Protein AF-0000000072553617 (afdb_homodimer)

Nearest PDB structures (foldseek):
  3lgg-assembly1_B  TM=9.130E-01  e=1.063E-35  Homo sapiens
  2pgr-assembly1_A  TM=8.263E-01  e=1.562E-16  Plasmodium vivax
  2amx-assembly1_B  TM=7.976E-01  e=6.601E-16  Plasmodium yoelii
  3pbm-assembly1_A  TM=8.645E-01  e=4.473E-14  Pseudomonas aeruginosa
  2amx-assembly1_A  TM=7.302E-01  e=1.252E-15  Plasmodium yoelii

pLDDT: mean 94.4, std 8.98, range [30.19, 98.94]

Organism: Hypocrea jecorina (strain QM6a) (NCBI:txid431241)

Sequence (1076 aa):
MSTNFRPSGPIWSLGEYLKARDSLVSAEKALGYESLVERTPLESTAEEIIYRLKEWEDRNVYGIKSDGSGHEAGHRFLHGLDLVSDSKLFEVATKAPKGCLLHCHYDCLLPPDTVLADARKQPNLYIRSDVPLISAGLFAHALPQFGVFGQATPPAESNMFHETYVSGSWMRYSSFLRRFPGGAAKAETWLRKRMVLQPDDAYHPKQTVNGIWQHFIRAVTVIRSMLGYETAYREHFRRALWKFAQDGIMYAEIRVALNYGFAIKSDDGTRELKQREALQILQQVLREETPKIRATGHLFYGAKVIYACMRSSSRDAMLWCMDNCIEMKQLFPNLICGFDLQGQEDTGYPLSFWIPDLLDMRAKITALNIDLPFILHAGETLDHGGETDSNLYDAILLDTKRIGHGFSITKHPLLMQICKERQIAIETCPISNEVLGLVPTTKSHHLPVLLANCVPCTVNSDDPGSWQASMLSHDFYQAMMGSENMSLMGWRTLAEWSIAYSCNDEPMKNQMLSDYSEKWRKFCEWIVLTYDQDSSEEMSTNFRPSGPIWSLGEYLKARDSLVSAEKALGYESLVERTPLESTAEEIIYRLKEWEDRNVYGIKSDGSGHEAGHRFLHGLDLVSDSKLFEVATKAPKGCLLHCHYDCLLPPDTVLADARKQPNLYIRSDVPLISAGLFAHALPQFGVFGQATPPAESNMFHETYVSGSWMRYSSFLRRFPGGAAKAETWLRKRMVLQPDDAYHPKQTVNGIWQHFIRAVTVIRSMLGYETAYREHFRRALWKFAQDGIMYAEIRVALNYGFAIKSDDGTRELKQREALQILQQVLREETPKIRATGHLFYGAKVIYACMRSSSRDAMLWCMDNCIEMKQLFPNLICGFDLQGQEDTGYPLSFWIPDLLDMRAKITALNIDLPFILHAGETLDHGGETDSNLYDAILLDTKRIGHGFSITKHPLLMQICKERQIAIETCPISNEVLGLVPTTKSHHLPVLLANCVPCTVNSDDPGSWQASMLSHDFYQAMMGSENMSLMGWRTLAEWSIAYSCNDEPMKNQMLSDYSEKWRKFCEWIVLTYDQDSSEE

InterPro domains:
  IPR001365 Adenosine deaminase domain [PF00962] (210-515)
  IPR006330 Adenosine/adenine deaminase [PTHR11409] (91-527)
  IPR032466 Metal-dependent hydrolase [SSF51556] (76-530)

Foldseek 3Di:
DPLPLDPPDDDDDPVSVVVSVVVNVVVLQCLFLNVVDDDDPLRVLLQVLLLVLLVVCQVPQWDADPVRDIDAFLFAQLVCVVSLVVGPVLVLLQQAQQAEFEFAALLQQAAPVLLVVVLVVQQQKKKFWQAAPADPVCLVVIQIFMAGAAPVDHFDADDSHDRPDDHPGIHGPVVCQDPPVVHNVVVVVSLSPQQFDHCCLQVPPPHDLVRSQVSNVSNSRRSVRSCQELVSLLVSLLVSQLLCQSSNHAEYEYEYEQWVVDWGAYSNRPDTHHDQNSLVSNVVSQVPRQVVSVVVVTNHDTYAYEHEYALADDPVRVLVSLVVLLVSCVVVVPHYQEYEHDDDLVPGQAVVVCLVVLVVSVVVCVVVVGRYAYAYEACLDPDDPDRRNCSLVVCVVSVGLEYEQNFRCLVPPVSQVSQQVSVHEYEHEQNVSCSSPVDSGSLPGCVVVCRSNHRHYAYHHHRCNNSVHRRGSSRVSSNCSSDPPCTPVNSVSRSLSSLVSDSDDPVVSVVSVVVSVVSNSVSSVCSCVPRVVPVVPD/DPLPLDPVDDDDDPVSVVVSVVVNVVSLQCLFLNVVDDDDPLRVLLQVLLLVLLVVCQVPQWDADPVRDIDAFLFAQLVCVVSLVVGPVLVLLQLAQQAEFEFAALLQQAAPVLLVVVLVVQQQKKKFWQAAPADPVCLVVIQIFMAGAAPVDHFDADHSHDRPDDHPGIHGPVVCQDPPVVHNVVVVVSLSPQQFDHCCLQVPPPHDLVRSQVSNVSNSRRSVRSCQEDVSLLVSLLVSQLLCQSSNHAEYEYEYEQWVVDWGAYSNRPDTHHDQRSLVSNVVSQVPRQVVSVVVPTNHDTYAYEHEYALADDPVRVLVSLVVLLVSCVVVVPHYQEYEHDDDLVPGQAVVVCLVVLVVSVVVCVVVVGRYAYAYEACLDPDDPDRRNCSLVVCVVSVGLEYEQNFRCLVPPVSQVSQQVSVHEYEHEQNVSCSSPVDSGSLPGCVVVCRSNHRHYAYHHHRCNNSVHRRGSSRVSSNCSSDPPCTPVNSVSRSLSSLVSDSDDPVVSVVSVVVSVVSNSVSSVCSCVPRVPPVVPD

Solvent-accessible surface area (backbone atoms only — not comparable to full-atom values): 54929 Å² total; per-residue (Å²): 127,85,72,72,78,60,77,94,58,89,67,80,44,66,69,59,41,52,50,52,48,52,52,51,55,50,55,43,46,52,48,13,53,61,58,73,61,81,78,51,74,62,50,50,53,28,36,52,51,52,53,51,48,52,53,46,37,58,71,72,70,35,49,70,46,96,86,10,29,56,44,53,77,21,40,48,62,74,80,42,61,78,52,48,82,74,33,67,60,44,54,50,30,44,64,35,71,45,32,26,39,72,40,32,35,59,75,28,50,57,45,57,66,61,51,52,57,49,51,76,72,38,89,36,35,26,33,27,27,67,47,39,50,74,46,73,68,37,57,72,63,45,57,54,38,41,49,52,41,19,84,90,64,56,73,69,74,51,49,56,66,36,93,81,38,57,62,63,46,37,20,47,39,69,56,48,30,65,66,29,84,86,27,46,69,47,39,49,52,55,50,43,57,48,36,36,68,47,60,74,54,50,40,34,68,45,49,37,48,69,22,35,46,52,53,47,54,53,9,49,50,27,42,44,27,54,39,35,26,45,62,42,43,48,49,51,51,51,53,49,54,53,46,36,34,68,39,25,26,29,31,37,34,33,30,38,78,60,36,68,87,48,59,30,21,35,70,62,24,80,43,78,35,34,66,70,54,50,50,49,48,52,53,50,47,50,67,61,44,37,60,55,47,36,71,74,68,38,68,49,77,46,67,32,31,24,46,22,33,60,38,66,52,54,69,69,43,46,55,49,34,58,52,46,48,54,52,47,30,70,75,35,62,84,39,38,51,27,38,28,46,39,75,65,46,82,83,29,56,37,52,75,77,42,42,70,59,51,42,51,50,50,51,52,37,58,74,69,70,55,84,63,44,41,40,31,55,21,12,68,45,58,50,37,70,40,65,38,32,45,16,44,60,48,41,58,73,66,60,29,55,31,31,34,40,33,51,34,40,78,51,32,65,56,62,44,50,46,25,38,74,69,61,31,29,29,38,29,30,57,56,48,41,27,54,48,49,72,25,72,25,38,35,64,42,58,64,61,36,34,38,34,60,43,30,50,41,29,71,20,30,39,39,18,13,32,60,75,44,48,70,42,27,53,40,53,34,35,52,43,43,17,23,67,65,44,47,60,66,48,53,50,50,32,15,52,40,24,45,72,69,42,84,64,54,69,71,56,35,52,51,49,51,52,54,45,52,52,52,44,52,52,44,36,50,46,46,42,69,72,54,58,73,63,62,77,77,109,127,83,75,71,77,60,78,94,58,90,68,80,46,67,70,59,40,53,51,51,48,53,50,51,53,52,55,42,46,53,47,13,53,62,58,74,61,81,77,50,73,61,48,50,54,28,35,52,50,52,52,50,46,52,54,46,38,58,72,72,69,33,48,71,46,95,85,10,30,55,44,54,76,20,40,48,62,74,79,42,60,78,52,47,83,75,32,66,60,43,53,50,28,45,64,33,70,44,33,25,38,72,41,33,34,58,73,26,51,58,45,59,66,61,52,53,57,49,52,74,72,40,89,38,34,26,34,25,27,67,48,41,49,73,45,73,69,38,56,72,65,46,56,55,38,42,48,53,40,19,86,90,66,56,73,70,75,51,50,55,67,35,92,83,36,55,62,63,46,38,20,46,38,70,55,48,31,66,66,28,86,86,26,45,69,47,39,50,52,55,50,45,58,48,36,33,67,47,60,73,54,51,38,34,69,45,48,37,48,70,21,34,46,52,54,47,52,53,9,49,51,27,43,44,28,56,40,36,27,46,62,43,44,49,50,52,51,50,52,48,56,52,46,35,33,68,39,26,26,28,30,36,35,33,32,38,79,58,36,66,86,48,58,28,22,37,69,63,24,80,43,76,35,36,64,69,52,49,48,49,48,52,51,50,48,48,67,61,45,38,61,57,48,35,71,75,68,40,67,48,78,47,65,32,32,24,46,23,32,59,39,66,51,54,67,70,42,47,56,48,34,57,54,47,48,55,53,47,31,70,76,33,63,83,38,40,52,26,38,29,46,40,75,65,46,80,82,30,53,37,53,74,78,43,42,71,60,51,41,51,49,50,51,51,36,59,74,68,70,55,84,63,45,41,41,32,56,21,12,68,44,59,50,36,69,38,66,36,33,46,16,44,59,47,41,59,74,66,60,30,54,29,31,36,38,33,52,34,41,78,51,32,65,56,61,44,49,44,25,39,74,68,61,31,29,28,38,29,32,57,56,48,41,29,54,47,50,72,25,72,26,38,35,64,42,58,62,60,37,34,36,34,60,43,30,50,42,30,71,23,30,39,40,17,14,32,63,74,44,49,71,41,28,52,40,53,34,35,52,45,43,18,23,68,66,44,45,59,65,49,53,51,50,30,16,52,40,25,44,71,69,41,85,66,53,69,70,55,36,53,51,49,50,53,54,44,51,54,52,45,52,52,46,35,50,46,48,41,69,71,54,58,74,62,62,78,77,108

Radius of gyration: 31.22 Å; Cα contacts (8 Å, |Δi|>4): 2047; chains: 2; bounding box: 79×97×80 Å

Structure (mmCIF, N/CA/C/O backbone):
data_AF-0000000072553617-model_v1
#
loop_
_entity.id
_entity.type
_entity.pdbx_description
1 polymer 'adenosine deaminase'
#
loop_
_atom_site.group_PDB
_atom_site.id
_atom_site.type_symbol
_atom_site.label_atom_id
_atom_site.label_alt_id
_atom_site.label_comp_id
_atom_site.label_asym_id
_atom_site.label_entity_id
_atom_site.label_seq_id
_atom_site.pdbx_PDB_ins_code
_atom_site.Cartn_x
_atom_site.Cartn_y
_atom_site.Cartn_z
_atom_site.occupancy
_atom_site.B_iso_or_equiv
_atom_site.auth_seq_id
_atom_site.auth_comp_id
_atom_site.auth_asym_id
_atom_site.auth_atom_id
_atom_site.pdbx_PDB_model_num
ATOM 1 N N . MET A 1 1 ? -4.184 -12.922 26.188 1 30.19 1 MET A N 1
ATOM 2 C CA . MET A 1 1 ? -5.371 -13.727 25.906 1 30.19 1 MET A CA 1
ATOM 3 C C . MET A 1 1 ? -5.02 -14.938 25.062 1 30.19 1 MET A C 1
ATOM 5 O O . MET A 1 1 ? -4.285 -14.82 24.078 1 30.19 1 MET A O 1
ATOM 9 N N . SER A 1 2 ? -4.988 -15.984 25.531 1 37.09 2 SER A N 1
ATOM 10 C CA . SER A 1 2 ? -4.816 -17.312 24.938 1 37.09 2 SER A CA 1
ATOM 11 C C . SER A 1 2 ? -5.625 -17.438 23.656 1 37.09 2 SER A C 1
ATOM 13 O O . SER A 1 2 ? -6.855 -17.344 23.672 1 37.09 2 SER A O 1
ATOM 15 N N . THR A 1 3 ? -5.215 -16.953 22.531 1 46.03 3 THR A N 1
ATOM 16 C CA . THR A 1 3 ? -5.777 -17.031 21.188 1 46.03 3 THR A CA 1
ATOM 17 C C . THR A 1 3 ? -6.094 -18.484 20.828 1 46.03 3 THR A C 1
ATOM 19 O O . THR A 1 3 ? -5.988 -18.859 19.656 1 46.03 3 THR A O 1
ATOM 22 N N . ASN A 1 4 ? -6.191 -19.203 21.812 1 49.62 4 ASN A N 1
ATOM 23 C CA . ASN A 1 4 ? -6.332 -20.625 21.562 1 49.62 4 ASN A CA 1
ATOM 24 C C . ASN A 1 4 ? -7.629 -20.953 20.828 1 49.62 4 ASN A C 1
ATOM 26 O O . ASN A 1 4 ? -8.578 -21.453 21.422 1 49.62 4 ASN A O 1
ATOM 30 N N . PHE A 1 5 ? -7.891 -20.188 19.875 1 58.72 5 PHE A N 1
ATOM 31 C CA . PHE A 1 5 ? -9.023 -20.672 19.109 1 58.72 5 PHE A CA 1
ATOM 32 C C . PHE A 1 5 ? -8.727 -22.047 18.531 1 58.72 5 PHE A C 1
ATOM 34 O O . PHE A 1 5 ? -7.852 -22.188 17.672 1 58.72 5 PHE A O 1
ATOM 41 N N . ARG A 1 6 ? -8.758 -23.109 19.156 1 56.22 6 ARG A N 1
ATOM 42 C CA . ARG A 1 6 ? -8.633 -24.438 18.562 1 56.22 6 ARG A CA 1
ATOM 43 C C . ARG A 1 6 ? -10 -25.094 18.422 1 56.22 6 ARG A C 1
ATOM 45 O O . ARG A 1 6 ? -10.695 -25.312 19.422 1 56.22 6 ARG A O 1
ATOM 52 N N . PRO A 1 7 ? -10.492 -25.047 17.078 1 54.84 7 PRO A N 1
ATOM 53 C CA . PRO A 1 7 ? -11.531 -26.078 17.062 1 54.84 7 PRO A CA 1
ATOM 54 C C . PRO A 1 7 ? -11.008 -27.453 17.469 1 54.84 7 PRO A C 1
ATOM 56 O O . PRO A 1 7 ? -9.844 -27.766 17.234 1 54.84 7 PRO A O 1
ATOM 59 N N . SER A 1 8 ? -11.352 -28.109 18.547 1 50.91 8 SER A N 1
ATOM 60 C CA . SER A 1 8 ? -10.875 -29.312 19.203 1 50.91 8 SER A CA 1
ATOM 61 C C . SER A 1 8 ? -10.562 -30.406 18.172 1 50.91 8 SER A C 1
ATOM 63 O O . SER A 1 8 ? -9.914 -31.406 18.5 1 50.91 8 SER A O 1
ATOM 65 N N . GLY A 1 9 ? -11.078 -30.312 16.844 1 57.16 9 GLY A N 1
ATOM 66 C CA . GLY A 1 9 ? -10.977 -31.422 15.898 1 57.16 9 GLY A CA 1
ATOM 67 C C . GLY A 1 9 ? -11.508 -31.078 14.523 1 57.16 9 GLY A C 1
ATOM 68 O O . GLY A 1 9 ? -11.922 -29.938 14.273 1 57.16 9 GLY A O 1
ATOM 69 N N . PRO A 1 10 ? -11.227 -31.953 13.578 1 70.75 10 PRO A N 1
ATOM 70 C CA . PRO A 1 10 ? -11.836 -31.781 12.258 1 70.75 10 PRO A CA 1
ATOM 71 C C . PRO A 1 10 ? -13.336 -31.5 12.336 1 70.75 10 PRO A C 1
ATOM 73 O O . PRO A 1 10 ? -14.031 -32.062 13.188 1 70.75 10 PRO A O 1
ATOM 76 N N . ILE A 1 11 ? -13.703 -30.469 11.617 1 81.31 11 ILE A N 1
ATOM 77 C CA . ILE A 1 11 ? -15.117 -30.094 11.547 1 81.31 11 ILE A CA 1
ATOM 78 C C . ILE A 1 11 ? -15.789 -30.859 10.398 1 81.31 11 ILE A C 1
ATOM 80 O O . ILE A 1 11 ? -15.375 -30.719 9.242 1 81.31 11 ILE A O 1
ATOM 84 N N . TRP A 1 12 ? -16.797 -31.703 10.742 1 79.69 12 TRP A N 1
ATOM 85 C CA . TRP A 1 12 ? -17.344 -32.594 9.719 1 79.69 12 TRP A CA 1
ATOM 86 C C . TRP A 1 12 ? -18.75 -32.156 9.305 1 79.69 12 TRP A C 1
ATOM 88 O O . TRP A 1 12 ? -19.219 -32.469 8.219 1 79.69 12 TRP A O 1
ATOM 98 N N . SER A 1 13 ? -19.375 -31.406 10.156 1 89.06 13 SER A N 1
ATOM 99 C CA . SER A 1 13 ? -20.734 -31.016 9.789 1 89.06 13 SER A CA 1
ATOM 100 C C . SER A 1 13 ? -20.828 -29.516 9.523 1 89.06 13 SER A C 1
ATOM 102 O O . SER A 1 13 ? -20.047 -28.734 10.078 1 89.06 13 SER A O 1
ATOM 104 N N . LEU A 1 14 ? -21.734 -29.234 8.664 1 93.81 14 LEU A N 1
ATOM 105 C CA . LEU A 1 14 ? -21.969 -27.844 8.305 1 93.81 14 LEU A CA 1
ATOM 106 C C . LEU A 1 14 ? -22.359 -27.016 9.523 1 93.81 14 LEU A C 1
ATOM 108 O O . LEU A 1 14 ? -21.922 -25.875 9.68 1 93.81 14 LEU A O 1
ATOM 112 N N . GLY A 1 15 ? -23.219 -27.531 10.344 1 93.88 15 GLY A N 1
ATOM 113 C CA . GLY A 1 15 ? -23.641 -26.828 11.547 1 93.88 15 GLY A CA 1
ATOM 114 C C . GLY A 1 15 ? -22.484 -26.5 12.477 1 93.88 15 GLY A C 1
ATOM 115 O O . GLY A 1 15 ? -22.406 -25.391 12.992 1 93.88 15 GLY A O 1
ATOM 116 N N . GLU A 1 16 ? -21.672 -27.5 12.727 1 93.38 16 GLU A N 1
ATOM 117 C CA . GLU A 1 16 ? -20.5 -27.281 13.562 1 93.38 16 GLU A CA 1
ATOM 118 C C . GLU A 1 16 ? -19.547 -26.266 12.93 1 93.38 16 GLU A C 1
ATOM 120 O O . GLU A 1 16 ? -18.953 -25.438 13.633 1 93.38 16 GLU A O 1
ATOM 125 N N . TYR A 1 17 ? -19.453 -26.391 11.656 1 95.31 17 TYR A N 1
ATOM 126 C CA . TYR A 1 17 ? -18.594 -25.453 10.938 1 95.31 17 TYR A CA 1
ATOM 127 C C . TYR A 1 17 ? -19.094 -24.016 11.102 1 95.31 17 TYR A C 1
ATOM 129 O O . TYR A 1 17 ? -18.297 -23.125 11.406 1 95.31 17 TYR A O 1
ATOM 137 N N . LEU A 1 18 ? -20.328 -23.797 10.883 1 96.25 18 LEU A N 1
ATOM 138 C CA . LEU A 1 18 ? -20.891 -22.453 10.953 1 96.25 18 LEU A CA 1
ATOM 139 C C . LEU A 1 18 ? -20.766 -21.875 12.352 1 96.25 18 LEU A C 1
ATOM 141 O O . LEU A 1 18 ? -20.5 -20.672 12.516 1 96.25 18 LEU A O 1
ATOM 145 N N . LYS A 1 19 ? -20.906 -22.688 13.352 1 95.12 19 LYS A N 1
ATOM 146 C CA . LYS A 1 19 ? -20.719 -22.234 14.727 1 95.12 19 LYS A CA 1
ATOM 147 C C . LYS A 1 19 ? -19.281 -21.828 14.984 1 95.12 19 LYS A C 1
ATOM 149 O O . LYS A 1 19 ? -19.016 -20.812 15.617 1 95.12 19 LYS A O 1
ATOM 154 N N . ALA A 1 20 ? -18.391 -22.703 14.531 1 95.25 20 ALA A N 1
ATOM 155 C CA . ALA A 1 20 ? -16.969 -22.406 14.688 1 95.25 20 ALA A CA 1
ATOM 156 C C . ALA A 1 20 ? -16.594 -21.109 13.961 1 95.25 20 ALA A C 1
ATOM 158 O O . ALA A 1 20 ? -15.805 -20.312 14.469 1 95.25 20 ALA A O 1
ATOM 159 N N . ARG A 1 21 ? -17.125 -20.953 12.797 1 96.5 21 ARG A N 1
ATOM 160 C CA . ARG A 1 21 ? -16.844 -19.75 12.008 1 96.5 21 ARG A CA 1
ATOM 161 C C . ARG A 1 21 ? -17.359 -18.5 12.719 1 96.5 21 ARG A C 1
ATOM 163 O O . ARG A 1 21 ? -16.656 -17.5 12.789 1 96.5 21 ARG A O 1
ATOM 170 N N . ASP A 1 22 ? -18.562 -18.547 13.18 1 96.19 22 ASP A N 1
ATOM 171 C CA . ASP A 1 22 ? -19.125 -17.422 13.906 1 96.19 22 ASP A CA 1
ATOM 172 C C . ASP A 1 22 ? -18.297 -17.062 15.133 1 96.19 22 ASP A C 1
ATOM 174 O O . ASP A 1 22 ? -18.094 -15.891 15.438 1 96.19 22 ASP A O 1
ATOM 178 N N . SER A 1 23 ? -17.891 -18.078 15.828 1 96.12 23 SER A N 1
ATOM 179 C CA . SER A 1 23 ? -17.062 -17.891 17.016 1 96.12 23 SER A CA 1
ATOM 180 C C . SER A 1 23 ? -15.734 -17.234 16.656 1 96.12 23 SER A C 1
ATOM 182 O O 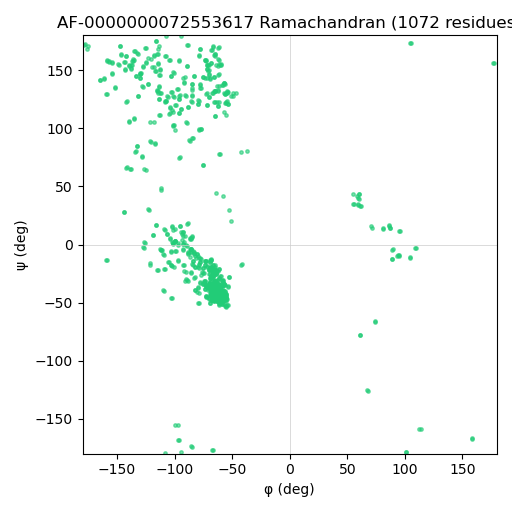. SER A 1 23 ? -15.258 -16.359 17.391 1 96.12 23 SER A O 1
ATOM 184 N N . LEU A 1 24 ? -15.094 -17.703 15.609 1 96.88 24 LEU A N 1
ATOM 185 C CA . LEU A 1 24 ? -13.805 -17.156 15.188 1 96.88 24 LEU A CA 1
ATOM 186 C C . LEU A 1 24 ? -13.945 -15.703 14.75 1 96.88 24 LEU A C 1
ATOM 188 O O . LEU A 1 24 ? -13.117 -14.859 15.109 1 96.88 24 LEU A O 1
ATOM 192 N N . VAL A 1 25 ? -14.969 -15.422 13.961 1 96.31 25 VAL A N 1
ATOM 193 C CA . VAL A 1 25 ? -15.227 -14.062 13.5 1 96.31 25 VAL A CA 1
ATOM 194 C C . VAL A 1 25 ? -15.453 -13.141 14.703 1 96.31 25 VAL A C 1
ATOM 196 O O . VAL A 1 25 ? -14.906 -12.039 14.758 1 96.31 25 VAL A O 1
ATOM 199 N N . SER A 1 26 ? -16.281 -13.617 15.648 1 95.31 26 SER A N 1
ATOM 200 C CA . SER A 1 26 ? -16.562 -12.828 16.844 1 95.31 26 SER A CA 1
ATOM 201 C C . SER A 1 26 ? -15.305 -12.586 17.656 1 95.31 26 SER A C 1
ATOM 203 O O . SER A 1 26 ? -15.102 -11.484 18.188 1 95.31 26 SER A O 1
ATOM 205 N N . ALA A 1 27 ? -14.477 -13.625 17.781 1 96.5 27 ALA A N 1
ATOM 206 C CA . ALA A 1 27 ? -13.219 -13.5 18.516 1 96.5 27 ALA A CA 1
ATOM 207 C C . ALA A 1 27 ? -12.289 -12.484 17.859 1 96.5 27 ALA A C 1
ATOM 209 O O . ALA A 1 27 ? -11.633 -11.703 18.547 1 96.5 27 ALA A O 1
ATOM 210 N N . GLU A 1 28 ? -12.203 -12.531 16.562 1 96.44 28 GLU A N 1
ATOM 211 C CA . GLU A 1 28 ? -11.398 -11.578 15.805 1 96.44 28 GLU A CA 1
ATOM 212 C C . GLU A 1 28 ? -11.883 -10.148 16.031 1 96.44 28 GLU A C 1
ATOM 214 O O . GLU A 1 28 ? -11.086 -9.258 16.328 1 96.44 28 GLU A O 1
ATOM 219 N N . LYS A 1 29 ? -13.148 -9.922 15.922 1 94 29 LYS A N 1
ATOM 220 C CA . LYS A 1 29 ? -13.734 -8.586 16.062 1 94 29 LYS A CA 1
ATOM 221 C C . LYS A 1 29 ? -13.547 -8.055 17.469 1 94 29 LYS A C 1
ATOM 223 O O . LYS A 1 29 ? -13.398 -6.844 17.672 1 94 29 LYS A O 1
ATOM 228 N N . ALA A 1 30 ? -13.531 -8.922 18.453 1 95.19 30 ALA A N 1
ATOM 229 C CA . ALA A 1 30 ? -13.406 -8.547 19.859 1 95.19 30 ALA A CA 1
ATOM 230 C C . ALA A 1 30 ? -12.039 -7.938 20.141 1 95.19 30 ALA A C 1
ATOM 232 O O . ALA A 1 30 ? -11.859 -7.242 21.141 1 95.19 30 ALA A O 1
ATOM 233 N N . LEU A 1 31 ? -11.078 -8.148 19.266 1 96 31 LEU A N 1
ATOM 234 C CA . LEU A 1 31 ? -9.734 -7.602 19.453 1 96 31 LEU A CA 1
ATOM 235 C C . LEU A 1 31 ? -9.672 -6.148 19 1 96 31 LEU A C 1
ATOM 237 O O . LEU A 1 31 ? -8.758 -5.414 19.391 1 96 31 LEU A O 1
ATOM 241 N N . GLY A 1 32 ? -10.625 -5.719 18.172 1 96.25 32 GLY A N 1
ATOM 242 C CA . GLY A 1 32 ? -10.602 -4.395 17.578 1 96.25 32 GLY A CA 1
ATOM 243 C C . GLY A 1 32 ? -11.453 -3.387 18.328 1 96.25 32 GLY A C 1
ATOM 244 O O . GLY A 1 32 ? -11.883 -3.645 19.453 1 96.25 32 GLY A O 1
ATOM 245 N N . TYR A 1 33 ? -11.648 -2.225 17.672 1 95 33 TYR A N 1
ATOM 246 C CA . TYR A 1 33 ? -12.375 -1.116 18.281 1 95 33 TYR A CA 1
ATOM 247 C C . TYR A 1 33 ? -13.812 -1.519 18.609 1 95 33 TYR A C 1
ATOM 249 O O . TYR A 1 33 ? -14.453 -0.917 19.469 1 95 33 TYR A O 1
ATOM 257 N N . GLU A 1 34 ? -14.32 -2.568 17.938 1 92.12 34 GLU A N 1
ATOM 258 C CA . GLU A 1 34 ? -15.695 -3.023 18.141 1 92.12 34 GLU A CA 1
ATOM 259 C C . GLU A 1 34 ? -15.922 -3.48 19.578 1 92.12 34 GLU A C 1
ATOM 261 O O . GLU A 1 34 ? -17.047 -3.447 20.062 1 92.12 34 GLU A O 1
ATOM 266 N N . SER A 1 35 ? -14.922 -3.926 20.172 1 93.31 35 SER A N 1
ATOM 267 C CA . SER A 1 35 ? -15.039 -4.395 21.547 1 93.31 35 SER A CA 1
ATOM 268 C C . SER A 1 35 ? -15.398 -3.252 22.5 1 93.31 35 SER A C 1
ATOM 270 O O . SER A 1 35 ? -15.883 -3.486 23.609 1 93.31 35 SER A O 1
ATOM 272 N N . LEU A 1 36 ? -15.18 -2.039 22.031 1 93.19 36 LEU A N 1
ATOM 273 C CA . LEU A 1 36 ? -15.398 -0.862 22.859 1 93.19 36 LEU A CA 1
ATOM 274 C C . LEU A 1 36 ? -16.797 -0.308 22.672 1 93.19 36 LEU A C 1
ATOM 276 O O . LEU A 1 36 ? -17.219 0.594 23.406 1 93.19 36 LEU A O 1
ATOM 280 N N . VAL A 1 37 ? -17.516 -0.872 21.781 1 93.19 37 VAL A N 1
ATOM 281 C CA . VAL A 1 37 ? -18.719 -0.181 21.312 1 93.19 37 VAL A CA 1
ATOM 282 C C . VAL A 1 37 ? -19.969 -0.882 21.828 1 93.19 37 VAL A C 1
ATOM 284 O O . VAL A 1 37 ? -20.094 -2.104 21.734 1 93.19 37 VAL A O 1
ATOM 287 N N . GLU A 1 38 ? -20.781 -0.144 22.531 1 94.25 38 GLU A N 1
ATOM 288 C CA . GLU A 1 38 ? -22.156 -0.513 22.797 1 94.25 38 GLU A CA 1
ATOM 289 C C . GLU A 1 38 ? -23.125 0.327 21.969 1 94.25 38 GLU A C 1
ATOM 291 O O . GLU A 1 38 ? -23.047 1.557 21.953 1 94.25 38 GLU A O 1
ATOM 296 N N . ARG A 1 39 ? -23.984 -0.327 21.266 1 96.31 39 ARG A N 1
ATOM 297 C CA . ARG A 1 39 ? -24.891 0.348 20.328 1 96.31 39 ARG A CA 1
ATOM 298 C C . ARG A 1 39 ? -26.25 0.595 20.969 1 96.31 39 ARG A C 1
ATOM 300 O O . ARG A 1 39 ? -26.812 -0.291 21.625 1 96.31 39 ARG A O 1
ATOM 307 N N . THR A 1 40 ? -26.812 1.793 20.828 1 97.56 40 THR A N 1
ATOM 308 C CA . THR A 1 40 ? -28.234 2.025 21.062 1 97.56 40 THR A CA 1
ATOM 309 C C . THR A 1 40 ? -29.062 1.564 19.859 1 97.56 40 THR A C 1
ATOM 311 O O . THR A 1 40 ? -28.531 1.354 18.781 1 97.56 40 THR A O 1
ATOM 314 N N . PRO A 1 41 ? -30.375 1.382 20.062 1 97.88 41 PRO A N 1
ATOM 315 C CA . PRO A 1 41 ? -31.219 1.027 18.922 1 97.88 41 PRO A CA 1
ATOM 316 C C . PRO A 1 41 ? -31.141 2.055 17.797 1 97.88 41 PRO A C 1
ATOM 318 O O . PRO A 1 41 ? -31.109 1.685 16.625 1 97.88 41 PRO A O 1
ATOM 321 N N . LEU A 1 42 ? -31.109 3.314 18.141 1 98.06 42 LEU A N 1
ATOM 322 C CA . LEU A 1 42 ? -30.984 4.379 17.156 1 98.06 42 LEU A CA 1
ATOM 323 C C . LEU A 1 42 ? -29.703 4.23 16.344 1 98.06 42 LEU A C 1
ATOM 325 O O . LEU A 1 42 ? -29.719 4.344 15.117 1 98.06 42 LEU A O 1
ATOM 329 N N . GLU A 1 43 ? -28.609 3.963 17.047 1 98.12 43 GLU A N 1
ATOM 330 C CA . GLU A 1 43 ? -27.312 3.791 16.406 1 98.12 43 GLU A CA 1
ATOM 331 C C . GLU A 1 43 ? -27.312 2.572 15.484 1 98.12 43 GLU A C 1
ATOM 333 O O . GLU A 1 43 ? -26.734 2.604 14.398 1 98.12 43 GLU A O 1
ATOM 338 N N . SER A 1 44 ? -27.953 1.535 15.914 1 97.62 44 SER A N 1
ATOM 339 C CA . SER A 1 44 ? -28.031 0.327 15.102 1 97.62 44 SER A CA 1
ATOM 340 C C . SER A 1 44 ? -28.781 0.596 13.797 1 97.62 44 SER A C 1
ATOM 342 O O . SER A 1 44 ? -28.344 0.142 12.734 1 97.62 44 SER A O 1
ATOM 344 N N . THR A 1 45 ? -29.844 1.337 13.922 1 98 45 THR A N 1
ATOM 345 C CA . THR A 1 45 ? -30.625 1.686 12.734 1 98 45 THR A CA 1
ATOM 346 C C . THR A 1 45 ? -29.812 2.572 11.797 1 98 45 THR A C 1
ATOM 348 O O . THR A 1 45 ? -29.781 2.35 10.586 1 98 45 THR A O 1
ATOM 351 N N . ALA A 1 46 ? -29.172 3.553 12.359 1 98.44 46 ALA A N 1
ATOM 352 C CA . ALA A 1 46 ? -28.344 4.453 11.562 1 98.44 46 ALA A CA 1
ATOM 353 C C . ALA A 1 46 ? -27.219 3.695 10.875 1 98.44 46 ALA A C 1
ATOM 355 O O . ALA A 1 46 ? -26.891 3.969 9.719 1 98.44 46 ALA A O 1
ATOM 356 N N . GLU A 1 47 ? -26.594 2.826 11.609 1 97.44 47 GLU A N 1
ATOM 357 C CA . GLU A 1 47 ? -25.5 2.027 11.078 1 97.44 47 GLU A CA 1
ATOM 358 C C . GLU A 1 47 ? -25.953 1.181 9.891 1 97.44 47 GLU A C 1
ATOM 360 O O . GLU A 1 47 ? -25.219 1.043 8.906 1 97.44 47 GLU A O 1
ATOM 365 N N . GLU A 1 48 ? -27.094 0.578 10 1 97 48 GLU A N 1
ATOM 366 C CA . GLU A 1 48 ? -27.641 -0.207 8.906 1 97 48 GLU A CA 1
ATOM 367 C C . GLU A 1 48 ? -27.859 0.655 7.664 1 97 48 GLU A C 1
ATOM 369 O O . GLU A 1 48 ? -27.656 0.198 6.539 1 97 48 GLU A O 1
ATOM 374 N N . ILE A 1 49 ? -28.375 1.819 7.902 1 97.62 49 ILE A N 1
ATOM 375 C CA . ILE A 1 49 ? -28.578 2.756 6.805 1 97.62 49 ILE A CA 1
ATOM 376 C C . ILE A 1 49 ? -27.25 3.076 6.137 1 97.62 49 ILE A C 1
ATOM 378 O O . ILE A 1 49 ? -27.156 3.135 4.906 1 97.62 49 ILE A O 1
ATOM 382 N N . ILE A 1 50 ? -26.188 3.316 6.934 1 97.31 50 ILE A N 1
ATOM 383 C CA . ILE A 1 50 ? -24.859 3.602 6.398 1 97.31 50 ILE A CA 1
ATOM 384 C C . ILE A 1 50 ? -24.391 2.436 5.531 1 97.31 50 ILE A C 1
ATOM 386 O O . ILE A 1 50 ? -23.812 2.641 4.461 1 97.31 50 ILE A O 1
ATOM 390 N N . TYR A 1 51 ? -24.656 1.2 5.957 1 94.81 51 TYR A N 1
ATOM 391 C CA . TYR A 1 51 ? -24.297 0.024 5.172 1 94.81 51 TYR A CA 1
ATOM 392 C C . TYR A 1 51 ? -25.031 0.02 3.836 1 94.81 51 TYR A C 1
ATOM 394 O O . TYR A 1 51 ? -24.438 -0.278 2.797 1 94.81 51 TYR A O 1
ATOM 402 N N . ARG A 1 52 ? -26.25 0.368 3.879 1 95.12 52 ARG A N 1
ATOM 403 C CA . ARG A 1 52 ? -27.047 0.416 2.654 1 95.12 52 ARG A CA 1
ATOM 404 C C . ARG A 1 52 ? -26.547 1.509 1.718 1 95.12 52 ARG A C 1
ATOM 406 O O . ARG A 1 52 ? -26.531 1.336 0.497 1 95.12 52 ARG A O 1
ATOM 413 N N . LEU A 1 53 ? -26.203 2.604 2.299 1 95.06 53 LEU A N 1
ATOM 414 C CA . LEU A 1 53 ? -25.672 3.697 1.492 1 95.06 53 LEU A CA 1
ATOM 415 C C . LEU A 1 53 ? -24.359 3.297 0.824 1 95.06 53 LEU A C 1
ATOM 417 O O . LEU A 1 53 ? -24.109 3.672 -0.323 1 95.06 53 LEU A O 1
ATOM 421 N N . LYS A 1 54 ? -23.484 2.576 1.524 1 92.75 54 LYS A N 1
ATOM 422 C CA . LYS A 1 54 ? -22.25 2.066 0.929 1 92.75 54 LYS A CA 1
ATOM 423 C C . LYS A 1 54 ? -22.547 1.185 -0.28 1 92.75 54 LYS A C 1
ATOM 425 O O . LYS A 1 54 ? -21.906 1.318 -1.325 1 92.75 54 LYS A O 1
ATOM 430 N N . GLU A 1 55 ? -23.469 0.312 -0.078 1 90.69 55 GLU A N 1
ATOM 431 C CA . GLU A 1 55 ? -23.859 -0.577 -1.168 1 90.69 55 GLU A CA 1
ATOM 432 C C . GLU A 1 55 ? -24.422 0.21 -2.35 1 90.69 55 GLU A C 1
ATOM 434 O O . GLU A 1 55 ? -24.141 -0.111 -3.506 1 90.69 55 GLU A O 1
ATOM 439 N N . TRP A 1 56 ? -25.219 1.146 -2.002 1 91.62 56 TRP A N 1
ATOM 440 C CA . TRP A 1 56 ? -25.781 1.998 -3.039 1 91.62 56 TRP A CA 1
ATOM 441 C C . TRP A 1 56 ? -24.688 2.703 -3.834 1 91.62 56 TRP A C 1
ATOM 443 O O . TRP A 1 56 ? -24.781 2.818 -5.059 1 91.62 56 TRP A O 1
ATOM 453 N N . GLU A 1 57 ? -23.688 3.217 -3.186 1 91.81 57 GLU A N 1
ATOM 454 C CA . GLU A 1 57 ? -22.578 3.902 -3.863 1 91.81 57 GLU A CA 1
ATOM 455 C C . GLU A 1 57 ? -21.828 2.957 -4.797 1 91.81 57 GLU A C 1
ATOM 457 O O . GLU A 1 57 ? -21.406 3.355 -5.883 1 91.81 57 GLU A O 1
ATOM 462 N N . ASP A 1 58 ? -21.562 1.773 -4.344 1 86.81 58 ASP A N 1
ATOM 463 C CA . ASP A 1 58 ? -20.875 0.776 -5.148 1 86.81 58 ASP A CA 1
ATOM 464 C C . ASP A 1 58 ? -21.609 0.522 -6.465 1 86.81 58 ASP A C 1
ATOM 466 O O . ASP A 1 58 ? -20.984 0.271 -7.492 1 86.81 58 ASP A O 1
ATOM 470 N N . ARG A 1 59 ? -22.938 0.595 -6.422 1 87.62 59 ARG A N 1
ATOM 471 C CA . ARG A 1 59 ? -23.766 0.267 -7.578 1 87.62 59 ARG A CA 1
ATOM 472 C C . ARG A 1 59 ? -23.984 1.492 -8.461 1 87.62 59 ARG A C 1
ATOM 474 O O . ARG A 1 59 ? -24.094 1.373 -9.68 1 87.62 59 ARG A O 1
ATOM 481 N N . ASN A 1 60 ? -24 2.672 -7.785 1 88.62 60 ASN A N 1
ATOM 482 C CA . ASN A 1 60 ? -24.531 3.822 -8.508 1 88.62 60 ASN A CA 1
ATOM 483 C C . ASN A 1 60 ? -23.453 4.875 -8.758 1 88.62 60 ASN A C 1
ATOM 485 O O . ASN A 1 60 ? -23.609 5.738 -9.625 1 88.62 60 ASN A O 1
ATOM 489 N N . VAL A 1 61 ? -22.406 4.828 -7.938 1 86.44 61 VAL A N 1
ATOM 490 C CA . VAL A 1 61 ? -21.422 5.898 -8.023 1 86.44 61 VAL A CA 1
ATOM 491 C C . VAL A 1 61 ? -20.109 5.355 -8.609 1 86.44 61 VAL A C 1
ATOM 493 O O . VAL A 1 61 ? -19.516 5.988 -9.477 1 86.44 61 VAL A O 1
ATOM 496 N N . TYR A 1 62 ? -19.734 4.168 -8.242 1 84.25 62 TYR A N 1
ATOM 497 C CA . TYR A 1 62 ? -18.453 3.594 -8.664 1 84.25 62 TYR A CA 1
ATOM 498 C C . TYR A 1 62 ? -18.641 2.705 -9.891 1 84.25 62 TYR A C 1
ATOM 500 O O . TYR A 1 62 ? -19.75 2.281 -10.195 1 84.25 62 TYR A O 1
ATOM 508 N N . GLY A 1 63 ? -17.484 2.498 -10.617 1 81.88 63 GLY A N 1
ATOM 509 C CA . GLY A 1 63 ? -17.516 1.651 -11.797 1 81.88 63 GLY A CA 1
ATOM 510 C C . GLY A 1 63 ? -16.172 1.604 -12.523 1 81.88 63 GLY A C 1
ATOM 511 O O . GLY A 1 63 ? -15.312 2.459 -12.305 1 81.88 63 GLY A O 1
ATOM 512 N N . ILE A 1 64 ? -16.031 0.543 -13.227 1 81 64 ILE A N 1
ATOM 513 C CA . ILE A 1 64 ? -14.805 0.337 -14.008 1 81 64 ILE A CA 1
ATOM 514 C C . ILE A 1 64 ? -15.133 0.377 -15.5 1 81 64 ILE A C 1
ATOM 516 O O . ILE A 1 64 ? -16.156 -0.166 -15.93 1 81 64 ILE A O 1
ATOM 520 N N . LYS A 1 65 ? -14.305 1.053 -16.203 1 78.94 65 LYS A N 1
ATOM 521 C CA . LYS A 1 65 ? -14.438 1.125 -17.656 1 78.94 65 LYS A CA 1
ATOM 522 C C . LYS A 1 65 ? -13.688 -0.017 -18.344 1 78.94 65 LYS A C 1
ATOM 524 O O . LYS A 1 65 ? -12.938 -0.75 -17.688 1 78.94 65 LYS A O 1
ATOM 529 N N . SER A 1 66 ? -13.844 -0.169 -19.562 1 72.56 66 SER A N 1
ATOM 530 C CA . SER A 1 66 ? -13.281 -1.273 -20.328 1 72.56 66 SER A CA 1
ATOM 531 C C . SER A 1 66 ? -11.75 -1.225 -20.328 1 72.56 66 SER A C 1
ATOM 533 O O . SER A 1 66 ? -11.094 -2.262 -20.438 1 72.56 66 SER A O 1
ATOM 535 N N . ASP A 1 67 ? -11.203 -0.066 -20.141 1 75.31 67 ASP A N 1
ATOM 536 C CA . ASP A 1 67 ? -9.75 0.07 -20.156 1 75.31 67 ASP A CA 1
ATOM 537 C C . ASP A 1 67 ? -9.156 -0.103 -18.766 1 75.31 67 ASP A C 1
ATOM 539 O O . ASP A 1 67 ? -7.961 0.131 -18.562 1 75.31 67 ASP A O 1
ATOM 543 N N . GLY A 1 68 ? -10.07 -0.492 -17.922 1 78.94 68 GLY A N 1
ATOM 544 C CA . GLY A 1 68 ? -9.625 -0.77 -16.562 1 78.94 68 GLY A CA 1
ATOM 545 C C . GLY A 1 68 ? -9.648 0.451 -15.664 1 78.94 68 GLY A C 1
ATOM 546 O O . GLY A 1 68 ? -9.555 0.33 -14.438 1 78.94 68 GLY A O 1
ATOM 547 N N . SER A 1 69 ? -9.805 1.598 -16.297 1 80.19 69 SER A N 1
ATOM 548 C CA . SER A 1 69 ? -9.898 2.814 -15.5 1 80.19 69 SER A CA 1
ATOM 549 C C . SER A 1 69 ? -11.25 2.908 -14.797 1 80.19 69 SER A C 1
ATOM 551 O O . SER A 1 69 ? -12.195 2.203 -15.156 1 80.19 69 SER A O 1
ATOM 553 N N . GLY A 1 70 ? -11.305 3.66 -13.781 1 84.5 70 GLY A N 1
ATOM 554 C CA . GLY A 1 70 ? -12.539 3.828 -13.031 1 84.5 70 GLY A CA 1
ATOM 555 C C . GLY A 1 70 ? -12.312 4.301 -11.609 1 84.5 70 GLY A C 1
ATOM 556 O O . GLY A 1 70 ? -11.281 4.898 -11.305 1 84.5 70 GLY A O 1
ATOM 557 N N . HIS A 1 71 ? -13.375 4.18 -10.898 1 85.88 71 HIS A N 1
ATOM 558 C CA . HIS A 1 71 ? -13.336 4.578 -9.5 1 85.88 71 HIS A CA 1
ATOM 559 C C . HIS A 1 71 ? -13.938 3.504 -8.602 1 85.88 71 HIS A C 1
ATOM 561 O O . HIS A 1 71 ? -14.984 2.932 -8.93 1 85.88 71 HIS A O 1
ATOM 567 N N . GLU A 1 72 ? -13.195 3.152 -7.633 1 86 72 GLU A N 1
ATOM 568 C CA . GLU A 1 72 ? -13.648 2.219 -6.605 1 86 72 GLU A CA 1
ATOM 569 C C . GLU A 1 72 ? -13.734 2.898 -5.242 1 86 72 GLU A C 1
ATOM 571 O O . GLU A 1 72 ? -13.242 4.012 -5.066 1 86 72 GLU A O 1
ATOM 576 N N . ALA A 1 73 ? -14.461 2.203 -4.336 1 86.12 73 ALA A N 1
ATOM 577 C CA . ALA A 1 73 ? -14.484 2.703 -2.963 1 86.12 73 ALA A CA 1
ATOM 578 C C . ALA A 1 73 ? -13.07 2.883 -2.418 1 86.12 73 ALA A C 1
ATOM 580 O O . ALA A 1 73 ? -12.219 1.998 -2.57 1 86.12 73 ALA A O 1
ATOM 581 N N . GLY A 1 74 ? -12.828 4.074 -1.821 1 86.5 74 GLY A N 1
ATOM 582 C CA . GLY A 1 74 ? -11.516 4.34 -1.253 1 86.5 74 GLY A CA 1
ATOM 583 C C . GLY A 1 74 ? -10.445 4.539 -2.305 1 86.5 74 GLY A C 1
ATOM 584 O O . GLY A 1 74 ? -9.25 4.484 -1.996 1 86.5 74 GLY A O 1
ATOM 585 N N . HIS A 1 75 ? -10.859 4.742 -3.578 1 88.5 75 HIS A N 1
ATOM 586 C CA . HIS A 1 75 ? -9.93 4.906 -4.688 1 88.5 75 HIS A CA 1
ATOM 587 C C . HIS A 1 75 ? -9.133 6.199 -4.551 1 88.5 75 HIS A C 1
ATOM 589 O O . HIS A 1 75 ? -9.203 6.871 -3.52 1 88.5 75 HIS A O 1
ATOM 595 N N . ARG A 1 76 ? -8.297 6.488 -5.547 1 92.12 76 ARG A N 1
ATOM 596 C CA . ARG A 1 76 ? -7.41 7.648 -5.555 1 92.12 76 ARG A CA 1
ATOM 597 C C . ARG A 1 76 ? -8.195 8.938 -5.367 1 92.12 76 ARG A C 1
ATOM 599 O O . ARG A 1 76 ? -9.078 9.258 -6.168 1 92.12 76 ARG A O 1
ATOM 606 N N . PHE A 1 77 ? -7.867 9.695 -4.344 1 95.62 77 PHE A N 1
ATOM 607 C CA . PHE A 1 77 ? -8.664 10.805 -3.838 1 95.62 77 PHE A CA 1
ATOM 608 C C . PHE A 1 77 ? -8.828 11.883 -4.906 1 95.62 77 PHE A C 1
ATOM 610 O O . PHE A 1 77 ? -9.953 12.305 -5.195 1 95.62 77 PHE A O 1
ATOM 617 N N . LEU A 1 78 ? -7.73 12.25 -5.547 1 94.88 78 LEU A N 1
ATOM 618 C CA . LEU A 1 78 ? -7.777 13.383 -6.461 1 94.88 78 LEU A CA 1
ATOM 619 C C . LEU A 1 78 ? -8.609 13.055 -7.695 1 94.88 78 LEU A C 1
ATOM 621 O O . LEU A 1 78 ? -9.219 13.945 -8.289 1 94.88 78 LEU A O 1
ATOM 625 N N . HIS A 1 79 ? -8.68 11.82 -8.039 1 91.62 79 HIS A N 1
ATOM 626 C CA . HIS A 1 79 ? -9.508 11.414 -9.172 1 91.62 79 HIS A CA 1
ATOM 627 C C . HIS A 1 79 ? -10.977 11.328 -8.773 1 91.62 79 HIS A C 1
ATOM 629 O O . HIS A 1 79 ? -11.859 11.352 -9.641 1 91.62 79 HIS A O 1
ATOM 635 N N . GLY A 1 80 ? -11.227 11.227 -7.473 1 89.75 80 GLY A N 1
ATOM 636 C CA . GLY A 1 80 ? -12.594 11.039 -7 1 89.75 80 GLY A CA 1
ATOM 637 C C . GLY A 1 80 ? -13.258 12.336 -6.578 1 89.75 80 GLY A C 1
ATOM 638 O O . GLY A 1 80 ? -14.422 12.344 -6.188 1 89.75 80 GLY A O 1
ATOM 639 N N . LEU A 1 81 ? -12.602 13.469 -6.66 1 90.94 81 LEU A N 1
ATOM 640 C CA . LEU A 1 81 ? -13.109 14.742 -6.152 1 90.94 81 LEU A CA 1
ATOM 641 C C . LEU A 1 81 ? -14.445 15.094 -6.805 1 90.94 81 LEU A C 1
ATOM 643 O O . LEU A 1 81 ? -15.344 15.602 -6.137 1 90.94 81 LEU A O 1
ATOM 647 N N . ASP A 1 82 ? -14.594 14.75 -8.031 1 85.81 82 ASP A N 1
ATOM 648 C CA . ASP A 1 82 ? -15.797 15.133 -8.766 1 85.81 82 ASP A CA 1
ATOM 649 C C . ASP A 1 82 ? -16.969 14.219 -8.414 1 85.81 82 ASP A C 1
ATOM 651 O O . ASP A 1 82 ? -18.125 14.562 -8.648 1 85.81 82 ASP A O 1
ATOM 655 N N . LEU A 1 83 ? -16.688 13.094 -7.848 1 85.75 83 LEU A N 1
ATOM 656 C CA . LEU A 1 83 ? -17.719 12.102 -7.555 1 85.75 83 LEU A CA 1
ATOM 657 C C . LEU A 1 83 ? -18.406 12.422 -6.23 1 85.75 83 LEU A C 1
ATOM 659 O O . LEU A 1 83 ? -19.484 11.883 -5.941 1 85.75 83 LEU A O 1
ATOM 663 N N . VAL A 1 84 ? -17.844 13.289 -5.453 1 83 84 VAL A N 1
ATOM 664 C CA . VAL A 1 84 ? -18.344 13.523 -4.102 1 83 84 VAL A CA 1
ATOM 665 C C . VAL A 1 84 ? -19.719 14.18 -4.168 1 83 84 VAL A C 1
ATOM 667 O O . VAL A 1 84 ? -20.547 13.992 -3.271 1 83 84 VAL A O 1
ATOM 670 N N . SER A 1 85 ? -19.953 14.898 -5.219 1 82.56 85 SER A N 1
ATOM 671 C CA . SER A 1 85 ? -21.25 15.555 -5.359 1 82.56 85 SER A CA 1
ATOM 672 C C . SER A 1 85 ? -22.375 14.531 -5.504 1 82.56 85 SER A C 1
ATOM 674 O O . SER A 1 85 ? -23.531 14.812 -5.168 1 82.56 85 SER A O 1
ATOM 676 N N . ASP A 1 86 ? -22.047 13.391 -5.906 1 87.38 86 ASP A N 1
ATOM 677 C CA . ASP A 1 86 ? -23.031 12.336 -6.145 1 87.38 86 ASP A CA 1
ATOM 678 C C . ASP A 1 86 ? -23.094 11.367 -4.973 1 87.38 86 ASP A C 1
ATOM 680 O O . ASP A 1 86 ? -23.922 10.445 -4.965 1 87.38 86 ASP A O 1
ATOM 684 N N . SER A 1 87 ? -22.359 11.633 -3.959 1 92.25 87 SER A N 1
ATOM 685 C CA . SER A 1 87 ? -22.234 10.672 -2.867 1 92.25 87 SER A CA 1
ATOM 686 C C . SER A 1 87 ? -23.141 11.055 -1.696 1 92.25 87 SER A C 1
ATOM 688 O O . SER A 1 87 ? -22.969 12.117 -1.103 1 92.25 87 SER A O 1
ATOM 690 N N . LYS A 1 88 ? -24.031 10.219 -1.352 1 94.94 88 LYS A N 1
ATOM 691 C CA . LYS A 1 88 ? -24.844 10.391 -0.155 1 94.94 88 LYS A CA 1
ATOM 692 C C . LYS A 1 88 ? -24.016 10.195 1.111 1 94.94 88 LYS A C 1
ATOM 694 O O . LYS A 1 88 ? -24.25 10.867 2.121 1 94.94 88 LYS A O 1
ATOM 699 N N . LEU A 1 89 ? -23.094 9.336 0.998 1 95.44 89 LEU A N 1
ATOM 700 C CA . LEU A 1 89 ? -22.25 9.07 2.158 1 95.44 89 LEU A CA 1
ATOM 701 C C . LEU A 1 89 ? -21.344 10.25 2.447 1 95.44 89 LEU A C 1
ATOM 703 O O . LEU A 1 89 ? -21.031 10.531 3.607 1 95.44 89 LEU A O 1
ATOM 707 N N . PHE A 1 90 ? -20.906 10.938 1.433 1 96.19 90 PHE A N 1
ATOM 708 C CA . PHE A 1 90 ? -20.125 12.141 1.689 1 96.19 90 PHE A CA 1
ATOM 709 C C . PHE A 1 90 ? -20.984 13.203 2.359 1 96.19 90 PHE A C 1
ATOM 711 O O . PHE A 1 90 ? -20.5 13.953 3.213 1 96.19 90 PHE A O 1
ATOM 718 N N . GLU A 1 91 ? -22.234 13.312 1.906 1 96.62 91 GLU A N 1
ATOM 719 C CA . GLU A 1 91 ? -23.141 14.211 2.609 1 96.62 91 GLU A CA 1
ATOM 720 C C . GLU A 1 91 ? -23.219 13.867 4.094 1 96.62 91 GLU A C 1
ATOM 722 O O . GLU A 1 91 ? -23.203 14.758 4.945 1 96.62 91 GLU A O 1
ATOM 727 N N . VAL A 1 92 ? -23.312 12.586 4.359 1 98 92 VAL A N 1
ATOM 728 C CA . VAL A 1 92 ? -23.344 12.133 5.746 1 98 92 VAL A CA 1
ATOM 729 C C . VAL A 1 92 ? -22.062 12.555 6.453 1 98 92 VAL A C 1
ATOM 731 O O . VAL A 1 92 ? -22.094 13.016 7.598 1 98 92 VAL A O 1
ATOM 734 N N . ALA A 1 93 ? -20.906 12.406 5.809 1 97.81 93 ALA A N 1
ATOM 735 C CA . ALA A 1 93 ? -19.625 12.766 6.387 1 97.81 93 ALA A CA 1
ATOM 736 C C . ALA A 1 93 ? -19.562 14.258 6.699 1 97.81 93 ALA A C 1
ATOM 738 O O . ALA A 1 93 ? -18.969 14.656 7.707 1 97.81 93 ALA A O 1
ATOM 739 N N . THR A 1 94 ? -20.141 15.094 5.852 1 97.5 94 THR A N 1
ATOM 740 C CA . THR A 1 94 ? -20.109 16.547 6.055 1 97.5 94 THR A CA 1
ATOM 741 C C . THR A 1 94 ? -20.938 16.938 7.27 1 97.5 94 THR A C 1
ATOM 743 O O . THR A 1 94 ? -20.641 17.938 7.934 1 97.5 94 THR A O 1
ATOM 746 N N . LYS A 1 95 ? -21.906 16.156 7.578 1 97.62 95 LYS A N 1
ATOM 747 C CA . LYS A 1 95 ? -22.812 16.469 8.68 1 97.62 95 LYS A CA 1
ATOM 748 C C . LYS A 1 95 ? -22.328 15.852 9.984 1 97.62 95 LYS A C 1
ATOM 750 O O . LYS A 1 95 ? -22.734 16.266 11.07 1 97.62 95 LYS A O 1
ATOM 755 N N . ALA A 1 96 ? -21.453 14.891 9.883 1 98.5 96 ALA A N 1
ATOM 756 C CA . ALA A 1 96 ? -21.016 14.125 11.047 1 98.5 96 ALA A CA 1
ATOM 757 C C . ALA A 1 96 ? -20.25 15.016 12.023 1 98.5 96 ALA A C 1
ATOM 759 O O . ALA A 1 96 ? -19.438 15.852 11.609 1 98.5 96 ALA A O 1
ATOM 760 N N . PRO A 1 97 ? -20.594 14.953 13.367 1 98.56 97 PRO A N 1
ATOM 761 C CA . PRO A 1 97 ? -19.641 15.508 14.336 1 98.56 97 PRO A CA 1
ATOM 762 C C . PRO A 1 9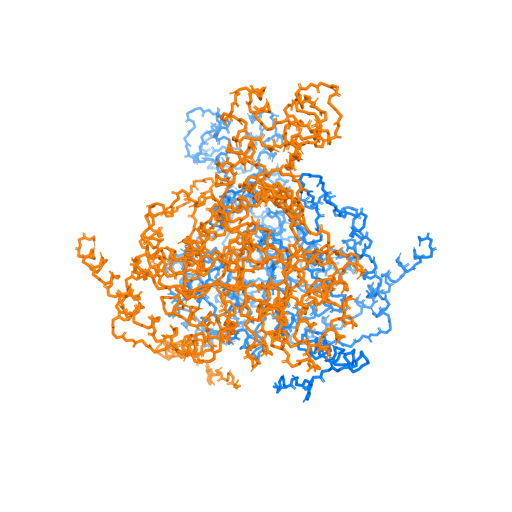7 ? -18.328 14.742 14.375 1 98.56 97 PRO A C 1
ATOM 764 O O . PRO A 1 97 ? -18.312 13.516 14.477 1 98.56 97 PRO A O 1
ATOM 767 N N . LYS A 1 98 ? -17.188 15.336 14.336 1 98.5 98 LYS A N 1
ATOM 768 C CA . LYS A 1 98 ? -15.938 14.656 14.047 1 98.5 98 LYS A CA 1
ATOM 769 C C . LYS A 1 98 ? -14.961 14.766 15.219 1 98.5 98 LYS A C 1
ATOM 771 O O . LYS A 1 98 ? -13.805 14.359 15.109 1 98.5 98 LYS A O 1
ATOM 776 N N . GLY A 1 99 ? -15.438 15.281 16.344 1 98.69 99 GLY A N 1
ATOM 777 C CA . GLY A 1 99 ? -14.539 15.438 17.484 1 98.69 99 GLY A CA 1
ATOM 778 C C . GLY A 1 99 ? -13.469 16.484 17.25 1 98.69 99 GLY A C 1
ATOM 779 O O . GLY A 1 99 ? -13.773 17.625 16.891 1 98.69 99 GLY A O 1
ATOM 780 N N . CYS A 1 100 ? -12.195 16.109 17.422 1 98.88 100 CYS A N 1
ATOM 781 C CA . CYS A 1 100 ? -11.078 17.047 17.344 1 98.88 100 CYS A CA 1
ATOM 782 C C . CYS A 1 100 ? -10.203 16.75 16.125 1 98.88 100 CYS A C 1
ATOM 784 O O . CYS A 1 100 ? -10.141 15.617 15.664 1 98.88 100 CYS A O 1
ATOM 786 N N . LEU A 1 101 ? -9.648 17.766 15.539 1 98.94 101 LEU A N 1
ATOM 787 C CA . LEU A 1 101 ? -8.578 17.656 14.547 1 98.94 101 LEU A CA 1
ATOM 788 C C . LEU A 1 101 ? -7.215 17.844 15.195 1 98.94 101 LEU A C 1
ATOM 790 O O . LEU A 1 101 ? -6.875 18.953 15.617 1 98.94 101 LEU A O 1
ATOM 794 N N . LEU A 1 102 ? -6.41 16.781 15.227 1 98.94 102 LEU A N 1
ATOM 795 C CA . LEU A 1 102 ? -5.238 16.812 16.094 1 98.94 102 LEU A CA 1
ATOM 796 C C . LEU A 1 102 ? -3.953 16.844 15.273 1 98.94 102 LEU A C 1
ATOM 798 O O . LEU A 1 102 ? -2.857 16.922 15.836 1 98.94 102 LEU A O 1
ATOM 802 N N . HIS A 1 103 ? -4.055 16.75 13.938 1 98.94 103 HIS A N 1
ATOM 803 C CA . HIS A 1 103 ? -2.885 16.859 13.078 1 98.94 103 HIS A CA 1
ATOM 804 C C . HIS A 1 103 ? -3.201 17.672 11.82 1 98.94 103 HIS A C 1
ATOM 806 O O . HIS A 1 103 ? -3.861 17.156 10.914 1 98.94 103 HIS A O 1
ATOM 812 N N . CYS A 1 104 ? -2.756 18.828 11.758 1 98.81 104 CYS A N 1
ATOM 813 C CA . CYS A 1 104 ? -2.84 19.703 10.586 1 98.81 104 CYS A CA 1
ATOM 814 C C . CYS A 1 104 ? -1.783 20.797 10.648 1 98.81 104 CYS A C 1
ATOM 816 O O . CYS A 1 104 ? -1.235 21.078 11.711 1 98.81 104 CYS A O 1
ATOM 818 N N . HIS A 1 105 ? -1.462 21.359 9.539 1 98.75 105 HIS A N 1
ATOM 819 C CA . HIS A 1 105 ? -0.433 22.375 9.43 1 98.75 105 HIS A CA 1
ATOM 820 C C . HIS A 1 105 ? -1.03 23.719 9 1 98.75 105 HIS A C 1
ATOM 822 O O . HIS A 1 105 ? -1.75 23.781 8 1 98.75 105 HIS A O 1
ATOM 828 N N . TYR A 1 106 ? -0.686 24.703 9.656 1 98.5 106 TYR A N 1
ATOM 829 C CA . TYR A 1 106 ? -1.291 26.031 9.523 1 98.5 106 TYR A CA 1
ATOM 830 C C . TYR A 1 106 ? -1.238 26.5 8.07 1 98.5 106 TYR A C 1
ATOM 832 O O . TYR A 1 106 ? -2.254 26.938 7.516 1 98.5 106 TYR A O 1
ATOM 840 N N . ASP A 1 107 ? -0.115 26.359 7.445 1 96.69 107 ASP A N 1
ATOM 841 C CA . ASP A 1 107 ? 0.147 26.953 6.141 1 96.69 107 ASP A CA 1
ATOM 842 C C . ASP A 1 107 ? -0.686 26.281 5.051 1 96.69 107 ASP A C 1
ATOM 844 O O . ASP A 1 107 ? -0.921 26.875 3.99 1 96.69 107 ASP A O 1
ATOM 848 N N . CYS A 1 108 ? -1.142 25.094 5.34 1 97.62 108 CYS A N 1
ATOM 849 C CA . CYS A 1 108 ? -1.756 24.312 4.273 1 97.62 108 CYS A CA 1
ATOM 850 C C . CYS A 1 108 ? -3.189 23.938 4.629 1 97.62 108 CYS A C 1
ATOM 852 O O . CYS A 1 108 ? -3.707 22.922 4.152 1 97.62 108 CYS A O 1
ATOM 854 N N . LEU A 1 109 ? -3.887 24.734 5.398 1 98.38 109 LEU A N 1
ATOM 855 C CA . LEU A 1 109 ? -5.234 24.406 5.855 1 98.38 109 LEU A CA 1
ATOM 856 C C . LEU A 1 109 ? -6.266 24.75 4.785 1 98.38 109 LEU A C 1
ATOM 858 O O . LEU A 1 109 ? -7.281 24.062 4.648 1 98.38 109 LEU A O 1
ATOM 862 N N . LEU A 1 110 ? -6.035 25.891 4.113 1 98.06 110 LEU A N 1
ATOM 863 C CA . LEU A 1 110 ? -7.047 26.391 3.197 1 98.06 110 LEU A CA 1
ATOM 864 C C . LEU A 1 110 ? -6.547 26.359 1.757 1 98.06 110 LEU A C 1
ATOM 866 O O . LEU A 1 110 ? -5.34 26.344 1.515 1 98.06 110 LEU A O 1
ATOM 870 N N . PRO A 1 111 ? -7.438 26.312 0.783 1 95.94 111 PRO A N 1
ATOM 871 C CA . PRO A 1 111 ? -7.027 26.328 -0.623 1 95.94 111 PRO A CA 1
ATOM 872 C C . PRO A 1 111 ? -6.422 27.656 -1.05 1 95.94 111 PRO A C 1
ATOM 874 O O . PRO A 1 111 ? -6.598 28.672 -0.364 1 95.94 111 PRO A O 1
ATOM 877 N N . PRO A 1 112 ? -5.809 27.688 -2.195 1 96.69 112 PRO A N 1
ATOM 878 C CA . PRO A 1 112 ? -5.059 28.859 -2.658 1 96.69 112 PRO A CA 1
ATOM 879 C C . PRO A 1 112 ? -5.949 30.078 -2.883 1 96.69 112 PRO A C 1
ATOM 881 O O . PRO A 1 112 ? -5.469 31.219 -2.828 1 96.69 112 PRO A O 1
ATOM 884 N N . ASP A 1 113 ? -7.188 29.906 -3.074 1 95.88 113 ASP A N 1
ATOM 885 C CA . ASP A 1 113 ? -8.086 31 -3.432 1 95.88 113 ASP A CA 1
ATOM 886 C C . ASP A 1 113 ? -8.133 32.062 -2.328 1 95.88 113 ASP A C 1
ATOM 888 O O . ASP A 1 113 ? -8.25 33.25 -2.609 1 95.88 113 ASP A O 1
ATOM 892 N N . THR A 1 114 ? -8.047 31.641 -1.13 1 96 114 THR A N 1
ATOM 893 C CA . THR A 1 114 ? -8.156 32.562 -0.005 1 96 114 THR A CA 1
ATOM 894 C C . THR A 1 114 ? -6.957 33.531 0.036 1 96 114 THR A C 1
ATOM 896 O O . THR A 1 114 ? -7.125 34.719 0.176 1 96 114 THR A O 1
ATOM 899 N N . VAL A 1 115 ? -5.762 33 -0.163 1 97.06 115 VAL A N 1
ATOM 900 C CA . VAL A 1 115 ? -4.566 33.844 -0.093 1 97.06 115 VAL A CA 1
ATOM 901 C C . VAL A 1 115 ? -4.477 34.719 -1.337 1 97.06 115 VAL A C 1
ATOM 903 O O . VAL A 1 115 ? -3.932 35.812 -1.286 1 97.06 115 VAL A O 1
ATOM 906 N N . LEU A 1 116 ? -4.988 34.188 -2.459 1 97.5 116 LEU A N 1
ATOM 907 C CA . LEU A 1 116 ? -5.023 35 -3.674 1 97.5 116 LEU A CA 1
ATOM 908 C C . LEU A 1 116 ? -5.957 36.219 -3.508 1 97.5 116 LEU A C 1
ATOM 910 O O . LEU A 1 116 ? -5.652 37.312 -3.971 1 97.5 116 LEU A O 1
ATOM 914 N N . ALA A 1 117 ? -7.059 35.969 -2.875 1 96.94 117 ALA A N 1
ATOM 915 C CA . ALA A 1 117 ? -8.008 37.031 -2.609 1 96.94 117 ALA A CA 1
ATOM 916 C C . ALA A 1 117 ? -7.383 38.125 -1.728 1 96.94 117 ALA A C 1
ATOM 918 O O . ALA A 1 117 ? -7.582 39.312 -1.962 1 96.94 117 ALA A O 1
ATOM 919 N N . ASP A 1 118 ? -6.695 37.719 -0.68 1 97.44 118 ASP A N 1
ATOM 920 C CA . ASP A 1 118 ? -6.02 38.688 0.193 1 97.44 118 ASP A CA 1
ATOM 921 C C . ASP A 1 118 ? -4.93 39.438 -0.563 1 97.44 118 ASP A C 1
ATOM 923 O O . ASP A 1 118 ? -4.754 40.656 -0.368 1 97.44 118 ASP A O 1
ATOM 927 N N . ALA A 1 119 ? -4.227 38.719 -1.377 1 97.19 119 ALA A N 1
ATOM 928 C CA . ALA A 1 119 ? -3.113 39.312 -2.131 1 97.19 119 ALA A CA 1
ATOM 929 C C . ALA A 1 119 ? -3.588 40.438 -3.041 1 97.19 119 ALA A C 1
ATOM 931 O O . ALA A 1 119 ? -2.891 41.438 -3.209 1 97.19 119 ALA A O 1
ATOM 932 N N . ARG A 1 120 ? -4.738 40.312 -3.588 1 95.38 120 ARG A N 1
ATOM 933 C CA . ARG A 1 120 ? -5.297 41.312 -4.488 1 95.38 120 ARG A CA 1
ATOM 934 C C . ARG A 1 120 ? -5.496 42.656 -3.77 1 95.38 120 ARG A C 1
ATOM 936 O O . ARG A 1 120 ? -5.465 43.719 -4.398 1 95.38 120 ARG A O 1
ATOM 943 N N . LYS A 1 121 ? -5.598 42.562 -2.521 1 96 121 LYS A N 1
ATOM 944 C CA . LYS A 1 121 ? -5.934 43.75 -1.755 1 96 121 LYS A CA 1
ATOM 945 C C . LYS A 1 121 ? -4.695 44.344 -1.082 1 96 121 LYS A C 1
ATOM 947 O O . LYS A 1 121 ? -4.793 45.312 -0.331 1 96 121 LYS A O 1
ATOM 952 N N . GLN A 1 122 ? -3.586 43.781 -1.298 1 96.5 122 GLN A N 1
ATOM 953 C CA . GLN A 1 122 ? -2.354 44.188 -0.647 1 96.5 122 GLN A CA 1
ATOM 954 C C . GLN A 1 122 ? -1.496 45.031 -1.594 1 96.5 122 GLN A C 1
ATOM 956 O O . GLN A 1 122 ? -0.722 44.5 -2.383 1 96.5 122 GLN A O 1
ATOM 961 N N . PRO A 1 123 ? -1.494 46.344 -1.422 1 93.75 123 PRO A N 1
ATOM 962 C CA . PRO A 1 123 ? -0.813 47.219 -2.383 1 93.75 123 PRO A CA 1
ATOM 963 C C . PRO A 1 123 ? 0.708 47.125 -2.293 1 93.75 123 PRO A C 1
ATOM 965 O O . PRO A 1 123 ? 1.411 47.469 -3.238 1 93.75 123 PRO A O 1
ATOM 968 N N . ASN A 1 124 ? 1.217 46.625 -1.192 1 95.25 124 ASN A N 1
ATOM 969 C CA . ASN A 1 124 ? 2.66 46.562 -0.977 1 95.25 124 ASN A CA 1
ATOM 970 C C . ASN A 1 124 ? 3.23 45.188 -1.264 1 95.25 124 ASN A C 1
ATOM 972 O O . ASN A 1 124 ? 4.352 44.875 -0.86 1 95.25 124 ASN A O 1
ATOM 976 N N . LEU A 1 125 ? 2.451 44.312 -1.922 1 96.81 125 LEU A N 1
ATOM 977 C CA . LEU A 1 125 ? 2.875 42.969 -2.191 1 96.81 125 LEU A CA 1
ATOM 978 C C . LEU A 1 125 ? 3.715 42.875 -3.465 1 96.81 125 LEU A C 1
ATOM 980 O O . LEU A 1 125 ? 3.387 43.531 -4.465 1 96.81 125 LEU A O 1
ATOM 984 N N . TYR A 1 126 ? 4.805 42.219 -3.436 1 97.12 126 TYR A N 1
ATOM 985 C CA . TYR A 1 126 ? 5.703 41.969 -4.555 1 97.12 126 TYR A CA 1
ATOM 986 C C . TYR A 1 126 ? 5.863 40.469 -4.789 1 97.12 126 TYR A C 1
ATOM 988 O O . TYR A 1 126 ? 5.531 39.656 -3.922 1 97.12 126 TYR A O 1
ATOM 996 N N . ILE A 1 127 ? 6.289 40.062 -5.957 1 97.88 127 ILE A N 1
ATOM 997 C CA . ILE A 1 127 ? 6.516 38.688 -6.352 1 97.88 127 ILE A CA 1
ATOM 998 C C . ILE A 1 127 ? 7.898 38.531 -6.984 1 97.88 127 ILE A C 1
ATOM 1000 O O . ILE A 1 127 ? 8.391 39.469 -7.621 1 97.88 127 ILE A O 1
ATOM 1004 N N . ARG A 1 128 ? 8.578 37.469 -6.762 1 97.75 128 ARG A N 1
ATOM 1005 C CA . ARG A 1 128 ? 9.828 37.125 -7.422 1 97.75 128 ARG A CA 1
ATOM 1006 C C . ARG A 1 128 ? 9.805 35.688 -7.93 1 97.75 128 ARG A C 1
ATOM 1008 O O . ARG A 1 128 ? 8.914 34.906 -7.582 1 97.75 128 ARG A O 1
ATOM 1015 N N . SER A 1 129 ? 10.688 35.312 -8.805 1 97.44 129 SER A N 1
ATOM 1016 C CA . SER A 1 129 ? 10.82 34 -9.367 1 97.44 129 SER A CA 1
ATOM 1017 C C . SER A 1 129 ? 12.289 33.594 -9.492 1 97.44 129 SER A C 1
ATOM 1019 O O . SER A 1 129 ? 13.172 34.438 -9.539 1 97.44 129 SER A O 1
ATOM 1021 N N . ASP A 1 130 ? 12.531 32.312 -9.477 1 96.62 130 ASP A N 1
ATOM 1022 C CA . ASP A 1 130 ? 13.891 31.812 -9.602 1 96.62 130 ASP A CA 1
ATOM 1023 C C . ASP A 1 130 ? 14.32 31.766 -11.07 1 96.62 130 ASP A C 1
ATOM 1025 O O . ASP A 1 130 ? 15.5 31.578 -11.367 1 96.62 130 ASP A O 1
ATOM 1029 N N . VAL A 1 131 ? 13.383 31.969 -11.984 1 96.31 131 VAL A N 1
ATOM 1030 C CA . VAL A 1 131 ? 13.664 31.984 -13.422 1 96.31 131 VAL A CA 1
ATOM 1031 C C . VAL A 1 131 ? 12.773 33.031 -14.109 1 96.31 131 VAL A C 1
ATOM 1033 O O . VAL A 1 131 ? 11.719 33.375 -13.578 1 96.31 131 VAL A O 1
ATOM 1036 N N . PRO A 1 132 ? 13.258 33.5 -15.32 1 96.31 132 PRO A N 1
ATOM 1037 C CA . PRO A 1 132 ? 12.359 34.344 -16.094 1 96.31 132 PRO A CA 1
ATOM 1038 C C . PRO A 1 132 ? 11.172 33.594 -16.688 1 96.31 132 PRO A C 1
ATOM 1040 O O . PRO A 1 132 ? 11.297 32.406 -17.031 1 96.31 132 PRO A O 1
ATOM 1043 N N . LEU A 1 133 ? 10.055 34.25 -16.766 1 97.38 133 LEU A N 1
ATOM 1044 C CA . LEU A 1 133 ? 8.844 33.625 -17.312 1 97.38 133 LEU A CA 1
ATOM 1045 C C . LEU A 1 133 ? 8.688 33.969 -18.797 1 97.38 133 LEU A C 1
ATOM 1047 O O . LEU A 1 133 ? 7.777 34.719 -19.172 1 97.38 133 LEU A O 1
ATOM 1051 N N . ILE A 1 134 ? 9.516 33.312 -19.672 1 96.12 134 ILE A N 1
ATOM 1052 C CA . ILE A 1 134 ? 9.578 33.75 -21.062 1 96.12 134 ILE A CA 1
ATOM 1053 C C . ILE A 1 134 ? 9.336 32.531 -21.984 1 96.12 134 ILE A C 1
ATOM 1055 O O . ILE A 1 134 ? 9.359 32.688 -23.203 1 96.12 134 ILE A O 1
ATOM 1059 N N . SER A 1 135 ? 9.18 31.406 -21.438 1 95.88 135 SER A N 1
ATOM 1060 C CA . SER A 1 135 ? 8.859 30.203 -22.203 1 95.88 135 SER A CA 1
ATOM 1061 C C . SER A 1 135 ? 7.965 29.266 -21.406 1 95.88 135 SER A C 1
ATOM 1063 O O . SER A 1 135 ? 7.871 29.375 -20.172 1 95.88 135 SER A O 1
ATOM 1065 N N . ALA A 1 136 ? 7.359 28.328 -22.094 1 93.5 136 ALA A N 1
ATOM 1066 C CA . ALA A 1 136 ? 6.465 27.375 -21.469 1 93.5 136 ALA A CA 1
ATOM 1067 C C . ALA A 1 136 ? 7.203 26.547 -20.422 1 93.5 136 ALA A C 1
ATOM 1069 O O . ALA A 1 136 ? 6.66 26.25 -19.344 1 93.5 136 ALA A O 1
ATOM 1070 N N . GLY A 1 137 ? 8.344 26.125 -20.75 1 92.75 137 GLY A N 1
ATOM 1071 C CA . GLY A 1 137 ? 9.156 25.344 -19.828 1 92.75 137 GLY A CA 1
ATOM 1072 C C . GLY A 1 137 ? 9.508 26.094 -18.562 1 92.75 137 GLY A C 1
ATOM 1073 O O . GLY A 1 137 ? 9.477 25.516 -17.469 1 92.75 137 GLY A O 1
ATOM 1074 N N . LEU A 1 138 ? 9.836 27.359 -18.719 1 94.19 138 LEU A N 1
ATOM 1075 C CA . LEU A 1 138 ? 10.211 28.172 -17.578 1 94.19 138 LEU A CA 1
ATOM 1076 C C . LEU A 1 138 ? 8.992 28.484 -16.703 1 94.19 138 LEU A C 1
ATOM 1078 O O . LEU A 1 138 ? 9.102 28.547 -15.484 1 94.19 138 LEU A O 1
ATOM 1082 N N . PHE A 1 139 ? 7.816 28.672 -17.359 1 95.5 139 PHE A N 1
ATOM 1083 C CA . PHE A 1 139 ? 6.578 28.828 -16.609 1 95.5 139 PHE A CA 1
ATOM 1084 C C . PHE A 1 139 ? 6.309 27.578 -15.773 1 95.5 139 PHE A C 1
ATOM 1086 O O . PHE A 1 139 ? 5.844 27.672 -14.633 1 95.5 139 PHE A O 1
ATOM 1093 N N . ALA A 1 140 ? 6.645 26.438 -16.297 1 91.25 140 ALA A N 1
ATOM 1094 C CA . ALA A 1 140 ? 6.363 25.172 -15.633 1 91.25 140 ALA A CA 1
ATOM 1095 C C . ALA A 1 140 ? 7.312 24.938 -14.461 1 91.25 140 ALA A C 1
ATOM 1097 O O . ALA A 1 140 ? 6.934 24.312 -13.461 1 91.25 140 ALA A O 1
ATOM 1098 N N . HIS A 1 141 ? 8.414 25.516 -14.5 1 90.44 141 HIS A N 1
ATOM 1099 C CA . HIS A 1 141 ? 9.453 25.203 -13.531 1 90.44 141 HIS A CA 1
ATOM 1100 C C . HIS A 1 141 ? 9.555 26.281 -12.461 1 90.44 141 HIS A C 1
ATOM 1102 O O . HIS A 1 141 ? 10.109 26.047 -11.383 1 90.44 141 HIS A O 1
ATOM 1108 N N . ALA A 1 142 ? 9.055 27.391 -12.672 1 95.94 142 ALA A N 1
ATOM 1109 C CA . ALA A 1 142 ? 9.266 28.578 -11.844 1 95.94 142 ALA A CA 1
ATOM 1110 C C . ALA A 1 142 ? 8.766 28.344 -10.422 1 95.94 142 ALA A C 1
ATOM 1112 O O . ALA A 1 142 ? 7.797 27.609 -10.203 1 95.94 142 ALA A O 1
ATOM 1113 N N . LEU A 1 143 ? 9.414 28.922 -9.469 1 97.31 143 LEU A N 1
ATOM 1114 C CA . LEU A 1 143 ? 9.023 28.953 -8.062 1 97.31 143 LEU A CA 1
ATOM 1115 C C . LEU A 1 143 ? 8.75 30.391 -7.605 1 97.31 143 LEU A C 1
ATOM 1117 O O . LEU A 1 143 ? 9.641 31.047 -7.082 1 97.31 143 LEU A O 1
ATOM 1121 N N . PRO A 1 144 ? 7.559 30.828 -7.793 1 98.12 144 PRO A N 1
ATOM 1122 C CA . PRO A 1 144 ? 7.234 32.188 -7.348 1 98.12 144 PRO A CA 1
ATOM 1123 C C . PRO A 1 144 ? 7.203 32.312 -5.828 1 98.12 144 PRO A C 1
ATOM 1125 O O . PRO A 1 144 ? 6.773 31.391 -5.133 1 98.12 144 PRO A O 1
ATOM 1128 N N . GLN A 1 145 ? 7.637 33.406 -5.281 1 98.06 145 GLN A N 1
ATOM 1129 C CA . GLN A 1 145 ? 7.574 33.75 -3.867 1 98.06 145 GLN A CA 1
ATOM 1130 C C . GLN A 1 145 ? 7.137 35.188 -3.68 1 98.06 145 GLN A C 1
ATOM 1132 O O . GLN A 1 145 ? 7.309 36.031 -4.574 1 98.06 145 GLN A O 1
ATOM 1137 N N . PHE A 1 146 ? 6.672 35.5 -2.561 1 97.88 146 PHE A N 1
ATOM 1138 C CA . PHE A 1 146 ? 6.051 36.812 -2.326 1 97.88 146 PHE A CA 1
ATOM 1139 C C . PHE A 1 146 ? 6.672 37.5 -1.117 1 97.88 146 PHE A C 1
ATOM 1141 O O . PHE A 1 146 ? 7.211 36.812 -0.228 1 97.88 146 PHE A O 1
ATOM 1148 N N . GLY A 1 147 ? 6.633 38.781 -1.107 1 95.94 147 GLY A N 1
ATOM 1149 C CA . GLY A 1 147 ? 7.09 39.625 -0.006 1 95.94 147 GLY A CA 1
ATOM 1150 C C . GLY A 1 147 ? 6.414 40.969 0.041 1 95.94 147 GLY A C 1
ATOM 1151 O O . GLY A 1 147 ? 5.98 41.5 -0.989 1 95.94 147 GLY A O 1
ATOM 1152 N N . VAL A 1 148 ? 6.246 41.469 1.234 1 96.69 148 VAL A N 1
ATOM 1153 C CA . VAL A 1 148 ? 5.684 42.812 1.426 1 96.69 148 VAL A CA 1
ATOM 1154 C C . VAL A 1 148 ? 6.793 43.812 1.777 1 96.69 148 VAL A C 1
ATOM 1156 O O . VAL A 1 148 ? 7.609 43.531 2.664 1 96.69 148 VAL A O 1
ATOM 1159 N N . PHE A 1 149 ? 6.754 44.906 1.057 1 93.94 149 PHE A N 1
ATOM 1160 C CA . PHE A 1 149 ? 7.793 45.906 1.267 1 93.94 149 PHE A CA 1
ATOM 1161 C C . PHE A 1 149 ? 7.176 47.281 1.477 1 93.94 149 PHE A C 1
ATOM 1163 O O . PHE A 1 149 ? 6.141 47.594 0.894 1 93.94 149 PHE A O 1
ATOM 1170 N N . GLY A 1 150 ? 7.859 48.062 2.299 1 87.81 150 GLY A N 1
ATOM 1171 C CA . GLY A 1 150 ? 7.414 49.406 2.568 1 87.81 150 GLY A CA 1
ATOM 1172 C C . GLY A 1 150 ? 7.613 50.344 1.394 1 87.81 150 GLY A C 1
ATOM 1173 O O . GLY A 1 150 ? 8.531 50.156 0.588 1 87.81 150 GLY A O 1
ATOM 1174 N N . GLN A 1 151 ? 6.73 51.344 1.345 1 79.38 151 GLN A N 1
ATOM 1175 C CA . GLN A 1 151 ? 6.75 52.312 0.266 1 79.38 151 GLN A CA 1
ATOM 1176 C C . GLN A 1 151 ? 8.023 53.156 0.311 1 79.38 151 GLN A C 1
ATOM 1178 O O . GLN A 1 151 ? 8.484 53.656 -0.719 1 79.38 151 GLN A O 1
ATOM 1183 N N . ALA A 1 152 ? 8.641 53.219 1.425 1 77.94 152 ALA A N 1
ATOM 1184 C CA . ALA A 1 152 ? 9.805 54.094 1.576 1 77.94 152 ALA A CA 1
ATOM 1185 C C . ALA A 1 152 ? 11.031 53.469 0.916 1 77.94 152 ALA A C 1
ATOM 1187 O O . ALA A 1 152 ? 11.922 54.188 0.455 1 77.94 152 ALA A O 1
ATOM 1188 N N . THR A 1 153 ? 11.086 52.25 0.802 1 77.88 153 THR A N 1
ATOM 1189 C CA . THR A 1 153 ? 12.219 51.562 0.188 1 77.88 153 THR A CA 1
ATOM 1190 C C . THR A 1 153 ? 11.75 50.375 -0.652 1 77.88 153 THR A C 1
ATOM 1192 O O . THR A 1 153 ? 12.086 49.25 -0.354 1 77.88 153 THR A O 1
ATOM 1195 N N . PRO A 1 154 ? 11.102 50.844 -1.626 1 79.5 154 PRO A N 1
ATOM 1196 C CA . PRO A 1 154 ? 10.633 49.75 -2.484 1 79.5 154 PRO A CA 1
ATOM 1197 C C . PRO A 1 154 ? 11.758 49.125 -3.311 1 79.5 154 PRO A C 1
ATOM 1199 O O . PRO A 1 154 ? 12.719 49.812 -3.668 1 79.5 154 PRO A O 1
ATOM 1202 N N . PRO A 1 155 ? 11.641 47.812 -3.471 1 85.31 155 PRO A N 1
ATOM 1203 C CA . PRO A 1 155 ? 12.625 47.219 -4.367 1 85.31 155 PRO A CA 1
ATOM 1204 C C . PRO A 1 155 ? 12.555 47.781 -5.789 1 85.31 155 PRO A C 1
ATOM 1206 O O . PRO A 1 155 ? 11.531 48.344 -6.18 1 85.31 155 PRO A O 1
ATOM 1209 N N . ALA A 1 156 ? 13.719 47.688 -6.438 1 84.75 156 ALA A N 1
ATOM 1210 C CA . ALA A 1 156 ? 13.711 48.031 -7.852 1 84.75 156 ALA A CA 1
ATOM 1211 C C . ALA A 1 156 ? 12.789 47.125 -8.648 1 84.75 156 ALA A C 1
ATOM 1213 O O . ALA A 1 156 ? 12.875 45.875 -8.523 1 84.75 156 ALA A O 1
ATOM 1214 N N . GLU A 1 157 ? 11.883 47.719 -9.281 1 87.06 157 GLU A N 1
ATOM 1215 C CA . GLU A 1 157 ? 10.914 46.906 -10.031 1 87.06 157 GLU A CA 1
ATOM 1216 C C . GLU A 1 157 ? 11.578 46.188 -11.203 1 87.06 157 GLU A C 1
ATOM 1218 O O . GLU A 1 157 ? 12.367 46.781 -11.938 1 87.06 157 GLU A O 1
ATOM 1223 N N . SER A 1 158 ? 11.344 45 -11.289 1 93.94 158 SER A N 1
ATOM 1224 C CA . SER A 1 158 ? 11.82 44.156 -12.383 1 93.94 158 SER A CA 1
ATOM 1225 C C . SER A 1 158 ? 10.664 43.656 -13.242 1 93.94 158 SER A C 1
ATOM 1227 O O . SER A 1 158 ? 9.5 43.938 -12.961 1 93.94 158 SER A O 1
ATOM 1229 N N . ASN A 1 159 ? 11.055 43.031 -14.383 1 96.06 159 ASN A N 1
ATOM 1230 C CA . ASN A 1 159 ? 10.07 42.438 -15.273 1 96.06 159 ASN A CA 1
ATOM 1231 C C . ASN A 1 159 ? 10.328 40.938 -15.461 1 96.06 159 ASN A C 1
ATOM 1233 O O . ASN A 1 159 ? 11.156 40.562 -16.281 1 96.06 159 ASN A O 1
ATOM 1237 N N . MET A 1 160 ? 9.5 40.156 -14.828 1 96.25 160 MET A N 1
ATOM 1238 C CA . MET A 1 160 ? 9.672 38.688 -14.797 1 96.25 160 MET A CA 1
ATOM 1239 C C . MET A 1 160 ? 9.43 38.094 -16.172 1 96.25 160 MET A C 1
ATOM 1241 O O . MET A 1 160 ? 9.844 36.969 -16.453 1 96.25 160 MET A O 1
ATOM 1245 N N . PHE A 1 161 ? 8.836 38.906 -17.094 1 97.12 161 PHE A N 1
ATOM 1246 C CA . PHE A 1 161 ? 8.438 38.375 -18.391 1 97.12 161 PHE A CA 1
ATOM 1247 C C . PHE A 1 161 ? 9.445 38.781 -19.469 1 97.12 161 PHE A C 1
ATOM 1249 O O . PHE A 1 161 ? 9.156 38.688 -20.656 1 97.12 161 PHE A O 1
ATOM 1256 N N . HIS A 1 162 ? 10.562 39.219 -19.031 1 95.5 162 HIS A N 1
ATOM 1257 C CA . HIS A 1 162 ? 11.602 39.656 -19.969 1 95.5 162 HIS A CA 1
ATOM 1258 C C . HIS A 1 162 ? 12.867 38.812 -19.797 1 95.5 162 HIS A C 1
ATOM 1260 O O . HIS A 1 162 ? 13.164 38.344 -18.703 1 95.5 162 HIS A O 1
ATOM 1266 N N . GLU A 1 163 ? 13.672 38.656 -20.828 1 94.25 163 GLU A N 1
ATOM 1267 C CA . GLU A 1 163 ? 14.859 37.812 -20.844 1 94.25 163 GLU A CA 1
ATOM 1268 C C . GLU A 1 163 ? 15.945 38.375 -19.938 1 94.25 163 GLU A C 1
ATOM 1270 O O . GLU A 1 163 ? 16.812 37.656 -19.453 1 94.25 163 GLU A O 1
ATOM 1275 N N . THR A 1 164 ? 15.914 39.625 -19.578 1 94 164 THR A N 1
ATOM 1276 C CA . THR A 1 164 ? 16.938 40.25 -18.75 1 94 164 THR A CA 1
ATOM 1277 C C . THR A 1 164 ? 16.609 40.125 -17.281 1 94 164 THR A C 1
ATOM 1279 O O . THR A 1 164 ? 17.328 40.656 -16.422 1 94 164 THR A O 1
ATOM 1282 N N . TYR A 1 165 ? 15.438 39.5 -17 1 96.06 165 TYR A N 1
ATOM 1283 C CA . TYR A 1 165 ? 15.055 39.312 -15.617 1 96.06 165 TYR A CA 1
ATOM 1284 C C . TYR A 1 165 ? 16.156 38.594 -14.836 1 96.06 165 TYR A C 1
ATOM 1286 O O . TYR A 1 165 ? 16.609 37.531 -15.242 1 96.06 165 TYR A O 1
ATOM 1294 N N . VAL A 1 166 ? 16.641 39.188 -13.773 1 94.62 166 VAL A N 1
ATOM 1295 C CA . VAL A 1 166 ? 17.594 38.594 -12.859 1 94.62 166 VAL A CA 1
ATOM 1296 C C . VAL A 1 166 ? 16.844 37.75 -11.812 1 94.62 166 VAL A C 1
ATOM 1298 O O . VAL A 1 166 ? 16.016 38.281 -11.07 1 94.62 166 VAL A O 1
ATOM 1301 N N . SER A 1 167 ? 17.141 36.531 -11.711 1 94.81 167 SER A N 1
ATOM 1302 C CA . SER A 1 167 ? 16.5 35.594 -10.773 1 94.81 167 SER A CA 1
ATOM 1303 C C . SER A 1 167 ? 16.469 36.188 -9.367 1 94.81 167 SER A C 1
ATOM 1305 O O . SER A 1 167 ? 17.484 36.688 -8.867 1 94.81 167 SER A O 1
ATOM 1307 N N . GLY A 1 168 ? 15.258 36.188 -8.805 1 95.75 168 GLY A N 1
ATOM 1308 C CA . GLY A 1 168 ? 15.117 36.656 -7.426 1 95.75 168 GLY A CA 1
ATOM 1309 C C . GLY A 1 168 ? 14.766 38.125 -7.301 1 95.75 168 GLY A C 1
ATOM 1310 O O . GLY A 1 168 ? 14.5 38.594 -6.199 1 95.75 168 GLY A O 1
ATOM 1311 N N . SER A 1 169 ? 14.836 38.844 -8.414 1 96.38 169 SER A N 1
ATOM 1312 C CA . SER A 1 169 ? 14.445 40.25 -8.367 1 96.38 169 SER A CA 1
ATOM 1313 C C . SER A 1 169 ? 12.945 40.406 -8.172 1 96.38 169 SER A C 1
ATOM 1315 O O . SER A 1 169 ? 12.164 39.562 -8.648 1 96.38 169 SER A O 1
ATOM 1317 N N . TRP A 1 170 ? 12.57 41.5 -7.535 1 97.19 170 TRP A N 1
ATOM 1318 C CA . TRP A 1 170 ? 11.18 41.688 -7.148 1 97.19 170 TRP A CA 1
ATOM 1319 C C . TRP A 1 170 ? 10.414 42.469 -8.227 1 97.19 170 TRP A C 1
ATOM 1321 O O . TRP A 1 170 ? 10.977 43.312 -8.906 1 97.19 170 TRP A O 1
ATOM 1331 N N . MET A 1 171 ? 9.227 42.094 -8.383 1 96.56 171 MET A N 1
ATOM 1332 C CA . MET A 1 171 ? 8.227 42.781 -9.195 1 96.56 171 MET A CA 1
ATOM 1333 C C . MET A 1 171 ? 6.953 43.031 -8.398 1 96.56 171 MET A C 1
ATOM 1335 O O . MET A 1 171 ? 6.512 42.156 -7.633 1 96.56 171 MET A O 1
ATOM 1339 N N . ARG A 1 172 ? 6.391 44.281 -8.539 1 95.81 172 ARG A N 1
ATOM 1340 C CA . ARG A 1 172 ? 5.125 44.531 -7.859 1 95.81 172 ARG A CA 1
ATOM 1341 C C . ARG A 1 172 ? 4.059 43.531 -8.305 1 95.81 172 ARG A C 1
ATOM 1343 O O . ARG A 1 172 ? 3.932 43.25 -9.5 1 95.81 172 ARG A O 1
ATOM 1350 N N . TYR A 1 173 ? 3.307 43.031 -7.332 1 97.12 173 TYR A N 1
ATOM 1351 C CA . TYR A 1 173 ? 2.316 42 -7.648 1 97.12 173 TYR A CA 1
ATOM 1352 C C . TYR A 1 173 ? 1.27 42.531 -8.617 1 97.12 173 TYR A C 1
ATOM 1354 O O . TYR A 1 173 ? 0.858 41.844 -9.547 1 97.12 173 TYR A O 1
ATOM 1362 N N . SER A 1 174 ? 0.862 43.812 -8.422 1 95.31 174 SER A N 1
ATOM 1363 C CA . SER A 1 174 ? -0.108 44.438 -9.32 1 95.31 174 SER A CA 1
ATOM 1364 C C . SER A 1 174 ? 0.432 44.5 -10.742 1 95.31 174 SER A C 1
ATOM 1366 O O . SER A 1 174 ? -0.304 44.281 -11.703 1 95.31 174 SER A O 1
ATOM 1368 N N . SER A 1 175 ? 1.691 44.844 -10.891 1 95.88 175 SER A N 1
ATOM 1369 C CA . SER A 1 175 ? 2.33 44.844 -12.203 1 95.88 175 SER A CA 1
ATOM 1370 C C . SER A 1 175 ? 2.395 43.469 -12.812 1 95.88 175 SER A C 1
ATOM 1372 O O . SER A 1 175 ? 2.213 43.281 -14.023 1 95.88 175 SER A O 1
ATOM 1374 N N . PHE A 1 176 ? 2.73 42.469 -11.992 1 97.62 176 PHE A N 1
ATOM 1375 C CA . PHE A 1 176 ? 2.766 41.094 -12.422 1 97.62 176 PHE A CA 1
ATOM 1376 C C . PHE A 1 176 ? 1.423 40.688 -13.016 1 97.62 176 PHE A C 1
ATOM 1378 O O . PHE A 1 176 ? 1.369 40.094 -14.102 1 97.62 176 PHE A O 1
ATOM 1385 N N . LEU A 1 177 ? 0.32 41 -12.297 1 97.44 177 LEU A N 1
ATOM 1386 C CA . LEU A 1 177 ? -1.019 40.625 -12.758 1 97.44 177 LEU A CA 1
ATOM 1387 C C . LEU A 1 177 ? -1.328 41.312 -14.094 1 97.44 177 LEU A C 1
ATOM 1389 O O . LEU A 1 177 ? -1.893 40.688 -14.992 1 97.44 177 LEU A O 1
ATOM 1393 N N . ARG A 1 178 ? -0.901 42.5 -14.195 1 95.88 178 ARG A N 1
ATOM 1394 C CA . ARG A 1 178 ? -1.211 43.312 -15.383 1 95.88 178 ARG A CA 1
ATOM 1395 C C . ARG A 1 178 ? -0.415 42.812 -16.578 1 95.88 178 ARG A C 1
ATOM 1397 O O . ARG A 1 178 ? -0.924 42.812 -17.703 1 95.88 178 ARG A O 1
ATOM 1404 N N . ARG A 1 179 ? 0.744 42.406 -16.375 1 96.38 179 ARG A N 1
ATOM 1405 C CA . ARG A 1 179 ? 1.661 42.125 -17.484 1 96.38 179 ARG A CA 1
ATOM 1406 C C . ARG A 1 179 ? 1.667 40.625 -17.828 1 96.38 179 ARG A C 1
ATOM 1408 O O . ARG A 1 179 ? 2.191 40.25 -18.859 1 96.38 179 ARG A O 1
ATOM 1415 N N . PHE A 1 180 ? 1.109 39.781 -16.953 1 97.69 180 PHE A N 1
ATOM 1416 C CA . PHE A 1 180 ? 1.102 38.344 -17.188 1 97.69 180 PHE A CA 1
ATOM 1417 C C . PHE A 1 180 ? 0.483 38.031 -18.547 1 97.69 180 PHE A C 1
ATOM 1419 O O . PHE A 1 180 ? -0.582 38.562 -18.891 1 97.69 180 PHE A O 1
ATOM 1426 N N . PRO A 1 181 ? 1.2 37.188 -19.344 1 96.5 181 PRO A N 1
ATOM 1427 C CA . PRO A 1 181 ? 0.583 36.781 -20.609 1 96.5 181 PRO A CA 1
ATOM 1428 C C . PRO A 1 181 ? -0.809 36.188 -20.422 1 96.5 181 PRO A C 1
ATOM 1430 O O . PRO A 1 181 ? -0.955 35.125 -19.812 1 96.5 181 PRO A O 1
ATOM 1433 N N . GLY A 1 182 ? -1.851 36.75 -21.031 1 95.62 182 GLY A N 1
ATOM 1434 C CA . GLY A 1 182 ? -3.217 36.281 -20.922 1 95.62 182 GLY A CA 1
ATOM 1435 C C . GLY A 1 182 ? -4.02 36.969 -19.844 1 95.62 182 GLY A C 1
ATOM 1436 O O . GLY A 1 182 ? -5.219 36.75 -19.688 1 95.62 182 GLY A O 1
ATOM 1437 N N . GLY A 1 183 ? -3.338 37.844 -18.938 1 96.56 183 GLY A N 1
ATOM 1438 C CA . GLY A 1 183 ? -4.051 38.688 -18 1 96.56 183 GLY A CA 1
ATOM 1439 C C . GLY A 1 183 ? -4.078 38.156 -16.594 1 96.56 183 GLY A C 1
ATOM 1440 O O . GLY A 1 183 ? -3.51 37.094 -16.328 1 96.56 183 GLY A O 1
ATOM 1441 N N . ALA A 1 184 ? -4.738 38.875 -15.734 1 96.69 184 ALA A N 1
ATOM 1442 C CA . ALA A 1 184 ? -4.727 38.625 -14.297 1 96.69 184 ALA A CA 1
ATOM 1443 C C . ALA A 1 184 ? -5.352 37.281 -13.969 1 96.69 184 ALA A C 1
ATOM 1445 O O . ALA A 1 184 ? -4.871 36.562 -13.094 1 96.69 184 ALA A O 1
ATOM 1446 N N . ALA A 1 185 ? -6.391 37 -14.656 1 96.75 185 ALA A N 1
ATOM 1447 C CA . ALA A 1 185 ? -7.078 35.719 -14.383 1 96.75 185 ALA A CA 1
ATOM 1448 C C . ALA A 1 185 ? -6.172 34.531 -14.68 1 96.75 185 ALA A C 1
ATOM 1450 O O . ALA A 1 185 ? -6.148 33.562 -13.922 1 96.75 185 ALA A O 1
ATOM 1451 N N . LYS A 1 186 ? -5.461 34.562 -15.758 1 97.38 186 LYS A N 1
ATOM 1452 C CA . LYS A 1 186 ? -4.527 33.5 -16.109 1 97.38 186 LYS A CA 1
ATOM 1453 C C . LYS A 1 186 ? -3.346 33.469 -15.148 1 97.38 186 LYS A C 1
ATOM 1455 O O . LYS A 1 186 ? -2.812 32.406 -14.852 1 97.38 186 LYS A O 1
ATOM 1460 N N . ALA A 1 187 ? -2.928 34.656 -14.711 1 97.88 187 ALA A N 1
ATOM 1461 C CA . ALA A 1 187 ? -1.854 34.75 -13.719 1 97.88 187 ALA A CA 1
ATOM 1462 C C . ALA A 1 187 ? -2.221 33.969 -12.453 1 97.88 187 ALA A C 1
ATOM 1464 O O . ALA A 1 187 ? -1.419 33.188 -11.938 1 97.88 187 ALA A O 1
ATOM 1465 N N . GLU A 1 188 ? -3.398 34.156 -12.023 1 97.38 188 GLU A N 1
ATOM 1466 C CA . GLU A 1 188 ? -3.828 33.531 -10.781 1 97.38 188 GLU A CA 1
ATOM 1467 C C . GLU A 1 188 ? -4.047 32.031 -10.969 1 97.38 188 GLU A C 1
ATOM 1469 O O . GLU A 1 188 ? -3.803 31.25 -10.047 1 97.38 188 GLU A O 1
ATOM 1474 N N . THR A 1 189 ? -4.504 31.703 -12.156 1 97.12 189 THR A N 1
ATOM 1475 C CA . THR A 1 189 ? -4.605 30.281 -12.461 1 97.12 189 THR A CA 1
ATOM 1476 C C . THR A 1 189 ? -3.23 29.625 -12.414 1 97.12 189 THR A C 1
ATOM 1478 O O . THR A 1 189 ? -3.084 28.516 -11.867 1 97.12 189 THR A O 1
ATOM 1481 N N . TRP A 1 190 ? -2.297 30.281 -12.977 1 97.56 190 TRP A N 1
ATOM 1482 C CA . TRP A 1 190 ? -0.921 29.797 -12.953 1 97.56 190 TRP A CA 1
ATOM 1483 C C . TRP A 1 190 ? -0.405 29.688 -11.523 1 97.56 190 TRP A C 1
ATOM 1485 O O . TRP A 1 190 ? 0.205 28.672 -11.148 1 97.56 190 TRP A O 1
ATOM 1495 N N . LEU A 1 191 ? -0.678 30.672 -10.695 1 97.94 191 LEU A N 1
ATOM 1496 C CA . LEU A 1 191 ? -0.24 30.672 -9.297 1 97.94 191 LEU A CA 1
ATOM 1497 C C . LEU A 1 191 ? -0.929 29.562 -8.508 1 97.94 191 LEU A C 1
ATOM 1499 O O . LEU A 1 191 ? -0.298 28.906 -7.684 1 97.94 191 LEU A O 1
ATOM 1503 N N . ARG A 1 192 ? -2.197 29.422 -8.773 1 96.75 192 ARG A N 1
ATOM 1504 C CA . ARG A 1 192 ? -2.955 28.359 -8.094 1 96.75 192 ARG A CA 1
ATOM 1505 C C . ARG A 1 192 ? -2.307 27 -8.305 1 96.75 192 ARG A C 1
ATOM 1507 O O . ARG A 1 192 ? -2.166 26.219 -7.359 1 96.75 192 ARG A O 1
ATOM 1514 N N . LYS A 1 193 ? -1.914 26.797 -9.469 1 95 193 LYS A N 1
ATOM 1515 C CA . LYS A 1 193 ? -1.325 25.516 -9.828 1 95 193 LYS A CA 1
ATOM 1516 C C . LYS A 1 193 ? 0.008 25.297 -9.117 1 95 193 LYS A C 1
ATOM 1518 O O . LYS A 1 193 ? 0.411 24.156 -8.867 1 95 193 LYS A O 1
ATOM 1523 N N . ARG A 1 194 ? 0.659 26.375 -8.734 1 95.75 194 ARG A N 1
ATOM 1524 C CA . ARG A 1 194 ? 1.963 26.297 -8.078 1 95.75 194 ARG A CA 1
ATOM 1525 C C . ARG A 1 194 ? 1.813 26.047 -6.582 1 95.75 194 ARG A C 1
ATOM 1527 O O . ARG A 1 194 ? 2.793 25.766 -5.898 1 95.75 194 ARG A O 1
ATOM 1534 N N . MET A 1 195 ? 0.532 26.078 -6.109 1 96.88 195 MET A N 1
ATOM 1535 C CA . MET A 1 195 ? 0.321 26.047 -4.664 1 96.88 195 MET A CA 1
ATOM 1536 C C . MET A 1 195 ? -0.315 24.734 -4.23 1 96.88 195 MET A C 1
ATOM 1538 O O . MET A 1 195 ? -0.503 24.5 -3.035 1 96.88 195 MET A O 1
ATOM 1542 N N . VAL A 1 196 ? -0.685 23.859 -5.188 1 96.56 196 VAL A N 1
ATOM 1543 C CA . VAL A 1 196 ? -1.36 22.625 -4.84 1 96.56 196 VAL A CA 1
ATOM 1544 C C . VAL A 1 196 ? -0.767 21.469 -5.648 1 96.56 196 VAL A C 1
ATOM 1546 O O . VAL A 1 196 ? -0.114 21.688 -6.672 1 96.56 196 VAL A O 1
ATOM 1549 N N . LEU A 1 197 ? -0.942 20.266 -5.156 1 95.88 197 LEU A N 1
ATOM 1550 C CA . LEU A 1 197 ? -0.584 19.078 -5.914 1 95.88 197 LEU A CA 1
ATOM 1551 C C . LEU A 1 197 ? -1.718 18.672 -6.848 1 95.88 197 LEU A C 1
ATOM 1553 O O . LEU A 1 197 ? -2.893 18.766 -6.484 1 95.88 197 LEU A O 1
ATOM 1557 N N . GLN A 1 198 ? -1.342 18.297 -8.039 1 92.94 198 GLN A N 1
ATOM 1558 C CA . GLN A 1 198 ? -2.297 17.828 -9.047 1 92.94 198 GLN A CA 1
ATOM 1559 C C . GLN A 1 198 ? -2.25 16.312 -9.203 1 92.94 198 GLN A C 1
ATOM 1561 O O . GLN A 1 198 ? -1.271 15.68 -8.805 1 92.94 198 GLN A O 1
ATOM 1566 N N . PRO A 1 199 ? -3.344 15.688 -9.758 1 92.19 199 PRO A N 1
ATOM 1567 C CA . PRO A 1 199 ? -3.332 14.234 -9.984 1 92.19 199 PRO A CA 1
ATOM 1568 C C . PRO A 1 199 ? -2.127 13.773 -10.797 1 92.19 199 PRO A C 1
ATOM 1570 O O . PRO A 1 199 ? -1.553 12.719 -10.516 1 92.19 199 PRO A O 1
ATOM 1573 N N . ASP A 1 200 ? -1.741 14.594 -11.727 1 90.12 200 ASP A N 1
ATOM 1574 C CA . ASP A 1 200 ? -0.635 14.219 -12.602 1 90.12 200 ASP A CA 1
ATOM 1575 C C . ASP A 1 200 ? 0.689 14.219 -11.844 1 90.12 200 ASP A C 1
ATOM 1577 O O . ASP A 1 200 ? 1.656 13.586 -12.273 1 90.12 200 ASP A O 1
ATOM 1581 N N . ASP A 1 201 ? 0.717 14.945 -10.742 1 90.81 201 ASP A N 1
ATOM 1582 C CA . ASP A 1 201 ? 1.889 14.914 -9.875 1 90.81 201 ASP A CA 1
ATOM 1583 C C . ASP A 1 201 ? 1.883 13.664 -8.992 1 90.81 201 ASP A C 1
ATOM 1585 O O . ASP A 1 201 ? 2.795 12.844 -9.07 1 90.81 201 ASP A O 1
ATOM 1589 N N . ALA A 1 202 ? 0.771 13.5 -8.383 1 92.31 202 ALA A N 1
ATOM 1590 C CA . ALA A 1 202 ? 0.674 12.5 -7.324 1 92.31 202 ALA A CA 1
ATOM 1591 C C . ALA A 1 202 ? 0.632 11.094 -7.906 1 92.31 202 ALA A C 1
ATOM 1593 O O . ALA A 1 202 ? 1.158 10.148 -7.312 1 92.31 202 ALA A O 1
ATOM 1594 N N . TYR A 1 203 ? 0.017 10.953 -9.172 1 91.94 203 TYR A N 1
ATOM 1595 C CA . TYR A 1 203 ? -0.277 9.609 -9.664 1 91.94 203 TYR A CA 1
ATOM 1596 C C . TYR A 1 203 ? 0.514 9.305 -10.93 1 91.94 203 TYR A C 1
ATOM 1598 O O . TYR A 1 203 ? 0.188 8.367 -11.664 1 91.94 203 TYR A O 1
ATOM 1606 N N . HIS A 1 204 ? 1.585 10.125 -11.195 1 91.62 204 HIS A N 1
ATOM 1607 C CA . HIS A 1 204 ? 2.445 9.836 -12.344 1 91.62 204 HIS A CA 1
ATOM 1608 C C . HIS A 1 204 ? 3.02 8.43 -12.258 1 91.62 204 HIS A C 1
ATOM 1610 O O . HIS A 1 204 ? 3.432 7.988 -11.18 1 91.62 204 HIS A O 1
ATOM 1616 N N . PRO A 1 205 ? 3.076 7.684 -13.383 1 89.25 205 PRO A N 1
ATOM 1617 C CA . PRO A 1 205 ? 3.496 6.281 -13.367 1 89.25 205 PRO A CA 1
ATOM 1618 C C . PRO A 1 205 ? 4.918 6.098 -12.836 1 89.25 205 PRO A C 1
ATOM 1620 O O . PRO A 1 205 ? 5.246 5.047 -12.281 1 89.25 205 PRO A O 1
ATOM 1623 N N . LYS A 1 206 ? 5.723 7.07 -12.984 1 89.12 206 LYS A N 1
ATOM 1624 C CA . LYS A 1 206 ? 7.117 6.949 -12.57 1 89.12 206 LYS A CA 1
ATOM 1625 C C . LYS A 1 206 ? 7.395 7.789 -11.32 1 89.12 206 LYS A C 1
ATOM 1627 O O . LYS A 1 206 ? 8.547 8.086 -11.016 1 89.12 206 LYS A O 1
ATOM 1632 N N . GLN A 1 207 ? 6.305 8.242 -10.695 1 90.12 207 GLN A N 1
ATOM 1633 C CA . GLN A 1 207 ? 6.445 9.055 -9.492 1 90.12 207 GLN A CA 1
ATOM 1634 C C . GLN A 1 207 ? 7.051 8.25 -8.352 1 90.12 207 GLN A C 1
ATOM 1636 O O . GLN A 1 207 ? 6.859 7.035 -8.273 1 90.12 207 GLN A O 1
ATOM 1641 N N . THR A 1 208 ? 7.883 8.898 -7.52 1 90.56 208 THR A N 1
ATOM 1642 C CA . THR A 1 208 ? 8.469 8.32 -6.316 1 90.56 208 THR A CA 1
ATOM 1643 C C . THR A 1 208 ? 8.016 9.094 -5.074 1 90.56 208 THR A C 1
ATOM 1645 O O . THR A 1 208 ? 7.453 10.18 -5.188 1 90.56 208 THR A O 1
ATOM 1648 N N . VAL A 1 209 ? 8.156 8.508 -3.887 1 91.56 209 VAL A N 1
ATOM 1649 C CA . VAL A 1 209 ? 7.801 9.188 -2.646 1 91.56 209 VAL A CA 1
ATOM 1650 C C . VAL A 1 209 ? 8.617 10.469 -2.506 1 91.56 209 VAL A C 1
ATOM 1652 O O . VAL A 1 209 ? 8.07 11.531 -2.207 1 91.56 209 VAL A O 1
ATOM 1655 N N . ASN A 1 210 ? 9.898 10.375 -2.779 1 91.06 210 ASN A N 1
ATOM 1656 C CA . ASN A 1 210 ? 10.727 11.57 -2.695 1 91.06 210 ASN A CA 1
ATOM 1657 C C . ASN A 1 210 ? 10.352 12.594 -3.766 1 91.06 210 ASN A C 1
ATOM 1659 O O . ASN A 1 210 ? 10.43 13.805 -3.531 1 91.06 210 ASN A O 1
ATOM 1663 N N . GLY A 1 211 ? 9.961 12.07 -4.906 1 92.19 211 GLY A N 1
ATOM 1664 C CA . GLY A 1 211 ? 9.562 12.961 -5.984 1 92.19 211 GLY A CA 1
ATOM 1665 C C . GLY A 1 211 ? 8.328 13.781 -5.66 1 92.19 211 GLY A C 1
ATOM 1666 O O . GLY A 1 211 ? 8.297 14.992 -5.91 1 92.19 211 GLY A O 1
ATOM 1667 N N . ILE A 1 212 ? 7.332 13.164 -5.141 1 94.44 212 ILE A N 1
ATOM 1668 C CA . ILE A 1 212 ? 6.098 13.875 -4.84 1 94.44 212 ILE A CA 1
ATOM 1669 C C . ILE A 1 212 ? 6.328 14.844 -3.684 1 94.44 212 ILE A C 1
ATOM 1671 O O . ILE A 1 212 ? 5.719 15.914 -3.629 1 94.44 212 ILE A O 1
ATOM 1675 N N . TRP A 1 213 ? 7.199 14.484 -2.752 1 95.31 213 TRP A N 1
ATOM 1676 C CA . TRP A 1 213 ? 7.547 15.398 -1.664 1 95.31 213 TRP A CA 1
ATOM 1677 C C . TRP A 1 213 ? 8.234 16.641 -2.197 1 95.31 213 TRP A C 1
ATOM 1679 O O . TRP A 1 213 ? 8.023 17.75 -1.685 1 95.31 213 TRP A O 1
ATOM 1689 N N . GLN A 1 214 ? 9.055 16.5 -3.217 1 93.12 214 GLN A N 1
ATOM 1690 C CA . GLN A 1 214 ? 9.672 17.672 -3.828 1 93.12 214 GLN A CA 1
ATOM 1691 C C . GLN A 1 214 ? 8.625 18.625 -4.383 1 93.12 214 GLN A C 1
ATOM 1693 O O . GLN A 1 214 ? 8.711 19.844 -4.188 1 93.12 214 GLN A O 1
ATOM 1698 N N . HIS A 1 215 ? 7.648 18.031 -5.043 1 94.19 215 HIS A N 1
ATOM 1699 C CA . HIS A 1 215 ? 6.551 18.859 -5.543 1 94.19 215 HIS A CA 1
ATOM 1700 C C . HIS A 1 215 ? 5.805 19.531 -4.402 1 94.19 215 HIS A C 1
ATOM 1702 O O . HIS A 1 215 ? 5.453 20.719 -4.5 1 94.19 215 HIS A O 1
ATOM 1708 N N . PHE A 1 216 ? 5.57 18.844 -3.379 1 97.12 216 PHE A N 1
ATOM 1709 C CA . PHE A 1 216 ? 4.832 19.344 -2.229 1 97.12 216 PHE A CA 1
ATOM 1710 C C . PHE A 1 216 ? 5.582 20.5 -1.566 1 97.12 216 PHE A C 1
ATOM 1712 O O . PHE A 1 216 ? 4.992 21.531 -1.261 1 97.12 216 PHE A O 1
ATOM 1719 N N . ILE A 1 217 ? 6.863 20.281 -1.34 1 95.69 217 ILE A N 1
ATOM 1720 C CA . ILE A 1 217 ? 7.68 21.297 -0.681 1 95.69 217 ILE A CA 1
ATOM 1721 C C . ILE A 1 217 ? 7.676 22.578 -1.511 1 95.69 217 ILE A C 1
ATOM 1723 O O . ILE A 1 217 ? 7.586 23.688 -0.963 1 95.69 217 ILE A O 1
ATOM 1727 N N . ARG A 1 218 ? 7.754 22.453 -2.818 1 95.44 218 ARG A N 1
ATOM 1728 C CA . ARG A 1 218 ? 7.699 23.625 -3.689 1 95.44 218 ARG A CA 1
ATOM 1729 C C . ARG A 1 218 ? 6.363 24.344 -3.551 1 95.44 218 ARG A C 1
ATOM 1731 O O . ARG A 1 218 ? 6.324 25.578 -3.447 1 95.44 218 ARG A O 1
ATOM 1738 N N . ALA A 1 219 ? 5.32 23.578 -3.494 1 96.81 219 ALA A N 1
ATOM 1739 C CA . ALA A 1 219 ? 3.988 24.156 -3.371 1 96.81 219 ALA A CA 1
ATOM 1740 C C . ALA A 1 219 ? 3.828 24.891 -2.041 1 96.81 219 ALA A C 1
ATOM 1742 O O . ALA A 1 219 ? 3.307 26 -1.996 1 96.81 219 ALA A O 1
ATOM 1743 N N . VAL A 1 220 ? 4.266 24.281 -0.995 1 97.12 220 VAL A N 1
ATOM 1744 C CA . VAL A 1 220 ? 4.141 24.844 0.342 1 97.12 220 VAL A CA 1
ATOM 1745 C C . VAL A 1 220 ? 4.973 26.125 0.436 1 97.12 220 VAL A C 1
ATOM 1747 O O . VAL A 1 220 ? 4.586 27.078 1.116 1 97.12 220 VAL A O 1
ATOM 1750 N N . THR A 1 221 ? 6.098 26.125 -0.259 1 97 221 THR A N 1
ATOM 1751 C CA . THR A 1 221 ? 6.953 27.297 -0.273 1 97 221 THR A CA 1
ATOM 1752 C C . THR A 1 221 ? 6.203 28.5 -0.837 1 97 221 THR A C 1
ATOM 1754 O O . THR A 1 221 ? 6.289 29.609 -0.293 1 97 221 THR A O 1
ATOM 1757 N N . VAL A 1 222 ? 5.461 28.281 -1.836 1 97.81 222 VAL A N 1
ATOM 1758 C CA . VAL A 1 222 ? 4.695 29.359 -2.457 1 97.81 222 VAL A CA 1
ATOM 1759 C C . VAL A 1 222 ? 3.607 29.844 -1.499 1 97.81 222 VAL A C 1
ATOM 1761 O O . VAL A 1 222 ? 3.504 31.031 -1.216 1 97.81 222 VAL A O 1
ATOM 1764 N N . ILE A 1 223 ? 2.863 28.938 -0.926 1 97.25 223 ILE A N 1
ATOM 1765 C CA . ILE A 1 223 ? 1.727 29.297 -0.084 1 97.25 223 ILE A CA 1
ATOM 1766 C C . ILE A 1 223 ? 2.223 29.984 1.183 1 97.25 223 ILE A C 1
ATOM 1768 O O . ILE A 1 223 ? 1.613 30.953 1.646 1 97.25 223 ILE A O 1
ATOM 1772 N N . ARG A 1 224 ? 3.279 29.5 1.695 1 96.31 224 ARG A N 1
ATOM 1773 C CA . ARG A 1 224 ? 3.842 30.109 2.902 1 96.31 224 ARG A CA 1
ATOM 1774 C C . ARG A 1 224 ? 4.254 31.547 2.656 1 96.31 224 ARG A C 1
ATOM 1776 O O . ARG A 1 224 ? 4.074 32.406 3.523 1 96.31 224 ARG A O 1
ATOM 1783 N N . SER A 1 225 ? 4.836 31.797 1.496 1 97.25 225 SER A N 1
ATOM 1784 C CA . SER A 1 225 ? 5.262 33.156 1.181 1 97.25 225 SER A CA 1
ATOM 1785 C C . SER A 1 225 ? 4.062 34.094 1.02 1 97.25 225 SER A C 1
ATOM 1787 O O . SER A 1 225 ? 4.156 35.281 1.312 1 97.25 225 SER A O 1
ATOM 1789 N N . MET A 1 226 ? 2.93 33.562 0.633 1 97.38 226 MET A N 1
ATOM 1790 C CA . MET A 1 226 ? 1.715 34.344 0.471 1 97.38 226 MET A CA 1
ATOM 1791 C C . MET A 1 226 ? 1.105 34.688 1.827 1 97.38 226 MET A C 1
ATOM 1793 O O . MET A 1 226 ? 0.347 35.656 1.944 1 97.38 226 MET A O 1
ATOM 1797 N N . LEU A 1 227 ? 1.448 33.969 2.832 1 97.81 227 LEU A N 1
ATOM 1798 C CA . LEU A 1 227 ? 0.964 34.188 4.191 1 97.81 227 LEU A CA 1
ATOM 1799 C C . LEU A 1 227 ? 1.958 35.031 4.988 1 97.81 227 LEU A C 1
ATOM 1801 O O . LEU A 1 227 ? 1.815 35.156 6.203 1 97.81 227 LEU A O 1
ATOM 1805 N N . GLY A 1 228 ? 2.881 35.688 4.344 1 97.25 228 GLY A N 1
ATOM 1806 C CA . GLY A 1 228 ? 4.035 36.281 4.988 1 97.25 228 GLY A CA 1
ATOM 1807 C C . GLY A 1 228 ? 3.777 37.719 5.465 1 97.25 228 GLY A C 1
ATOM 1808 O O . GLY A 1 228 ? 4.715 38.469 5.699 1 97.25 228 GLY A O 1
ATOM 1809 N N . TYR A 1 229 ? 2.502 38.094 5.578 1 97.5 229 TYR A N 1
ATOM 1810 C CA . TYR A 1 229 ? 2.199 39.438 6.105 1 97.5 229 TYR A CA 1
ATOM 1811 C C . TYR A 1 229 ? 0.962 39.375 6.996 1 97.5 229 TYR A C 1
ATOM 1813 O O . TYR A 1 229 ? 0.171 38.438 6.93 1 97.5 229 TYR A O 1
ATOM 1821 N N . GLU A 1 230 ? 0.805 40.375 7.785 1 97.94 230 GLU A N 1
ATOM 1822 C CA . GLU A 1 230 ? -0.079 40.406 8.945 1 97.94 230 GLU A CA 1
ATOM 1823 C C . GLU A 1 230 ? -1.517 40.094 8.555 1 97.94 230 GLU A C 1
ATOM 1825 O O . GLU A 1 230 ? -2.139 39.219 9.148 1 97.94 230 GLU A O 1
ATOM 1830 N N . THR A 1 231 ? -2.098 40.75 7.574 1 97.81 231 THR A N 1
ATOM 1831 C CA . THR A 1 231 ? -3.49 40.562 7.191 1 97.81 231 THR A CA 1
ATOM 1832 C C . THR A 1 231 ? -3.723 39.125 6.691 1 97.81 231 THR A C 1
ATOM 1834 O O . THR A 1 231 ? -4.695 38.5 7.082 1 97.81 231 THR A O 1
ATOM 1837 N N . ALA A 1 232 ? -2.84 38.688 5.828 1 98.31 232 ALA A N 1
ATOM 1838 C CA . ALA A 1 232 ? -3.002 37.344 5.293 1 98.31 232 ALA A CA 1
ATOM 1839 C C . ALA A 1 232 ? -2.932 36.312 6.406 1 98.31 232 ALA A C 1
ATOM 1841 O O . ALA A 1 232 ? -3.713 35.344 6.422 1 98.31 232 ALA A O 1
ATOM 1842 N N . TYR A 1 233 ? -1.989 36.5 7.297 1 98.44 233 TYR A N 1
ATOM 1843 C CA . TYR A 1 233 ? -1.798 35.562 8.406 1 98.44 233 TYR A CA 1
ATOM 1844 C C . TYR A 1 233 ? -3.027 35.531 9.312 1 98.44 233 TYR A C 1
ATOM 1846 O O . TYR A 1 233 ? -3.506 34.469 9.68 1 98.44 233 TYR A O 1
ATOM 1854 N N . ARG A 1 234 ? -3.562 36.688 9.641 1 98.5 234 ARG A N 1
ATOM 1855 C CA . ARG A 1 234 ? -4.727 36.844 10.508 1 98.5 234 ARG A CA 1
ATOM 1856 C C . ARG A 1 234 ? -5.98 36.25 9.852 1 98.5 234 ARG A C 1
ATOM 1858 O O . ARG A 1 234 ? -6.707 35.469 10.469 1 98.5 234 ARG A O 1
ATOM 1865 N N . GLU A 1 235 ? -6.188 36.625 8.609 1 98.5 235 GLU A N 1
ATOM 1866 C CA . GLU A 1 235 ? -7.41 36.219 7.914 1 98.5 235 GLU A CA 1
ATOM 1867 C C . GLU A 1 235 ? -7.41 34.719 7.625 1 98.5 235 GLU A C 1
ATOM 1869 O O . GLU A 1 235 ? -8.461 34.094 7.637 1 98.5 235 GLU A O 1
ATOM 1874 N N . HIS A 1 236 ? -6.238 34.25 7.301 1 98.56 236 HIS A N 1
ATOM 1875 C CA . HIS A 1 236 ? -6.121 32.781 7.109 1 98.56 236 HIS A CA 1
ATOM 1876 C C . HIS A 1 236 ? -6.598 32.031 8.344 1 98.56 236 HIS A C 1
ATOM 1878 O O . HIS A 1 236 ? -7.375 31.078 8.234 1 98.56 236 HIS A O 1
ATOM 1884 N N . PHE A 1 237 ? -6.188 32.469 9.508 1 98.75 237 PHE A N 1
ATOM 1885 C CA . PHE A 1 237 ? -6.566 31.812 10.758 1 98.75 237 PHE A CA 1
ATOM 1886 C C . PHE A 1 237 ? -8.062 31.969 11.016 1 98.75 237 PHE A C 1
ATOM 1888 O O . PHE A 1 237 ? -8.734 31.016 11.406 1 98.75 237 PHE A O 1
ATOM 1895 N N . ARG A 1 238 ? -8.523 33.156 10.844 1 98.75 238 ARG A N 1
ATOM 1896 C CA . ARG A 1 238 ? -9.945 33.438 11.039 1 98.75 238 ARG A CA 1
ATOM 1897 C C . ARG A 1 238 ? -10.797 32.5 10.188 1 98.75 238 ARG A C 1
ATOM 1899 O O . ARG A 1 238 ? -11.719 31.844 10.695 1 98.75 238 ARG A O 1
ATOM 1906 N N . ARG A 1 239 ? -10.492 32.438 8.914 1 98.62 239 ARG A N 1
ATOM 1907 C CA . ARG A 1 239 ? -11.25 31.578 7.996 1 98.62 239 ARG A CA 1
ATOM 1908 C C . ARG A 1 239 ? -11.133 30.109 8.383 1 98.62 239 ARG A C 1
ATOM 1910 O O . ARG A 1 239 ? -12.109 29.359 8.297 1 98.62 239 ARG A O 1
ATOM 1917 N N . ALA A 1 240 ? -9.922 29.703 8.797 1 98.75 240 ALA A N 1
ATOM 1918 C CA . ALA A 1 240 ? -9.711 28.312 9.188 1 98.75 240 ALA A CA 1
ATOM 1919 C C . ALA A 1 240 ? -10.609 27.938 10.367 1 98.75 240 ALA A C 1
ATOM 1921 O O . ALA A 1 240 ? -11.211 26.859 10.383 1 98.75 240 ALA A O 1
ATOM 1922 N N . LEU A 1 241 ? -10.719 28.812 11.383 1 98.88 241 LEU A N 1
ATOM 1923 C CA . LEU A 1 241 ? -11.547 28.547 12.555 1 98.88 241 LEU A CA 1
ATOM 1924 C C . LEU A 1 241 ? -13 28.312 12.148 1 98.88 241 LEU A C 1
ATOM 1926 O O . LEU A 1 241 ? -13.648 27.375 12.633 1 98.88 241 LEU A O 1
ATOM 1930 N N . TRP A 1 242 ? -13.453 29.141 11.281 1 98.75 242 TRP A N 1
ATOM 1931 C CA . TRP A 1 242 ? -14.828 29.016 10.812 1 98.75 242 TRP A CA 1
ATOM 1932 C C . TRP A 1 242 ? -15.016 27.719 10.031 1 98.75 242 TRP A C 1
ATOM 1934 O O . TRP A 1 242 ? -16.031 27.031 10.195 1 98.75 242 TRP A O 1
ATOM 1944 N N . LYS A 1 243 ? -14.078 27.406 9.188 1 98.5 243 LYS A N 1
ATOM 1945 C CA . LYS A 1 243 ? -14.172 26.203 8.383 1 98.5 243 LYS A CA 1
ATOM 1946 C C . LYS A 1 243 ? -14.094 24.953 9.258 1 98.5 243 LYS A C 1
ATOM 1948 O O . LYS A 1 243 ? -14.727 23.938 8.953 1 98.5 243 LYS A O 1
ATOM 1953 N N . PHE A 1 244 ? -13.273 24.984 10.344 1 98.81 244 PHE A N 1
ATOM 1954 C CA . PHE A 1 244 ? -13.273 23.875 11.297 1 98.81 244 PHE A CA 1
ATOM 1955 C C . PHE A 1 244 ? -14.672 23.625 11.828 1 98.81 244 PHE A C 1
ATOM 1957 O O . PHE A 1 244 ? -15.188 22.5 11.727 1 98.81 244 PHE A O 1
ATOM 1964 N N . ALA A 1 245 ? -15.281 24.688 12.328 1 98.69 245 ALA A N 1
ATOM 1965 C CA . ALA A 1 245 ? -16.594 24.562 12.953 1 98.69 245 ALA A CA 1
ATOM 1966 C C . ALA A 1 245 ? -17.641 24.078 11.945 1 98.69 245 ALA A C 1
ATOM 1968 O O . ALA A 1 245 ? -18.469 23.219 12.25 1 98.69 245 ALA A O 1
ATOM 1969 N N . GLN A 1 246 ? -17.578 24.609 10.766 1 98.25 246 GLN A N 1
ATOM 1970 C CA . GLN A 1 246 ? -18.531 24.266 9.719 1 98.25 246 GLN A CA 1
ATOM 1971 C C . GLN A 1 246 ? -18.375 22.812 9.273 1 98.25 246 GLN A C 1
ATOM 1973 O O . GLN A 1 246 ? -19.344 22.188 8.828 1 98.25 246 GLN A O 1
ATOM 1978 N N . ASP A 1 247 ? -17.219 22.281 9.438 1 98.44 247 ASP A N 1
ATOM 1979 C CA . ASP A 1 247 ? -16.969 20.906 9.016 1 98.44 247 ASP A CA 1
ATOM 1980 C C . ASP A 1 247 ? -17.188 19.922 10.164 1 98.44 247 ASP A C 1
ATOM 1982 O O . ASP A 1 247 ? -16.781 18.766 10.086 1 98.44 247 ASP A O 1
ATOM 1986 N N . GLY A 1 248 ? -17.719 20.344 11.25 1 98.38 248 GLY A N 1
ATOM 1987 C CA . GLY A 1 248 ? -18.094 19.469 12.352 1 98.38 248 GLY A CA 1
ATOM 1988 C C . GLY A 1 248 ? -16.953 19.203 13.32 1 98.38 248 GLY A C 1
ATOM 1989 O O . GLY A 1 248 ? -16.984 18.25 14.086 1 98.38 248 GLY A O 1
ATOM 1990 N N . ILE A 1 249 ? -15.875 20 13.312 1 98.88 249 ILE A N 1
ATOM 1991 C CA . ILE A 1 249 ? -14.727 19.875 14.211 1 98.88 249 ILE A CA 1
ATOM 1992 C C . ILE A 1 249 ? -14.953 20.734 15.453 1 98.88 249 ILE A C 1
ATOM 1994 O O . ILE A 1 249 ? -15.219 21.938 15.344 1 98.88 249 ILE A O 1
ATOM 1998 N N . MET A 1 250 ? -14.797 20.172 16.641 1 98.31 250 MET A N 1
ATOM 1999 C CA . MET A 1 250 ? -15.117 20.859 17.891 1 98.31 250 MET A CA 1
ATOM 2000 C C . MET A 1 250 ? -13.891 21.578 18.438 1 98.31 250 MET A C 1
ATOM 2002 O O . MET A 1 250 ? -14.016 22.516 19.234 1 98.31 250 MET A O 1
ATOM 2006 N N . TYR A 1 251 ? -12.797 21.156 18.062 1 98.81 251 TYR A N 1
ATOM 2007 C CA . TYR A 1 251 ? -11.523 21.609 18.594 1 98.81 251 TYR A CA 1
ATOM 2008 C C . TYR A 1 251 ? -10.375 21.188 17.688 1 98.81 251 TYR A C 1
ATOM 2010 O O . TYR A 1 251 ? -10.398 20.094 17.109 1 98.81 251 TYR A O 1
ATOM 2018 N N . ALA A 1 252 ? -9.375 22.094 17.531 1 98.88 252 ALA A N 1
ATOM 2019 C CA . ALA A 1 252 ? -8.258 21.734 16.656 1 98.88 252 ALA A CA 1
ATOM 2020 C C . ALA A 1 252 ? -6.922 22.062 17.312 1 98.88 252 ALA A C 1
ATOM 2022 O O . ALA A 1 252 ? -6.816 23.031 18.078 1 98.88 252 ALA A O 1
ATOM 2023 N N . GLU A 1 253 ? -5.906 21.281 17.109 1 98.94 253 GLU A N 1
ATOM 2024 C CA . GLU A 1 253 ? -4.508 21.531 17.438 1 98.94 253 GLU A CA 1
ATOM 2025 C C . GLU A 1 253 ? -3.654 21.688 16.188 1 98.94 253 GLU A C 1
ATOM 2027 O O . GLU A 1 253 ? -3.455 20.719 15.445 1 98.94 253 GLU A O 1
ATOM 2032 N N . ILE A 1 254 ? -3.172 22.875 15.945 1 98.94 254 ILE A N 1
ATOM 2033 C CA . ILE A 1 254 ? -2.602 23.25 14.656 1 98.94 254 ILE A CA 1
ATOM 2034 C C . ILE A 1 254 ? -1.085 23.375 14.773 1 98.94 254 ILE A C 1
ATOM 2036 O O . ILE A 1 254 ? -0.582 24.094 15.648 1 98.94 254 ILE A O 1
ATOM 2040 N N . ARG A 1 255 ? -0.361 22.656 13.977 1 98.88 255 ARG A N 1
ATOM 2041 C CA . ARG A 1 255 ? 1.082 22.859 13.898 1 98.88 255 ARG A CA 1
ATOM 2042 C C . ARG A 1 255 ? 1.408 24.156 13.18 1 98.88 255 ARG A C 1
ATOM 2044 O O . ARG A 1 255 ? 1.03 24.359 12.023 1 98.88 255 ARG A O 1
ATOM 2051 N N . VAL A 1 256 ? 2.072 25.031 13.852 1 98.56 256 VAL A N 1
ATOM 2052 C CA . VAL A 1 256 ? 2.521 26.297 13.312 1 98.56 256 VAL A CA 1
ATOM 2053 C C . VAL A 1 256 ? 4.047 26.328 13.242 1 98.56 256 VAL A C 1
ATOM 2055 O O . VAL A 1 256 ? 4.723 26.094 14.25 1 98.56 256 VAL A O 1
ATOM 2058 N N . ALA A 1 257 ? 4.555 26.594 12.07 1 96.94 257 ALA A N 1
ATOM 2059 C CA . ALA A 1 257 ? 6 26.625 11.859 1 96.94 257 ALA A CA 1
ATOM 2060 C C . ALA A 1 257 ? 6.609 27.922 12.406 1 96.94 257 ALA A C 1
ATOM 2062 O O . ALA A 1 257 ? 6.613 28.953 11.734 1 96.94 257 ALA A O 1
ATOM 2063 N N . LEU A 1 258 ? 7.164 27.875 13.562 1 97.44 258 LEU A N 1
ATOM 2064 C CA . LEU A 1 258 ? 7.75 29.031 14.227 1 97.44 258 LEU A CA 1
ATOM 2065 C C . LEU A 1 258 ? 9.266 28.906 14.312 1 97.44 258 LEU A C 1
ATOM 2067 O O . LEU A 1 258 ? 9.852 29.078 15.383 1 97.44 258 LEU A O 1
ATOM 2071 N N . ASN A 1 259 ? 9.867 28.578 13.219 1 96.75 259 ASN A N 1
ATOM 2072 C CA . ASN A 1 259 ? 11.289 28.266 13.102 1 96.75 259 ASN A CA 1
ATOM 2073 C C . ASN A 1 259 ? 12.148 29.5 13.414 1 96.75 259 ASN A C 1
ATOM 2075 O O . ASN A 1 259 ? 11.648 30.625 13.391 1 96.75 259 ASN A O 1
ATOM 2079 N N . TYR A 1 260 ? 13.445 29.141 13.648 1 96.75 260 TYR A N 1
ATOM 2080 C CA . TYR A 1 260 ? 14.445 30.203 13.703 1 96.75 260 TYR A CA 1
ATOM 2081 C C . TYR A 1 260 ? 14.438 31.016 12.414 1 96.75 260 TYR A C 1
ATOM 2083 O O . TYR A 1 260 ? 14.414 30.453 11.312 1 96.75 260 TYR A O 1
ATOM 2091 N N . GLY A 1 261 ? 14.383 32.281 12.539 1 94.12 261 GLY A N 1
ATOM 2092 C CA . GLY A 1 261 ? 14.383 33.156 11.375 1 94.12 261 GLY A CA 1
ATOM 2093 C C . GLY A 1 261 ? 12.992 33.438 10.844 1 94.12 261 GLY A C 1
ATOM 2094 O O . GLY A 1 261 ? 12.828 34.219 9.922 1 94.12 261 GLY A O 1
ATOM 2095 N N . PHE A 1 262 ? 11.992 32.781 11.43 1 95.38 262 PHE A N 1
ATOM 2096 C CA . PHE A 1 262 ? 10.609 33.031 11.039 1 95.38 262 PHE A CA 1
ATOM 2097 C C . PHE A 1 262 ? 10.227 34.5 11.32 1 95.38 262 PHE A C 1
ATOM 2099 O O . PHE A 1 262 ? 10.523 35.031 12.398 1 95.38 262 PHE A O 1
ATOM 2106 N N . ALA A 1 263 ? 9.531 35.125 10.352 1 96.5 263 ALA A N 1
ATOM 2107 C CA . ALA A 1 263 ? 8.898 36.438 10.531 1 96.5 263 ALA A CA 1
ATOM 2108 C C . ALA A 1 263 ? 7.832 36.656 9.469 1 96.5 263 ALA A C 1
ATOM 2110 O O . ALA A 1 263 ? 7.984 36.25 8.32 1 96.5 263 ALA A O 1
ATOM 2111 N N . ILE A 1 264 ? 6.781 37.281 9.852 1 96.88 264 ILE A N 1
ATOM 2112 C CA . ILE A 1 264 ? 5.875 37.906 8.883 1 96.88 264 ILE A CA 1
ATOM 2113 C C . ILE A 1 264 ? 6.004 39.406 8.938 1 96.88 264 ILE A C 1
ATOM 2115 O O . ILE A 1 264 ? 6.555 39.969 9.891 1 96.88 264 ILE A O 1
ATOM 2119 N N . LYS A 1 265 ? 5.531 40.094 7.883 1 97 265 LYS A N 1
ATOM 2120 C CA . LYS A 1 265 ? 5.66 41.531 7.801 1 97 265 LYS A CA 1
ATOM 2121 C C . LYS A 1 265 ? 4.348 42.219 8.18 1 97 265 LYS A C 1
ATOM 2123 O O . LYS A 1 265 ? 3.27 41.656 7.992 1 97 265 LYS A O 1
ATOM 2128 N N . SER A 1 266 ? 4.539 43.438 8.789 1 97.5 266 SER A N 1
ATOM 2129 C CA . SER A 1 266 ? 3.363 44.312 8.852 1 97.5 266 SER A CA 1
ATOM 2130 C C . SER A 1 266 ? 2.846 44.625 7.457 1 97.5 266 SER A C 1
ATOM 2132 O O . SER A 1 266 ? 3.598 44.594 6.48 1 97.5 266 SER A O 1
ATOM 2134 N N . ASP A 1 267 ? 1.59 44.938 7.34 1 96.38 267 ASP A N 1
ATOM 2135 C CA . ASP A 1 267 ? 0.97 45.188 6.043 1 96.38 267 ASP A CA 1
ATOM 2136 C C . ASP A 1 267 ? 1.682 46.312 5.293 1 96.38 267 ASP A C 1
ATOM 2138 O O . ASP A 1 267 ? 1.729 46.312 4.062 1 96.38 267 ASP A O 1
ATOM 2142 N N . ASP A 1 268 ? 2.227 47.25 6.016 1 95.25 268 ASP A N 1
ATOM 2143 C CA . ASP A 1 268 ? 2.916 48.375 5.379 1 95.25 268 ASP A CA 1
ATOM 2144 C C . ASP A 1 268 ? 4.371 48.031 5.078 1 95.25 268 ASP A C 1
ATOM 2146 O O . ASP A 1 268 ? 5.113 48.844 4.531 1 95.25 268 ASP A O 1
ATOM 2150 N N . GLY A 1 269 ? 4.801 46.844 5.504 1 94.56 269 GLY A N 1
ATOM 2151 C CA . GLY A 1 269 ? 6.109 46.312 5.156 1 94.56 269 GLY A CA 1
ATOM 2152 C C . GLY A 1 269 ? 7.23 46.875 6.004 1 94.56 269 GLY A C 1
ATOM 2153 O O . GLY A 1 269 ? 8.406 46.688 5.695 1 94.56 269 GLY A O 1
ATOM 2154 N N . THR A 1 270 ? 6.918 47.562 7.137 1 94 270 THR A N 1
ATOM 2155 C CA . THR A 1 270 ? 7.93 48.344 7.859 1 94 270 THR A CA 1
ATOM 2156 C C . THR A 1 270 ? 8.43 47.562 9.07 1 94 270 THR A C 1
ATOM 2158 O O . THR A 1 270 ? 9.492 47.875 9.617 1 94 270 THR A O 1
ATOM 2161 N N . ARG A 1 271 ? 7.648 46.594 9.477 1 95.5 271 ARG A N 1
ATOM 2162 C CA . ARG A 1 271 ? 8.008 45.844 10.68 1 95.5 271 ARG A CA 1
ATOM 2163 C C . ARG A 1 271 ? 7.961 44.344 10.43 1 95.5 271 ARG A C 1
ATOM 2165 O O . ARG A 1 271 ? 7.129 43.875 9.664 1 95.5 271 ARG A O 1
ATOM 2172 N N . GLU A 1 272 ? 8.867 43.688 11.117 1 96.12 272 GLU A N 1
ATOM 2173 C CA . GLU A 1 272 ? 8.82 42.219 11.172 1 96.12 272 GLU A CA 1
ATOM 2174 C C . GLU A 1 272 ? 8.094 41.75 12.422 1 96.12 272 GLU A C 1
ATOM 2176 O O . GLU A 1 272 ? 8.328 42.25 13.523 1 96.12 272 GLU A O 1
ATOM 2181 N N . LEU A 1 273 ? 7.18 40.938 12.281 1 97.62 273 LEU A N 1
ATOM 2182 C CA . LEU A 1 273 ? 6.461 40.25 13.359 1 97.62 273 LEU A CA 1
ATOM 2183 C C . LEU A 1 273 ? 6.961 38.812 13.531 1 97.62 273 LEU A C 1
ATOM 2185 O O . LEU A 1 273 ? 6.766 37.969 12.648 1 97.62 273 LEU A O 1
ATOM 2189 N N . LYS A 1 274 ? 7.551 38.594 14.633 1 98 274 LYS A N 1
ATOM 2190 C CA . LYS A 1 274 ? 8.195 37.281 14.867 1 98 274 LYS A CA 1
ATOM 2191 C C . LYS A 1 274 ? 7.289 36.344 15.648 1 98 274 LYS A C 1
ATOM 2193 O O . LYS A 1 274 ? 6.062 36.438 15.539 1 98 274 LYS A O 1
ATOM 2198 N N . GLN A 1 275 ? 7.828 35.344 16.375 1 98.19 275 GLN A N 1
ATOM 2199 C CA . GLN A 1 275 ? 7.051 34.281 17 1 98.19 275 GLN A CA 1
ATOM 2200 C C . GLN A 1 275 ? 6.027 34.844 17.969 1 98.19 275 GLN A C 1
ATOM 2202 O O . GLN A 1 275 ? 4.852 34.5 17.938 1 98.19 275 GLN A O 1
ATOM 2207 N N . ARG A 1 276 ? 6.457 35.781 18.844 1 98.19 276 ARG A N 1
ATOM 2208 C CA . ARG A 1 276 ? 5.574 36.312 19.875 1 98.19 276 ARG A CA 1
ATOM 2209 C C . ARG A 1 276 ? 4.398 37.062 19.234 1 98.19 276 ARG A C 1
ATOM 2211 O O . ARG A 1 276 ? 3.248 36.844 19.625 1 98.19 276 ARG A O 1
ATOM 2218 N N . GLU A 1 277 ? 4.695 37.938 18.266 1 98.12 277 GLU A N 1
ATOM 2219 C CA . GLU A 1 277 ? 3.656 38.75 17.625 1 98.12 277 GLU A CA 1
ATOM 2220 C C . GLU A 1 277 ? 2.707 37.875 16.812 1 98.12 277 GLU A C 1
ATOM 2222 O O . GLU A 1 277 ? 1.5 38.094 16.781 1 98.12 277 GLU A O 1
ATOM 2227 N N . ALA A 1 278 ? 3.26 36.906 16.109 1 98.12 278 ALA A N 1
ATOM 2228 C CA . ALA A 1 278 ? 2.424 36 15.352 1 98.12 278 ALA A CA 1
ATOM 2229 C C . ALA A 1 278 ? 1.456 35.25 16.281 1 98.12 278 ALA A C 1
ATOM 2231 O O . ALA A 1 278 ? 0.276 35.094 15.953 1 98.12 278 ALA A O 1
ATOM 2232 N N . LEU A 1 279 ? 1.908 34.75 17.438 1 98.69 279 LEU A N 1
ATOM 2233 C CA . LEU A 1 279 ? 1.072 34.062 18.406 1 98.69 279 LEU A CA 1
ATOM 2234 C C . LEU A 1 279 ? 0.03 34.969 19 1 98.69 279 LEU A C 1
ATOM 2236 O O . LEU A 1 279 ? -1.087 34.562 19.312 1 98.69 279 LEU A O 1
ATOM 2240 N N . GLN A 1 280 ? 0.426 36.219 19.203 1 98.56 280 GLN A N 1
ATOM 2241 C CA . GLN A 1 280 ? -0.532 37.219 19.688 1 98.56 280 GLN A CA 1
ATOM 2242 C C . GLN A 1 280 ? -1.682 37.406 18.703 1 98.56 280 GLN A C 1
ATOM 2244 O O . GLN A 1 280 ? -2.838 37.531 19.094 1 98.56 280 GLN A O 1
ATOM 2249 N N . ILE A 1 281 ? -1.331 37.438 17.422 1 98.38 281 ILE A N 1
ATOM 2250 C CA . ILE A 1 281 ? -2.35 37.531 16.375 1 98.38 281 ILE A CA 1
ATOM 2251 C C . ILE A 1 281 ? -3.307 36.344 16.484 1 98.38 281 ILE A C 1
ATOM 2253 O O . ILE A 1 281 ? -4.527 36.5 16.484 1 98.38 281 ILE A O 1
ATOM 2257 N N . LEU A 1 282 ? -2.777 35.125 16.578 1 98.69 282 LEU A N 1
ATOM 2258 C CA . LEU A 1 282 ? -3.602 33.906 16.656 1 98.69 282 LEU A CA 1
ATOM 2259 C C . LEU A 1 282 ? -4.48 33.938 17.906 1 98.69 282 LEU A C 1
ATOM 2261 O O . LEU A 1 282 ? -5.664 33.594 17.828 1 98.69 282 LEU A O 1
ATOM 2265 N N . GLN A 1 283 ? -3.885 34.312 19.047 1 98.62 283 GLN A N 1
ATOM 2266 C CA . GLN A 1 283 ? -4.625 34.375 20.297 1 98.62 283 GLN A CA 1
ATOM 2267 C C . GLN A 1 283 ? -5.785 35.344 20.203 1 98.62 283 GLN A C 1
ATOM 2269 O O . GLN A 1 283 ? -6.883 35.062 20.688 1 98.62 283 GLN A O 1
ATOM 2274 N N . GLN A 1 284 ? -5.496 36.5 19.609 1 98.56 284 GLN A N 1
ATOM 2275 C CA . GLN A 1 284 ? -6.523 37.531 19.469 1 98.56 284 GLN A CA 1
ATOM 2276 C C . GLN A 1 284 ? -7.66 37.031 18.578 1 98.56 284 GLN A C 1
ATOM 2278 O O . GLN A 1 284 ? -8.836 37.219 18.906 1 98.56 284 GLN A O 1
ATOM 2283 N N . VAL A 1 285 ? -7.297 36.469 17.438 1 98.75 285 VAL A N 1
ATOM 2284 C CA . VAL A 1 285 ? -8.305 35.969 16.5 1 98.75 285 VAL A CA 1
ATOM 2285 C C . VAL A 1 285 ? -9.141 34.906 17.172 1 98.75 285 VAL A C 1
ATOM 2287 O O . VAL A 1 285 ? -10.367 34.875 17.031 1 98.75 285 VAL A O 1
ATOM 2290 N N . LEU A 1 286 ? -8.508 34 17.906 1 98.5 286 LEU A N 1
ATOM 2291 C CA . LEU A 1 286 ? -9.203 32.938 18.609 1 98.5 286 LEU A CA 1
ATOM 2292 C C . LEU A 1 286 ? -10.203 33.5 19.625 1 98.5 286 LEU A C 1
ATOM 2294 O O . LEU A 1 286 ? -11.344 33.062 19.688 1 98.5 286 LEU A O 1
ATOM 2298 N N . ARG A 1 287 ? -9.797 34.469 20.406 1 98.06 287 ARG A N 1
ATOM 2299 C CA . ARG A 1 287 ? -10.633 35.094 21.422 1 98.06 287 ARG A CA 1
ATOM 2300 C C . ARG A 1 287 ? -11.836 35.781 20.797 1 98.06 287 ARG A C 1
ATOM 2302 O O . ARG A 1 287 ? -12.938 35.75 21.344 1 98.06 287 ARG A O 1
ATOM 2309 N N . GLU A 1 288 ? -11.609 36.344 19.656 1 98.5 288 GLU A N 1
ATOM 2310 C CA . GLU A 1 288 ? -12.648 37.125 19 1 98.5 288 GLU A CA 1
ATOM 2311 C C . GLU A 1 288 ? -13.641 36.219 18.266 1 98.5 288 GLU A C 1
ATOM 2313 O O . GLU A 1 288 ? -14.852 36.469 18.297 1 98.5 288 GLU A O 1
ATOM 2318 N N . GLU A 1 289 ? -13.156 35.219 17.625 1 98.62 289 GLU A N 1
ATOM 2319 C CA . GLU A 1 289 ? -13.977 34.469 16.672 1 98.62 289 GLU A CA 1
ATOM 2320 C C . GLU A 1 289 ? -14.703 33.312 17.344 1 98.62 289 GLU A C 1
ATOM 2322 O O . GLU A 1 289 ? -15.797 32.938 16.906 1 98.62 289 GLU A O 1
ATOM 2327 N N . THR A 1 290 ? -14.148 32.719 18.406 1 98.5 290 THR A N 1
ATOM 2328 C CA . THR A 1 290 ? -14.734 31.516 19.031 1 98.5 290 THR A CA 1
ATOM 2329 C C . THR A 1 290 ? -16.156 31.812 19.5 1 98.5 290 THR A C 1
ATOM 2331 O O . THR A 1 290 ? -17.094 31.062 19.203 1 98.5 290 THR A O 1
ATOM 2334 N N . PRO A 1 291 ? -16.422 32.938 20.25 1 98.44 291 PRO A N 1
ATOM 2335 C CA . PRO A 1 291 ? -17.797 33.25 20.656 1 98.44 291 PRO A CA 1
ATOM 2336 C C . PRO A 1 291 ? -18.719 33.5 19.469 1 98.44 291 PRO A C 1
ATOM 2338 O O . PRO A 1 291 ? -19.906 33.156 19.531 1 98.44 291 PRO A O 1
ATOM 2341 N N . LYS A 1 292 ? -18.203 34.125 18.422 1 98.69 292 LYS A N 1
ATOM 2342 C CA . LYS A 1 292 ? -19 34.375 17.234 1 98.69 292 LYS A CA 1
ATOM 2343 C C . LYS A 1 292 ? -19.438 33.062 16.578 1 98.69 292 LYS A C 1
ATOM 2345 O O . LYS A 1 292 ? -20.578 32.906 16.141 1 98.69 292 LYS A O 1
ATOM 2350 N N . ILE A 1 293 ? -18.531 32.125 16.484 1 98.69 293 ILE A N 1
ATOM 2351 C CA . ILE A 1 293 ? -18.797 30.828 15.891 1 98.69 293 ILE A CA 1
ATOM 2352 C C . ILE A 1 293 ? -19.859 30.109 16.719 1 98.69 293 ILE A C 1
ATOM 2354 O O . ILE A 1 293 ? -20.812 29.562 16.172 1 98.69 293 ILE A O 1
ATOM 2358 N N . ARG A 1 294 ? -19.703 30.141 18.031 1 98.06 294 ARG A N 1
ATOM 2359 C CA . ARG A 1 294 ? -20.656 29.484 18.922 1 98.06 294 ARG A CA 1
ATOM 2360 C C . ARG A 1 294 ? -22.031 30.109 18.812 1 98.06 294 ARG A C 1
ATOM 2362 O O . ARG A 1 294 ? -23.047 29.422 18.906 1 98.06 294 ARG A O 1
ATOM 2369 N N . ALA A 1 295 ? -22.047 31.328 18.609 1 98.25 295 ALA A N 1
ATOM 2370 C CA . ALA A 1 295 ? -23.297 32.062 18.516 1 98.25 295 ALA A CA 1
ATOM 2371 C C . ALA A 1 295 ? -24.094 31.625 17.297 1 98.25 295 ALA A C 1
ATOM 2373 O O . ALA A 1 295 ? -25.312 31.781 17.25 1 98.25 295 ALA A O 1
ATOM 2374 N N . THR A 1 296 ? -23.453 31.094 16.312 1 97.69 296 THR A N 1
ATOM 2375 C CA . THR A 1 296 ? -24.141 30.625 15.109 1 97.69 296 THR A CA 1
ATOM 2376 C C . THR A 1 296 ? -24.703 29.219 15.32 1 97.69 296 THR A C 1
ATOM 2378 O O . THR A 1 296 ? -25.344 28.656 14.43 1 97.69 296 THR A O 1
ATOM 2381 N N . GLY A 1 297 ? -24.375 28.594 16.406 1 96.31 297 GLY A N 1
ATOM 2382 C CA . GLY A 1 297 ? -24.938 27.297 16.719 1 96.31 297 GLY A CA 1
ATOM 2383 C C . GLY A 1 297 ? -23.922 26.172 16.594 1 96.31 297 GLY A C 1
ATOM 2384 O O . GLY A 1 297 ? -24.219 25.016 16.953 1 96.31 297 GLY A O 1
ATOM 2385 N N . HIS A 1 298 ? -22.734 26.531 16.172 1 96.94 298 HIS A N 1
ATOM 2386 C CA . HIS A 1 298 ? -21.703 25.5 16.031 1 96.94 298 HIS A CA 1
ATOM 2387 C C . HIS A 1 298 ? -21.109 25.141 17.391 1 96.94 298 HIS A C 1
ATOM 2389 O O . HIS A 1 298 ? -20.938 26 18.25 1 96.94 298 HIS A O 1
ATOM 2395 N N . LEU A 1 299 ? -20.938 23.859 17.578 1 97.44 299 LEU A N 1
ATOM 2396 C CA . LEU A 1 299 ? -20.188 23.375 18.75 1 97.44 299 LEU A CA 1
ATOM 2397 C C . LEU A 1 299 ? -18.688 23.5 18.531 1 97.44 299 LEU A C 1
ATOM 2399 O O . LEU A 1 299 ? -18.078 22.672 17.844 1 97.44 299 LEU A O 1
ATOM 2403 N N . PHE A 1 300 ? -18.078 24.5 19.047 1 98.56 300 PHE A N 1
ATOM 2404 C CA . PHE A 1 300 ? -16.672 24.797 18.781 1 98.56 300 PHE A CA 1
ATOM 2405 C C . PHE A 1 300 ? -15.984 25.312 20.031 1 98.56 300 PHE A C 1
ATOM 2407 O O . PHE A 1 300 ? -16.422 26.297 20.625 1 98.56 300 PHE A O 1
ATOM 2414 N N . TYR A 1 301 ? -14.953 24.656 20.422 1 98.5 301 TYR A N 1
ATOM 2415 C CA . TYR A 1 301 ? -14.281 24.953 21.672 1 98.5 301 TYR A CA 1
ATOM 2416 C C . TYR A 1 301 ? -12.984 25.734 21.422 1 98.5 301 TYR A C 1
ATOM 2418 O O . TYR A 1 301 ? -12.344 26.203 22.375 1 98.5 301 TYR A O 1
ATOM 2426 N N . GLY A 1 302 ? -12.594 25.906 20.172 1 98.25 302 GLY A N 1
ATOM 2427 C CA . GLY A 1 302 ? -11.406 26.688 19.875 1 98.25 302 GLY A CA 1
ATOM 2428 C C . GLY A 1 302 ? -10.281 25.859 19.281 1 98.25 302 GLY A C 1
ATOM 2429 O O . GLY A 1 302 ? -10.523 24.844 18.641 1 98.25 302 GLY A O 1
ATOM 2430 N N . ALA A 1 303 ? -9.062 26.344 19.375 1 98.75 303 ALA A N 1
ATOM 2431 C CA . ALA A 1 303 ? -7.867 25.688 18.828 1 98.75 303 ALA A CA 1
ATOM 2432 C C . ALA A 1 303 ? -6.637 26 19.672 1 98.75 303 ALA A C 1
ATOM 2434 O O . ALA A 1 303 ? -6.641 26.953 20.469 1 98.75 303 ALA A O 1
ATOM 2435 N N . LYS A 1 304 ? -5.715 25.188 19.625 1 98.81 304 LYS A N 1
ATOM 2436 C CA . LYS A 1 304 ? -4.387 25.406 20.203 1 98.81 304 LYS A CA 1
ATOM 2437 C C . LYS A 1 304 ? -3.297 25.203 19.156 1 98.81 304 LYS A C 1
ATOM 2439 O O . LYS A 1 304 ? -3.578 24.766 18.031 1 98.81 304 LYS A O 1
ATOM 2444 N N . VAL A 1 305 ? -2.1 25.609 19.547 1 98.81 305 VAL A N 1
ATOM 2445 C CA . VAL A 1 305 ? -0.962 25.578 18.641 1 98.81 305 VAL A CA 1
ATOM 2446 C C . VAL A 1 305 ? 0.05 24.531 19.094 1 98.81 305 VAL A C 1
ATOM 2448 O O . VAL A 1 305 ? 0.365 24.453 20.281 1 98.81 305 VAL A O 1
ATOM 2451 N N . ILE A 1 306 ? 0.478 23.688 18.219 1 98.88 306 ILE A N 1
ATOM 2452 C CA . ILE A 1 306 ? 1.681 22.891 18.406 1 98.88 306 ILE A CA 1
ATOM 2453 C C . ILE A 1 306 ? 2.875 23.594 17.766 1 98.88 306 ILE A C 1
ATOM 2455 O O . ILE A 1 306 ? 2.865 23.875 16.562 1 98.88 306 ILE A O 1
ATOM 2459 N N . TYR A 1 307 ? 3.871 23.984 18.641 1 98.81 307 TYR A N 1
ATOM 2460 C CA . TYR A 1 307 ? 5.102 24.578 18.141 1 98.81 307 TYR A CA 1
ATOM 2461 C C . TYR A 1 307 ? 5.898 23.594 17.297 1 98.81 307 TYR A C 1
ATOM 2463 O O . TYR A 1 307 ? 6.445 22.625 17.828 1 98.81 307 TYR A O 1
ATOM 2471 N N . ALA A 1 308 ? 5.961 23.844 16 1 98 308 ALA A N 1
ATOM 2472 C CA . ALA A 1 308 ? 6.586 22.875 15.109 1 98 308 ALA A CA 1
ATOM 2473 C C . ALA A 1 308 ? 7.855 23.453 14.484 1 98 308 ALA A C 1
ATOM 2475 O O . ALA A 1 308 ? 7.852 24.578 13.984 1 98 308 ALA A O 1
ATOM 2476 N N . CYS A 1 309 ? 8.906 22.703 14.523 1 96.75 309 CYS A N 1
ATOM 2477 C CA . CYS A 1 309 ? 10.188 23.078 13.93 1 96.75 309 CYS A CA 1
ATOM 2478 C C . CYS A 1 309 ? 10.57 22.125 12.812 1 96.75 309 CYS A C 1
ATOM 2480 O O . CYS A 1 309 ? 10.234 20.938 12.859 1 96.75 309 CYS A O 1
ATOM 2482 N N . MET A 1 310 ? 11.281 22.672 11.852 1 96.69 310 MET A N 1
ATOM 2483 C CA . MET A 1 310 ? 11.766 21.828 10.758 1 96.69 310 MET A CA 1
ATOM 2484 C C . MET A 1 310 ? 12.859 20.875 11.25 1 96.69 310 MET A C 1
ATOM 2486 O O . MET A 1 310 ? 13.883 21.328 11.773 1 96.69 310 MET A O 1
ATOM 2490 N N . ARG A 1 311 ? 12.703 19.594 11.008 1 97.06 311 ARG A N 1
ATOM 2491 C CA . ARG A 1 311 ? 13.664 18.594 11.469 1 97.06 311 ARG A CA 1
ATOM 2492 C C . ARG A 1 311 ? 14.984 18.719 10.719 1 97.06 311 ARG A C 1
ATOM 2494 O O . ARG A 1 311 ? 16 18.172 11.148 1 97.06 311 ARG A O 1
ATOM 2501 N N . SER A 1 312 ? 15.023 19.469 9.625 1 95.69 312 SER A N 1
ATOM 2502 C CA . SER A 1 312 ? 16.219 19.656 8.812 1 95.69 312 SER A CA 1
ATOM 2503 C C . SER A 1 312 ? 17.016 20.875 9.258 1 95.69 312 SER A C 1
ATOM 2505 O O . SER A 1 312 ? 18.016 21.234 8.641 1 95.69 312 SER A O 1
ATOM 2507 N N . SER A 1 313 ? 16.609 21.547 10.273 1 96.12 313 SER A N 1
ATOM 2508 C CA . SER A 1 313 ? 17.266 22.75 10.75 1 96.12 313 SER A CA 1
ATOM 2509 C C . SER A 1 313 ? 18.703 22.469 11.203 1 96.12 313 SER A C 1
ATOM 2511 O O . SER A 1 313 ? 19.031 21.344 11.562 1 96.12 313 SER A O 1
ATOM 2513 N N . SER A 1 314 ? 19.562 23.531 11.133 1 96.25 314 SER A N 1
ATOM 2514 C CA . SER A 1 314 ? 20.859 23.422 11.781 1 96.25 314 SER A CA 1
ATOM 2515 C C . SER A 1 314 ? 20.719 23.219 13.281 1 96.25 314 SER A C 1
ATOM 2517 O O . SER A 1 314 ? 19.672 23.516 13.859 1 96.25 314 SER A O 1
ATOM 2519 N N . ARG A 1 315 ? 21.703 22.703 13.906 1 95.62 315 ARG A N 1
ATOM 2520 C CA . ARG A 1 315 ? 21.656 22.422 15.336 1 95.62 315 ARG A CA 1
ATOM 2521 C C . ARG A 1 315 ? 21.406 23.703 16.125 1 95.62 315 ARG A C 1
ATOM 2523 O O . ARG A 1 315 ? 20.578 23.719 17.047 1 95.62 315 ARG A O 1
ATOM 2530 N N . ASP A 1 316 ? 22.109 24.766 15.734 1 97.44 316 ASP A N 1
ATOM 2531 C CA . ASP A 1 316 ? 21.938 26.031 16.438 1 97.44 316 ASP A CA 1
ATOM 2532 C C . ASP A 1 316 ? 20.5 26.531 16.312 1 97.44 316 ASP A C 1
ATOM 2534 O O . ASP A 1 316 ? 19.906 27.016 17.297 1 97.44 316 ASP A O 1
ATOM 2538 N N . ALA A 1 317 ? 19.984 26.453 15.156 1 97.94 317 ALA A N 1
ATOM 2539 C CA . ALA A 1 317 ? 18.609 26.891 14.914 1 97.94 317 ALA A CA 1
ATOM 2540 C C . ALA A 1 317 ? 17.625 26.062 15.719 1 97.94 317 ALA A C 1
ATOM 2542 O O . ALA A 1 317 ? 16.656 26.594 16.266 1 97.94 317 ALA A O 1
ATOM 2543 N N . MET A 1 318 ? 17.828 24.766 15.781 1 97.88 318 MET A N 1
ATOM 2544 C CA . MET A 1 318 ? 16.922 23.859 16.5 1 97.88 318 MET A CA 1
ATOM 2545 C C . MET A 1 318 ? 16.969 24.125 18 1 97.88 318 MET A C 1
ATOM 2547 O O . MET A 1 318 ? 15.938 24.172 18.656 1 97.88 318 MET A O 1
ATOM 2551 N N . LEU A 1 319 ? 18.219 24.312 18.531 1 98.19 319 LEU A N 1
ATOM 2552 C CA . LEU A 1 319 ? 18.359 24.609 19.953 1 98.19 319 LEU A CA 1
ATOM 2553 C C . LEU A 1 319 ? 17.641 25.922 20.312 1 98.19 319 LEU A C 1
ATOM 2555 O O . LEU A 1 319 ? 17 26.016 21.344 1 98.19 319 LEU A O 1
ATOM 2559 N N . TRP A 1 320 ? 17.797 26.859 19.406 1 98.56 320 TRP A N 1
ATOM 2560 C CA . TRP A 1 320 ? 17.078 28.109 19.609 1 98.56 320 TRP A CA 1
ATOM 2561 C C . TRP A 1 320 ? 15.562 27.875 19.641 1 98.56 320 TRP A C 1
ATOM 2563 O O . TRP A 1 320 ? 14.859 28.438 20.484 1 98.56 320 TRP A O 1
ATOM 2573 N N . CYS A 1 321 ? 15.031 27.141 18.719 1 98.56 321 CYS A N 1
ATOM 2574 C CA . CYS A 1 321 ? 13.602 26.844 18.641 1 98.56 321 CYS A CA 1
ATOM 2575 C C . CYS A 1 321 ? 13.109 26.172 19.906 1 98.56 321 CYS A C 1
ATOM 2577 O O . CYS A 1 321 ? 12.031 26.5 20.422 1 98.56 321 CYS A O 1
ATOM 2579 N N . MET A 1 322 ? 13.883 25.203 20.438 1 98.56 322 MET A N 1
ATOM 2580 C CA . MET A 1 322 ? 13.516 24.5 21.656 1 98.56 322 MET A CA 1
ATOM 2581 C C . MET A 1 322 ? 13.406 25.469 22.828 1 98.56 322 MET A C 1
ATOM 2583 O O . MET A 1 322 ? 12.438 25.406 23.594 1 98.56 322 MET A O 1
ATOM 2587 N N . ASP A 1 323 ? 14.336 26.328 22.938 1 98.56 323 ASP A N 1
ATOM 2588 C CA . ASP A 1 323 ? 14.297 27.344 23.984 1 98.56 323 ASP A CA 1
ATOM 2589 C C . ASP A 1 323 ? 13.148 28.328 23.766 1 98.56 323 ASP A C 1
ATOM 2591 O O . ASP A 1 323 ? 12.461 28.719 24.719 1 98.56 323 ASP A O 1
ATOM 2595 N N . ASN A 1 324 ? 12.992 28.734 22.531 1 98.75 324 ASN A N 1
ATOM 2596 C CA . ASN A 1 324 ? 11.93 29.672 22.203 1 98.75 324 ASN A CA 1
ATOM 2597 C C . ASN A 1 324 ? 10.555 29.078 22.469 1 98.75 324 ASN A C 1
ATOM 2599 O O . ASN A 1 324 ? 9.633 29.781 22.891 1 98.75 324 ASN A O 1
ATOM 2603 N N . CYS A 1 325 ? 10.359 27.828 22.156 1 98.75 325 CYS A N 1
ATOM 2604 C CA . CYS A 1 325 ? 9.094 27.156 22.422 1 98.75 325 CYS A CA 1
ATOM 2605 C C . CYS A 1 325 ? 8.742 27.219 23.906 1 98.75 325 CYS A C 1
ATOM 2607 O O . CYS A 1 325 ? 7.59 27.484 24.266 1 98.75 325 CYS A O 1
ATOM 2609 N N . ILE A 1 326 ? 9.711 26.938 24.75 1 98.69 326 ILE A N 1
ATOM 2610 C CA . ILE A 1 326 ? 9.508 27 26.203 1 98.69 326 ILE A CA 1
ATOM 2611 C C . ILE A 1 326 ? 9.109 28.406 26.609 1 98.69 326 ILE A C 1
ATOM 2613 O O . ILE A 1 326 ? 8.164 28.594 27.375 1 98.69 326 ILE A O 1
ATOM 2617 N N . GLU A 1 327 ? 9.828 29.391 26.062 1 98.62 327 GLU A N 1
ATOM 2618 C CA . GLU A 1 327 ? 9.516 30.797 26.344 1 98.62 327 GLU A CA 1
ATOM 2619 C C . GLU A 1 327 ? 8.094 31.141 25.891 1 98.62 327 GLU A C 1
ATOM 2621 O O . GLU A 1 327 ? 7.34 31.766 26.641 1 98.62 327 GLU A O 1
ATOM 2626 N N . MET A 1 328 ? 7.734 30.766 24.672 1 98.69 328 MET A N 1
ATOM 2627 C CA . MET A 1 328 ? 6.414 31.062 24.125 1 98.69 328 MET A CA 1
ATOM 2628 C C . MET A 1 328 ? 5.328 30.344 24.938 1 98.69 328 MET A C 1
ATOM 2630 O O . MET A 1 328 ? 4.242 30.891 25.141 1 98.69 328 MET A O 1
ATOM 2634 N N . LYS A 1 329 ? 5.594 29.094 25.359 1 98.69 329 LYS A N 1
ATOM 2635 C CA . LYS A 1 329 ? 4.645 28.375 26.203 1 98.69 329 LYS A CA 1
ATOM 2636 C C . LYS A 1 329 ? 4.375 29.141 27.5 1 98.69 329 LYS A C 1
ATOM 2638 O O . LYS A 1 329 ? 3.242 29.188 27.969 1 98.69 329 LYS A O 1
ATOM 2643 N N . GLN A 1 330 ? 5.367 29.719 28.078 1 98.38 330 GLN A N 1
ATOM 2644 C CA . GLN A 1 330 ? 5.207 30.484 29.297 1 98.38 330 GLN A CA 1
ATOM 2645 C C . GLN A 1 330 ? 4.402 31.766 29.047 1 98.38 330 GLN A C 1
ATOM 2647 O O . GLN A 1 330 ? 3.598 32.188 29.891 1 98.38 330 GLN A O 1
ATOM 2652 N N . LEU A 1 331 ? 4.621 32.375 27.922 1 98.31 331 LEU A N 1
ATOM 2653 C CA . LEU A 1 331 ? 3.932 33.594 27.578 1 98.31 331 LEU A CA 1
ATOM 2654 C C . LEU A 1 331 ? 2.494 33.344 27.156 1 98.31 331 LEU A C 1
ATOM 2656 O O . LEU A 1 331 ? 1.607 34.156 27.375 1 98.31 331 LEU A O 1
ATOM 2660 N N . PHE A 1 332 ? 2.262 32.219 26.5 1 98.25 332 PHE A N 1
ATOM 2661 C CA . PHE A 1 332 ? 0.954 31.828 25.984 1 98.25 332 PHE A CA 1
ATOM 2662 C C . PHE A 1 332 ? 0.554 30.453 26.5 1 98.25 332 PHE A C 1
ATOM 2664 O O . PHE A 1 332 ? 0.352 29.516 25.719 1 98.25 332 PHE A O 1
ATOM 2671 N N . PRO A 1 333 ? 0.357 30.266 27.781 1 97.06 333 PRO A N 1
ATOM 2672 C CA . PRO A 1 333 ? 0.187 28.938 28.391 1 97.06 333 PRO A CA 1
ATOM 2673 C C . PRO A 1 333 ? -1.065 28.219 27.906 1 97.06 333 PRO A C 1
ATOM 2675 O O . PRO A 1 333 ? -1.109 26.984 27.922 1 97.06 333 PRO A O 1
ATOM 2678 N N . ASN A 1 334 ? -2.053 28.953 27.422 1 96.31 334 ASN A N 1
ATOM 2679 C CA . ASN A 1 334 ? -3.301 28.328 27.016 1 96.31 334 ASN A CA 1
ATOM 2680 C C . ASN A 1 334 ? -3.357 28.141 25.5 1 96.31 334 ASN A C 1
ATOM 2682 O O . ASN A 1 334 ? -4.293 27.516 24.984 1 96.31 334 ASN A O 1
ATOM 2686 N N . LEU A 1 335 ? -2.357 28.656 24.781 1 98.31 335 LEU A N 1
ATOM 2687 C CA . LEU A 1 335 ? -2.375 28.594 23.328 1 98.31 335 LEU A CA 1
ATOM 2688 C C . LEU A 1 335 ? -1.447 27.5 22.812 1 98.31 335 LEU A C 1
ATOM 2690 O O . LEU A 1 335 ? -1.832 26.703 21.953 1 98.31 335 LEU A O 1
ATOM 2694 N N . ILE A 1 336 ? -0.224 27.422 23.344 1 98.56 336 ILE A N 1
ATOM 2695 C CA . ILE A 1 336 ? 0.737 26.422 22.922 1 98.56 336 ILE A CA 1
ATOM 2696 C C . ILE A 1 336 ? 0.499 25.125 23.703 1 98.56 336 ILE A C 1
ATOM 2698 O O . ILE A 1 336 ? 0.477 25.125 24.938 1 98.56 336 ILE A O 1
ATOM 2702 N N . CYS A 1 337 ? 0.357 23.984 22.969 1 98.19 337 CYS A N 1
ATOM 2703 C CA . CYS A 1 337 ? -0.021 22.781 23.703 1 98.19 337 CYS A CA 1
ATOM 2704 C C . CYS A 1 337 ? 0.959 21.641 23.422 1 98.19 337 CYS A C 1
ATOM 2706 O O . CYS A 1 337 ? 0.811 20.547 23.969 1 98.19 337 CYS A O 1
ATOM 2708 N N . GLY A 1 338 ? 1.998 21.891 22.625 1 98.56 338 GLY A N 1
ATOM 2709 C CA . GLY A 1 338 ? 2.957 20.828 22.375 1 98.56 338 GLY A CA 1
ATOM 2710 C C . GLY A 1 338 ? 4.109 21.266 21.5 1 98.56 338 GLY A C 1
ATOM 2711 O O . GLY A 1 338 ? 4.145 22.406 21.016 1 98.56 338 GLY A O 1
ATOM 2712 N N . PHE A 1 339 ? 5.113 20.375 21.359 1 98.81 339 PHE A N 1
ATOM 2713 C CA . PHE A 1 339 ? 6.301 20.562 20.531 1 98.81 339 PHE A CA 1
ATOM 2714 C C . PHE A 1 339 ? 6.445 19.438 19.516 1 98.81 339 PHE A C 1
ATOM 2716 O O . PHE A 1 339 ? 6.191 18.281 19.844 1 98.81 339 PHE A O 1
ATOM 2723 N N . ASP A 1 340 ? 6.809 19.812 18.312 1 98.69 340 ASP A N 1
ATOM 2724 C CA . ASP A 1 340 ? 6.926 18.797 17.266 1 98.69 340 ASP A CA 1
ATOM 2725 C C . ASP A 1 340 ? 8.102 19.109 16.344 1 98.69 340 ASP A C 1
ATOM 2727 O O . ASP A 1 340 ? 8.539 20.266 16.25 1 98.69 340 ASP A O 1
ATOM 2731 N N . LEU A 1 341 ? 8.68 18.078 15.773 1 98.06 341 LEU A N 1
ATOM 2732 C CA . LEU A 1 341 ? 9.617 18.172 14.656 1 98.06 341 LEU A CA 1
ATOM 2733 C C . LEU A 1 341 ? 8.945 17.734 13.359 1 98.06 341 LEU A C 1
ATOM 2735 O O . LEU A 1 341 ? 8.625 16.562 13.18 1 98.06 341 LEU A O 1
ATOM 2739 N N . GLN A 1 342 ? 8.773 18.688 12.484 1 96.69 342 GLN A N 1
ATOM 2740 C CA . GLN A 1 342 ? 8.008 18.438 11.273 1 96.69 342 GLN A CA 1
ATOM 2741 C C . GLN A 1 342 ? 8.93 18.375 10.047 1 96.69 342 GLN A C 1
ATOM 2743 O O . GLN A 1 342 ? 10.141 18.531 10.172 1 96.69 342 GLN A O 1
ATOM 2748 N N . GLY A 1 343 ? 8.297 18.125 8.844 1 95.56 343 GLY A N 1
ATOM 2749 C CA . GLY A 1 343 ? 8.984 17.953 7.578 1 95.56 343 GLY A CA 1
ATOM 2750 C C . GLY A 1 343 ? 9.039 16.5 7.121 1 95.56 343 GLY A C 1
ATOM 2751 O O . GLY A 1 343 ? 8.664 15.602 7.867 1 95.56 343 GLY A O 1
ATOM 2752 N N . GLN A 1 344 ? 9.539 16.344 5.91 1 95.69 344 GLN A N 1
ATOM 2753 C CA . GLN A 1 344 ? 9.695 14.977 5.41 1 95.69 344 GLN A CA 1
ATOM 2754 C C . GLN A 1 344 ? 10.672 14.18 6.277 1 95.69 344 GLN A C 1
ATOM 2756 O O . GLN A 1 344 ? 11.836 14.555 6.406 1 95.69 344 GLN A O 1
ATOM 2761 N N . GLU A 1 345 ? 10.242 13.148 6.855 1 95.38 345 GLU A N 1
ATOM 2762 C CA . GLU A 1 345 ? 11.078 12.367 7.754 1 95.38 345 GLU A CA 1
ATOM 2763 C C . GLU A 1 345 ? 12.242 11.719 7.004 1 95.38 345 GLU A C 1
ATOM 2765 O O . GLU A 1 345 ? 13.359 11.648 7.516 1 95.38 345 GLU A O 1
ATOM 2770 N N . ASP A 1 346 ? 12.062 11.281 5.785 1 90.69 346 ASP A N 1
ATOM 2771 C CA . ASP A 1 346 ? 13.023 10.477 5.031 1 90.69 346 ASP A CA 1
ATOM 2772 C C . ASP A 1 346 ? 14.258 11.305 4.66 1 90.69 346 ASP A C 1
ATOM 2774 O O . ASP A 1 346 ? 15.352 10.766 4.504 1 90.69 346 ASP A O 1
ATOM 2778 N N . THR A 1 347 ? 14.117 12.602 4.504 1 86 347 THR A N 1
ATOM 2779 C CA . THR A 1 347 ? 15.234 13.43 4.066 1 86 347 THR A CA 1
ATOM 2780 C C . THR A 1 347 ? 15.719 14.328 5.199 1 86 347 THR A C 1
ATOM 2782 O O . THR A 1 347 ? 16.734 15.008 5.062 1 86 347 THR A O 1
ATOM 2785 N N . GLY A 1 348 ? 15.016 14.375 6.305 1 87.12 348 GLY A N 1
ATOM 2786 C CA . GLY A 1 348 ? 15.445 15.172 7.449 1 87.12 348 GLY A CA 1
ATOM 2787 C C . GLY A 1 348 ? 16.234 14.367 8.469 1 87.12 348 GLY A C 1
ATOM 2788 O O . GLY A 1 348 ? 16.438 13.164 8.297 1 87.12 348 GLY A O 1
ATOM 2789 N N . TYR A 1 349 ? 16.641 15.078 9.516 1 94.88 349 TYR A N 1
ATOM 2790 C CA . TYR A 1 349 ? 17.344 14.391 10.594 1 94.88 349 TYR A CA 1
ATOM 2791 C C . TYR A 1 349 ? 16.375 13.523 11.398 1 94.88 349 TYR A C 1
ATOM 2793 O O . TYR A 1 349 ? 15.273 13.953 11.742 1 94.88 349 TYR A O 1
ATOM 2801 N N . PRO A 1 350 ? 16.75 12.305 11.602 1 97.38 350 PRO A N 1
ATOM 2802 C CA . PRO A 1 350 ? 15.914 11.477 12.469 1 97.38 350 PRO A CA 1
ATOM 2803 C C . PRO A 1 350 ? 15.898 11.969 13.914 1 97.38 350 PRO A C 1
ATOM 2805 O O . PRO A 1 350 ? 16.719 12.805 14.297 1 97.38 350 PRO A O 1
ATOM 2808 N N . LEU A 1 351 ? 14.938 11.531 14.711 1 98 351 LEU A N 1
ATOM 2809 C CA . LEU A 1 351 ? 14.844 11.914 16.109 1 98 351 LEU A CA 1
ATOM 2810 C C . LEU A 1 351 ? 16.125 11.547 16.859 1 98 351 LEU A C 1
ATOM 2812 O O . LEU A 1 351 ? 16.531 12.25 17.797 1 98 351 LEU A O 1
ATOM 2816 N N . SER A 1 352 ? 16.766 10.406 16.453 1 97.31 352 SER A N 1
ATOM 2817 C CA . SER A 1 352 ? 17.969 9.938 17.125 1 97.31 352 SER A CA 1
ATOM 2818 C C . SER A 1 352 ? 19.062 11 17.094 1 97.31 352 SER A C 1
ATOM 2820 O O . SER A 1 352 ? 19.859 11.102 18.031 1 97.31 352 SER A O 1
ATOM 2822 N N . PHE A 1 353 ? 19.078 11.758 16.031 1 97.12 353 PHE A N 1
ATOM 2823 C CA . PHE A 1 353 ? 20.047 12.828 15.883 1 97.12 353 PHE A CA 1
ATOM 2824 C C . PHE A 1 353 ? 19.875 13.891 16.969 1 97.12 353 PHE A C 1
ATOM 2826 O O . PHE A 1 353 ? 20.844 14.477 17.438 1 97.12 353 PHE A O 1
ATOM 2833 N N . TRP A 1 354 ? 18.688 14.117 17.469 1 97.38 354 TRP A N 1
ATOM 2834 C CA . TRP A 1 354 ? 18.328 15.227 18.344 1 97.38 354 TRP A CA 1
ATOM 2835 C C . TRP A 1 354 ? 18.188 14.75 19.797 1 97.38 354 TRP A C 1
ATOM 2837 O O . TRP A 1 354 ? 17.797 15.523 20.672 1 97.38 354 TRP A O 1
ATOM 2847 N N . ILE A 1 355 ? 18.484 13.477 20.125 1 97.06 355 ILE A N 1
ATOM 2848 C CA . ILE A 1 355 ? 18.141 12.875 21.406 1 97.06 355 ILE A CA 1
ATOM 2849 C C . ILE A 1 355 ? 18.781 13.656 22.547 1 97.06 355 ILE A C 1
ATOM 2851 O O . ILE A 1 355 ? 18.109 14.008 23.516 1 97.06 355 ILE A O 1
ATOM 2855 N N . PRO A 1 356 ? 20.109 14 22.453 1 96.38 356 PRO A N 1
ATOM 2856 C CA . PRO A 1 356 ? 20.672 14.766 23.578 1 96.38 356 PRO A CA 1
ATOM 2857 C C . PRO A 1 356 ? 19.953 16.094 23.797 1 96.38 356 PRO A C 1
ATOM 2859 O O . PRO A 1 356 ? 19.703 16.469 24.953 1 96.38 356 PRO A O 1
ATOM 2862 N N . ASP A 1 357 ? 19.625 16.766 22.734 1 96.88 357 ASP A N 1
ATOM 2863 C CA . ASP A 1 357 ? 18.969 18.078 22.797 1 96.88 357 ASP A CA 1
ATOM 2864 C C . ASP A 1 357 ? 17.531 17.938 23.312 1 96.88 357 ASP A C 1
ATOM 2866 O O . ASP A 1 357 ? 17.062 18.781 24.078 1 96.88 357 ASP A O 1
ATOM 2870 N N . LEU A 1 358 ? 16.844 16.922 22.906 1 97.31 358 LEU A N 1
ATOM 2871 C CA . LEU A 1 358 ? 15.469 16.688 23.328 1 97.31 358 LEU A CA 1
ATOM 2872 C C . LEU A 1 358 ? 15.406 16.312 24.812 1 97.31 358 LEU A C 1
ATOM 2874 O O . LEU A 1 358 ? 14.461 16.688 25.516 1 97.31 358 LEU A O 1
ATOM 2878 N N . LEU A 1 359 ? 16.391 15.523 25.266 1 96.56 359 LEU A N 1
ATOM 2879 C CA . LEU A 1 359 ? 16.453 15.195 26.688 1 96.56 359 LEU A CA 1
ATOM 2880 C C . LEU A 1 359 ? 16.688 16.438 27.516 1 96.56 359 LEU A C 1
ATOM 2882 O O . LEU A 1 359 ? 16.078 16.609 28.578 1 96.56 359 LEU A O 1
ATOM 2886 N N . ASP A 1 360 ? 17.547 17.312 27.016 1 96.19 360 ASP A N 1
ATOM 2887 C CA . ASP A 1 360 ? 17.797 18.578 27.703 1 96.19 360 ASP A CA 1
ATOM 2888 C C . ASP A 1 360 ? 16.531 19.422 27.734 1 96.19 360 ASP A C 1
ATOM 2890 O O . ASP A 1 360 ? 16.234 20.047 28.766 1 96.19 360 ASP A O 1
ATOM 2894 N N . MET A 1 361 ? 15.828 19.516 26.672 1 97.25 361 MET A N 1
ATOM 2895 C CA . MET A 1 361 ? 14.578 20.266 26.625 1 97.25 361 MET A CA 1
ATOM 2896 C C . MET A 1 361 ? 13.578 19.719 27.641 1 97.25 361 MET A C 1
ATOM 2898 O O . MET A 1 361 ? 12.93 20.5 28.344 1 97.25 361 MET A O 1
ATOM 2902 N N . ARG A 1 362 ? 13.453 18.469 27.656 1 95.56 362 ARG A N 1
ATOM 2903 C CA . ARG A 1 362 ? 12.539 17.828 28.609 1 95.56 362 ARG A CA 1
ATOM 2904 C C . ARG A 1 362 ? 12.914 18.172 30.047 1 95.56 362 ARG A C 1
ATOM 2906 O O . ARG A 1 362 ? 12.031 18.406 30.875 1 95.56 362 ARG A O 1
ATOM 2913 N N . ALA A 1 363 ? 14.203 18.109 30.344 1 94.88 363 ALA A N 1
ATOM 2914 C CA . ALA A 1 363 ? 14.672 18.453 31.672 1 94.88 363 ALA A CA 1
ATOM 2915 C C . ALA A 1 363 ? 14.289 19.891 32.031 1 94.88 363 ALA A C 1
ATOM 2917 O O . ALA A 1 363 ? 13.867 20.141 33.188 1 94.88 363 ALA A O 1
ATOM 2918 N N . LYS A 1 364 ? 14.461 20.781 31.094 1 96.75 364 LYS A N 1
ATOM 2919 C CA . LYS A 1 364 ? 14.094 22.172 31.328 1 96.75 364 LYS A CA 1
ATOM 2920 C C . LYS A 1 364 ? 12.594 22.312 31.562 1 96.75 364 LYS A C 1
ATOM 2922 O O . LYS A 1 364 ? 12.164 23.047 32.469 1 96.75 364 LYS A O 1
ATOM 2927 N N . ILE A 1 365 ? 11.82 21.641 30.766 1 96.94 365 ILE A N 1
ATOM 2928 C CA . ILE A 1 365 ? 10.367 21.672 30.891 1 96.94 365 ILE A CA 1
ATOM 2929 C C . ILE A 1 365 ? 9.953 21.172 32.281 1 96.94 365 ILE A C 1
ATOM 2931 O O . ILE A 1 365 ? 9.102 21.781 32.938 1 96.94 365 ILE A O 1
ATOM 2935 N N . THR A 1 366 ? 10.562 20.109 32.688 1 94.94 366 THR A N 1
ATOM 2936 C CA . THR A 1 366 ? 10.266 19.516 34 1 94.94 366 THR A CA 1
ATOM 2937 C C . THR A 1 366 ? 10.656 20.484 35.125 1 94.94 366 THR A C 1
ATOM 2939 O O . THR A 1 366 ? 9.898 20.672 36.062 1 94.94 366 THR A O 1
ATOM 2942 N N . ALA A 1 367 ? 11.797 21.047 35 1 96.31 367 ALA A N 1
ATOM 2943 C CA . ALA A 1 367 ? 12.297 21.969 36.031 1 96.31 367 ALA A CA 1
ATOM 2944 C C . ALA A 1 367 ? 11.375 23.188 36.156 1 96.31 367 ALA A C 1
ATOM 2946 O O . ALA A 1 367 ? 11.195 23.719 37.25 1 96.31 367 ALA A O 1
ATOM 2947 N N . LEU A 1 368 ? 10.812 23.609 35.062 1 97.62 368 LEU A N 1
ATOM 2948 C CA . LEU A 1 368 ? 9.953 24.797 35.062 1 97.62 368 LEU A CA 1
ATOM 2949 C C . LEU A 1 368 ? 8.516 24.422 35.375 1 97.62 368 LEU A C 1
ATOM 2951 O O . LEU A 1 368 ? 7.668 25.297 35.562 1 97.62 368 LEU A O 1
ATOM 2955 N N . ASN A 1 369 ? 8.164 23.141 35.469 1 96.75 369 ASN A N 1
ATOM 2956 C CA . ASN A 1 369 ? 6.84 22.609 35.75 1 96.75 369 ASN A CA 1
ATOM 2957 C C . ASN A 1 369 ? 5.797 23.125 34.781 1 96.75 369 ASN A C 1
ATOM 2959 O O . ASN A 1 369 ? 4.746 23.625 35.188 1 96.75 369 ASN A O 1
ATOM 2963 N N . ILE A 1 370 ? 6.137 23.156 33.531 1 96 370 ILE A N 1
ATOM 2964 C CA . ILE A 1 370 ? 5.191 23.547 32.469 1 96 370 ILE A CA 1
ATOM 2965 C C . ILE A 1 370 ? 4.695 22.312 31.734 1 96 370 ILE A C 1
ATOM 2967 O O . ILE A 1 370 ? 5.434 21.344 31.578 1 96 370 ILE A O 1
ATOM 2971 N N . ASP A 1 371 ? 3.432 22.328 31.312 1 95.81 371 ASP A N 1
ATOM 2972 C CA . ASP A 1 371 ? 2.82 21.234 30.547 1 95.81 371 ASP A CA 1
ATOM 2973 C C . ASP A 1 371 ? 3.059 21.406 29.047 1 95.81 371 ASP A C 1
ATOM 2975 O O . ASP A 1 371 ? 2.264 22.047 28.359 1 95.81 371 ASP A O 1
ATOM 2979 N N . LEU A 1 372 ? 4.098 20.875 28.594 1 97.81 372 LEU A N 1
ATOM 2980 C CA . LEU A 1 372 ? 4.5 20.969 27.203 1 97.81 372 LEU A CA 1
ATOM 2981 C C . LEU A 1 372 ? 4.934 19.609 26.656 1 97.81 372 LEU A C 1
ATOM 2983 O O . LEU A 1 372 ? 6.129 19.328 26.531 1 97.81 372 LEU A O 1
ATOM 2987 N N . PRO A 1 373 ? 3.961 18.797 26.312 1 97.62 373 PRO A N 1
ATOM 2988 C CA . PRO A 1 373 ? 4.305 17.469 25.812 1 97.62 373 PRO A CA 1
ATOM 2989 C C . PRO A 1 373 ? 4.945 17.5 24.422 1 97.62 373 PRO A C 1
ATOM 2991 O O . PRO A 1 373 ? 4.727 18.438 23.656 1 97.62 373 PRO A O 1
ATOM 2994 N N . PHE A 1 374 ? 5.766 16.422 24.156 1 97.81 374 PHE A N 1
ATOM 2995 C CA . PHE A 1 374 ? 6.184 16.156 22.781 1 97.81 374 PHE A CA 1
ATOM 2996 C C . PHE A 1 374 ? 5.059 15.5 21.984 1 97.81 374 PHE A C 1
ATOM 2998 O O . PHE A 1 374 ? 4.328 14.664 22.516 1 97.81 374 PHE A O 1
ATOM 3005 N N . ILE A 1 375 ? 4.812 15.93 20.828 1 98.62 375 ILE A N 1
ATOM 3006 C CA . ILE A 1 375 ? 3.926 15.336 19.844 1 98.62 375 ILE A CA 1
ATOM 3007 C C . ILE A 1 375 ? 4.668 15.18 18.516 1 98.62 375 ILE A C 1
ATOM 3009 O O . ILE A 1 375 ? 4.379 15.883 17.547 1 98.62 375 ILE A O 1
ATOM 3013 N N . LEU A 1 376 ? 5.531 14.195 18.422 1 98.69 376 LEU A N 1
ATOM 3014 C CA . LEU A 1 376 ? 6.578 14.133 17.406 1 98.69 376 LEU A CA 1
ATOM 3015 C C . LEU A 1 376 ? 6.098 13.367 16.172 1 98.69 376 LEU A C 1
ATOM 3017 O O . LEU A 1 376 ? 5.402 12.359 16.312 1 98.69 376 LEU A O 1
ATOM 3021 N N . HIS A 1 377 ? 6.469 13.875 15.023 1 98.69 377 HIS A N 1
ATOM 3022 C CA . HIS A 1 377 ? 6.387 13.047 13.82 1 98.69 377 HIS A CA 1
ATOM 3023 C C . HIS A 1 377 ? 7.301 11.836 13.922 1 98.69 377 HIS A C 1
ATOM 3025 O O . HIS A 1 377 ? 8.469 11.961 14.297 1 98.69 377 HIS A O 1
ATOM 3031 N N . ALA A 1 378 ? 6.77 10.703 13.594 1 98.62 378 ALA A N 1
ATOM 3032 C CA . ALA A 1 378 ? 7.582 9.492 13.562 1 98.62 378 ALA A CA 1
ATOM 3033 C C . ALA A 1 378 ? 6.93 8.422 12.695 1 98.62 378 ALA A C 1
ATOM 3035 O O . ALA A 1 378 ? 5.73 8.164 12.805 1 98.62 378 ALA A O 1
ATOM 3036 N N . GLY A 1 379 ? 7.699 7.879 11.797 1 98.12 379 GLY A N 1
ATOM 3037 C CA . GLY A 1 379 ? 7.266 6.703 11.062 1 98.12 379 GLY A CA 1
ATOM 3038 C C . GLY A 1 379 ? 6.457 7.039 9.82 1 98.12 379 GLY A C 1
ATOM 3039 O O . GLY A 1 379 ? 5.77 6.18 9.273 1 98.12 379 GLY A O 1
ATOM 3040 N N . GLU A 1 380 ? 6.434 8.273 9.344 1 98 380 GLU A N 1
ATOM 3041 C CA . GLU A 1 380 ? 5.793 8.594 8.07 1 98 380 GLU A CA 1
ATOM 3042 C C . GLU A 1 380 ? 6.652 8.141 6.895 1 98 380 GLU A C 1
ATOM 3044 O O . GLU A 1 380 ? 7.191 8.969 6.16 1 98 380 GLU A O 1
ATOM 3049 N N . THR A 1 381 ? 6.781 6.848 6.715 1 96.62 381 THR A N 1
ATOM 3050 C CA . THR A 1 381 ? 7.711 6.273 5.746 1 96.62 381 THR A CA 1
ATOM 3051 C C . THR A 1 381 ? 7.273 4.871 5.336 1 96.62 381 THR A C 1
ATOM 3053 O O . THR A 1 381 ? 6.473 4.238 6.031 1 96.62 381 THR A O 1
ATOM 3056 N N . LEU A 1 382 ? 7.758 4.488 4.168 1 94 382 LEU A N 1
ATOM 3057 C CA . LEU A 1 382 ? 7.578 3.115 3.709 1 94 382 LEU A CA 1
ATOM 3058 C C . LEU A 1 382 ? 8.711 2.225 4.195 1 94 382 LEU A C 1
ATOM 3060 O O . LEU A 1 382 ? 8.617 0.996 4.129 1 94 382 LEU A O 1
ATOM 3064 N N . ASP A 1 383 ? 9.68 2.818 4.766 1 91.44 383 ASP A N 1
ATOM 3065 C CA . ASP A 1 383 ? 10.867 2.07 5.188 1 91.44 383 ASP A CA 1
ATOM 3066 C C . ASP A 1 383 ? 10.555 1.185 6.391 1 91.44 383 ASP A C 1
ATOM 3068 O O . ASP A 1 383 ? 9.578 1.425 7.109 1 91.44 383 ASP A O 1
ATOM 3072 N N . HIS A 1 384 ? 11.305 0.188 6.48 1 94 384 HIS A N 1
ATOM 3073 C CA . HIS A 1 384 ? 11.312 -0.694 7.641 1 94 384 HIS A CA 1
ATOM 3074 C C . HIS A 1 384 ? 12.742 -1.023 8.07 1 94 384 HIS A C 1
ATOM 3076 O O . HIS A 1 384 ? 13.438 -1.778 7.391 1 94 384 HIS A O 1
ATOM 3082 N N . GLY A 1 385 ? 13.102 -0.456 9.148 1 93.19 385 GLY A N 1
ATOM 3083 C CA . GLY A 1 385 ? 14.422 -0.749 9.688 1 93.19 385 GLY A CA 1
ATOM 3084 C C . GLY A 1 385 ? 15.414 0.376 9.469 1 93.19 385 GLY A C 1
ATOM 3085 O O . GLY A 1 385 ? 16.484 0.394 10.078 1 93.19 385 GLY A O 1
ATOM 3086 N N . GLY A 1 386 ? 15.102 1.35 8.68 1 92.06 386 GLY A N 1
ATOM 3087 C CA . GLY A 1 386 ? 15.992 2.471 8.43 1 92.06 386 GLY A CA 1
ATOM 3088 C C . GLY A 1 386 ? 15.891 3.568 9.469 1 92.06 386 GLY A C 1
ATOM 3089 O O . GLY A 1 386 ? 15.156 3.426 10.453 1 92.06 386 GLY A O 1
ATOM 3090 N N . GLU A 1 387 ? 16.578 4.637 9.242 1 92.44 387 GLU A N 1
ATOM 3091 C CA . GLU A 1 387 ? 16.656 5.73 10.203 1 92.44 387 GLU A CA 1
ATOM 3092 C C . GLU A 1 387 ? 15.297 6.383 10.422 1 92.44 387 GLU A C 1
ATOM 3094 O O . GLU A 1 387 ? 14.938 6.719 11.555 1 92.44 387 GLU A O 1
ATOM 3099 N N . THR A 1 388 ? 14.594 6.586 9.336 1 94.56 388 THR A N 1
ATOM 3100 C CA . THR A 1 388 ? 13.297 7.254 9.43 1 94.56 388 THR A CA 1
ATOM 3101 C C . THR A 1 388 ? 12.297 6.387 10.18 1 94.56 388 THR A C 1
ATOM 3103 O O . THR A 1 388 ? 11.578 6.875 11.055 1 94.56 388 THR A O 1
ATOM 3106 N N . ASP A 1 389 ? 12.242 5.133 9.805 1 96.81 389 ASP A N 1
ATOM 3107 C CA . ASP A 1 389 ? 11.383 4.184 10.508 1 96.81 389 ASP A CA 1
ATOM 3108 C C . ASP A 1 389 ? 11.758 4.094 11.984 1 96.81 389 ASP A C 1
ATOM 3110 O O . ASP A 1 389 ? 10.891 3.902 12.836 1 96.81 389 ASP A O 1
ATOM 3114 N N . SER A 1 390 ? 12.984 4.281 12.344 1 96.81 390 SER A N 1
ATOM 3115 C CA . SER A 1 390 ? 13.492 4.145 13.711 1 96.81 390 SER A CA 1
ATOM 3116 C C . SER A 1 390 ? 13.047 5.312 14.586 1 96.81 390 SER A C 1
ATOM 3118 O O . SER A 1 390 ? 13.141 5.246 15.812 1 96.81 390 SER A O 1
ATOM 3120 N N . ASN A 1 391 ? 12.539 6.379 13.93 1 98.44 391 ASN A N 1
ATOM 3121 C CA . ASN A 1 391 ? 11.953 7.465 14.703 1 98.44 391 ASN A CA 1
ATOM 3122 C C . ASN A 1 391 ? 10.898 6.957 15.68 1 98.44 391 ASN A C 1
ATOM 3124 O O . ASN A 1 391 ? 10.68 7.555 16.734 1 98.44 391 ASN A O 1
ATOM 3128 N N . LEU A 1 392 ? 10.258 5.844 15.336 1 98.69 392 LEU A N 1
ATOM 3129 C CA . LEU A 1 392 ? 9.195 5.285 16.172 1 98.69 392 LEU A CA 1
ATOM 3130 C C . LEU A 1 392 ? 9.734 4.863 17.531 1 98.69 392 LEU A C 1
ATOM 3132 O O . LEU A 1 392 ? 9.086 5.086 18.562 1 98.69 392 LEU A O 1
ATOM 3136 N N . TYR A 1 393 ? 10.93 4.281 17.594 1 98.12 393 TYR A N 1
ATOM 3137 C CA . TYR A 1 393 ? 11.555 3.906 18.859 1 98.12 393 TYR A CA 1
ATOM 3138 C C . TYR A 1 393 ? 11.781 5.129 19.734 1 98.12 393 TYR A C 1
ATOM 3140 O O . TYR A 1 393 ? 11.469 5.113 20.922 1 98.12 393 TYR A O 1
ATOM 3148 N N . ASP A 1 394 ? 12.312 6.109 19.141 1 97.94 394 ASP A N 1
ATOM 3149 C CA . ASP A 1 394 ? 12.688 7.312 19.859 1 97.94 394 ASP A CA 1
ATOM 3150 C C . ASP A 1 394 ? 11.453 8.07 20.359 1 97.94 394 ASP A C 1
ATOM 3152 O O . ASP A 1 394 ? 11.43 8.586 21.469 1 97.94 394 ASP A O 1
ATOM 3156 N N . ALA A 1 395 ? 10.422 8.18 19.469 1 98 395 ALA A N 1
ATOM 3157 C CA . ALA A 1 395 ? 9.195 8.859 19.891 1 98 395 ALA A CA 1
ATOM 3158 C C . ALA A 1 395 ? 8.602 8.203 21.125 1 98 395 ALA A C 1
ATOM 3160 O O . ALA A 1 395 ? 8.156 8.891 22.047 1 98 395 ALA A O 1
ATOM 3161 N N . ILE A 1 396 ? 8.586 6.879 21.156 1 97.38 396 ILE A N 1
ATOM 3162 C CA . ILE A 1 396 ? 8.008 6.137 22.266 1 97.38 396 ILE A CA 1
ATOM 3163 C C . ILE A 1 396 ? 8.875 6.32 23.516 1 97.38 396 ILE A C 1
ATOM 3165 O O . ILE A 1 396 ? 8.359 6.59 24.594 1 97.38 396 ILE A O 1
ATOM 3169 N N . LEU A 1 397 ? 10.211 6.273 23.375 1 96.38 397 LEU A N 1
ATOM 3170 C CA . LEU A 1 397 ? 11.125 6.379 24.5 1 96.38 397 LEU A CA 1
ATOM 3171 C C . LEU A 1 397 ? 11.125 7.793 25.078 1 96.38 397 LEU A C 1
ATOM 3173 O O . LEU A 1 397 ? 11.391 7.984 26.266 1 96.38 397 LEU A O 1
ATOM 3177 N N . LEU A 1 398 ? 10.773 8.766 24.234 1 95.44 398 LEU A N 1
ATOM 3178 C CA . LEU A 1 398 ? 10.695 10.156 24.688 1 95.44 398 LEU A CA 1
ATOM 3179 C C . LEU A 1 398 ? 9.336 10.453 25.297 1 95.44 398 LEU A C 1
ATOM 3181 O O . LEU A 1 398 ? 9.031 11.609 25.609 1 95.44 398 LEU A O 1
ATOM 3185 N N . ASP A 1 399 ? 8.508 9.461 25.438 1 93.38 399 ASP A N 1
ATOM 3186 C CA . ASP A 1 399 ? 7.184 9.57 26.047 1 93.38 399 ASP A CA 1
ATOM 3187 C C . ASP A 1 399 ? 6.316 10.578 25.297 1 93.38 399 ASP A C 1
ATOM 3189 O O . ASP A 1 399 ? 5.688 11.438 25.906 1 93.38 399 ASP A O 1
ATOM 3193 N N . THR A 1 400 ? 6.434 10.539 24.031 1 96.25 400 THR A N 1
ATOM 3194 C CA . THR A 1 400 ? 5.594 11.406 23.219 1 96.25 400 THR A CA 1
ATOM 3195 C C . THR A 1 400 ? 4.117 11.164 23.516 1 96.25 400 THR A C 1
ATOM 3197 O O . THR A 1 400 ? 3.695 10.023 23.719 1 96.25 400 THR A O 1
ATOM 3200 N N . LYS A 1 401 ? 3.338 12.219 23.609 1 96.5 401 LYS A N 1
ATOM 3201 C CA . LYS A 1 401 ? 1.916 12.117 23.922 1 96.5 401 LYS A CA 1
ATOM 3202 C C . LYS A 1 401 ? 1.152 11.406 22.812 1 96.5 401 LYS A C 1
ATOM 3204 O O . LYS A 1 401 ? 0.225 10.641 23.078 1 96.5 401 LYS A O 1
ATOM 3209 N N . ARG A 1 402 ? 1.372 11.781 21.609 1 98.62 402 ARG A N 1
ATOM 3210 C CA . ARG A 1 402 ? 0.852 11.211 20.375 1 98.62 402 ARG A CA 1
ATOM 3211 C C . ARG A 1 402 ? 1.94 11.133 19.312 1 98.62 402 ARG A C 1
ATOM 3213 O O . ARG A 1 402 ? 2.896 11.906 19.328 1 98.62 402 ARG A O 1
ATOM 3220 N N . ILE A 1 403 ? 1.82 10.203 18.438 1 98.81 403 ILE A N 1
ATOM 3221 C CA . ILE A 1 403 ? 2.768 10.07 17.344 1 98.81 403 ILE A CA 1
ATOM 3222 C C . ILE A 1 403 ? 2.135 10.586 16.047 1 98.81 403 ILE A C 1
ATOM 3224 O O . ILE A 1 403 ? 1.079 10.109 15.633 1 98.81 403 ILE A O 1
ATOM 3228 N N . GLY A 1 404 ? 2.75 11.625 15.508 1 98.75 404 GLY A N 1
ATOM 3229 C CA . GLY A 1 404 ? 2.293 12.109 14.211 1 98.75 404 GLY A CA 1
ATOM 3230 C C . GLY A 1 404 ? 2.504 11.117 13.086 1 98.75 404 GLY A C 1
ATOM 3231 O O . GLY A 1 404 ? 3.625 10.648 12.867 1 98.75 404 GLY A O 1
ATOM 3232 N N . HIS A 1 405 ? 1.387 10.727 12.367 1 98.5 405 HIS A N 1
ATOM 3233 C CA . HIS A 1 405 ? 1.322 9.82 11.227 1 98.5 405 HIS A CA 1
ATOM 3234 C C . HIS A 1 405 ? 1.498 8.367 11.672 1 98.5 405 HIS A C 1
ATOM 3236 O O . HIS A 1 405 ? 0.571 7.562 11.562 1 98.5 405 HIS A O 1
ATOM 3242 N N . GLY A 1 406 ? 2.717 8.086 12.156 1 98.44 406 GLY A N 1
ATOM 3243 C CA . GLY A 1 406 ? 2.967 6.73 12.609 1 98.44 406 GLY A CA 1
ATOM 3244 C C . GLY A 1 406 ? 2.693 5.688 11.539 1 98.44 406 GLY A C 1
ATOM 3245 O O . GLY A 1 406 ? 2.213 4.594 11.836 1 98.44 406 GLY A O 1
ATOM 3246 N N . PHE A 1 407 ? 2.941 5.965 10.297 1 98 407 PHE A N 1
ATOM 3247 C CA . PHE A 1 407 ? 2.48 5.141 9.18 1 98 407 PHE A CA 1
ATOM 3248 C C . PHE A 1 407 ? 3.115 3.758 9.234 1 98 407 PHE A C 1
ATOM 3250 O O . PHE A 1 407 ? 2.436 2.75 9.023 1 98 407 PHE A O 1
ATOM 3257 N N . SER A 1 408 ? 4.398 3.592 9.531 1 97.75 408 SER A N 1
ATOM 3258 C CA . SER A 1 408 ? 5.117 2.326 9.438 1 97.75 408 SER A CA 1
ATOM 3259 C C . SER A 1 408 ? 4.977 1.517 10.727 1 97.75 408 SER A C 1
ATOM 3261 O O . SER A 1 408 ? 5.551 0.432 10.844 1 97.75 408 SER A O 1
ATOM 3263 N N . ILE A 1 409 ? 4.172 1.967 11.688 1 98.31 409 ILE A N 1
ATOM 3264 C CA . ILE A 1 409 ? 4.109 1.365 13.016 1 98.31 409 ILE A CA 1
ATOM 3265 C C . ILE A 1 409 ? 3.584 -0.064 12.914 1 98.31 409 ILE A C 1
ATOM 3267 O O . ILE A 1 409 ? 3.881 -0.905 13.766 1 98.31 409 ILE A O 1
ATOM 3271 N N . THR A 1 410 ? 2.82 -0.388 11.867 1 97.12 410 THR A N 1
ATOM 3272 C CA . THR A 1 410 ? 2.207 -1.703 11.719 1 97.12 410 THR A CA 1
ATOM 3273 C C . THR A 1 410 ? 3.266 -2.766 11.438 1 97.12 410 THR A C 1
ATOM 3275 O O . THR A 1 410 ? 2.998 -3.963 11.555 1 97.12 410 THR A O 1
ATOM 3278 N N . LYS A 1 411 ? 4.465 -2.387 11.078 1 97.25 411 LYS A N 1
ATOM 3279 C CA . LYS A 1 411 ? 5.566 -3.311 10.844 1 97.25 411 LYS A CA 1
ATOM 3280 C C . LYS A 1 411 ? 6.297 -3.643 12.141 1 97.25 411 LYS A C 1
ATOM 3282 O O . LYS A 1 411 ? 7.227 -4.449 12.148 1 97.25 411 LYS A O 1
ATOM 3287 N N . HIS A 1 412 ? 5.902 -3.004 13.25 1 97.88 412 HIS A N 1
ATOM 3288 C CA . HIS A 1 412 ? 6.535 -3.141 14.555 1 97.88 412 HIS A CA 1
ATOM 3289 C C . HIS A 1 412 ? 5.543 -3.654 15.594 1 97.88 412 HIS A C 1
ATOM 3291 O O . HIS A 1 412 ? 4.953 -2.867 16.344 1 97.88 412 HIS A O 1
ATOM 3297 N N . PRO A 1 413 ? 5.457 -4.996 15.688 1 97.31 413 PRO A N 1
ATOM 3298 C CA . PRO A 1 413 ? 4.438 -5.555 16.578 1 97.31 413 PRO A CA 1
ATOM 3299 C C . PRO A 1 413 ? 4.613 -5.113 18.031 1 97.31 413 PRO A C 1
ATOM 3301 O O . PRO A 1 413 ? 3.633 -4.793 18.703 1 97.31 413 PRO A O 1
ATOM 3304 N N . LEU A 1 414 ? 5.84 -5.051 18.516 1 97.69 414 LEU A N 1
ATOM 3305 C CA . LEU A 1 414 ? 6.059 -4.652 19.906 1 97.69 414 LEU A CA 1
ATOM 3306 C C . LEU A 1 414 ? 5.742 -3.174 20.109 1 97.69 414 LEU A C 1
ATOM 3308 O O . LEU A 1 414 ? 5.094 -2.797 21.078 1 97.69 414 LEU A O 1
ATOM 3312 N N . LEU A 1 415 ? 6.223 -2.297 19.219 1 98.25 415 LEU A N 1
ATOM 3313 C CA . LEU A 1 415 ? 5.957 -0.868 19.344 1 98.25 415 LEU A CA 1
ATOM 3314 C C . LEU A 1 415 ? 4.461 -0.587 19.297 1 98.25 415 LEU A C 1
ATOM 3316 O O . LEU A 1 415 ? 3.959 0.268 20.031 1 98.25 415 LEU A O 1
ATOM 3320 N N . MET A 1 416 ? 3.775 -1.25 18.359 1 98 416 MET A N 1
ATOM 3321 C CA . MET A 1 416 ? 2.328 -1.076 18.266 1 98 416 MET A CA 1
ATOM 3322 C C . MET A 1 416 ? 1.648 -1.471 19.578 1 98 416 MET A C 1
ATOM 3324 O O . MET A 1 416 ? 0.746 -0.775 20.047 1 98 416 MET A O 1
ATOM 3328 N N . GLN A 1 417 ? 2.072 -2.574 20.188 1 97.06 417 GLN A N 1
ATOM 3329 C CA . GLN A 1 417 ? 1.529 -3.027 21.453 1 97.06 417 GLN A CA 1
ATOM 3330 C C . GLN A 1 417 ? 1.808 -2.016 22.562 1 97.06 417 GLN A C 1
ATOM 3332 O O . GLN A 1 417 ? 0.947 -1.761 23.406 1 97.06 417 GLN A O 1
ATOM 3337 N N . ILE A 1 418 ? 3.006 -1.474 22.562 1 97.25 418 ILE A N 1
ATOM 3338 C CA . ILE A 1 418 ? 3.375 -0.472 23.562 1 97.25 418 ILE A CA 1
ATOM 3339 C C . ILE A 1 418 ? 2.471 0.75 23.422 1 97.25 418 ILE A C 1
ATOM 3341 O O . ILE A 1 418 ? 2.002 1.302 24.422 1 97.25 418 ILE A O 1
ATOM 3345 N N . CYS A 1 419 ? 2.213 1.159 22.172 1 97.69 419 CYS A N 1
ATOM 3346 C CA . CYS A 1 419 ? 1.318 2.289 21.953 1 97.69 419 CYS A CA 1
ATOM 3347 C C . CYS A 1 419 ? -0.071 2.002 22.5 1 97.69 419 CYS A C 1
ATOM 3349 O O . CYS A 1 419 ? -0.696 2.877 23.109 1 97.69 419 CYS A O 1
ATOM 3351 N N . LYS A 1 420 ? -0.549 0.812 22.281 1 96.62 420 LYS A N 1
ATOM 3352 C CA . LYS A 1 420 ? -1.848 0.404 22.812 1 96.62 420 LYS A CA 1
ATOM 3353 C C . LYS A 1 420 ? -1.854 0.442 24.344 1 96.62 420 LYS A C 1
ATOM 3355 O O . LYS A 1 420 ? -2.756 1.023 24.953 1 96.62 420 LYS A O 1
ATOM 3360 N N . GLU A 1 421 ? -0.847 -0.077 24.969 1 95.88 421 GLU A N 1
ATOM 3361 C CA . GLU A 1 421 ? -0.789 -0.228 26.422 1 95.88 421 GLU A CA 1
ATOM 3362 C C . GLU A 1 421 ? -0.567 1.116 27.109 1 95.88 421 GLU A C 1
ATOM 3364 O O . GLU A 1 421 ? -1.147 1.383 28.156 1 95.88 421 GLU A O 1
ATOM 3369 N N . ARG A 1 422 ? 0.262 1.914 26.469 1 95.06 422 ARG A N 1
ATOM 3370 C CA . ARG A 1 422 ? 0.606 3.195 27.078 1 95.06 422 ARG A CA 1
ATOM 3371 C C . ARG A 1 422 ? -0.33 4.301 26.594 1 95.06 422 ARG A C 1
ATOM 3373 O O . ARG A 1 422 ? -0.183 5.461 26.984 1 95.06 422 ARG A O 1
ATOM 3380 N N . GLN A 1 423 ? -1.244 3.955 25.766 1 95.56 423 GLN A N 1
ATOM 3381 C CA . GLN A 1 423 ? -2.244 4.891 25.266 1 95.56 423 GLN A CA 1
ATOM 3382 C C . GLN A 1 423 ? -1.588 6.047 24.516 1 95.56 423 GLN A C 1
ATOM 3384 O O . GLN A 1 423 ? -1.883 7.215 24.781 1 95.56 423 GLN A O 1
ATOM 3389 N N . ILE A 1 424 ? -0.635 5.727 23.703 1 97.75 424 ILE A N 1
ATOM 3390 C CA . ILE A 1 424 ? -0.042 6.672 22.766 1 97.75 424 ILE A CA 1
ATOM 3391 C C . ILE A 1 424 ? -0.805 6.637 21.438 1 97.75 424 ILE A C 1
ATOM 3393 O O . ILE A 1 424 ? -0.639 5.707 20.656 1 97.75 424 ILE A O 1
ATOM 3397 N N . ALA A 1 425 ? -1.61 7.652 21.188 1 98.62 425 ALA A N 1
ATOM 3398 C CA . ALA A 1 425 ? -2.459 7.652 20 1 98.62 425 ALA A CA 1
ATOM 3399 C C . ALA A 1 425 ? -1.645 7.949 18.75 1 98.62 425 ALA A C 1
ATOM 3401 O O . ALA A 1 425 ? -0.684 8.719 18.797 1 98.62 425 ALA A O 1
ATOM 3402 N N . ILE A 1 426 ? -2.014 7.312 17.672 1 98.88 426 ILE A N 1
ATOM 3403 C CA . ILE A 1 426 ? -1.421 7.562 16.375 1 98.88 426 ILE A CA 1
ATOM 3404 C C . ILE A 1 426 ? -2.283 8.555 15.594 1 98.88 426 ILE A C 1
ATOM 3406 O O . ILE A 1 426 ? -3.492 8.359 15.453 1 98.88 426 ILE A O 1
ATOM 3410 N N . GLU A 1 427 ? -1.69 9.664 15.125 1 98.94 427 GLU A N 1
ATOM 3411 C CA . GLU A 1 427 ? -2.395 10.633 14.289 1 98.94 427 GLU A CA 1
ATOM 3412 C C . GLU A 1 427 ? -2.375 10.211 12.828 1 98.94 427 GLU A C 1
ATOM 3414 O O . GLU A 1 427 ? -1.481 10.602 12.07 1 98.94 427 GLU A O 1
ATOM 3419 N N . THR A 1 428 ? -3.393 9.477 12.406 1 98.75 428 THR A N 1
ATOM 3420 C CA . THR A 1 428 ? -3.41 8.977 11.039 1 98.75 428 THR A CA 1
ATOM 3421 C C . THR A 1 428 ? -3.936 10.039 10.078 1 98.75 428 THR A C 1
ATOM 3423 O O . THR A 1 428 ? -4.816 10.828 10.438 1 98.75 428 THR A O 1
ATOM 3426 N N . CYS A 1 429 ? -3.43 10.086 8.898 1 98.62 429 CYS A N 1
ATOM 3427 C CA . CYS A 1 429 ? -3.807 11.039 7.859 1 98.62 429 CYS A CA 1
ATOM 3428 C C . CYS A 1 429 ? -4.043 10.336 6.527 1 98.62 429 CYS A C 1
ATOM 3430 O O . CYS A 1 429 ? -3.189 10.375 5.641 1 98.62 429 CYS A O 1
ATOM 3432 N N . PRO A 1 430 ? -5.242 9.797 6.285 1 97.81 430 PRO A N 1
ATOM 3433 C CA . PRO A 1 430 ? -5.5 8.906 5.148 1 97.81 430 PRO A CA 1
ATOM 3434 C C . PRO A 1 430 ? -5.199 9.562 3.805 1 97.81 430 PRO A C 1
ATOM 3436 O O . PRO A 1 430 ? -4.414 9.031 3.014 1 97.81 430 PRO A O 1
ATOM 3439 N N . ILE A 1 431 ? -5.727 10.734 3.553 1 97.75 431 ILE A N 1
ATOM 3440 C CA . ILE A 1 431 ? -5.594 11.367 2.24 1 97.75 431 ILE A CA 1
ATOM 3441 C C . ILE A 1 431 ? -4.164 11.859 2.049 1 97.75 431 ILE A C 1
ATOM 3443 O O . ILE A 1 431 ? -3.576 11.68 0.981 1 97.75 431 ILE A O 1
ATOM 3447 N N . SER A 1 432 ? -3.576 12.508 3.07 1 98.19 432 SER A N 1
ATOM 3448 C CA . SER A 1 432 ? -2.209 13.008 2.988 1 98.19 432 SER A CA 1
ATOM 3449 C C . SER A 1 432 ? -1.229 11.891 2.66 1 98.19 432 SER A C 1
ATOM 3451 O O . SER A 1 432 ? -0.368 12.047 1.79 1 98.19 432 SER A O 1
ATOM 3453 N N . ASN A 1 433 ? -1.37 10.742 3.371 1 97.44 433 ASN A N 1
ATOM 3454 C CA . ASN A 1 433 ? -0.479 9.617 3.133 1 97.44 433 ASN A CA 1
ATOM 3455 C C . ASN A 1 433 ? -0.634 9.07 1.717 1 97.44 433 ASN A C 1
ATOM 3457 O O . ASN A 1 433 ? 0.339 8.617 1.11 1 97.44 433 ASN A O 1
ATOM 3461 N N . GLU A 1 434 ? -1.851 9.094 1.199 1 96.5 434 GLU A N 1
ATOM 3462 C CA . GLU A 1 434 ? -2.094 8.633 -0.163 1 96.5 434 GLU A CA 1
ATOM 3463 C C . GLU A 1 434 ? -1.486 9.586 -1.188 1 96.5 434 GLU A C 1
ATOM 3465 O O . GLU A 1 434 ? -0.739 9.156 -2.072 1 96.5 434 GLU A O 1
ATOM 3470 N N . VAL A 1 435 ? -1.757 10.867 -1.066 1 97 435 VAL A N 1
ATOM 3471 C CA . VAL A 1 435 ? -1.321 11.867 -2.041 1 97 435 VAL A CA 1
ATOM 3472 C C . VAL A 1 435 ? 0.203 11.961 -2.039 1 97 435 VAL A C 1
ATOM 3474 O O . VAL A 1 435 ? 0.819 12.164 -3.088 1 97 435 VAL A O 1
ATOM 3477 N N . LEU A 1 436 ? 0.775 11.727 -0.861 1 96.56 436 LEU A N 1
ATOM 3478 C CA . LEU A 1 436 ? 2.225 11.852 -0.746 1 96.56 436 LEU A CA 1
ATOM 3479 C C . LEU A 1 436 ? 2.906 10.508 -0.987 1 96.56 436 LEU A C 1
ATOM 3481 O O . LEU A 1 436 ? 4.094 10.344 -0.691 1 96.56 436 LEU A O 1
ATOM 3485 N N . GLY A 1 437 ? 2.186 9.555 -1.455 1 93.12 437 GLY A N 1
ATOM 3486 C CA . GLY A 1 437 ? 2.771 8.406 -2.129 1 93.12 437 GLY A CA 1
ATOM 3487 C C . GLY A 1 437 ? 3.004 7.227 -1.206 1 93.12 437 GLY A C 1
ATOM 3488 O O . GLY A 1 437 ? 3.629 6.238 -1.599 1 93.12 437 GLY A O 1
ATOM 3489 N N . LEU A 1 438 ? 2.473 7.211 0.018 1 94.81 438 LEU A N 1
ATOM 3490 C CA . LEU A 1 438 ? 2.721 6.098 0.926 1 94.81 438 LEU A CA 1
ATOM 3491 C C . LEU A 1 438 ? 1.775 4.938 0.633 1 94.81 438 LEU A C 1
ATOM 3493 O O . LEU A 1 438 ? 2.086 3.785 0.943 1 94.81 438 LEU A O 1
ATOM 3497 N N . VAL A 1 439 ? 0.592 5.191 0.114 1 93.5 439 VAL A N 1
ATOM 3498 C CA . VAL A 1 439 ? -0.354 4.172 -0.32 1 93.5 439 VAL A CA 1
ATOM 3499 C C . VAL A 1 439 ? -0.983 4.578 -1.65 1 93.5 439 VAL A C 1
ATOM 3501 O O . VAL A 1 439 ? -1.08 5.77 -1.959 1 93.5 439 VAL A O 1
ATOM 3504 N N . PRO A 1 440 ? -1.432 3.58 -2.402 1 90.38 440 PRO A N 1
ATOM 3505 C CA . PRO A 1 440 ? -2.098 3.951 -3.652 1 90.38 440 PRO A CA 1
ATOM 3506 C C . PRO A 1 440 ? -3.533 4.422 -3.439 1 90.38 440 PRO A C 1
ATOM 3508 O O . PRO A 1 440 ? -4.059 5.199 -4.242 1 90.38 440 PRO A O 1
ATOM 3511 N N . THR A 1 441 ? -4.168 3.846 -2.432 1 92.12 441 THR A N 1
ATOM 3512 C CA . THR A 1 441 ? -5.535 4.172 -2.031 1 92.12 441 THR A CA 1
ATOM 3513 C C . THR A 1 441 ? -5.707 4.012 -0.523 1 92.12 441 THR A C 1
ATOM 3515 O O . THR A 1 441 ? -4.84 3.455 0.151 1 92.12 441 THR A O 1
ATOM 3518 N N . THR A 1 442 ? -6.82 4.449 -0.004 1 91.94 442 THR A N 1
ATOM 3519 C CA . THR A 1 442 ? -7.047 4.363 1.435 1 91.94 442 THR A CA 1
ATOM 3520 C C . THR A 1 442 ? -7.305 2.918 1.854 1 91.94 442 THR A C 1
ATOM 3522 O O . THR A 1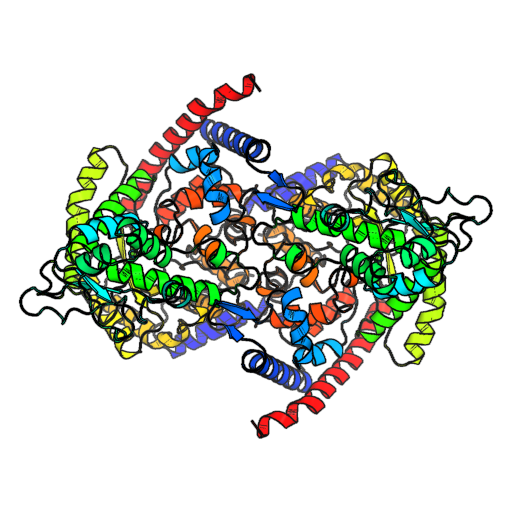 442 ? -7.238 2.59 3.041 1 91.94 442 THR A O 1
ATOM 3525 N N . LYS A 1 443 ? -7.562 2.051 0.913 1 92.25 443 LYS A N 1
ATOM 3526 C CA . LYS A 1 443 ? -7.77 0.643 1.236 1 92.25 443 LYS A CA 1
ATOM 3527 C C . LYS A 1 443 ? -6.484 0.004 1.758 1 92.25 443 LYS A C 1
ATOM 3529 O O . LYS A 1 443 ? -6.531 -1.007 2.463 1 92.25 443 LYS A O 1
ATOM 3534 N N . SER A 1 444 ? -5.398 0.592 1.402 1 93.19 444 SER A N 1
ATOM 3535 C CA . SER A 1 444 ? -4.098 0.073 1.807 1 93.19 444 SER A CA 1
ATOM 3536 C C . SER A 1 444 ? -3.539 0.844 3 1 93.19 444 SER A C 1
ATOM 3538 O O . SER A 1 444 ? -2.393 0.636 3.4 1 93.19 444 SER A O 1
ATOM 3540 N N . HIS A 1 445 ? -4.305 1.781 3.508 1 96.19 445 HIS A N 1
ATOM 3541 C CA . HIS A 1 445 ? -3.861 2.604 4.625 1 96.19 445 HIS A CA 1
ATOM 3542 C C . HIS A 1 445 ? -3.742 1.777 5.902 1 96.19 445 HIS A C 1
ATOM 3544 O O . HIS A 1 445 ? -4.375 0.727 6.031 1 96.19 445 HIS A O 1
ATOM 3550 N N . HIS A 1 446 ? -2.938 2.168 6.887 1 97 446 HIS A N 1
ATOM 3551 C CA . HIS A 1 446 ? -2.662 1.388 8.086 1 97 446 HIS A CA 1
ATOM 3552 C C . HIS A 1 446 ? -3.787 1.533 9.109 1 97 446 HIS A C 1
ATOM 3554 O O . HIS A 1 446 ? -3.85 0.777 10.078 1 97 446 HIS A O 1
ATOM 3560 N N . LEU A 1 447 ? -4.766 2.449 8.891 1 97.69 447 LEU A N 1
ATOM 3561 C CA . LEU A 1 447 ? -5.832 2.746 9.836 1 97.69 447 LEU A CA 1
ATOM 3562 C C . LEU A 1 447 ? -6.617 1.484 10.188 1 97.69 447 LEU A C 1
ATOM 3564 O O . LEU A 1 447 ? -6.852 1.2 11.359 1 97.69 447 LEU A O 1
ATOM 3568 N N . PRO A 1 448 ? -7.008 0.616 9.172 1 96.5 448 PRO A N 1
ATOM 3569 C CA . PRO A 1 448 ? -7.766 -0.587 9.523 1 96.5 448 PRO A CA 1
ATOM 3570 C C . PRO A 1 448 ? -6.992 -1.523 10.453 1 96.5 448 PRO A C 1
ATOM 3572 O O . PRO A 1 448 ? -7.586 -2.176 11.312 1 96.5 448 PRO A O 1
ATOM 3575 N N . VAL A 1 449 ? -5.68 -1.589 10.281 1 97.31 449 VAL A N 1
ATOM 3576 C CA . VAL A 1 449 ? -4.852 -2.445 11.133 1 97.31 449 VAL A CA 1
ATOM 3577 C C . VAL A 1 449 ? -4.848 -1.913 12.562 1 97.31 449 VAL A C 1
ATOM 3579 O O . VAL A 1 449 ? -4.961 -2.686 13.516 1 97.31 449 VAL A O 1
ATOM 3582 N N . LEU A 1 450 ? -4.703 -0.592 12.711 1 98.38 450 LEU A N 1
ATOM 3583 C CA . LEU A 1 450 ? -4.73 0.011 14.039 1 98.38 450 LEU A CA 1
ATOM 3584 C C . LEU A 1 450 ? -6.062 -0.256 14.734 1 98.38 450 LEU A C 1
ATOM 3586 O O . LEU A 1 450 ? -6.09 -0.639 15.906 1 98.38 450 LEU A O 1
ATOM 3590 N N . LEU A 1 451 ? -7.137 -0.102 14 1 97.88 451 LEU A N 1
ATOM 3591 C CA . LEU A 1 451 ? -8.477 -0.286 14.547 1 97.88 451 LEU A CA 1
ATOM 3592 C C . LEU A 1 451 ? -8.719 -1.748 14.906 1 97.88 451 LEU A C 1
ATOM 3594 O O . LEU A 1 451 ? -9.352 -2.047 15.922 1 97.88 451 LEU A O 1
ATOM 3598 N N . ALA A 1 452 ? -8.219 -2.656 14.055 1 97.25 452 ALA A N 1
ATOM 3599 C CA . ALA A 1 452 ? -8.383 -4.086 14.289 1 97.25 452 ALA A CA 1
ATOM 3600 C C . ALA A 1 452 ? -7.609 -4.535 15.523 1 97.25 452 ALA A C 1
ATOM 3602 O O . ALA A 1 452 ? -7.953 -5.543 16.156 1 97.25 452 ALA A O 1
ATOM 3603 N N . ASN A 1 453 ? -6.559 -3.775 15.906 1 97.75 453 ASN A N 1
ATOM 3604 C CA . ASN A 1 453 ? -5.742 -4.082 17.078 1 97.75 453 ASN A CA 1
ATOM 3605 C C . ASN A 1 453 ? -6.121 -3.211 18.266 1 97.75 453 ASN A C 1
ATOM 3607 O O . ASN A 1 453 ? -5.48 -3.277 19.312 1 97.75 453 ASN A O 1
ATOM 3611 N N . CYS A 1 454 ? -7.098 -2.365 18.078 1 97.94 454 CYS A N 1
ATOM 3612 C CA . CYS A 1 454 ? -7.586 -1.455 19.109 1 97.94 454 CYS A CA 1
ATOM 3613 C C . CYS A 1 454 ? -6.473 -0.534 19.594 1 97.94 454 CYS A C 1
ATOM 3615 O O . CYS A 1 454 ? -6.359 -0.27 20.797 1 97.94 454 CYS A O 1
ATOM 3617 N N . VAL A 1 455 ? -5.582 -0.148 18.75 1 98.31 455 VAL A N 1
ATOM 3618 C CA . VAL A 1 455 ? -4.574 0.872 19.016 1 98.31 455 VAL A CA 1
ATOM 3619 C C . VAL A 1 455 ? -5.199 2.26 18.891 1 98.31 455 VAL A C 1
ATOM 3621 O O . VAL A 1 455 ? -5.785 2.596 17.859 1 98.31 455 VAL A O 1
ATOM 3624 N N . PRO A 1 456 ? -5.105 3.076 19.953 1 98.06 456 PRO A N 1
ATOM 3625 C CA . PRO A 1 456 ? -5.703 4.41 19.844 1 98.06 456 PRO A CA 1
ATOM 3626 C C . PRO A 1 456 ? -5.172 5.199 18.641 1 98.06 456 PRO A C 1
ATOM 3628 O O . PRO A 1 456 ? -3.959 5.262 18.438 1 98.06 456 PRO A O 1
ATOM 3631 N N . CYS A 1 457 ? -6.086 5.742 17.875 1 98.69 457 CYS A N 1
ATOM 3632 C CA . CYS A 1 457 ? -5.715 6.516 16.688 1 98.69 457 CYS A CA 1
ATOM 3633 C C . CYS A 1 457 ? -6.797 7.527 16.344 1 98.69 457 CYS A C 1
ATOM 3635 O O . CYS A 1 457 ? -7.934 7.414 16.797 1 98.69 457 CYS A O 1
ATOM 3637 N N . THR A 1 458 ? -6.426 8.555 15.656 1 98.75 458 THR A N 1
ATOM 3638 C CA . THR A 1 458 ? -7.336 9.586 15.18 1 98.75 458 THR A CA 1
ATOM 3639 C C . THR A 1 458 ? -7.219 9.766 13.664 1 98.75 458 THR A C 1
ATOM 3641 O O . THR A 1 458 ? -6.242 9.32 13.062 1 98.75 458 THR A O 1
ATOM 3644 N N . VAL A 1 459 ? -8.242 10.273 13.055 1 98.69 459 VAL A N 1
ATOM 3645 C CA . VAL A 1 459 ? -8.219 10.633 11.641 1 98.69 459 VAL A CA 1
ATOM 3646 C C . VAL A 1 459 ? -8.023 12.141 11.5 1 98.69 459 VAL A C 1
ATOM 3648 O O . VAL A 1 459 ? -8.727 12.93 12.133 1 98.69 459 VAL A O 1
ATOM 3651 N N . ASN A 1 460 ? -7.043 12.516 10.727 1 98.88 460 ASN A N 1
ATOM 3652 C CA . ASN A 1 460 ? -6.672 13.922 10.555 1 98.88 460 ASN A CA 1
ATOM 3653 C C . ASN A 1 460 ? -6.445 14.258 9.086 1 98.88 460 ASN A C 1
ATOM 3655 O O . ASN A 1 460 ? -6.324 13.367 8.242 1 98.88 460 ASN A O 1
ATOM 3659 N N . SER A 1 461 ? -6.375 15.578 8.789 1 98.62 461 SER A N 1
ATOM 3660 C CA . SER A 1 461 ? -6.348 16 7.395 1 98.62 461 SER A CA 1
ATOM 3661 C C . SER A 1 461 ? -4.949 16.453 6.98 1 98.62 461 SER A C 1
ATOM 3663 O O . SER A 1 461 ? -4.656 16.562 5.785 1 98.62 461 SER A O 1
ATOM 3665 N N . ASP A 1 462 ? -4.07 16.703 7.902 1 98.69 462 ASP A N 1
ATOM 3666 C CA . ASP A 1 462 ? -2.682 17.078 7.664 1 98.69 462 ASP A CA 1
ATOM 3667 C C . ASP A 1 462 ? -2.598 18.391 6.871 1 98.69 462 ASP A C 1
ATOM 3669 O O . ASP A 1 462 ? -2.561 19.469 7.453 1 98.69 462 ASP A O 1
ATOM 3673 N N . ASP A 1 463 ? -2.809 18.406 5.543 1 98.5 463 ASP A N 1
ATOM 3674 C CA . ASP A 1 463 ? -2.672 19.562 4.668 1 98.5 463 ASP A CA 1
ATOM 3675 C C . ASP A 1 463 ? -3.807 19.625 3.648 1 98.5 463 ASP A C 1
ATOM 3677 O O . ASP A 1 463 ? -3.561 19.641 2.441 1 98.5 463 ASP A O 1
ATOM 3681 N N . PRO A 1 464 ? -5.039 19.812 4.086 1 98.19 464 PRO A N 1
ATOM 3682 C CA . PRO A 1 464 ? -6.184 19.703 3.18 1 98.19 464 PRO A CA 1
ATOM 3683 C C . PRO A 1 464 ? -6.176 20.766 2.086 1 98.19 464 PRO A C 1
ATOM 3685 O O . PRO A 1 464 ? -6.613 20.5 0.961 1 98.19 464 PRO A O 1
ATOM 3688 N N . GLY A 1 465 ? -5.691 21.922 2.316 1 97.62 465 GLY A N 1
ATOM 3689 C CA . GLY A 1 465 ? -5.648 22.984 1.322 1 97.62 465 GLY A CA 1
ATOM 3690 C C . GLY A 1 465 ? -4.746 22.656 0.145 1 97.62 465 GLY A C 1
ATOM 3691 O O . GLY A 1 465 ? -4.926 23.203 -0.945 1 97.62 465 GLY A O 1
ATOM 3692 N N . SER A 1 466 ? -3.811 21.781 0.339 1 97.31 466 SER A N 1
ATOM 3693 C CA . SER A 1 466 ? -2.824 21.438 -0.681 1 97.31 466 SER A CA 1
ATOM 3694 C C . SER A 1 466 ? -3.416 20.5 -1.73 1 97.31 466 SER A C 1
ATOM 3696 O O . SER A 1 466 ? -2.844 20.328 -2.809 1 97.31 466 SER A O 1
ATOM 3698 N N . TRP A 1 467 ? -4.539 19.891 -1.467 1 95.25 467 TRP A N 1
ATOM 3699 C CA . TRP A 1 467 ? -5.113 18.953 -2.426 1 95.25 467 TRP A CA 1
ATOM 3700 C C . TRP A 1 467 ? -6.633 19.047 -2.436 1 95.25 467 TRP A C 1
ATOM 3702 O O . TRP A 1 467 ? -7.32 18.047 -2.656 1 95.25 467 TRP A O 1
ATOM 3712 N N . GLN A 1 468 ? -7.172 20.234 -2.102 1 92 468 GLN A N 1
ATOM 3713 C CA . GLN A 1 468 ? -8.57 20.609 -2.26 1 92 468 GLN A CA 1
ATOM 3714 C C . GLN A 1 468 ? -9.477 19.703 -1.425 1 92 468 GLN A C 1
ATOM 3716 O O . GLN A 1 468 ? -10.531 19.266 -1.891 1 92 468 GLN A O 1
ATOM 3721 N N . ALA A 1 469 ? -9.039 19.266 -0.345 1 96.31 469 ALA A N 1
ATOM 3722 C CA . ALA A 1 469 ? -9.852 18.484 0.58 1 96.31 469 ALA A CA 1
ATOM 3723 C C . ALA A 1 469 ? -10.594 19.391 1.565 1 96.31 469 ALA A C 1
ATOM 3725 O O . ALA A 1 469 ? -10.219 20.547 1.76 1 96.31 469 ALA A O 1
ATOM 3726 N N . SER A 1 470 ? -11.703 18.938 2.074 1 97 470 SER A N 1
ATOM 3727 C CA . SER A 1 470 ? -12.32 19.578 3.232 1 97 470 SER A CA 1
ATOM 3728 C C . SER A 1 470 ? -11.406 19.516 4.449 1 97 470 SER A C 1
ATOM 3730 O O . SER A 1 470 ? -10.359 18.859 4.418 1 97 470 SER A O 1
ATOM 3732 N N . MET A 1 471 ? -11.82 20.266 5.445 1 98.31 471 MET A N 1
ATOM 3733 C CA . MET A 1 471 ? -10.992 20.281 6.648 1 98.31 471 MET A CA 1
ATOM 3734 C C . MET A 1 471 ? -10.859 18.875 7.238 1 98.31 471 MET A C 1
ATOM 3736 O O . MET A 1 471 ? -9.82 18.531 7.797 1 98.31 471 MET A O 1
ATOM 3740 N N . LEU A 1 472 ? -11.969 18.062 7.145 1 98.69 472 LEU A N 1
ATOM 3741 C CA . LEU A 1 472 ? -11.82 16.734 7.73 1 98.69 472 LEU A CA 1
ATOM 3742 C C . LEU A 1 472 ? -12.844 15.766 7.148 1 98.69 472 LEU A C 1
ATOM 3744 O O . LEU A 1 472 ? -12.711 14.555 7.297 1 98.69 472 LEU A O 1
ATOM 3748 N N . SER A 1 473 ? -13.883 16.172 6.43 1 98.31 473 SER A N 1
ATOM 3749 C CA . SER A 1 473 ? -14.969 15.336 5.941 1 98.31 473 SER A CA 1
ATOM 3750 C C . SER A 1 473 ? -14.469 14.328 4.906 1 98.31 473 SER A C 1
ATOM 3752 O O . SER A 1 473 ? -14.883 13.164 4.914 1 98.31 473 SER A O 1
ATOM 3754 N N . HIS A 1 474 ? -13.633 14.789 4.039 1 97.75 474 HIS A N 1
ATOM 3755 C CA . HIS A 1 474 ? -13.109 13.883 3.021 1 97.75 474 HIS A CA 1
ATOM 3756 C C . HIS A 1 474 ? -12.344 12.734 3.656 1 97.75 474 HIS A C 1
ATOM 3758 O O . HIS A 1 474 ? -12.43 11.594 3.193 1 97.75 474 HIS A O 1
ATOM 3764 N N . ASP A 1 475 ? -11.578 13.023 4.707 1 98.31 475 ASP A N 1
ATOM 3765 C CA . ASP A 1 475 ? -10.797 11.969 5.363 1 98.31 475 ASP A CA 1
ATOM 3766 C C . ASP A 1 475 ? -11.711 10.969 6.059 1 98.31 475 ASP A C 1
ATOM 3768 O O . ASP A 1 475 ? -11.445 9.758 6.031 1 98.31 475 ASP A O 1
ATOM 3772 N N . PHE A 1 476 ? -12.781 11.461 6.727 1 98.19 476 PHE A N 1
ATOM 3773 C CA . PHE A 1 476 ? -13.758 10.562 7.324 1 98.19 476 PHE A CA 1
ATOM 3774 C C . PHE A 1 476 ? -14.414 9.695 6.258 1 98.19 476 PHE A C 1
ATOM 3776 O O . PHE A 1 476 ? -14.578 8.484 6.449 1 98.19 476 PHE A O 1
ATOM 3783 N N . TYR A 1 477 ? -14.773 10.352 5.191 1 96.62 477 TYR A N 1
ATOM 3784 C CA . TYR A 1 477 ? -15.391 9.633 4.078 1 96.62 477 TYR A CA 1
ATOM 3785 C C . TYR A 1 477 ? -14.469 8.547 3.551 1 96.62 477 TYR A C 1
ATOM 3787 O O . TYR A 1 477 ? -14.891 7.398 3.375 1 96.62 477 TYR A O 1
ATOM 3795 N N . GLN A 1 478 ? -13.172 8.891 3.326 1 95.62 478 GLN A N 1
ATOM 3796 C CA . GLN A 1 478 ? -12.203 7.926 2.826 1 95.62 478 GLN A CA 1
ATOM 3797 C C . GLN A 1 478 ? -11.984 6.793 3.826 1 95.62 478 GLN A C 1
ATOM 3799 O O . GLN A 1 478 ? -11.82 5.637 3.436 1 95.62 478 GLN A O 1
ATOM 3804 N N . ALA A 1 479 ? -11.977 7.137 5.09 1 96 479 ALA A N 1
ATOM 3805 C CA . ALA A 1 479 ? -11.836 6.105 6.113 1 96 479 ALA A CA 1
ATOM 3806 C C . ALA A 1 479 ? -13 5.117 6.062 1 96 479 ALA A C 1
ATOM 3808 O O . ALA A 1 479 ? -12.805 3.91 6.207 1 96 479 ALA A O 1
ATOM 3809 N N . MET A 1 480 ? -14.203 5.648 5.879 1 95.62 480 MET A N 1
ATOM 3810 C CA . MET A 1 480 ? -15.398 4.812 5.781 1 95.62 480 MET A CA 1
ATOM 3811 C C . MET A 1 480 ? -15.328 3.908 4.555 1 95.62 480 MET A C 1
ATOM 3813 O O . MET A 1 480 ? -15.609 2.713 4.645 1 95.62 480 MET A O 1
ATOM 3817 N N . MET A 1 481 ? -14.883 4.441 3.482 1 92.38 481 MET A N 1
ATOM 3818 C CA . MET A 1 481 ? -14.914 3.732 2.207 1 92.38 481 MET A CA 1
ATOM 3819 C C . MET A 1 481 ? -13.703 2.82 2.059 1 92.38 481 MET A C 1
ATOM 3821 O O . MET A 1 481 ? -13.711 1.9 1.239 1 92.38 481 MET A O 1
ATOM 3825 N N . GLY A 1 482 ? -12.695 3.053 2.854 1 90.56 482 GLY A N 1
ATOM 3826 C CA . GLY A 1 482 ? -11.438 2.326 2.719 1 90.56 482 GLY A CA 1
ATOM 3827 C C . GLY A 1 482 ? -11.484 0.941 3.338 1 90.56 482 GLY A C 1
ATOM 3828 O O . GLY A 1 482 ? -10.594 0.124 3.105 1 90.56 482 GLY A O 1
ATOM 3829 N N . SER A 1 483 ? -12.516 0.627 4.074 1 92.12 483 SER A N 1
ATOM 3830 C CA . SER A 1 483 ? -12.648 -0.66 4.75 1 92.12 483 SER A CA 1
ATOM 3831 C C . SER A 1 483 ? -14.117 -1.041 4.93 1 92.12 483 SER A C 1
ATOM 3833 O O . SER A 1 483 ? -14.914 -0.246 5.438 1 92.12 483 SER A O 1
ATOM 3835 N N . GLU A 1 484 ? -14.445 -2.275 4.633 1 91.12 484 GLU A N 1
ATOM 3836 C CA . GLU A 1 484 ? -15.805 -2.748 4.867 1 91.12 484 GLU A CA 1
ATOM 3837 C C . GLU A 1 484 ? -16.062 -2.955 6.355 1 91.12 484 GLU A C 1
ATOM 3839 O O . GLU A 1 484 ? -17.219 -2.971 6.793 1 91.12 484 GLU A O 1
ATOM 3844 N N . ASN A 1 485 ? -15 -3.031 7.102 1 92.19 485 ASN A N 1
ATOM 3845 C CA . ASN A 1 485 ? -15.133 -3.213 8.547 1 92.19 485 ASN A CA 1
ATOM 3846 C C . ASN A 1 485 ? -15.289 -1.879 9.266 1 92.19 485 ASN A C 1
ATOM 3848 O O . ASN A 1 485 ? -15.539 -1.846 10.469 1 92.19 485 ASN A O 1
ATOM 3852 N N . MET A 1 486 ? -15.148 -0.813 8.531 1 94.44 486 MET A N 1
ATOM 3853 C CA . MET A 1 486 ? -15.422 0.492 9.117 1 94.44 486 MET A CA 1
ATOM 3854 C C . MET A 1 486 ? -16.922 0.762 9.164 1 94.44 486 MET A C 1
ATOM 3856 O O . MET A 1 486 ? -17.594 0.712 8.141 1 94.44 486 MET A O 1
ATOM 3860 N N . SER A 1 487 ? -17.438 0.978 10.344 1 95.06 487 SER A N 1
ATOM 3861 C CA . SER A 1 487 ? -18.859 1.256 10.555 1 95.06 487 SER A CA 1
ATOM 3862 C C . SER A 1 487 ? -19.062 2.66 11.117 1 95.06 487 SER A C 1
ATOM 3864 O O . SER A 1 487 ? -18.094 3.385 11.367 1 95.06 487 SER A O 1
ATOM 3866 N N . LEU A 1 488 ? -20.344 2.975 11.227 1 97.88 488 LEU A N 1
ATOM 3867 C CA . LEU A 1 488 ? -20.672 4.25 11.852 1 97.88 488 LEU A CA 1
ATOM 3868 C C . LEU A 1 488 ? -20.109 4.336 13.258 1 97.88 488 LEU A C 1
ATOM 3870 O O . LEU A 1 488 ? -19.672 5.41 13.695 1 97.88 488 LEU A O 1
ATOM 3874 N N . MET A 1 489 ? -20.078 3.203 13.961 1 97.69 489 MET A N 1
ATOM 3875 C CA . MET A 1 489 ? -19.516 3.182 15.305 1 97.69 489 MET A CA 1
ATOM 3876 C C . MET A 1 489 ? -18 3.398 15.266 1 97.69 489 MET A C 1
ATOM 3878 O O . MET A 1 489 ? -17.422 3.92 16.219 1 97.69 489 MET A O 1
ATOM 3882 N N . GLY A 1 490 ? -17.391 2.98 14.141 1 97.56 490 GLY A N 1
ATOM 3883 C CA . GLY A 1 490 ? -15.984 3.328 13.953 1 97.56 490 GLY A CA 1
ATOM 3884 C C . GLY A 1 490 ? -15.742 4.824 13.93 1 97.56 490 GLY A C 1
ATOM 3885 O O . GLY A 1 490 ? -14.789 5.312 14.539 1 97.56 490 GLY A O 1
ATOM 3886 N N . TRP A 1 491 ? -16.609 5.621 13.25 1 98.25 491 TRP A N 1
ATOM 3887 C CA . TRP A 1 491 ? -16.531 7.078 13.25 1 98.25 491 TRP A CA 1
ATOM 3888 C C . TRP A 1 491 ? -16.656 7.633 14.664 1 98.25 491 TRP A C 1
ATOM 3890 O O . TRP A 1 491 ? -15.906 8.539 15.047 1 98.25 491 TRP A O 1
ATOM 3900 N N . ARG A 1 492 ? -17.594 7.09 15.383 1 98.44 492 ARG A N 1
ATOM 3901 C CA . ARG A 1 492 ? -17.781 7.551 16.75 1 98.44 492 ARG A CA 1
ATOM 3902 C C . ARG A 1 492 ? -16.516 7.312 17.578 1 98.44 492 ARG A C 1
ATOM 3904 O O . ARG A 1 492 ? -16.078 8.195 18.328 1 98.44 492 ARG A O 1
ATOM 3911 N N . THR A 1 493 ? -15.969 6.109 17.438 1 98.31 493 THR A N 1
ATOM 3912 C CA . THR A 1 493 ? -14.773 5.75 18.188 1 98.31 493 THR A CA 1
ATOM 3913 C C . THR A 1 493 ? -13.617 6.688 17.859 1 98.31 493 THR A C 1
ATOM 3915 O O . THR A 1 493 ? -12.922 7.164 18.75 1 98.31 493 THR A O 1
ATOM 3918 N N . LEU A 1 494 ? -13.453 6.98 16.625 1 98.62 494 LEU A N 1
ATOM 3919 C CA . LEU A 1 494 ? -12.391 7.875 16.172 1 98.62 494 LEU A CA 1
ATOM 3920 C C . LEU A 1 494 ? -12.586 9.273 16.75 1 98.62 494 LEU A C 1
ATOM 3922 O O . LEU A 1 494 ? -11.617 9.906 17.188 1 98.62 494 LEU A O 1
ATOM 3926 N N . ALA A 1 495 ? -13.789 9.734 16.719 1 98.69 495 ALA A N 1
ATOM 3927 C CA . ALA A 1 495 ? -14.086 11.062 17.25 1 98.69 495 ALA A CA 1
ATOM 3928 C C . ALA A 1 495 ? -13.859 11.102 18.766 1 98.69 495 ALA A C 1
ATOM 3930 O O . ALA A 1 495 ? -13.266 12.047 19.281 1 98.69 495 ALA A O 1
ATOM 3931 N N . GLU A 1 496 ? -14.352 10.109 19.422 1 98.62 496 GLU A N 1
ATOM 3932 C CA . GLU A 1 496 ? -14.18 10.047 20.875 1 98.62 496 GLU A CA 1
ATOM 3933 C C . GLU A 1 496 ? -12.703 9.969 21.25 1 98.62 496 GLU A C 1
ATOM 3935 O O . GLU A 1 496 ? -12.266 10.602 22.219 1 98.62 496 GLU A O 1
ATOM 3940 N N . TRP A 1 497 ? -11.938 9.156 20.484 1 98.75 497 TRP A N 1
ATOM 3941 C CA . TRP A 1 497 ? -10.5 9.078 20.719 1 98.75 497 TRP A CA 1
ATOM 3942 C C . TRP A 1 497 ? -9.836 10.43 20.484 1 98.75 497 TRP A C 1
ATOM 3944 O O . TRP A 1 497 ? -8.906 10.812 21.203 1 98.75 497 TRP A O 1
ATOM 3954 N N . SER A 1 498 ? -10.312 11.188 19.469 1 98.88 498 SER A N 1
ATOM 3955 C CA . SER A 1 498 ? -9.727 12.5 19.203 1 98.88 498 SER A CA 1
ATOM 3956 C C . SER A 1 498 ? -9.953 13.445 20.375 1 98.88 498 SER A C 1
ATOM 3958 O O . SER A 1 498 ? -9.109 14.305 20.656 1 98.88 498 SER A O 1
ATOM 3960 N N . ILE A 1 499 ? -11.055 13.352 21.078 1 98.81 499 ILE A N 1
ATOM 3961 C CA . ILE A 1 499 ? -11.336 14.156 22.266 1 98.81 499 ILE A CA 1
ATOM 3962 C C . ILE A 1 499 ? -10.469 13.68 23.422 1 98.81 499 ILE A C 1
ATOM 3964 O O . ILE A 1 499 ? -9.797 14.484 24.078 1 98.81 499 ILE A O 1
ATOM 3968 N N . ALA A 1 500 ? -10.414 12.383 23.578 1 98.38 500 ALA A N 1
ATOM 3969 C CA . ALA A 1 500 ? -9.734 11.789 24.734 1 98.38 500 ALA A CA 1
ATOM 3970 C C . ALA A 1 500 ? -8.234 12.062 24.688 1 98.38 500 ALA A C 1
ATOM 3972 O O . ALA A 1 500 ? -7.594 12.234 25.719 1 98.38 500 ALA A O 1
ATOM 3973 N N . TYR A 1 501 ? -7.695 12.164 23.516 1 98.31 501 TYR A N 1
ATOM 3974 C CA . TYR A 1 501 ? -6.242 12.258 23.391 1 98.31 501 TYR A CA 1
ATOM 3975 C C . TYR A 1 501 ? -5.812 13.672 23.031 1 98.31 501 TYR A C 1
ATOM 3977 O O . TYR A 1 501 ? -4.652 13.898 22.688 1 98.31 501 TYR A O 1
ATOM 3985 N N . SER A 1 502 ? -6.746 14.633 23.062 1 98.69 502 SER A N 1
ATOM 3986 C CA . SER A 1 502 ? -6.41 16.031 22.875 1 98.69 502 SER A CA 1
ATOM 3987 C C . SER A 1 502 ? -5.57 16.562 24.031 1 98.69 502 SER A C 1
ATOM 3989 O O . SER A 1 502 ? -5.402 15.883 25.047 1 98.69 502 SER A O 1
ATOM 3991 N N . CYS A 1 503 ? -5.039 17.734 23.891 1 98.06 503 CYS A N 1
ATOM 3992 C CA . CYS A 1 503 ? -4.207 18.359 24.922 1 98.06 503 CYS A CA 1
ATOM 3993 C C . CYS A 1 503 ? -5.066 19.078 25.953 1 98.06 503 CYS A C 1
ATOM 3995 O O . CYS A 1 503 ? -4.539 19.734 26.859 1 98.06 503 CYS A O 1
ATOM 3997 N N . ASN A 1 504 ? -6.383 18.938 25.875 1 97.69 504 ASN A N 1
ATOM 3998 C CA . ASN A 1 504 ? -7.262 19.562 26.859 1 97.69 504 ASN A CA 1
ATOM 3999 C C . ASN A 1 504 ? -7.191 18.859 28.203 1 97.69 504 ASN A C 1
ATOM 4001 O O . ASN A 1 504 ? -6.762 17.719 28.297 1 97.69 504 ASN A O 1
ATOM 4005 N N . ASP A 1 505 ? -7.57 19.594 29.266 1 96.56 505 ASP A N 1
ATOM 4006 C CA . ASP A 1 505 ? -7.59 18.984 30.594 1 96.56 505 ASP A CA 1
ATOM 4007 C C . ASP A 1 505 ? -8.828 18.109 30.766 1 96.56 505 ASP A C 1
ATOM 4009 O O . ASP A 1 505 ? -9.727 18.109 29.922 1 96.56 505 ASP A O 1
ATOM 4013 N N . GLU A 1 506 ? -8.859 17.344 31.766 1 97.31 506 GLU A N 1
ATOM 4014 C CA . GLU A 1 506 ? -9.883 16.312 31.969 1 97.31 506 GLU A CA 1
ATOM 4015 C C . GLU A 1 506 ? -11.273 16.938 32.062 1 97.31 506 GLU A C 1
ATOM 4017 O O . GLU A 1 506 ? -12.227 16.422 31.469 1 97.31 506 GLU A O 1
ATOM 4022 N N . PRO A 1 507 ? -11.438 18 32.781 1 97.88 507 PRO A N 1
ATOM 4023 C CA . PRO A 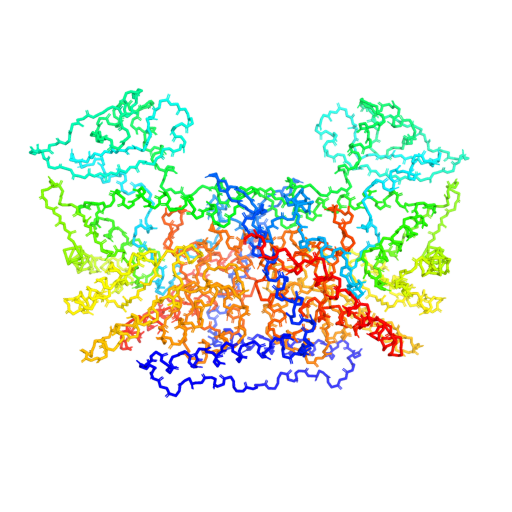1 507 ? -12.766 18.609 32.844 1 97.88 507 PRO A CA 1
ATOM 4024 C C . PRO A 1 507 ? -13.273 19.047 31.469 1 97.88 507 PRO A C 1
ATOM 4026 O O . PRO A 1 507 ? -14.438 18.812 31.125 1 97.88 507 PRO A O 1
ATOM 4029 N N . MET A 1 508 ? -12.414 19.625 30.688 1 97.5 508 MET A N 1
ATOM 4030 C CA . MET A 1 508 ? -12.797 20.047 29.344 1 97.5 508 MET A CA 1
ATOM 4031 C C . MET A 1 508 ? -13.109 18.844 28.469 1 97.5 508 MET A C 1
ATOM 4033 O O . MET A 1 508 ? -14.078 18.859 27.703 1 97.5 508 MET A O 1
ATOM 4037 N N . LYS A 1 509 ? -12.328 17.812 28.531 1 98.38 509 LYS A N 1
ATOM 4038 C CA . LYS A 1 509 ? -12.586 16.594 27.766 1 98.38 509 LYS A CA 1
ATOM 4039 C C . LYS A 1 509 ? -13.945 15.992 28.109 1 98.38 509 LYS A C 1
ATOM 4041 O O . LYS A 1 509 ? -14.68 15.555 27.234 1 98.38 509 LYS A O 1
ATOM 4046 N N . ASN A 1 510 ? -14.211 15.953 29.391 1 98.38 510 ASN A N 1
ATOM 4047 C CA . ASN A 1 510 ? -15.492 15.414 29.828 1 98.38 510 ASN A CA 1
ATOM 4048 C C . ASN A 1 510 ? -16.656 16.234 29.281 1 98.38 510 ASN A C 1
ATOM 4050 O O . ASN A 1 510 ? -17.672 15.672 28.859 1 98.38 510 ASN A O 1
ATOM 4054 N N . GLN A 1 511 ? -16.469 17.484 29.359 1 98.31 511 GLN A N 1
ATOM 4055 C CA . GLN A 1 511 ? -17.5 18.359 28.812 1 98.31 511 GLN A CA 1
ATOM 4056 C C . GLN A 1 511 ? -17.656 18.141 27.297 1 98.31 511 GLN A C 1
ATOM 4058 O O . GLN A 1 511 ? -18.781 18.062 26.797 1 98.31 511 GLN A O 1
ATOM 4063 N N . MET A 1 512 ? -16.562 18.094 26.609 1 98.62 512 MET A N 1
ATOM 4064 C CA . MET A 1 512 ? -16.578 17.891 25.172 1 98.62 512 MET A CA 1
ATOM 4065 C C . MET A 1 512 ? -17.234 16.547 24.828 1 98.62 512 MET A C 1
ATOM 4067 O O . MET A 1 512 ? -18 16.469 23.859 1 98.62 512 MET A O 1
ATOM 4071 N N . LEU A 1 513 ? -16.922 15.531 25.594 1 98.5 513 LEU A N 1
ATOM 4072 C CA . LEU A 1 513 ? -17.516 14.219 25.344 1 98.5 513 LEU A CA 1
ATOM 4073 C C . LEU A 1 513 ? -19.031 14.25 25.547 1 98.5 513 LEU A C 1
ATOM 4075 O O . LEU A 1 513 ? -19.766 13.609 24.812 1 98.5 513 LEU A O 1
ATOM 4079 N N . SER A 1 514 ? -19.438 14.945 26.594 1 98.38 514 SER A N 1
ATOM 4080 C CA . SER A 1 514 ? -20.875 15.086 26.844 1 98.38 514 SER A CA 1
ATOM 4081 C C . SER A 1 514 ? -21.562 15.805 25.688 1 98.38 514 SER A C 1
ATOM 4083 O O . SER A 1 514 ? -22.609 15.344 25.203 1 98.38 514 SER A O 1
ATOM 4085 N N . ASP A 1 515 ? -21.047 16.922 25.312 1 98.5 515 ASP A N 1
ATOM 4086 C CA . ASP A 1 515 ? -21.609 17.672 24.188 1 98.5 515 ASP A CA 1
ATOM 4087 C C . ASP A 1 515 ? -21.578 16.859 22.906 1 98.5 515 ASP A C 1
ATOM 4089 O O . ASP A 1 515 ? -22.516 16.906 22.109 1 98.5 515 ASP A O 1
ATOM 4093 N N . TYR A 1 516 ? -20.516 16.141 22.719 1 98.5 516 TYR A N 1
ATOM 4094 C CA . TYR A 1 516 ? -20.391 15.289 21.547 1 98.5 516 TYR A CA 1
ATOM 4095 C C . TYR A 1 516 ? -21.5 14.242 21.531 1 98.5 516 TYR A C 1
ATOM 4097 O O . TYR A 1 516 ? -22.094 13.977 20.469 1 98.5 516 TYR A O 1
ATOM 4105 N N . SER A 1 517 ? -21.719 13.602 22.625 1 98.06 517 SER A N 1
ATOM 4106 C CA . SER A 1 517 ? -22.75 12.555 22.703 1 98.06 517 SER A CA 1
ATOM 4107 C C . SER A 1 517 ? -24.109 13.086 22.281 1 98.06 517 SER A C 1
ATOM 4109 O O . SER A 1 517 ? -24.859 12.383 21.594 1 98.06 517 SER A O 1
ATOM 4111 N N . GLU A 1 518 ? -24.375 14.25 22.703 1 98.12 518 GLU A N 1
ATOM 4112 C CA . GLU A 1 518 ? -25.641 14.867 22.312 1 98.12 518 GLU A CA 1
ATOM 4113 C C . GLU A 1 518 ? -25.688 15.148 20.812 1 98.12 518 GLU A C 1
ATOM 4115 O O . GLU A 1 518 ? -26.672 14.852 20.141 1 98.12 518 GLU A O 1
ATOM 4120 N N . LYS A 1 519 ? -24.625 15.734 20.312 1 98.25 519 LYS A N 1
ATOM 4121 C CA . LYS A 1 519 ? -24.547 16.016 18.875 1 98.25 519 LYS A CA 1
ATOM 4122 C C . LYS A 1 519 ? -24.594 14.734 18.062 1 98.25 519 LYS A C 1
ATOM 4124 O O . LYS A 1 519 ? -25.156 14.711 16.969 1 98.25 519 LYS A O 1
ATOM 4129 N N . TRP A 1 520 ? -23.953 13.688 18.516 1 98.5 520 TRP A N 1
ATOM 4130 C CA . TRP A 1 520 ? -23.938 12.391 17.859 1 98.5 520 TRP A CA 1
ATOM 4131 C C . TRP A 1 520 ? -25.328 11.797 17.781 1 98.5 520 TRP A C 1
ATOM 4133 O O . TRP A 1 520 ? -25.734 11.266 16.75 1 98.5 520 TRP A O 1
ATOM 4143 N N . ARG A 1 521 ? -26.031 11.852 18.891 1 98.5 521 ARG A N 1
ATOM 4144 C CA . ARG A 1 521 ? -27.406 11.352 18.906 1 98.5 521 ARG A CA 1
ATOM 4145 C C . ARG A 1 521 ? -28.266 12.055 17.859 1 98.5 521 ARG A C 1
ATOM 4147 O O . ARG A 1 521 ? -29 11.406 17.109 1 98.5 521 ARG A O 1
ATOM 4154 N N . LYS A 1 522 ? -28.141 13.367 17.797 1 98.44 522 LYS A N 1
ATOM 4155 C CA . LYS A 1 522 ? -28.906 14.148 16.812 1 98.44 522 LYS A CA 1
ATOM 4156 C C . LYS A 1 522 ? -28.484 13.797 15.391 1 98.44 522 LYS A C 1
ATOM 4158 O O . LYS A 1 522 ? -29.328 13.797 14.484 1 98.44 522 LYS A O 1
ATOM 4163 N N . PHE A 1 523 ? -27.297 13.602 15.219 1 98.5 523 PHE A N 1
ATOM 4164 C CA . PHE A 1 523 ? -26.766 13.195 13.922 1 98.5 523 PHE A CA 1
ATOM 4165 C C . PHE A 1 523 ? -27.359 11.867 13.484 1 98.5 523 PHE A C 1
ATOM 4167 O O . PHE A 1 523 ? -27.797 11.727 12.336 1 98.5 523 PHE A O 1
ATOM 4174 N N . CYS A 1 524 ? -27.328 10.859 14.383 1 98.69 524 CYS A N 1
ATOM 4175 C CA . CYS A 1 524 ? -27.922 9.57 14.078 1 98.69 524 CYS A CA 1
ATOM 4176 C C . CYS A 1 524 ? -29.406 9.711 13.766 1 98.69 524 CYS A C 1
ATOM 4178 O O . CYS A 1 524 ? -29.922 9.055 12.859 1 98.69 524 CYS A O 1
ATOM 4180 N N . GLU A 1 525 ? -30.109 10.602 14.539 1 98.56 525 GLU A N 1
ATOM 4181 C CA . GLU A 1 525 ? -31.5 10.883 14.242 1 98.56 525 GLU A CA 1
ATOM 4182 C C . GLU A 1 525 ? -31.672 11.461 12.836 1 98.56 525 GLU A C 1
ATOM 4184 O O . GLU A 1 525 ? -32.594 11.078 12.117 1 98.56 525 GLU A O 1
ATOM 4189 N N . TRP A 1 526 ? -30.812 12.312 12.555 1 98.38 526 TRP A N 1
ATOM 4190 C CA . TRP A 1 526 ? -30.844 12.938 11.234 1 98.38 526 TRP A CA 1
ATOM 4191 C C . TRP A 1 526 ? -30.672 11.891 10.141 1 98.38 526 TRP A C 1
ATOM 4193 O O . TRP A 1 526 ? -31.359 11.93 9.109 1 98.38 526 TRP A O 1
ATOM 4203 N N . ILE A 1 527 ? -29.719 10.953 10.281 1 98.5 527 ILE A N 1
ATOM 4204 C CA . ILE A 1 527 ? -29.5 9.891 9.305 1 98.5 527 ILE A CA 1
ATOM 4205 C C . ILE A 1 527 ? -30.797 9.109 9.094 1 98.5 527 ILE A C 1
ATOM 4207 O O . ILE A 1 527 ? -31.203 8.852 7.953 1 98.5 527 ILE A O 1
ATOM 4211 N N . VAL A 1 528 ? -31.438 8.734 10.195 1 98.06 528 VAL A N 1
ATOM 4212 C CA . VAL A 1 528 ? -32.625 7.91 10.141 1 98.06 528 VAL A CA 1
ATOM 4213 C C . VAL A 1 528 ? -33.781 8.695 9.469 1 98.06 528 VAL A C 1
ATOM 4215 O O . VAL A 1 528 ? -34.469 8.156 8.617 1 98.06 528 VAL A O 1
ATOM 4218 N N . LEU A 1 529 ? -33.906 9.93 9.812 1 97.44 529 LEU A N 1
ATOM 4219 C CA . LEU A 1 529 ? -34.969 10.766 9.258 1 97.44 529 LEU A CA 1
ATOM 4220 C C . LEU A 1 529 ? -34.75 11.016 7.77 1 97.44 529 LEU A C 1
ATOM 4222 O O . LEU A 1 529 ? -35.719 11.047 6.992 1 97.44 529 LEU A O 1
ATOM 4226 N N . THR A 1 530 ? -33.531 11.203 7.402 1 97 530 THR A N 1
ATOM 4227 C CA . THR A 1 530 ? -33.188 11.602 6.043 1 97 530 THR A CA 1
ATOM 4228 C C . THR A 1 530 ? -33.219 10.406 5.102 1 97 530 THR A C 1
ATOM 4230 O O . THR A 1 530 ? -33.625 10.523 3.945 1 97 530 THR A O 1
ATOM 4233 N N . TYR A 1 531 ? -32.781 9.211 5.543 1 94.44 531 TYR A N 1
ATOM 4234 C CA . TYR A 1 531 ? -32.5 8.148 4.59 1 94.44 531 TYR A CA 1
ATOM 4235 C C . TYR A 1 531 ? -33.344 6.918 4.867 1 94.44 531 TYR A C 1
ATOM 4237 O O . TYR A 1 531 ? -33.344 5.949 4.105 1 94.44 531 TYR A O 1
ATOM 4245 N N . ASP A 1 532 ? -33.969 6.703 5.961 1 85.5 532 ASP A N 1
ATOM 4246 C CA . ASP A 1 532 ? -34.781 5.516 6.25 1 85.5 532 ASP A CA 1
ATOM 4247 C C . ASP A 1 532 ? -35.938 5.391 5.277 1 85.5 532 ASP A C 1
ATOM 4249 O O . ASP A 1 532 ? -36.375 4.285 4.945 1 85.5 532 ASP A O 1
ATOM 4253 N N . GLN A 1 533 ? -36.656 6.391 4.844 1 66.38 533 GLN A N 1
ATOM 4254 C CA . GLN A 1 533 ? -37.844 6.262 4.02 1 66.38 533 GLN A CA 1
ATOM 4255 C C . GLN A 1 533 ? -37.5 5.781 2.613 1 66.38 533 GLN A C 1
ATOM 4257 O O . GLN A 1 533 ? -38.375 5.336 1.868 1 66.38 533 GLN A O 1
ATOM 4262 N N . ASP A 1 534 ? -36.438 5.891 2.123 1 54.53 534 ASP A N 1
ATOM 4263 C CA . ASP A 1 534 ? -36.125 5.641 0.72 1 54.53 534 ASP A CA 1
ATOM 4264 C C . ASP A 1 534 ? -36.031 4.145 0.433 1 54.53 534 ASP A C 1
ATOM 4266 O O . ASP A 1 534 ? -35.781 3.736 -0.703 1 54.53 534 ASP A O 1
ATOM 4270 N N . SER A 1 535 ? -35.969 3.229 1.284 1 48 535 SER A N 1
ATOM 4271 C CA . SER A 1 535 ? -35.844 1.807 0.98 1 48 535 SER A CA 1
ATOM 4272 C C . SER A 1 535 ? -37.125 1.26 0.352 1 48 535 SER A C 1
ATOM 4274 O O . SER A 1 535 ? -37.156 0.11 -0.092 1 48 535 SER A O 1
ATOM 4276 N N . SER A 1 536 ? -38.281 1.759 0.671 1 43.5 536 SER A N 1
ATOM 4277 C CA . SER A 1 536 ? -39.438 1.101 0.063 1 43.5 536 SER A CA 1
ATOM 4278 C C . SER A 1 536 ? -39.469 1.294 -1.45 1 43.5 536 SER A C 1
ATOM 4280 O O . SER A 1 536 ? -40.25 0.654 -2.156 1 43.5 536 SER A O 1
ATOM 4282 N N . GLU A 1 537 ? -39.062 2.318 -1.964 1 39 537 GLU A N 1
ATOM 4283 C CA . GLU A 1 537 ? -39.375 2.441 -3.387 1 39 537 GLU A CA 1
ATOM 4284 C C . GLU A 1 537 ? -38.312 1.729 -4.238 1 39 537 GLU A C 1
ATOM 4286 O O . GLU A 1 537 ? -38.438 1.679 -5.461 1 39 537 GLU A O 1
ATOM 4291 N N . GLU A 1 538 ? -37.062 1.488 -3.838 1 33.25 538 GLU A N 1
ATOM 4292 C CA . GLU A 1 538 ? -36.281 0.819 -4.875 1 33.25 538 GLU A CA 1
ATOM 4293 C C . GLU A 1 538 ? -36.406 -0.698 -4.75 1 33.25 538 GLU A C 1
ATOM 4295 O O . GLU A 1 538 ? -36.281 -1.243 -3.648 1 33.25 538 GLU A O 1
ATOM 4300 N N . MET B 1 1 ? 3.545 -13.086 25.984 1 30.34 1 MET B N 1
ATOM 4301 C CA . MET B 1 1 ? 4.73 -12.461 26.547 1 30.34 1 MET B CA 1
ATOM 4302 C C . MET B 1 1 ? 4.453 -11.008 26.922 1 30.34 1 MET B C 1
ATOM 4304 O O . MET B 1 1 ? 3.877 -10.258 26.141 1 30.34 1 MET B O 1
ATOM 4308 N N . SER B 1 2 ? 4.238 -10.719 28.016 1 37.41 2 SER B N 1
ATOM 4309 C CA . SER B 1 2 ? 4.145 -9.406 28.641 1 37.41 2 SER B CA 1
ATOM 4310 C C . SER B 1 2 ? 5.168 -8.438 28.062 1 37.41 2 SER B C 1
ATOM 4312 O O . SER B 1 2 ? 6.375 -8.672 28.156 1 37.41 2 SER B O 1
ATOM 4314 N N . THR B 1 3 ? 4.977 -7.828 26.938 1 46.31 3 THR B N 1
ATOM 4315 C CA . THR B 1 3 ? 5.832 -6.844 26.281 1 46.31 3 THR B CA 1
ATOM 4316 C C . THR B 1 3 ? 6.168 -5.703 27.25 1 46.31 3 THR B C 1
ATOM 4318 O O . THR B 1 3 ? 5.75 -4.562 27.031 1 46.31 3 THR B O 1
ATOM 4321 N N . ASN B 1 4 ? 6.191 -6.094 28.406 1 49.31 4 ASN B N 1
ATOM 4322 C CA . ASN B 1 4 ? 6.352 -5.086 29.453 1 49.31 4 ASN B CA 1
ATOM 4323 C C . ASN B 1 4 ? 7.633 -4.281 29.266 1 49.31 4 ASN B C 1
ATOM 4325 O O . ASN B 1 4 ? 8.617 -4.492 29.969 1 49.31 4 ASN B O 1
ATOM 4329 N N . PHE B 1 5 ? 7.863 -3.961 28.078 1 58.56 5 PHE B N 1
ATOM 4330 C CA . PHE B 1 5 ? 8.977 -3.023 28.031 1 58.56 5 PHE B CA 1
ATOM 4331 C C . PHE B 1 5 ? 8.641 -1.746 28.797 1 58.56 5 PHE B C 1
ATOM 4333 O O . PHE B 1 5 ? 7.758 -0.99 28.391 1 58.56 5 PHE B O 1
ATOM 4340 N N . ARG B 1 6 ? 8.672 -1.635 30.016 1 55.28 6 ARG B N 1
ATOM 4341 C CA . ARG B 1 6 ? 8.492 -0.372 30.719 1 55.28 6 ARG B CA 1
ATOM 4342 C C . ARG B 1 6 ? 9.828 0.217 31.141 1 55.28 6 ARG B C 1
ATOM 4344 O O . ARG B 1 6 ? 10.555 -0.389 31.938 1 55.28 6 ARG B O 1
ATOM 4351 N N . PRO B 1 7 ? 10.297 1.216 30.266 1 54.47 7 PRO B N 1
ATOM 4352 C CA . PRO B 1 7 ? 11.297 1.904 31.078 1 54.47 7 PRO B CA 1
ATOM 4353 C C . PRO B 1 7 ? 10.734 2.422 32.406 1 54.47 7 PRO B C 1
ATOM 4355 O O . PRO B 1 7 ? 9.555 2.783 32.469 1 54.47 7 PRO B O 1
ATOM 4358 N N . SER B 1 8 ? 11.039 1.977 33.562 1 51.09 8 SER B N 1
ATOM 4359 C CA . SER B 1 8 ? 10.516 2.191 34.906 1 51.09 8 SER B CA 1
ATOM 4360 C C . SER B 1 8 ? 10.211 3.666 35.156 1 51.09 8 SER B C 1
ATOM 4362 O O . SER B 1 8 ? 9.523 4.012 36.125 1 51.09 8 SER B O 1
ATOM 4364 N N . GLY B 1 9 ? 10.773 4.664 34.312 1 57.66 9 GLY B N 1
ATOM 4365 C CA . GLY B 1 9 ? 10.68 6.082 34.625 1 57.66 9 GLY B CA 1
ATOM 4366 C C . GLY B 1 9 ? 11.258 6.977 33.531 1 57.66 9 GLY B C 1
ATOM 4367 O O . GLY B 1 9 ? 11.688 6.492 32.5 1 57.66 9 GLY B O 1
ATOM 4368 N N . PRO B 1 10 ? 11.016 8.258 33.688 1 70.75 10 PRO B N 1
ATOM 4369 C CA . PRO B 1 10 ? 11.656 9.211 32.781 1 70.75 10 PRO B CA 1
ATOM 4370 C C . PRO B 1 10 ? 13.164 8.977 32.656 1 70.75 10 PRO B C 1
ATOM 4372 O O . PRO B 1 10 ? 13.82 8.617 33.625 1 70.75 10 PRO B O 1
ATOM 4375 N N . ILE B 1 11 ? 13.555 8.93 31.422 1 81.69 11 ILE B N 1
ATOM 4376 C CA . ILE B 1 11 ? 14.977 8.758 31.109 1 81.69 11 ILE B CA 1
ATOM 4377 C C . ILE B 1 11 ? 15.656 10.125 31.031 1 81.69 11 ILE B C 1
ATOM 4379 O O . ILE B 1 11 ? 15.266 10.969 30.219 1 81.69 11 ILE B O 1
ATOM 4383 N N . TRP B 1 12 ? 16.656 10.352 31.938 1 79.75 12 TRP B N 1
ATOM 4384 C CA . TRP B 1 12 ? 17.203 11.695 32.031 1 79.75 12 TRP B CA 1
ATOM 4385 C C . TRP B 1 12 ? 18.609 11.758 31.469 1 79.75 12 TRP B C 1
ATOM 4387 O O . TRP B 1 12 ? 19.094 12.828 31.094 1 79.75 12 TRP B O 1
ATOM 4397 N N . SER B 1 13 ? 19.25 10.648 31.391 1 89.19 13 SER B N 1
ATOM 4398 C CA . SER B 1 13 ? 20.625 10.711 30.891 1 89.19 13 SER B CA 1
ATOM 4399 C C . SER B 1 13 ? 20.734 10.016 29.531 1 89.19 13 SER B C 1
ATOM 4401 O O . SER B 1 13 ? 19.969 9.109 29.234 1 89.19 13 SER B O 1
ATOM 4403 N N . LEU B 1 14 ? 21.656 10.516 28.797 1 94 14 LEU B N 1
ATOM 4404 C CA . LEU B 1 14 ? 21.906 9.961 27.469 1 94 14 LEU B CA 1
ATOM 4405 C C . LEU B 1 14 ? 22.297 8.492 27.562 1 94 14 LEU B C 1
ATOM 4407 O O . LEU B 1 14 ? 21.875 7.684 26.734 1 94 14 LEU B O 1
ATOM 4411 N N . GLY B 1 15 ? 23.156 8.156 28.484 1 93.94 15 GLY B N 1
ATOM 4412 C CA . GLY B 1 15 ? 23.562 6.77 28.656 1 93.94 15 GLY B CA 1
ATOM 4413 C C . GLY B 1 15 ? 22.406 5.832 28.938 1 93.94 15 GLY B C 1
ATOM 4414 O O . GLY B 1 15 ? 22.312 4.75 28.359 1 93.94 15 GLY B O 1
ATOM 4415 N N . GLU B 1 16 ? 21.562 6.242 29.875 1 93.44 16 GLU B N 1
ATOM 4416 C CA . GLU B 1 16 ? 20.375 5.457 30.172 1 93.44 16 GLU B CA 1
ATOM 4417 C C . GLU B 1 16 ? 19.453 5.344 28.969 1 93.44 16 GLU B C 1
ATOM 4419 O O . GLU B 1 16 ? 18.859 4.293 28.719 1 93.44 16 GLU B O 1
ATOM 4424 N N . TYR B 1 17 ? 19.375 6.43 28.297 1 95.31 17 TYR B N 1
ATOM 4425 C CA . TYR B 1 17 ? 18.547 6.445 27.094 1 95.31 17 TYR B CA 1
ATOM 4426 C C . TYR B 1 17 ? 19.047 5.441 26.062 1 95.31 17 TYR B C 1
ATOM 4428 O O . TYR B 1 17 ? 18.266 4.66 25.516 1 95.31 17 TYR B O 1
ATOM 4436 N N . LEU B 1 18 ? 20.297 5.477 25.766 1 96.25 18 LEU B N 1
ATOM 4437 C CA . LEU B 1 18 ? 20.891 4.609 24.75 1 96.25 18 LEU B CA 1
ATOM 4438 C C . LEU B 1 18 ? 20.734 3.141 25.141 1 96.25 18 LEU B C 1
ATOM 4440 O O . LEU B 1 18 ? 20.484 2.293 24.281 1 96.25 18 LEU B O 1
ATOM 4444 N N . LYS B 1 19 ? 20.859 2.834 26.391 1 95.12 19 LYS B N 1
ATOM 4445 C CA . LYS B 1 19 ? 20.656 1.469 26.859 1 95.12 19 LYS B CA 1
ATOM 4446 C C . LYS B 1 19 ? 19.219 1.025 26.672 1 95.12 19 LYS B C 1
ATOM 4448 O O . LYS B 1 19 ? 18.953 -0.098 26.234 1 95.12 19 LYS B O 1
ATOM 4453 N N . ALA B 1 20 ? 18.312 1.923 27.078 1 95.19 20 ALA B N 1
ATOM 4454 C CA . ALA B 1 20 ? 16.891 1.63 26.906 1 95.19 20 ALA B CA 1
ATOM 4455 C C . ALA B 1 20 ? 16.547 1.425 25.438 1 95.19 20 ALA B C 1
ATOM 4457 O O . ALA B 1 20 ? 15.758 0.541 25.094 1 95.19 20 ALA B O 1
ATOM 4458 N N . ARG B 1 21 ? 17.094 2.248 24.609 1 96.44 21 ARG B N 1
ATOM 4459 C CA . ARG B 1 21 ? 16.844 2.156 23.172 1 96.44 21 ARG B CA 1
ATOM 4460 C C . ARG B 1 21 ? 17.359 0.83 22.625 1 96.44 21 ARG B C 1
ATOM 4462 O O . ARG B 1 21 ? 16.656 0.169 21.844 1 96.44 21 ARG B O 1
ATOM 4469 N N . ASP B 1 22 ? 18.547 0.479 22.953 1 96.12 22 ASP B N 1
ATOM 4470 C CA . ASP B 1 22 ? 19.125 -0.783 22.5 1 96.12 22 ASP B CA 1
ATOM 4471 C C . ASP B 1 22 ? 18.281 -1.968 22.953 1 96.12 22 ASP B C 1
ATOM 4473 O O . ASP B 1 22 ? 18.078 -2.92 22.188 1 96.12 22 ASP B O 1
ATOM 4477 N N . SER B 1 23 ? 17.844 -1.901 24.172 1 96 23 SER B N 1
ATOM 4478 C CA . SER B 1 23 ? 17.016 -2.965 24.719 1 96 23 SER B CA 1
ATOM 4479 C C . SER B 1 23 ? 15.695 -3.072 23.969 1 96 23 SER B C 1
ATOM 4481 O O . SER B 1 23 ? 15.211 -4.176 23.688 1 96 23 SER B O 1
ATOM 4483 N N . LEU B 1 24 ? 15.062 -1.945 23.688 1 96.75 24 LEU B N 1
ATOM 4484 C CA . LEU B 1 24 ? 13.789 -1.931 22.984 1 96.75 24 LEU B CA 1
ATOM 4485 C C . LEU B 1 24 ? 13.945 -2.469 21.562 1 96.75 24 LEU B C 1
ATOM 4487 O O . LEU B 1 24 ? 13.117 -3.256 21.094 1 96.75 24 LEU B O 1
ATOM 4491 N N . VAL B 1 25 ? 14.977 -2.014 20.875 1 96.25 25 VAL B N 1
ATOM 4492 C CA . VAL B 1 25 ? 15.25 -2.473 19.516 1 96.25 25 VAL B CA 1
ATOM 4493 C C . VAL B 1 25 ? 15.461 -3.984 19.516 1 96.25 25 VAL B C 1
ATOM 4495 O O . VAL B 1 25 ? 14.93 -4.695 18.656 1 96.25 25 VAL B O 1
ATOM 4498 N N . SER B 1 26 ? 16.281 -4.453 20.484 1 95.25 26 SER B N 1
ATOM 4499 C CA . SER B 1 26 ? 16.562 -5.883 20.578 1 95.25 26 SER B CA 1
ATOM 4500 C C . SER B 1 26 ? 15.281 -6.672 20.859 1 95.25 26 SER B C 1
ATOM 4502 O O . SER B 1 26 ? 15.078 -7.75 20.297 1 95.25 26 SER B O 1
ATOM 4504 N N . ALA B 1 27 ? 14.445 -6.133 21.75 1 96.44 27 ALA B N 1
ATOM 4505 C CA . ALA B 1 27 ? 13.18 -6.793 22.078 1 96.44 27 ALA B CA 1
ATOM 4506 C C . ALA B 1 27 ? 12.266 -6.875 20.859 1 96.44 27 ALA B C 1
ATOM 4508 O O . ALA B 1 27 ? 11.602 -7.887 20.641 1 96.44 27 ALA B O 1
ATOM 4509 N N . GLU B 1 28 ? 12.195 -5.805 20.109 1 96.44 28 GLU B N 1
ATOM 4510 C CA . GLU B 1 28 ? 11.414 -5.777 18.875 1 96.44 28 GLU B CA 1
ATOM 4511 C C . GLU B 1 28 ? 11.898 -6.832 17.875 1 96.44 28 GLU B C 1
ATOM 4513 O O . GLU B 1 28 ? 11.102 -7.598 17.344 1 96.44 28 GLU B O 1
ATOM 4518 N N . LYS B 1 29 ? 13.164 -6.891 17.656 1 94 29 LYS B N 1
ATOM 4519 C CA . LYS B 1 29 ? 13.758 -7.812 16.688 1 94 29 LYS B CA 1
ATOM 4520 C C . LYS B 1 29 ? 13.555 -9.266 17.109 1 94 29 LYS B C 1
ATOM 4522 O O . LYS B 1 29 ? 13.414 -10.148 16.281 1 94 29 LYS B O 1
ATOM 4527 N N . ALA B 1 30 ? 13.523 -9.508 18.406 1 95.12 30 ALA B N 1
ATOM 4528 C CA . ALA B 1 30 ? 13.391 -10.852 18.953 1 95.12 30 ALA B CA 1
ATOM 4529 C C . ALA B 1 30 ? 12.023 -11.438 18.625 1 95.12 30 ALA B C 1
ATOM 4531 O O . ALA B 1 30 ? 11.836 -12.656 18.672 1 95.12 30 ALA B O 1
ATOM 4532 N N . LEU B 1 31 ? 11.062 -10.609 18.25 1 96 31 LEU B N 1
ATOM 4533 C CA . LEU B 1 31 ? 9.727 -11.094 17.922 1 96 31 LEU B CA 1
ATOM 4534 C C . LEU B 1 31 ? 9.68 -11.617 16.484 1 96 31 LEU B C 1
ATOM 4536 O O . LEU B 1 31 ? 8.758 -12.359 16.125 1 96 31 LEU B O 1
ATOM 4540 N N . GLY B 1 32 ? 10.641 -11.219 15.656 1 96.31 32 GLY B N 1
ATOM 4541 C CA . GLY B 1 32 ? 10.633 -11.555 14.242 1 96.31 32 GLY B CA 1
ATOM 4542 C C . GLY B 1 32 ? 11.477 -12.766 13.914 1 96.31 32 GLY B C 1
ATOM 4543 O O . GLY B 1 32 ? 11.883 -13.508 14.805 1 96.31 32 GLY B O 1
ATOM 4544 N N . TYR B 1 33 ? 11.703 -12.953 12.594 1 95.12 33 TYR B N 1
ATOM 4545 C CA . TYR B 1 33 ? 12.43 -14.109 12.094 1 95.12 33 TYR B CA 1
ATOM 4546 C C . TYR B 1 33 ? 13.852 -14.133 12.633 1 95.12 33 TYR B C 1
ATOM 4548 O O . TYR B 1 33 ? 14.484 -15.195 12.68 1 95.12 33 TYR B O 1
ATOM 4556 N N . GLU B 1 34 ? 14.359 -12.969 13.078 1 92.25 34 GLU B N 1
ATOM 4557 C CA . GLU B 1 34 ? 15.719 -12.859 13.586 1 92.25 34 GLU B CA 1
ATOM 4558 C C . GLU B 1 34 ? 15.922 -13.734 14.82 1 92.25 34 GLU B C 1
ATOM 4560 O O . GLU B 1 34 ? 17.047 -14.164 15.109 1 92.25 34 GLU B O 1
ATOM 4565 N N . SER B 1 35 ? 14.914 -13.945 15.523 1 93.38 35 SER B N 1
ATOM 4566 C CA . SER B 1 35 ? 15 -14.766 16.734 1 93.38 35 SER B CA 1
ATOM 4567 C C . SER B 1 35 ? 15.359 -16.203 16.391 1 93.38 35 SER B C 1
ATOM 4569 O O . SER B 1 35 ? 15.828 -16.953 17.266 1 93.38 35 SER B O 1
ATOM 4571 N N . LEU B 1 36 ? 15.148 -16.562 15.141 1 93.25 36 LEU B N 1
ATOM 4572 C CA . LEU B 1 36 ? 15.359 -17.938 14.711 1 93.25 36 LEU B CA 1
ATOM 4573 C C . LEU B 1 36 ? 16.766 -18.141 14.172 1 93.25 36 LEU B C 1
ATOM 4575 O O . LEU B 1 36 ? 17.188 -19.266 13.891 1 93.25 36 LEU B O 1
ATOM 4579 N N . VAL B 1 37 ? 17.5 -17.094 14.102 1 93.31 37 VAL B N 1
ATOM 4580 C CA . VAL B 1 37 ? 18.703 -17.141 13.281 1 93.31 37 VAL B CA 1
ATOM 4581 C C . VAL B 1 37 ? 19.938 -17.156 14.18 1 93.31 37 VAL B C 1
ATOM 4583 O O . VAL B 1 37 ? 20.062 -16.328 15.094 1 93.31 37 VAL B O 1
ATOM 4586 N N . GLU B 1 38 ? 20.75 -18.156 14.016 1 94.31 38 GLU B N 1
ATOM 4587 C CA . GLU B 1 38 ? 22.125 -18.156 14.492 1 94.31 38 GLU B CA 1
ATOM 4588 C C . GLU B 1 38 ? 23.109 -18 13.336 1 94.31 38 GLU B C 1
ATOM 4590 O O . GLU B 1 38 ? 23.016 -18.719 12.336 1 94.31 38 GLU B O 1
ATOM 4595 N N . ARG B 1 39 ? 23.984 -17.062 13.453 1 96.44 39 ARG B N 1
ATOM 4596 C CA . ARG B 1 39 ? 24.906 -16.734 12.367 1 96.44 39 ARG B CA 1
ATOM 4597 C C . ARG B 1 39 ? 26.25 -17.406 12.578 1 96.44 39 ARG B C 1
ATOM 4599 O O . ARG B 1 39 ? 26.797 -17.391 13.688 1 96.44 39 ARG B O 1
ATOM 4606 N N . THR B 1 40 ? 26.828 -18.031 11.547 1 97.62 40 THR B N 1
ATOM 4607 C CA . THR B 1 40 ? 28.234 -18.375 11.531 1 97.62 40 THR B CA 1
ATOM 4608 C C . THR B 1 40 ? 29.094 -17.156 11.188 1 97.62 40 THR B C 1
ATOM 4610 O O . THR B 1 40 ? 28.578 -16.156 10.688 1 97.62 40 THR B O 1
ATOM 4613 N N . PRO B 1 41 ? 30.391 -17.219 11.477 1 97.88 41 PRO B N 1
ATOM 4614 C CA . PRO B 1 41 ? 31.25 -16.094 11.086 1 97.88 41 PRO B CA 1
ATOM 4615 C C . PRO B 1 41 ? 31.203 -15.828 9.586 1 97.88 41 PRO B C 1
ATOM 4617 O O . PRO B 1 41 ? 31.188 -14.664 9.164 1 97.88 41 PRO B O 1
ATOM 4620 N N . LEU B 1 42 ? 31.172 -16.859 8.789 1 98.12 42 LEU B N 1
ATOM 4621 C CA . LEU B 1 42 ? 31.078 -16.719 7.344 1 98.12 42 LEU B CA 1
ATOM 4622 C C . LEU B 1 42 ? 29.812 -15.984 6.953 1 98.12 42 LEU B C 1
ATOM 4624 O O . LEU B 1 42 ? 29.844 -15.07 6.121 1 98.12 42 LEU B O 1
ATOM 4628 N N . GLU B 1 43 ? 28.703 -16.359 7.578 1 98.12 43 GLU B N 1
ATOM 4629 C CA . GLU B 1 43 ? 27.422 -15.734 7.301 1 98.12 43 GLU B CA 1
ATOM 4630 C C . GLU B 1 43 ? 27.438 -14.266 7.715 1 98.12 43 GLU B C 1
ATOM 4632 O O . GLU B 1 43 ? 26.875 -13.414 7.02 1 98.12 43 GLU B O 1
ATOM 4637 N N . SER B 1 44 ? 28.047 -13.984 8.812 1 97.69 44 SER B N 1
ATOM 4638 C CA . SER B 1 44 ? 28.141 -12.609 9.281 1 97.69 44 SER B CA 1
ATOM 4639 C C . SER B 1 44 ? 28.906 -11.742 8.289 1 97.69 44 SER B C 1
ATOM 4641 O O . SER B 1 44 ? 28.5 -10.609 8 1 97.69 44 SER B O 1
ATOM 4643 N N . THR B 1 45 ? 29.969 -12.305 7.789 1 98 45 THR B N 1
ATOM 4644 C CA . THR B 1 45 ? 30.766 -11.578 6.805 1 98 45 THR B CA 1
ATOM 4645 C C . THR B 1 45 ? 29.984 -11.359 5.52 1 98 45 THR B C 1
ATOM 4647 O O . THR B 1 45 ? 29.969 -10.258 4.961 1 98 45 THR B O 1
ATOM 4650 N N . ALA B 1 46 ? 29.344 -12.391 5.078 1 98.44 46 ALA B N 1
ATOM 4651 C CA . ALA B 1 46 ? 28.531 -12.297 3.865 1 98.44 46 ALA B CA 1
ATOM 4652 C C . ALA B 1 46 ? 27.406 -11.273 4.035 1 98.44 46 ALA B C 1
ATOM 4654 O O . ALA B 1 46 ? 27.109 -10.516 3.113 1 98.44 46 ALA B O 1
ATOM 4655 N N . GLU B 1 47 ? 26.781 -11.328 5.164 1 97.44 47 GLU B N 1
ATOM 4656 C CA . GLU B 1 47 ? 25.688 -10.414 5.465 1 97.44 47 GLU B CA 1
ATOM 4657 C C . GLU B 1 47 ? 26.156 -8.961 5.426 1 97.44 47 GLU B C 1
ATOM 4659 O O . GLU B 1 47 ? 25.438 -8.086 4.93 1 97.44 47 GLU B O 1
ATOM 4664 N N . GLU B 1 48 ? 27.281 -8.688 5.984 1 97.06 48 GLU B N 1
ATOM 4665 C CA . GLU B 1 48 ? 27.844 -7.344 5.949 1 97.06 48 GLU B CA 1
ATOM 4666 C C . GLU B 1 48 ? 28.094 -6.879 4.516 1 97.06 48 GLU B C 1
ATOM 4668 O O . GLU B 1 48 ? 27.891 -5.707 4.195 1 97.06 48 GLU B O 1
ATOM 4673 N N . ILE B 1 49 ? 28.609 -7.785 3.736 1 97.62 49 ILE B N 1
ATOM 4674 C CA . ILE B 1 49 ? 28.828 -7.48 2.328 1 97.62 49 ILE B CA 1
ATOM 4675 C C . ILE B 1 49 ? 27.516 -7.133 1.651 1 97.62 49 ILE B C 1
ATOM 4677 O O . ILE B 1 49 ? 27.438 -6.191 0.86 1 97.62 49 ILE B O 1
ATOM 4681 N N . ILE B 1 50 ? 26.438 -7.906 1.941 1 97.31 50 ILE B N 1
ATOM 4682 C CA . ILE B 1 50 ? 25.125 -7.641 1.372 1 97.31 50 ILE B CA 1
ATOM 4683 C C . ILE B 1 50 ? 24.672 -6.238 1.767 1 97.31 50 ILE B C 1
ATOM 4685 O O . ILE B 1 50 ? 24.109 -5.508 0.945 1 97.31 50 ILE B O 1
ATOM 4689 N N . TYR B 1 51 ? 24.922 -5.828 3.01 1 94.81 51 TYR B N 1
ATOM 4690 C CA . TYR B 1 51 ? 24.562 -4.488 3.463 1 94.81 51 TYR B CA 1
ATOM 4691 C C . TYR B 1 51 ? 25.312 -3.43 2.662 1 94.81 51 TYR B C 1
ATOM 4693 O O . TYR B 1 51 ? 24.734 -2.42 2.258 1 94.81 51 TYR B O 1
ATOM 4701 N N . ARG B 1 52 ? 26.547 -3.693 2.428 1 95.12 52 ARG B N 1
ATOM 4702 C CA . ARG B 1 52 ? 27.359 -2.758 1.66 1 95.12 52 ARG B CA 1
ATOM 4703 C C . ARG B 1 52 ? 26.875 -2.672 0.216 1 95.12 52 ARG B C 1
ATOM 4705 O O . ARG B 1 52 ? 26.891 -1.596 -0.386 1 95.12 52 ARG B O 1
ATOM 4712 N N . LEU B 1 53 ? 26.531 -3.789 -0.307 1 95.06 53 LEU B N 1
ATOM 4713 C CA . LEU B 1 53 ? 26.016 -3.807 -1.674 1 95.06 53 LEU B CA 1
ATOM 4714 C C . LEU B 1 53 ? 24.719 -3.02 -1.781 1 95.06 53 LEU B C 1
ATOM 4716 O O . LEU B 1 53 ? 24.484 -2.334 -2.779 1 95.06 53 LEU B O 1
ATOM 4720 N N . LYS B 1 54 ? 23.812 -3.129 -0.792 1 92.81 54 LYS B N 1
ATOM 4721 C CA . LYS B 1 54 ? 22.594 -2.334 -0.767 1 92.81 54 LYS B CA 1
ATOM 4722 C C . LYS B 1 54 ? 22.906 -0.842 -0.794 1 92.81 54 LYS B C 1
ATOM 4724 O O . LYS B 1 54 ? 22.281 -0.085 -1.544 1 92.81 54 LYS B O 1
ATOM 4729 N N . GLU B 1 55 ? 23.828 -0.486 0.038 1 90.75 55 GLU B N 1
ATOM 4730 C CA . GLU B 1 55 ? 24.234 0.915 0.088 1 90.75 55 GLU B CA 1
ATOM 4731 C C . GLU B 1 55 ? 24.812 1.369 -1.247 1 90.75 55 GLU B C 1
ATOM 4733 O O . GLU B 1 55 ? 24.562 2.486 -1.698 1 90.75 55 GLU B O 1
ATOM 4738 N N . TRP B 1 56 ? 25.609 0.513 -1.771 1 91.62 56 TRP B N 1
ATOM 4739 C CA . TRP B 1 56 ? 26.203 0.814 -3.068 1 91.62 56 TRP B CA 1
ATOM 4740 C C . TRP B 1 56 ? 25.125 1.026 -4.129 1 91.62 56 TRP B C 1
ATOM 4742 O O . TRP B 1 56 ? 25.234 1.927 -4.965 1 91.62 56 TRP B O 1
ATOM 4752 N N . GLU B 1 57 ? 24.094 0.211 -4.152 1 91.88 57 GLU B N 1
ATOM 4753 C CA . GLU B 1 57 ? 23.016 0.344 -5.121 1 91.88 57 GLU B CA 1
ATOM 4754 C C . GLU B 1 57 ? 22.281 1.671 -4.953 1 91.88 57 GLU B C 1
ATOM 4756 O O . GLU B 1 57 ? 21.891 2.295 -5.938 1 91.88 57 GLU B O 1
ATOM 4761 N N . ASP B 1 58 ? 22.016 2.039 -3.74 1 86.88 58 ASP B N 1
ATOM 4762 C CA . ASP B 1 58 ? 21.328 3.295 -3.447 1 86.88 58 ASP B CA 1
ATOM 4763 C C . ASP B 1 58 ? 22.078 4.484 -4.031 1 86.88 58 ASP B C 1
ATOM 4765 O O . ASP B 1 58 ? 21.469 5.461 -4.473 1 86.88 58 ASP B O 1
ATOM 4769 N N . ARG B 1 59 ? 23.406 4.391 -4.055 1 87.56 59 ARG B N 1
ATOM 4770 C CA . ARG B 1 59 ? 24.266 5.5 -4.48 1 87.56 59 ARG B CA 1
ATOM 4771 C C . ARG B 1 59 ? 24.516 5.453 -5.984 1 87.56 59 ARG B C 1
ATOM 4773 O O . ARG B 1 59 ? 24.641 6.492 -6.629 1 87.56 59 ARG B O 1
ATOM 4780 N N . ASN B 1 60 ? 24.516 4.203 -6.512 1 88.75 60 ASN B N 1
ATOM 4781 C CA . ASN B 1 60 ? 25.062 4.078 -7.855 1 88.75 60 ASN B CA 1
ATOM 4782 C C . ASN B 1 60 ? 24 3.641 -8.859 1 88.75 60 ASN B C 1
ATOM 4784 O O . ASN B 1 60 ? 24.172 3.803 -10.07 1 88.75 60 ASN B O 1
ATOM 4788 N N . VAL B 1 61 ? 22.938 3.029 -8.344 1 86.44 61 VAL B N 1
ATOM 4789 C CA . VAL B 1 61 ? 21.953 2.457 -9.258 1 86.44 61 VAL B CA 1
ATOM 4790 C C . VAL B 1 61 ? 20.672 3.268 -9.211 1 86.44 61 VAL B C 1
ATOM 4792 O O . VAL B 1 61 ? 20.078 3.586 -10.242 1 86.44 61 VAL B O 1
ATOM 4795 N N . TYR B 1 62 ? 20.266 3.703 -8.047 1 84.31 62 TYR B N 1
ATOM 4796 C CA . TYR B 1 62 ? 19 4.395 -7.863 1 84.31 62 TYR B CA 1
ATOM 4797 C C . TYR B 1 62 ? 19.188 5.906 -7.891 1 84.31 62 TYR B C 1
ATOM 4799 O O . TYR B 1 62 ? 20.297 6.398 -7.707 1 84.31 62 TYR B O 1
ATOM 4807 N N . GLY B 1 63 ? 18.062 6.629 -8.195 1 81.75 63 GLY B N 1
ATOM 4808 C CA . GLY B 1 63 ? 18.094 8.078 -8.234 1 81.75 63 GLY B CA 1
ATOM 4809 C C . GLY B 1 63 ? 16.766 8.695 -8.641 1 81.75 63 GLY B C 1
ATOM 4810 O O . GLY B 1 63 ? 15.914 8.016 -9.211 1 81.75 63 GLY B O 1
ATOM 4811 N N . ILE B 1 64 ? 16.609 9.898 -8.234 1 80.69 64 ILE B N 1
ATOM 4812 C CA . ILE B 1 64 ? 15.414 10.656 -8.555 1 80.69 64 ILE B CA 1
ATOM 4813 C C . ILE B 1 64 ? 15.758 11.82 -9.477 1 80.69 64 ILE B C 1
ATOM 4815 O O . ILE B 1 64 ? 16.781 12.484 -9.289 1 80.69 64 ILE B O 1
ATOM 4819 N N . LYS B 1 65 ? 14.953 11.992 -10.461 1 78.81 65 LYS B N 1
ATOM 4820 C CA . LYS B 1 65 ? 15.117 13.102 -11.398 1 78.81 65 LYS B CA 1
ATOM 4821 C C . LYS B 1 65 ? 14.367 14.344 -10.914 1 78.81 65 LYS B C 1
ATOM 4823 O O . LYS B 1 65 ? 13.594 14.266 -9.953 1 78.81 65 LYS B O 1
ATOM 4828 N N . SER B 1 66 ? 14.539 15.398 -11.516 1 72.12 66 SER B N 1
ATOM 4829 C CA . SER B 1 66 ? 13.977 16.688 -11.109 1 72.12 66 SER B CA 1
ATOM 4830 C C . SER B 1 66 ? 12.453 16.672 -11.188 1 72.12 66 SER B C 1
ATOM 4832 O O . SER B 1 66 ? 11.789 17.391 -10.438 1 72.12 66 SER B O 1
ATOM 4834 N N . ASP B 1 67 ? 11.922 15.812 -12 1 75.06 67 ASP B N 1
ATOM 4835 C CA . ASP B 1 67 ? 10.469 15.773 -12.164 1 75.06 67 ASP B CA 1
ATOM 4836 C C . ASP B 1 67 ? 9.844 14.766 -11.195 1 75.06 67 ASP B C 1
ATOM 4838 O O . ASP B 1 67 ? 8.648 14.477 -11.281 1 75.06 67 ASP B O 1
ATOM 4842 N N . GLY B 1 68 ? 10.742 14.312 -10.352 1 78.75 68 GLY B N 1
ATOM 4843 C CA . GLY B 1 68 ? 10.266 13.406 -9.32 1 78.75 68 GLY B CA 1
ATOM 4844 C C . GLY B 1 68 ? 10.281 11.953 -9.75 1 78.75 68 GLY B C 1
ATOM 4845 O O . GLY B 1 68 ? 10.156 11.047 -8.922 1 78.75 68 GLY B O 1
ATOM 4846 N N . SER B 1 69 ? 10.461 11.766 -11.047 1 79.88 69 SER B N 1
ATOM 4847 C CA . SER B 1 69 ? 10.562 10.391 -11.531 1 79.88 69 SER B CA 1
ATOM 4848 C C . SER B 1 69 ? 11.898 9.766 -11.148 1 79.88 69 SER B C 1
ATOM 4850 O O . SER B 1 69 ? 12.844 10.469 -10.789 1 79.88 69 SER B O 1
ATOM 4852 N N . GLY B 1 70 ? 11.938 8.516 -11.133 1 84.38 70 GLY B N 1
ATOM 4853 C CA . GLY B 1 70 ? 13.164 7.805 -10.781 1 84.38 70 GLY B CA 1
ATOM 4854 C C . GLY B 1 70 ? 12.914 6.383 -10.312 1 84.38 70 GLY B C 1
ATOM 4855 O O . GLY B 1 70 ? 11.883 5.789 -10.633 1 84.38 70 GLY B O 1
ATOM 4856 N N . HIS B 1 71 ? 13.961 5.867 -9.758 1 86.12 71 HIS B N 1
ATOM 4857 C CA . HIS B 1 71 ? 13.898 4.512 -9.227 1 86.12 71 HIS B CA 1
ATOM 4858 C C . HIS B 1 71 ? 14.477 4.441 -7.82 1 86.12 71 HIS B C 1
ATOM 4860 O O . HIS B 1 71 ? 15.531 5.02 -7.551 1 86.12 71 HIS B O 1
ATOM 4866 N N . GLU B 1 72 ? 13.703 3.9 -6.965 1 86.19 72 GLU B N 1
ATOM 4867 C CA . GLU B 1 72 ? 14.133 3.648 -5.594 1 86.19 72 GLU B CA 1
ATOM 4868 C C . GLU B 1 72 ? 14.203 2.152 -5.305 1 86.19 72 GLU B C 1
ATOM 4870 O O . GLU B 1 72 ? 13.734 1.337 -6.098 1 86.19 72 GLU B O 1
ATOM 4875 N N . ALA B 1 73 ? 14.906 1.849 -4.184 1 86.94 73 ALA B N 1
ATOM 4876 C CA . ALA B 1 73 ? 14.914 0.454 -3.75 1 86.94 73 ALA B CA 1
ATOM 4877 C C . ALA B 1 73 ? 13.492 -0.078 -3.592 1 86.94 73 ALA B C 1
ATOM 4879 O O . ALA B 1 73 ? 12.641 0.585 -3.002 1 86.94 73 ALA B O 1
ATOM 4880 N N . GLY B 1 74 ? 13.258 -1.272 -4.172 1 87.25 74 GLY B N 1
ATOM 4881 C CA . GLY B 1 74 ? 11.938 -1.875 -4.066 1 87.25 74 GLY B CA 1
ATOM 4882 C C . GLY B 1 74 ? 10.883 -1.144 -4.871 1 87.25 74 GLY B C 1
ATOM 4883 O O . GLY B 1 74 ? 9.68 -1.321 -4.637 1 87.25 74 GLY B O 1
ATOM 4884 N N . HIS B 1 75 ? 11.32 -0.265 -5.82 1 88.88 75 HIS B N 1
ATOM 4885 C CA . HIS B 1 75 ? 10.414 0.529 -6.637 1 88.88 75 HIS B CA 1
ATOM 4886 C C . HIS B 1 75 ? 9.617 -0.354 -7.594 1 88.88 75 HIS B C 1
ATOM 4888 O O . HIS B 1 75 ? 9.672 -1.582 -7.5 1 88.88 75 HIS B O 1
ATOM 4894 N N . ARG B 1 76 ? 8.797 0.268 -8.438 1 92.25 76 ARG B N 1
ATOM 4895 C CA . ARG B 1 76 ? 7.922 -0.417 -9.383 1 92.25 76 ARG B CA 1
ATOM 4896 C C . ARG B 1 76 ? 8.719 -1.357 -10.281 1 92.25 76 ARG B C 1
ATOM 4898 O O . ARG B 1 76 ? 9.609 -0.919 -11.016 1 92.25 76 ARG B O 1
ATOM 4905 N N . PHE B 1 77 ? 8.367 -2.625 -10.258 1 95.69 77 PHE B N 1
ATOM 4906 C CA . PHE B 1 77 ? 9.164 -3.707 -10.836 1 95.69 77 PHE B CA 1
ATOM 4907 C C . PHE B 1 77 ? 9.344 -3.508 -12.336 1 95.69 77 PHE B C 1
ATOM 4909 O O . PHE B 1 77 ? 10.477 -3.549 -12.836 1 95.69 77 PHE B O 1
ATOM 4916 N N . LEU B 1 78 ? 8.258 -3.205 -13.031 1 94.88 78 LEU B N 1
ATOM 4917 C CA . LEU B 1 78 ? 8.328 -3.166 -14.492 1 94.88 78 LEU B CA 1
ATOM 4918 C C . LEU B 1 78 ? 9.18 -1.991 -14.961 1 94.88 78 LEU B C 1
ATOM 4920 O O . LEU B 1 78 ? 9.805 -2.061 -16.016 1 94.88 78 LEU B O 1
ATOM 4924 N N . HIS B 1 79 ? 9.25 -0.967 -14.18 1 91.62 79 HIS B N 1
ATOM 4925 C CA . HIS B 1 79 ? 10.094 0.171 -14.523 1 91.62 79 HIS B CA 1
ATOM 4926 C C . HIS B 1 79 ? 11.555 -0.113 -14.203 1 91.62 79 HIS B C 1
ATOM 4928 O O . HIS B 1 79 ? 12.453 0.542 -14.742 1 91.62 79 HIS B O 1
ATOM 4934 N N . GLY B 1 80 ? 11.789 -1.085 -13.328 1 89.81 80 GLY B N 1
ATOM 4935 C CA . GLY B 1 80 ? 13.141 -1.361 -12.875 1 89.81 80 GLY B CA 1
ATOM 4936 C C . GLY B 1 80 ? 13.805 -2.492 -13.633 1 89.81 80 GLY B C 1
ATOM 4937 O O . GLY B 1 80 ? 14.969 -2.82 -13.383 1 89.81 80 GLY B O 1
ATOM 4938 N N . LEU B 1 81 ? 13.164 -3.098 -14.602 1 91 81 LEU B N 1
ATOM 4939 C CA . LEU B 1 81 ? 13.672 -4.277 -15.297 1 91 81 LEU B CA 1
ATOM 4940 C C . LEU B 1 81 ? 15.016 -3.994 -15.945 1 91 81 LEU B C 1
ATOM 4942 O O . LEU B 1 81 ? 15.914 -4.844 -15.938 1 91 81 LEU B O 1
ATOM 4946 N N . ASP B 1 82 ? 15.188 -2.812 -16.422 1 85.94 82 ASP B N 1
ATOM 4947 C CA . ASP B 1 82 ? 16.406 -2.48 -17.141 1 85.94 82 ASP B CA 1
ATOM 4948 C C . ASP B 1 82 ? 17.562 -2.215 -16.188 1 85.94 82 ASP B C 1
ATOM 4950 O O . ASP B 1 82 ? 18.734 -2.248 -16.578 1 85.94 82 ASP B O 1
ATOM 4954 N N . LEU B 1 83 ? 17.266 -1.977 -14.945 1 86 83 LEU B N 1
ATOM 4955 C CA . LEU B 1 83 ? 18.297 -1.618 -13.961 1 86 83 LEU B CA 1
ATOM 4956 C C . LEU B 1 83 ? 18.969 -2.865 -13.398 1 86 83 LEU B C 1
ATOM 4958 O O . LEU B 1 83 ? 20.016 -2.775 -12.773 1 86 83 LEU B O 1
ATOM 4962 N N . VAL B 1 84 ? 18.375 -4.016 -13.625 1 83 84 VAL B N 1
ATOM 4963 C CA . VAL B 1 84 ? 18.859 -5.234 -12.984 1 83 84 VAL B CA 1
ATOM 4964 C C . VAL B 1 84 ? 20.234 -5.598 -13.523 1 83 84 VAL B C 1
ATOM 4966 O O . VAL B 1 84 ? 21.047 -6.195 -12.812 1 83 84 VAL B O 1
ATOM 4969 N N . SER B 1 85 ? 20.5 -5.195 -14.727 1 82.69 85 SER B N 1
ATOM 4970 C CA . SER B 1 85 ? 21.797 -5.5 -15.312 1 82.69 85 SER B CA 1
ATOM 4971 C C . SER B 1 85 ? 22.922 -4.77 -14.578 1 82.69 85 SER B C 1
ATOM 4973 O O . SER B 1 85 ? 24.062 -5.223 -14.578 1 82.69 85 SER B O 1
ATOM 4975 N N . ASP B 1 86 ? 22.594 -3.752 -13.922 1 87.5 86 ASP B N 1
ATOM 4976 C CA . ASP B 1 86 ? 23.578 -2.934 -13.219 1 87.5 86 ASP B CA 1
ATOM 4977 C C . ASP B 1 86 ? 23.625 -3.273 -11.734 1 87.5 86 ASP B C 1
ATOM 4979 O O . ASP B 1 86 ? 24.438 -2.727 -10.992 1 87.5 86 ASP B O 1
ATOM 4983 N N . SER B 1 87 ? 22.859 -4.234 -11.336 1 92.38 87 SER B N 1
ATOM 4984 C CA . SER B 1 87 ? 22.719 -4.516 -9.914 1 92.38 87 SER B CA 1
ATOM 4985 C C . SER B 1 87 ? 23.609 -5.688 -9.492 1 92.38 87 SER B C 1
ATOM 4987 O O . SER B 1 87 ? 23.438 -6.805 -9.984 1 92.38 87 SER B O 1
ATOM 4989 N N . LYS B 1 88 ? 24.484 -5.465 -8.602 1 95 88 LYS B N 1
ATOM 4990 C CA . LYS B 1 88 ? 25.281 -6.531 -8.008 1 95 88 LYS B CA 1
ATOM 4991 C C . LYS B 1 88 ? 24.422 -7.418 -7.098 1 95 88 LYS B C 1
ATOM 4993 O O . LYS B 1 88 ? 24.656 -8.625 -7.016 1 95 88 LYS B O 1
ATOM 4998 N N . LEU B 1 89 ? 23.516 -6.797 -6.492 1 95.5 89 LEU B N 1
ATOM 4999 C CA . LEU B 1 89 ? 22.641 -7.551 -5.59 1 95.5 89 LEU B CA 1
ATOM 5000 C C . LEU B 1 89 ? 21.734 -8.492 -6.375 1 95.5 89 LEU B C 1
ATOM 5002 O O . LEU B 1 89 ? 21.406 -9.578 -5.898 1 95.5 89 LEU B O 1
ATOM 5006 N N . PHE B 1 90 ? 21.328 -8.086 -7.543 1 96.25 90 PHE B N 1
ATOM 5007 C CA . PHE B 1 90 ? 20.547 -9.016 -8.359 1 96.25 90 PHE B CA 1
ATOM 5008 C C . PHE B 1 90 ? 21.391 -10.203 -8.789 1 96.25 90 PHE B C 1
ATOM 5010 O O . PHE B 1 90 ? 20.906 -11.328 -8.867 1 96.25 90 PHE B O 1
ATOM 5017 N N . GLU B 1 91 ? 22.656 -9.922 -9.125 1 96.69 91 GLU B N 1
ATOM 5018 C CA . GLU B 1 91 ? 23.562 -11.031 -9.398 1 96.69 91 GLU B CA 1
ATOM 5019 C C . GLU B 1 91 ? 23.609 -12.008 -8.227 1 96.69 91 GLU B C 1
ATOM 5021 O O . GLU B 1 91 ? 23.578 -13.227 -8.422 1 96.69 91 GLU B O 1
ATOM 5026 N N . VAL B 1 92 ? 23.688 -11.438 -7.043 1 98 92 VAL B N 1
ATOM 5027 C CA . VAL B 1 92 ? 23.688 -12.266 -5.84 1 98 92 VAL B CA 1
ATOM 5028 C C . VAL B 1 92 ? 22.391 -13.07 -5.762 1 98 92 VAL B C 1
ATOM 5030 O O . VAL B 1 92 ? 22.406 -14.258 -5.441 1 98 92 VAL B O 1
ATOM 5033 N N . ALA B 1 93 ? 21.266 -12.461 -6.051 1 97.88 93 ALA B N 1
ATOM 5034 C CA . ALA B 1 93 ? 19.953 -13.125 -6.008 1 97.88 93 ALA B CA 1
ATOM 5035 C C . ALA B 1 93 ? 19.906 -14.273 -7.008 1 97.88 93 ALA B C 1
ATOM 5037 O O . ALA B 1 93 ? 19.297 -15.32 -6.73 1 97.88 93 ALA B O 1
ATOM 5038 N N . THR B 1 94 ? 20.5 -14.109 -8.18 1 97.5 94 THR B N 1
ATOM 5039 C CA . THR B 1 94 ? 20.484 -15.141 -9.211 1 97.5 94 THR B CA 1
ATOM 5040 C C . THR B 1 94 ? 21.297 -16.359 -8.781 1 97.5 94 THR B C 1
ATOM 5042 O O . THR B 1 94 ? 21 -17.484 -9.18 1 97.5 94 THR B O 1
ATOM 5045 N N . LYS B 1 95 ? 22.25 -16.141 -7.949 1 97.62 95 LYS B N 1
ATOM 5046 C CA . LYS B 1 95 ? 23.141 -17.219 -7.523 1 97.62 95 LYS B CA 1
ATOM 5047 C C . LYS B 1 95 ? 22.625 -17.875 -6.242 1 97.62 95 LYS B C 1
ATOM 5049 O O . LYS B 1 95 ? 23.031 -19 -5.91 1 97.62 95 LYS B O 1
ATOM 5054 N N . ALA B 1 96 ? 21.75 -17.203 -5.559 1 98.56 96 ALA B N 1
ATOM 5055 C CA . ALA B 1 96 ? 21.281 -17.656 -4.254 1 98.56 96 ALA B CA 1
ATOM 5056 C C . ALA B 1 96 ? 20.516 -18.969 -4.379 1 98.56 96 ALA B C 1
ATOM 5058 O O . ALA B 1 96 ? 19.719 -19.141 -5.309 1 98.56 96 ALA B O 1
ATOM 5059 N N . PRO B 1 97 ? 20.828 -20 -3.518 1 98.56 97 PRO B N 1
ATOM 5060 C CA . PRO B 1 97 ? 19.875 -21.109 -3.391 1 98.56 97 PRO B CA 1
ATOM 5061 C C . PRO B 1 97 ? 18.547 -20.656 -2.783 1 98.56 97 PRO B C 1
ATOM 5063 O O . PRO B 1 97 ? 18.516 -20.016 -1.738 1 98.56 97 PRO B O 1
ATOM 5066 N N . LYS B 1 98 ? 17.422 -20.984 -3.303 1 98.56 98 LYS B N 1
ATOM 5067 C CA . LYS B 1 98 ? 16.156 -20.328 -2.959 1 98.56 98 LYS B CA 1
ATOM 5068 C C . LYS B 1 98 ? 15.172 -21.312 -2.357 1 98.56 98 LYS B C 1
ATOM 5070 O O . LYS B 1 98 ? 14.008 -20.984 -2.131 1 98.56 98 LYS B O 1
ATOM 5075 N N . GLY B 1 99 ? 15.625 -22.531 -2.07 1 98.69 99 GLY B N 1
ATOM 5076 C CA . GLY B 1 99 ? 14.711 -23.531 -1.523 1 98.69 99 GLY B CA 1
ATOM 5077 C C . GLY B 1 99 ? 13.648 -23.969 -2.512 1 98.69 99 GLY B C 1
ATOM 5078 O O . GLY B 1 99 ? 13.969 -24.375 -3.633 1 98.69 99 GLY B O 1
ATOM 5079 N N . CYS B 1 100 ? 12.375 -23.859 -2.135 1 98.88 100 CYS B N 1
ATOM 5080 C CA . CYS B 1 100 ? 11.266 -24.359 -2.947 1 98.88 100 CYS B CA 1
ATOM 5081 C C . CYS B 1 100 ? 10.406 -23.203 -3.461 1 98.88 100 CYS B C 1
ATOM 5083 O O . CYS B 1 100 ? 10.344 -22.141 -2.832 1 98.88 100 CYS B O 1
ATOM 5085 N N . LEU B 1 101 ? 9.875 -23.344 -4.633 1 98.94 101 LEU B N 1
ATOM 5086 C CA . LEU B 1 101 ? 8.82 -22.484 -5.16 1 98.94 101 LEU B CA 1
ATOM 5087 C C . LEU B 1 101 ? 7.449 -23.109 -4.945 1 98.94 101 LEU B C 1
ATOM 5089 O O . LEU B 1 101 ? 7.109 -24.109 -5.582 1 98.94 101 LEU B O 1
ATOM 5093 N N . LEU B 1 102 ? 6.629 -22.469 -4.086 1 98.94 102 LEU B N 1
ATOM 5094 C CA . LEU B 1 102 ? 5.445 -23.172 -3.607 1 98.94 102 LEU B CA 1
ATOM 5095 C C . LEU B 1 102 ? 4.172 -22.516 -4.145 1 98.94 102 LEU B C 1
ATOM 5097 O O . LEU B 1 102 ? 3.068 -23 -3.887 1 98.94 102 LEU B O 1
ATOM 5101 N N . HIS B 1 103 ? 4.297 -21.406 -4.875 1 98.94 103 HIS B N 1
ATOM 5102 C CA . HIS B 1 103 ? 3.141 -20.781 -5.512 1 98.94 103 HIS B CA 1
ATOM 5103 C C . HIS B 1 103 ? 3.484 -20.281 -6.906 1 98.94 103 HIS B C 1
ATOM 5105 O O . HIS B 1 103 ? 4.156 -19.25 -7.055 1 98.94 103 HIS B O 1
ATOM 5111 N N . CYS B 1 104 ? 3.049 -20.922 -7.883 1 98.81 104 CYS B N 1
ATOM 5112 C CA . CYS B 1 104 ? 3.16 -20.531 -9.281 1 98.81 104 CYS B CA 1
ATOM 5113 C C . CYS B 1 104 ? 2.111 -21.219 -10.133 1 98.81 104 CYS B C 1
ATOM 5115 O O . CYS B 1 104 ? 1.543 -22.234 -9.727 1 98.81 104 CYS B O 1
ATOM 5117 N N . HIS B 1 105 ? 1.813 -20.672 -11.25 1 98.75 105 HIS B N 1
ATOM 5118 C CA . HIS B 1 105 ? 0.794 -21.203 -12.148 1 98.75 105 HIS B CA 1
ATOM 5119 C C . HIS B 1 105 ? 1.41 -21.672 -13.461 1 98.75 105 HIS B C 1
ATOM 5121 O O . HIS B 1 105 ? 2.15 -20.922 -14.109 1 98.75 105 HIS B O 1
ATOM 5127 N N . TYR B 1 106 ? 1.06 -22.781 -13.867 1 98.5 106 TYR B N 1
ATOM 5128 C CA . TYR B 1 106 ? 1.673 -23.469 -14.992 1 98.5 106 TYR B CA 1
ATOM 5129 C C . TYR B 1 106 ? 1.649 -22.609 -16.25 1 98.5 106 TYR B C 1
ATOM 5131 O O . TYR B 1 106 ? 2.678 -22.438 -16.906 1 98.5 106 TYR B O 1
ATOM 5139 N N . ASP B 1 107 ? 0.534 -22.016 -16.516 1 96.69 107 ASP B N 1
ATOM 5140 C CA . ASP B 1 107 ? 0.299 -21.328 -17.797 1 96.69 107 ASP B CA 1
ATOM 5141 C C . ASP B 1 107 ? 1.152 -20.062 -17.906 1 96.69 107 ASP B C 1
ATOM 5143 O O . ASP B 1 107 ? 1.413 -19.578 -19 1 96.69 107 ASP B O 1
ATOM 5147 N N . CYS B 1 108 ? 1.597 -19.594 -16.781 1 97.56 108 CYS B N 1
ATOM 5148 C CA . CYS B 1 108 ? 2.229 -18.281 -16.797 1 97.56 108 CYS B CA 1
ATOM 5149 C C . CYS B 1 108 ? 3.652 -18.344 -16.25 1 97.56 108 CYS B C 1
ATOM 5151 O O . CYS B 1 108 ? 4.168 -17.359 -15.711 1 97.56 108 CYS B O 1
ATOM 5153 N N . LEU B 1 109 ? 4.34 -19.438 -16.406 1 98.38 109 LEU B N 1
ATOM 5154 C CA . LEU B 1 109 ? 5.68 -19.625 -15.852 1 98.38 109 LEU B CA 1
ATOM 5155 C C . LEU B 1 109 ? 6.73 -19 -16.766 1 98.38 109 LEU B C 1
ATOM 5157 O O . LEU B 1 109 ? 7.746 -18.484 -16.281 1 98.38 109 LEU B O 1
ATOM 5161 N N . LEU B 1 110 ? 6.52 -19.141 -18.062 1 98.06 110 LEU B N 1
ATOM 5162 C CA . LEU B 1 110 ? 7.551 -18.719 -19.016 1 98.06 110 LEU B CA 1
ATOM 5163 C C . LEU B 1 110 ? 7.078 -17.547 -19.859 1 98.06 110 LEU B C 1
ATOM 5165 O O . LEU B 1 110 ? 5.871 -17.344 -20.016 1 98.06 110 LEU B O 1
ATOM 5169 N N . PRO B 1 111 ? 7.98 -16.75 -20.391 1 95.81 111 PRO B N 1
ATOM 5170 C CA . PRO B 1 111 ? 7.594 -15.641 -21.266 1 95.81 111 PRO B CA 1
ATOM 5171 C C . PRO B 1 111 ? 7.008 -16.109 -22.594 1 95.81 111 PRO B C 1
ATOM 5173 O O . PRO B 1 111 ? 7.18 -17.266 -22.984 1 95.81 111 PRO B O 1
ATOM 5176 N N . PRO B 1 112 ? 6.414 -15.211 -23.328 1 96.69 112 PRO B N 1
ATOM 5177 C CA . PRO B 1 112 ? 5.684 -15.547 -24.547 1 96.69 112 PRO B CA 1
ATOM 5178 C C . PRO B 1 112 ? 6.586 -16.109 -25.641 1 96.69 112 PRO B C 1
ATOM 5180 O O . PRO B 1 112 ? 6.113 -16.844 -26.531 1 96.69 112 PRO B O 1
ATOM 5183 N N . ASP B 1 113 ? 7.832 -15.859 -25.594 1 95.75 113 ASP B N 1
ATOM 5184 C CA . ASP B 1 113 ? 8.742 -16.25 -26.672 1 95.75 113 ASP B CA 1
ATOM 5185 C C . ASP B 1 113 ? 8.781 -17.766 -26.844 1 95.75 113 ASP B C 1
ATOM 5187 O O . ASP B 1 113 ? 8.906 -18.266 -27.953 1 95.75 113 ASP B O 1
ATOM 5191 N N . THR B 1 114 ? 8.664 -18.484 -25.812 1 95.94 114 THR B N 1
ATOM 5192 C CA . THR B 1 114 ? 8.758 -19.938 -25.859 1 95.94 114 THR B CA 1
ATOM 5193 C C . THR B 1 114 ? 7.566 -20.531 -26.594 1 95.94 114 THR B C 1
ATOM 5195 O O . THR B 1 114 ? 7.734 -21.375 -27.484 1 95.94 114 THR B O 1
ATOM 5198 N N . VAL B 1 115 ? 6.371 -20.047 -26.312 1 97 115 VAL B N 1
ATOM 5199 C CA . VAL B 1 115 ? 5.176 -20.594 -26.953 1 97 115 VAL B CA 1
ATOM 5200 C C . VAL B 1 115 ? 5.113 -20.141 -28.406 1 97 115 VAL B C 1
ATOM 5202 O O . VAL B 1 115 ? 4.566 -20.844 -29.266 1 97 115 VAL B O 1
ATOM 5205 N N . LEU B 1 116 ? 5.641 -18.938 -28.672 1 97.5 116 LEU B N 1
ATOM 5206 C CA . LEU B 1 116 ? 5.695 -18.469 -30.062 1 97.5 116 LEU B CA 1
ATOM 5207 C C . LEU B 1 116 ? 6.637 -19.328 -30.891 1 97.5 116 LEU B C 1
ATOM 5209 O O . LEU B 1 116 ? 6.348 -19.625 -32.062 1 97.5 116 LEU B O 1
ATOM 5213 N N . ALA B 1 117 ? 7.719 -19.703 -30.297 1 96.88 117 ALA B N 1
ATOM 5214 C CA . ALA B 1 117 ? 8.672 -20.578 -30.984 1 96.88 117 ALA B CA 1
ATOM 5215 C C . ALA B 1 117 ? 8.047 -21.922 -31.312 1 96.88 117 ALA B C 1
ATOM 5217 O O . ALA B 1 117 ? 8.25 -22.469 -32.406 1 96.88 117 ALA B O 1
ATOM 5218 N N . ASP B 1 118 ? 7.34 -22.516 -30.391 1 97.44 118 ASP B N 1
ATOM 5219 C CA . ASP B 1 118 ? 6.656 -23.781 -30.625 1 97.44 118 ASP B CA 1
ATOM 5220 C C . ASP B 1 118 ? 5.586 -23.625 -31.703 1 97.44 118 ASP B C 1
ATOM 5222 O O . ASP B 1 118 ? 5.418 -24.5 -32.562 1 97.44 118 ASP B O 1
ATOM 5226 N N . ALA B 1 119 ? 4.887 -22.547 -31.641 1 97.19 119 ALA B N 1
ATOM 5227 C CA . ALA B 1 119 ? 3.787 -22.281 -32.562 1 97.19 119 ALA B CA 1
ATOM 5228 C C . ALA B 1 119 ? 4.285 -22.234 -34 1 97.19 119 ALA B C 1
ATOM 5230 O O . ALA B 1 119 ? 3.598 -22.703 -34.938 1 97.19 119 ALA B O 1
ATOM 5231 N N . ARG B 1 120 ? 5.453 -21.75 -34.219 1 95.38 120 ARG B N 1
ATOM 5232 C CA . ARG B 1 120 ? 6.031 -21.641 -35.562 1 95.38 120 ARG B CA 1
ATOM 5233 C C . ARG B 1 120 ? 6.223 -23.031 -36.188 1 95.38 120 ARG B C 1
ATOM 5235 O O . ARG B 1 120 ? 6.211 -23.172 -37.406 1 95.38 120 ARG B O 1
ATOM 5242 N N . LYS B 1 121 ? 6.301 -23.969 -35.375 1 96 121 LYS B N 1
ATOM 5243 C CA . LYS B 1 121 ? 6.629 -25.312 -35.844 1 96 121 LYS B CA 1
ATOM 5244 C C . LYS B 1 121 ? 5.383 -26.188 -35.938 1 96 121 LYS B C 1
ATOM 5246 O O . LYS B 1 121 ? 5.473 -27.375 -36.25 1 96 121 LYS B O 1
ATOM 5251 N N . GLN B 1 122 ? 4.273 -25.656 -35.625 1 96.56 122 GLN B N 1
ATOM 5252 C CA . GLN B 1 122 ? 3.031 -26.422 -35.594 1 96.56 122 GLN B CA 1
ATOM 5253 C C . GLN B 1 122 ? 2.197 -26.156 -36.844 1 96.56 122 GLN B C 1
ATOM 5255 O O . GLN B 1 122 ? 1.435 -25.188 -36.875 1 96.56 122 GLN B O 1
ATOM 5260 N N . PRO B 1 123 ? 2.203 -27.078 -37.781 1 93.94 123 PRO B N 1
ATOM 5261 C CA . PRO B 1 123 ? 1.543 -26.828 -39.062 1 93.94 123 PRO B CA 1
ATOM 5262 C C . PRO B 1 123 ? 0.02 -26.828 -38.938 1 93.94 123 PRO B C 1
ATOM 5264 O O . PRO B 1 123 ? -0.667 -26.297 -39.812 1 93.94 123 PRO B O 1
ATOM 5267 N N . ASN B 1 124 ? -0.505 -27.391 -37.875 1 95.38 124 ASN B N 1
ATOM 5268 C CA . ASN B 1 124 ? -1.95 -27.531 -37.75 1 95.38 124 ASN B CA 1
ATOM 5269 C C . ASN B 1 124 ? -2.527 -26.469 -36.812 1 95.38 124 ASN B C 1
ATOM 5271 O O . ASN B 1 124 ? -3.658 -26.594 -36.344 1 95.38 124 ASN B O 1
ATOM 5275 N N . LEU B 1 125 ? -1.741 -25.438 -36.531 1 96.88 125 LEU B N 1
ATOM 5276 C CA . LEU B 1 125 ? -2.17 -24.391 -35.625 1 96.88 125 LEU B CA 1
ATOM 5277 C C . LEU B 1 125 ? -2.986 -23.328 -36.344 1 96.88 125 LEU B C 1
ATOM 5279 O O . LEU B 1 125 ? -2.635 -22.906 -37.438 1 96.88 125 LEU B O 1
ATOM 5283 N N . TYR B 1 126 ? -4.086 -22.922 -35.781 1 97.19 126 TYR B N 1
ATOM 5284 C CA . TYR B 1 126 ? -4.965 -21.859 -36.281 1 97.19 126 TYR B CA 1
ATOM 5285 C C . TYR B 1 126 ? -5.129 -20.766 -35.219 1 97.19 126 TYR B C 1
ATOM 5287 O O . TYR B 1 126 ? -4.82 -20.969 -34.062 1 97.19 126 TYR B O 1
ATOM 5295 N N . ILE B 1 127 ? -5.535 -19.609 -35.625 1 97.94 127 ILE B N 1
ATOM 5296 C CA . ILE B 1 127 ? -5.762 -18.453 -34.781 1 97.94 127 ILE B CA 1
ATOM 5297 C C . ILE B 1 127 ? -7.133 -17.844 -35.062 1 97.94 127 ILE B C 1
ATOM 5299 O O . ILE B 1 127 ? -7.613 -17.906 -36.219 1 97.94 127 ILE B O 1
ATOM 5303 N N . ARG B 1 128 ? -7.82 -17.359 -34.094 1 97.81 128 ARG B N 1
ATOM 5304 C CA . ARG B 1 128 ? -9.062 -16.609 -34.25 1 97.81 128 ARG B CA 1
ATOM 5305 C C . ARG B 1 128 ? -9.039 -15.328 -33.406 1 97.81 128 ARG B C 1
ATOM 5307 O O . ARG B 1 128 ? -8.156 -15.148 -32.562 1 97.81 128 ARG B O 1
ATOM 5314 N N . SER B 1 129 ? -9.906 -14.414 -33.656 1 97.44 129 SER B N 1
ATOM 5315 C CA . SER B 1 129 ? -10.039 -13.156 -32.938 1 97.44 129 SER B CA 1
ATOM 5316 C C . SER B 1 129 ? -11.5 -12.797 -32.719 1 97.44 129 SER B C 1
ATOM 5318 O O . SER B 1 129 ? -12.383 -13.266 -33.438 1 97.44 129 SER B O 1
ATOM 5320 N N . ASP B 1 130 ? -11.75 -12.039 -31.703 1 96.62 130 ASP B N 1
ATOM 5321 C CA . ASP B 1 130 ? -13.117 -11.617 -31.406 1 96.62 130 ASP B CA 1
ATOM 5322 C C . ASP B 1 130 ? -13.516 -10.422 -32.281 1 96.62 130 ASP B C 1
ATOM 5324 O O . ASP B 1 130 ? -14.695 -10.047 -32.312 1 96.62 130 ASP B O 1
ATOM 5328 N N . VAL B 1 131 ? -12.547 -9.82 -32.969 1 96.31 131 VAL B N 1
ATOM 5329 C CA . VAL B 1 131 ? -12.805 -8.688 -33.844 1 96.31 131 VAL B CA 1
ATOM 5330 C C . VAL B 1 131 ? -11.898 -8.781 -35.094 1 96.31 131 VAL B C 1
ATOM 5332 O O . VAL B 1 131 ? -10.852 -9.438 -35.031 1 96.31 131 VAL B O 1
ATOM 5335 N N . PRO B 1 132 ? -12.352 -8.086 -36.219 1 96.38 132 PRO B N 1
ATOM 5336 C CA . PRO B 1 132 ? -11.438 -8 -37.344 1 96.38 132 PRO B CA 1
ATOM 5337 C C . PRO B 1 132 ? -10.242 -7.09 -37.062 1 96.38 132 PRO B C 1
ATOM 5339 O O . PRO B 1 132 ? -10.375 -6.098 -36.344 1 96.38 132 PRO B O 1
ATOM 5342 N N . LEU B 1 133 ? -9.125 -7.43 -37.625 1 97.38 133 LEU B N 1
ATOM 5343 C CA . LEU B 1 133 ? -7.91 -6.641 -37.438 1 97.38 133 LEU B CA 1
ATOM 5344 C C . LEU B 1 133 ? -7.719 -5.664 -38.594 1 97.38 133 LEU B C 1
ATOM 5346 O O . LEU B 1 133 ? -6.801 -5.824 -39.406 1 97.38 133 LEU B O 1
ATOM 5350 N N . ILE B 1 134 ? -8.531 -4.551 -38.625 1 96.12 134 ILE B N 1
ATOM 5351 C CA . ILE B 1 134 ? -8.562 -3.695 -39.781 1 96.12 134 ILE B CA 1
ATOM 5352 C C . ILE B 1 134 ? -8.312 -2.244 -39.406 1 96.12 134 ILE B C 1
ATOM 5354 O O . ILE B 1 134 ? -8.32 -1.348 -40.25 1 96.12 134 ILE B O 1
ATOM 5358 N N . SER B 1 135 ? -8.172 -1.996 -38.156 1 95.81 135 SER B N 1
ATOM 5359 C CA . SER B 1 135 ? -7.844 -0.665 -37.656 1 95.81 135 SER B CA 1
ATOM 5360 C C . SER B 1 135 ? -6.969 -0.743 -36.406 1 95.81 135 SER B C 1
ATOM 5362 O O . SER B 1 135 ? -6.895 -1.788 -35.75 1 95.81 135 SER B O 1
ATOM 5364 N N . ALA B 1 136 ? -6.352 0.365 -36.094 1 93.56 136 ALA B N 1
ATOM 5365 C CA . ALA B 1 136 ? -5.477 0.426 -34.906 1 93.56 136 ALA B CA 1
ATOM 5366 C C . ALA B 1 136 ? -6.242 0.103 -33.625 1 93.56 136 ALA B C 1
ATOM 5368 O O . ALA B 1 136 ? -5.727 -0.581 -32.75 1 93.56 136 ALA B O 1
ATOM 5369 N N . GLY B 1 137 ? -7.383 0.64 -33.531 1 92.62 137 GLY B N 1
ATOM 5370 C CA . GLY B 1 137 ? -8.219 0.393 -32.375 1 92.62 137 GLY B CA 1
ATOM 5371 C C . GLY B 1 137 ? -8.594 -1.067 -32.188 1 92.62 137 GLY B C 1
ATOM 5372 O O . GLY B 1 137 ? -8.586 -1.593 -31.078 1 92.62 137 GLY B O 1
ATOM 5373 N N . LEU B 1 138 ? -8.898 -1.703 -33.312 1 94.12 138 LEU B N 1
ATOM 5374 C CA . LEU B 1 138 ? -9.297 -3.107 -33.281 1 94.12 138 LEU B CA 1
ATOM 5375 C C . LEU B 1 138 ? -8.094 -4 -32.969 1 94.12 138 LEU B C 1
ATOM 5377 O O . LEU B 1 138 ? -8.227 -5.012 -32.281 1 94.12 138 LEU B O 1
ATOM 5381 N N . PHE B 1 139 ? -6.906 -3.609 -33.5 1 95.44 139 PHE B N 1
ATOM 5382 C CA . PHE B 1 139 ? -5.684 -4.316 -33.125 1 95.44 139 PHE B CA 1
ATOM 5383 C C . PHE B 1 139 ? -5.441 -4.23 -31.625 1 95.44 139 PHE B C 1
ATOM 5385 O O . PHE B 1 139 ? -5 -5.203 -31 1 95.44 139 PHE B O 1
ATOM 5392 N N . ALA B 1 140 ? -5.77 -3.133 -31.047 1 91.12 140 ALA B N 1
ATOM 5393 C CA . ALA B 1 140 ? -5.512 -2.891 -29.625 1 91.12 140 ALA B CA 1
ATOM 5394 C C . ALA B 1 140 ? -6.488 -3.666 -28.75 1 91.12 140 ALA B C 1
ATOM 5396 O O . ALA B 1 140 ? -6.137 -4.09 -27.641 1 91.12 140 ALA B O 1
ATOM 5397 N N . HIS B 1 141 ? -7.582 -3.982 -29.25 1 90.19 141 HIS B N 1
ATOM 5398 C CA . HIS B 1 141 ? -8.648 -4.555 -28.438 1 90.19 141 HIS B CA 1
ATOM 5399 C C . HIS B 1 141 ? -8.766 -6.059 -28.656 1 90.19 141 HIS B C 1
ATOM 5401 O O . HIS B 1 141 ? -9.352 -6.766 -27.844 1 90.19 141 HIS B O 1
ATOM 5407 N N . ALA B 1 142 ? -8.242 -6.562 -29.656 1 95.94 142 ALA B N 1
ATOM 5408 C CA . ALA B 1 142 ? -8.461 -7.934 -30.109 1 95.94 142 ALA B CA 1
ATOM 5409 C C . ALA B 1 142 ? -7.988 -8.938 -29.062 1 95.94 142 ALA B C 1
ATOM 5411 O O . ALA B 1 142 ? -7.031 -8.68 -28.328 1 95.94 142 ALA B O 1
ATOM 5412 N N . LEU B 1 143 ? -8.656 -10.039 -28.953 1 97.25 143 LEU B N 1
ATOM 5413 C CA . LEU B 1 143 ? -8.297 -11.18 -28.109 1 97.25 143 LEU B CA 1
ATOM 5414 C C . LEU B 1 143 ? -8.023 -12.414 -28.969 1 97.25 143 LEU B C 1
ATOM 5416 O O . LEU B 1 143 ? -8.914 -13.227 -29.203 1 97.25 143 LEU B O 1
ATOM 5420 N N . PRO B 1 144 ? -6.812 -12.547 -29.422 1 98.12 144 PRO B N 1
ATOM 5421 C CA . PRO B 1 144 ? -6.488 -13.727 -30.219 1 98.12 144 PRO B CA 1
ATOM 5422 C C . PRO B 1 144 ? -6.48 -15.016 -29.406 1 98.12 144 PRO B C 1
ATOM 5424 O O . PRO B 1 144 ? -6.066 -15.008 -28.25 1 98.12 144 PRO B O 1
ATOM 5427 N N . GLN B 1 145 ? -6.93 -16.094 -29.953 1 98.06 145 GLN B N 1
ATOM 5428 C CA . GLN B 1 145 ? -6.895 -17.438 -29.375 1 98.06 145 GLN B CA 1
ATOM 5429 C C . GLN B 1 145 ? -6.453 -18.469 -30.406 1 98.06 145 GLN B C 1
ATOM 5431 O O . GLN B 1 145 ? -6.605 -18.25 -31.609 1 98.06 145 GLN B O 1
ATOM 5436 N N . PHE B 1 146 ? -6 -19.547 -29.953 1 97.94 146 PHE B N 1
ATOM 5437 C CA . PHE B 1 146 ? -5.375 -20.531 -30.844 1 97.94 146 PHE B CA 1
ATOM 5438 C C . PHE B 1 146 ? -6.016 -21.906 -30.656 1 97.94 146 PHE B C 1
ATOM 5440 O O . PHE B 1 146 ? -6.578 -22.203 -29.609 1 97.94 146 PHE B O 1
ATOM 5447 N N . GLY B 1 147 ? -5.969 -22.688 -31.688 1 96 147 GLY B N 1
ATOM 5448 C CA . GLY B 1 147 ? -6.441 -24.062 -31.703 1 96 147 GLY B CA 1
ATOM 5449 C C . GLY B 1 147 ? -5.762 -24.938 -32.75 1 96 147 GLY B C 1
ATOM 5450 O O . GLY B 1 147 ? -5.305 -24.438 -33.781 1 96 147 GLY B O 1
ATOM 5451 N N . VAL B 1 148 ? -5.609 -26.188 -32.406 1 96.75 148 VAL B N 1
ATOM 5452 C CA . VAL B 1 148 ? -5.043 -27.156 -33.344 1 96.75 148 VAL B CA 1
ATOM 5453 C C . VAL B 1 148 ? -6.152 -28.016 -33.938 1 96.75 148 VAL B C 1
ATOM 5455 O O . VAL B 1 148 ? -6.988 -28.547 -33.219 1 96.75 148 VAL B O 1
ATOM 5458 N N . PHE B 1 149 ? -6.098 -28.125 -35.25 1 94.06 149 PHE B N 1
ATOM 5459 C CA . PHE B 1 149 ? -7.129 -28.891 -35.938 1 94.06 149 PHE B CA 1
ATOM 5460 C C . PHE B 1 149 ? -6.512 -29.891 -36.906 1 94.06 149 PHE B C 1
ATOM 5462 O O . PHE B 1 149 ? -5.457 -29.641 -37.469 1 94.06 149 PHE B O 1
ATOM 5469 N N . GLY B 1 150 ? -7.203 -31 -37.031 1 88 150 GLY B N 1
ATOM 5470 C CA . GLY B 1 150 ? -6.75 -32.031 -37.938 1 88 150 GLY B CA 1
ATOM 5471 C C . GLY B 1 150 ? -6.918 -31.672 -39.406 1 88 150 GLY B C 1
ATOM 5472 O O . GLY B 1 150 ? -7.82 -30.906 -39.75 1 88 150 GLY B O 1
ATOM 5473 N N . GLN B 1 151 ? -6.016 -32.25 -40.219 1 79.5 151 GLN B N 1
ATOM 5474 C CA . GLN B 1 151 ? -6.004 -31.969 -41.625 1 79.5 151 GLN B CA 1
ATOM 5475 C C . GLN B 1 151 ? -7.27 -32.5 -42.312 1 79.5 151 GLN B C 1
ATOM 5477 O O . GLN B 1 151 ? -7.707 -31.969 -43.344 1 79.5 151 GLN B O 1
ATOM 5482 N N . ALA B 1 152 ? -7.898 -33.438 -41.719 1 78.31 152 ALA B N 1
ATOM 5483 C CA . ALA B 1 152 ? -9.062 -34.062 -42.344 1 78.31 152 ALA B CA 1
ATOM 5484 C C . ALA B 1 152 ? -10.289 -33.188 -42.25 1 78.31 152 ALA B C 1
ATOM 5486 O O . ALA B 1 152 ? -11.164 -33.25 -43.125 1 78.31 152 ALA B O 1
ATOM 5487 N N . THR B 1 153 ? -10.352 -32.344 -41.344 1 78.44 153 THR B N 1
ATOM 5488 C CA . THR B 1 153 ? -11.484 -31.438 -41.188 1 78.44 153 THR B CA 1
ATOM 5489 C C . THR B 1 153 ? -11.016 -30.047 -40.75 1 78.44 153 THR B C 1
ATOM 5491 O O . THR B 1 153 ? -11.367 -29.594 -39.656 1 78.44 153 THR B O 1
ATOM 5494 N N . PRO B 1 154 ? -10.336 -29.547 -41.688 1 79.94 154 PRO B N 1
ATOM 5495 C CA . PRO B 1 154 ? -9.867 -28.203 -41.344 1 79.94 154 PRO B CA 1
ATOM 5496 C C . PRO B 1 154 ? -10.984 -27.156 -41.344 1 79.94 154 PRO B C 1
ATOM 5498 O O . PRO B 1 154 ? -11.93 -27.281 -42.125 1 79.94 154 PRO B O 1
ATOM 5501 N N . PRO B 1 155 ? -10.883 -26.234 -40.406 1 85.88 155 PRO B N 1
ATOM 5502 C CA . PRO B 1 155 ? -11.859 -25.156 -40.469 1 85.88 155 PRO B CA 1
ATOM 5503 C C . PRO B 1 155 ? -11.758 -24.359 -41.781 1 85.88 155 PRO B C 1
ATOM 5505 O O . PRO B 1 155 ? -10.727 -24.406 -42.438 1 85.88 155 PRO B O 1
ATOM 5508 N N . ALA B 1 156 ? -12.898 -23.75 -42.094 1 85.25 156 ALA B N 1
ATOM 5509 C CA . ALA B 1 156 ? -12.867 -22.844 -43.219 1 85.25 156 ALA B CA 1
ATOM 5510 C C . ALA B 1 156 ? -11.938 -21.672 -42.969 1 85.25 156 ALA B C 1
ATOM 5512 O O . ALA B 1 156 ? -12.031 -21.016 -41.906 1 85.25 156 ALA B O 1
ATOM 5513 N N . GLU B 1 157 ? -11.016 -21.516 -43.812 1 87.56 157 GLU B N 1
ATOM 5514 C CA . GLU B 1 157 ? -10.039 -20.453 -43.625 1 87.56 157 GLU B CA 1
ATOM 5515 C C . GLU B 1 157 ? -10.688 -19.078 -43.781 1 87.56 157 GLU B C 1
ATOM 5517 O O . GLU B 1 157 ? -11.453 -18.859 -44.719 1 87.56 157 GLU B O 1
ATOM 5522 N N . SER B 1 158 ? -10.445 -18.281 -42.875 1 94 158 SER B N 1
ATOM 5523 C CA . SER B 1 158 ? -10.906 -16.891 -42.875 1 94 158 SER B CA 1
ATOM 5524 C C . SER B 1 158 ? -9.742 -15.922 -42.969 1 94 158 SER B C 1
ATOM 5526 O O . SER B 1 158 ? -8.578 -16.344 -43.031 1 94 158 SER B O 1
ATOM 5528 N N . ASN B 1 159 ? -10.102 -14.641 -43.219 1 96.06 159 ASN B N 1
ATOM 5529 C CA . ASN B 1 159 ? -9.109 -13.57 -43.25 1 96.06 159 ASN B CA 1
ATOM 5530 C C . ASN B 1 159 ? -9.375 -12.516 -42.156 1 96.06 159 ASN B C 1
ATOM 5532 O O . ASN B 1 159 ? -10.188 -11.617 -42.375 1 96.06 159 ASN B O 1
ATOM 5536 N N . MET B 1 160 ? -8.57 -12.547 -41.125 1 96.31 160 MET B N 1
ATOM 5537 C CA . MET B 1 160 ? -8.758 -11.695 -39.969 1 96.31 160 MET B CA 1
ATOM 5538 C C . MET B 1 160 ? -8.492 -10.234 -40.312 1 96.31 160 MET B C 1
ATOM 5540 O O . MET B 1 160 ? -8.898 -9.328 -39.594 1 96.31 160 MET B O 1
ATOM 5544 N N . PHE B 1 161 ? -7.875 -9.984 -41.5 1 97.19 161 PHE B N 1
ATOM 5545 C CA . PHE B 1 161 ? -7.453 -8.641 -41.875 1 97.19 161 PHE B CA 1
ATOM 5546 C C . PHE B 1 161 ? -8.438 -8.016 -42.844 1 97.19 161 PHE B C 1
ATOM 5548 O O . PHE B 1 161 ? -8.125 -7.02 -43.5 1 97.19 161 PHE B O 1
ATOM 5555 N N . HIS B 1 162 ? -9.562 -8.625 -42.969 1 95.5 162 HIS B N 1
ATOM 5556 C CA . HIS B 1 162 ? -10.578 -8.133 -43.875 1 95.5 162 HIS B CA 1
ATOM 5557 C C . HIS B 1 162 ? -11.852 -7.742 -43.156 1 95.5 162 HIS B C 1
ATOM 5559 O O . HIS B 1 162 ? -12.172 -8.328 -42.094 1 95.5 162 HIS B O 1
ATOM 5565 N N . GLU B 1 163 ? -12.641 -6.828 -43.656 1 94.31 163 GLU B N 1
ATOM 5566 C CA . GLU B 1 163 ? -13.836 -6.285 -43 1 94.31 163 GLU B CA 1
ATOM 5567 C C . GLU B 1 163 ? -14.93 -7.34 -42.906 1 94.31 163 GLU B C 1
ATOM 5569 O O . GLU B 1 163 ? -15.805 -7.258 -42.031 1 94.31 163 GLU B O 1
ATOM 5574 N N . THR B 1 164 ? -14.891 -8.375 -43.688 1 94.12 164 THR B N 1
ATOM 5575 C CA . THR B 1 164 ? -15.938 -9.391 -43.719 1 94.12 164 THR B CA 1
ATOM 5576 C C . THR B 1 164 ? -15.625 -10.5 -42.719 1 94.12 164 THR B C 1
ATOM 5578 O O . THR B 1 164 ? -16.359 -11.484 -42.625 1 94.12 164 THR B O 1
ATOM 5581 N N . TYR B 1 165 ? -14.477 -10.352 -42.031 1 96.12 165 TYR B N 1
ATOM 5582 C CA . TYR B 1 165 ? -14.117 -11.352 -41.031 1 96.12 165 TYR B CA 1
ATOM 5583 C C . TYR B 1 165 ? -15.234 -11.523 -40 1 96.12 165 TYR B C 1
ATOM 5585 O O . TYR B 1 165 ? -15.688 -10.547 -39.406 1 96.12 165 TYR B O 1
ATOM 5593 N N . VAL B 1 166 ? -15.734 -12.727 -39.844 1 94.69 166 VAL B N 1
ATOM 5594 C CA . VAL B 1 166 ? -16.703 -13.07 -38.812 1 94.69 166 VAL B CA 1
ATOM 5595 C C . VAL B 1 166 ? -15.992 -13.414 -37.531 1 94.69 166 VAL B C 1
ATOM 5597 O O . VAL B 1 166 ? -15.172 -14.336 -37.469 1 94.69 166 VAL B O 1
ATOM 5600 N N . SER B 1 167 ? -16.297 -12.75 -36.469 1 94.81 167 SER B N 1
ATOM 5601 C CA . SER B 1 167 ? -15.672 -12.953 -35.188 1 94.81 167 SER B CA 1
ATOM 5602 C C . SER B 1 167 ? -15.672 -14.43 -34.781 1 94.81 167 SER B C 1
ATOM 5604 O O . SER B 1 167 ? -16.688 -15.109 -34.906 1 94.81 167 SER B O 1
ATOM 5606 N N . GLY B 1 168 ? -14.469 -14.898 -34.438 1 95.81 168 GLY B N 1
ATOM 5607 C CA . GLY B 1 168 ? -14.359 -16.266 -33.969 1 95.81 168 GLY B CA 1
ATOM 5608 C C . GLY B 1 168 ? -13.992 -17.25 -35.062 1 95.81 168 GLY B C 1
ATOM 5609 O O . GLY B 1 168 ? -13.75 -18.438 -34.781 1 95.81 168 GLY B O 1
ATOM 5610 N N . SER B 1 169 ? -14.023 -16.797 -36.281 1 96.44 169 SER B N 1
ATOM 5611 C CA . SER B 1 169 ? -13.633 -17.688 -37.375 1 96.44 169 SER B CA 1
ATOM 5612 C C . SER B 1 169 ? -12.125 -17.953 -37.375 1 96.44 169 SER B C 1
ATOM 5614 O O . SER B 1 169 ? -11.344 -17.078 -36.969 1 96.44 169 SER B O 1
ATOM 5616 N N . TRP B 1 170 ? -11.766 -19.141 -37.844 1 97.25 170 TRP B N 1
ATOM 5617 C CA . TRP B 1 170 ? -10.375 -19.578 -37.75 1 97.25 170 TRP B CA 1
ATOM 5618 C C . TRP B 1 170 ? -9.586 -19.188 -39 1 97.25 170 TRP B C 1
ATOM 5620 O O . TRP B 1 170 ? -10.133 -19.156 -40.094 1 97.25 170 TRP B O 1
ATOM 5630 N N . MET B 1 171 ? -8.391 -18.859 -38.781 1 96.62 171 MET B N 1
ATOM 5631 C CA . MET B 1 171 ? -7.375 -18.641 -39.781 1 96.62 171 MET B CA 1
ATOM 5632 C C . MET B 1 171 ? -6.113 -19.453 -39.5 1 96.62 171 MET B C 1
ATOM 5634 O O . MET B 1 171 ? -5.691 -19.531 -38.344 1 96.62 171 MET B O 1
ATOM 5638 N N . ARG B 1 172 ? -5.551 -20.094 -40.562 1 95.88 172 ARG B N 1
ATOM 5639 C CA . ARG B 1 172 ? -4.297 -20.812 -40.312 1 95.88 172 ARG B CA 1
ATOM 5640 C C . ARG B 1 172 ? -3.229 -19.859 -39.781 1 95.88 172 ARG B C 1
ATOM 5642 O O . ARG B 1 172 ? -3.078 -18.734 -40.281 1 95.88 172 ARG B O 1
ATOM 5649 N N . TYR B 1 173 ? -2.498 -20.328 -38.781 1 97.19 173 TYR B N 1
ATOM 5650 C CA . TYR B 1 173 ? -1.508 -19.469 -38.156 1 97.19 173 TYR B CA 1
ATOM 5651 C C . TYR B 1 173 ? -0.441 -19.031 -39.156 1 97.19 173 TYR B C 1
ATOM 5653 O O . TYR B 1 173 ? -0.014 -17.875 -39.125 1 97.19 173 TYR B O 1
ATOM 5661 N N . SER B 1 174 ? -0.036 -19.969 -40.031 1 95.44 174 SER B N 1
ATOM 5662 C CA . SER B 1 174 ? 0.953 -19.625 -41.062 1 95.44 174 SER B CA 1
ATOM 5663 C C . SER B 1 174 ? 0.437 -18.547 -41.969 1 95.44 174 SER B C 1
ATOM 5665 O O . SER B 1 174 ? 1.188 -17.641 -42.375 1 95.44 174 SER B O 1
ATOM 5667 N N . SER B 1 175 ? -0.816 -18.594 -42.344 1 96 175 SER B N 1
ATOM 5668 C CA . SER B 1 175 ? -1.434 -17.562 -43.156 1 96 175 SER B CA 1
ATOM 5669 C C . SER B 1 175 ? -1.495 -16.234 -42.438 1 96 175 SER B C 1
ATOM 5671 O O . SER B 1 175 ? -1.28 -15.172 -43.031 1 96 175 SER B O 1
ATOM 5673 N N . PHE B 1 176 ? -1.862 -16.297 -41.156 1 97.69 176 PHE B N 1
ATOM 5674 C CA . PHE B 1 176 ? -1.896 -15.109 -40.312 1 97.69 176 PHE B CA 1
ATOM 5675 C C . PHE B 1 176 ? -0.546 -14.406 -40.312 1 97.69 176 PHE B C 1
ATOM 5677 O O . PHE B 1 176 ? -0.476 -13.188 -40.5 1 97.69 176 PHE B O 1
ATOM 5684 N N . LEU B 1 177 ? 0.563 -15.18 -40.125 1 97.5 177 LEU B N 1
ATOM 5685 C CA . LEU B 1 177 ? 1.907 -14.609 -40.094 1 97.5 177 LEU B CA 1
ATOM 5686 C C . LEU B 1 177 ? 2.246 -13.961 -41.438 1 97.5 177 LEU B C 1
ATOM 5688 O O . LEU B 1 177 ? 2.824 -12.875 -41.469 1 97.5 177 LEU B O 1
ATOM 5692 N N . ARG B 1 178 ? 1.817 -14.602 -42.469 1 95.88 178 ARG B N 1
ATOM 5693 C CA . ARG B 1 178 ? 2.152 -14.148 -43.812 1 95.88 178 ARG B CA 1
ATOM 5694 C C . ARG B 1 178 ? 1.376 -12.883 -44.156 1 95.88 178 ARG B C 1
ATOM 5696 O O . ARG B 1 178 ? 1.906 -11.984 -44.812 1 95.88 178 ARG B O 1
ATOM 5703 N N . ARG B 1 179 ? 0.214 -12.797 -43.719 1 96.44 179 ARG B N 1
ATOM 5704 C CA . ARG B 1 179 ? -0.684 -11.742 -44.188 1 96.44 179 ARG B CA 1
ATOM 5705 C C . ARG B 1 179 ? -0.692 -10.562 -43.219 1 96.44 179 ARG B C 1
ATOM 5707 O O . ARG B 1 179 ? -1.202 -9.492 -43.531 1 96.44 179 ARG B O 1
ATOM 5714 N N . PHE B 1 180 ? -0.159 -10.758 -42 1 97.75 180 PHE B N 1
ATOM 5715 C CA . PHE B 1 180 ? -0.155 -9.688 -41 1 97.75 180 PHE B CA 1
ATOM 5716 C C . PHE B 1 180 ? 0.49 -8.422 -41.562 1 97.75 180 PHE B C 1
ATOM 5718 O O . PHE B 1 180 ? 1.562 -8.484 -42.156 1 97.75 180 PHE B O 1
ATOM 5725 N N . PRO B 1 181 ? -0.214 -7.266 -41.375 1 96.5 181 PRO B N 1
ATOM 5726 C CA . PRO B 1 181 ? 0.425 -6.023 -41.812 1 96.5 181 PRO B CA 1
ATOM 5727 C C . PRO B 1 181 ? 1.812 -5.824 -41.219 1 96.5 181 PRO B C 1
ATOM 5729 O O . PRO B 1 181 ? 1.942 -5.676 -40 1 96.5 181 PRO B O 1
ATOM 5732 N N . GLY B 1 182 ? 2.861 -5.707 -42.031 1 95.62 182 GLY B N 1
ATOM 5733 C CA . GLY B 1 182 ? 4.223 -5.512 -41.562 1 95.62 182 GLY B CA 1
ATOM 5734 C C . GLY B 1 182 ? 5.008 -6.809 -41.438 1 95.62 182 GLY B C 1
ATOM 5735 O O . GLY B 1 182 ? 6.203 -6.793 -41.125 1 95.62 182 GLY B O 1
ATOM 5736 N N . GLY B 1 183 ? 4.316 -8.039 -41.594 1 96.56 183 GLY B N 1
ATOM 5737 C CA . GLY B 1 183 ? 5.016 -9.312 -41.688 1 96.56 183 GLY B CA 1
ATOM 5738 C C . GLY B 1 183 ? 5.008 -10.094 -40.375 1 96.56 183 GLY B C 1
ATOM 5739 O O . GLY B 1 183 ? 4.422 -9.656 -39.406 1 96.56 183 GLY B O 1
ATOM 5740 N N . ALA B 1 184 ? 5.66 -11.234 -40.438 1 96.69 184 ALA B N 1
ATOM 5741 C CA . ALA B 1 184 ? 5.625 -12.227 -39.375 1 96.69 184 ALA B CA 1
ATOM 5742 C C . ALA B 1 184 ? 6.234 -11.672 -38.094 1 96.69 184 ALA B C 1
ATOM 5744 O O . ALA B 1 184 ? 5.73 -11.93 -37 1 96.69 184 ALA B O 1
ATOM 5745 N N . ALA B 1 185 ? 7.281 -10.953 -38.25 1 96.75 185 ALA B N 1
ATOM 5746 C CA . ALA B 1 185 ? 7.957 -10.406 -37.062 1 96.75 185 ALA B CA 1
ATOM 5747 C C . ALA B 1 185 ? 7.047 -9.438 -36.312 1 96.75 185 ALA B C 1
ATOM 5749 O O . ALA B 1 185 ? 7 -9.453 -35.094 1 96.75 185 ALA B O 1
ATOM 5750 N N . LYS B 1 186 ? 6.352 -8.609 -37 1 97.38 186 LYS B N 1
ATOM 5751 C CA . LYS B 1 186 ? 5.418 -7.668 -36.406 1 97.38 186 LYS B CA 1
ATOM 5752 C C . LYS B 1 186 ? 4.219 -8.398 -35.812 1 97.38 186 LYS B C 1
ATOM 5754 O O . LYS B 1 186 ? 3.674 -7.973 -34.781 1 97.38 186 LYS B O 1
ATOM 5759 N N . ALA B 1 187 ? 3.805 -9.469 -36.5 1 97.88 187 ALA B N 1
ATOM 5760 C CA . ALA B 1 187 ? 2.713 -10.289 -35.969 1 97.88 187 ALA B CA 1
ATOM 5761 C C . ALA B 1 187 ? 3.053 -10.844 -34.594 1 97.88 187 ALA B C 1
ATOM 5763 O O . ALA B 1 187 ? 2.238 -10.766 -33.656 1 97.88 187 ALA B O 1
ATOM 5764 N N . GLU B 1 188 ? 4.223 -11.305 -34.469 1 97.31 188 GLU B N 1
ATOM 5765 C CA . GLU B 1 188 ? 4.629 -11.922 -33.188 1 97.31 188 GLU B CA 1
ATOM 5766 C C . GLU B 1 188 ? 4.844 -10.859 -32.125 1 97.31 188 GLU B C 1
ATOM 5768 O O . GLU B 1 188 ? 4.578 -11.109 -30.938 1 97.31 188 GLU B O 1
ATOM 5773 N N . THR B 1 189 ? 5.32 -9.727 -32.562 1 97.06 189 THR B N 1
ATOM 5774 C CA . THR B 1 189 ? 5.418 -8.617 -31.625 1 97.06 189 THR B CA 1
ATOM 5775 C C . THR B 1 189 ? 4.043 -8.242 -31.078 1 97.06 189 THR B C 1
ATOM 5777 O O . THR B 1 189 ? 3.881 -8 -29.891 1 97.06 189 THR B O 1
ATOM 5780 N N . TRP B 1 190 ? 3.121 -8.188 -31.969 1 97.5 190 TRP B N 1
ATOM 5781 C CA . TRP B 1 190 ? 1.743 -7.898 -31.594 1 97.5 190 TRP B CA 1
ATOM 5782 C C . TRP B 1 190 ? 1.2 -8.961 -30.641 1 97.5 190 TRP B C 1
ATOM 5784 O O . TRP B 1 190 ? 0.58 -8.641 -29.625 1 97.5 190 TRP B O 1
ATOM 5794 N N . LEU B 1 191 ? 1.461 -10.211 -30.922 1 97.94 191 LEU B N 1
ATOM 5795 C CA . LEU B 1 191 ? 0.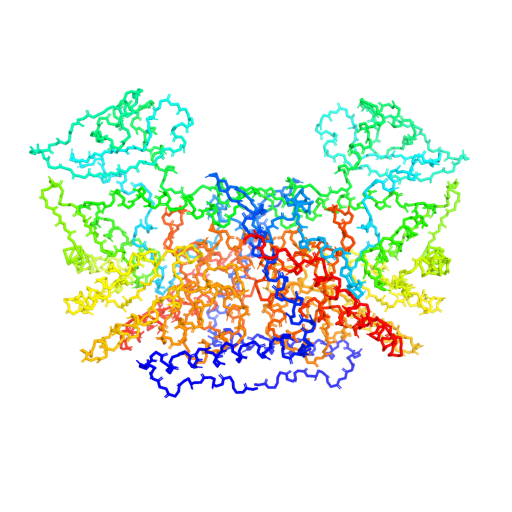998 -11.32 -30.078 1 97.94 191 LEU B CA 1
ATOM 5796 C C . LEU B 1 191 ? 1.664 -11.281 -28.719 1 97.94 191 LEU B C 1
ATOM 5798 O O . LEU B 1 191 ? 1.014 -11.531 -27.688 1 97.94 191 LEU B O 1
ATOM 5802 N N . ARG B 1 192 ? 2.938 -10.992 -28.734 1 96.69 192 ARG B N 1
ATOM 5803 C CA . ARG B 1 192 ? 3.674 -10.898 -27.469 1 96.69 192 ARG B CA 1
ATOM 5804 C C . ARG B 1 192 ? 3.02 -9.898 -26.531 1 96.69 192 ARG B C 1
ATOM 5806 O O . ARG B 1 192 ? 2.859 -10.18 -25.328 1 96.69 192 ARG B O 1
ATOM 5813 N N . LYS B 1 193 ? 2.639 -8.836 -27.078 1 94.94 193 LYS B N 1
ATOM 5814 C CA . LYS B 1 193 ? 2.047 -7.77 -26.281 1 94.94 193 LYS B CA 1
ATOM 5815 C C . LYS B 1 193 ? 0.698 -8.195 -25.703 1 94.94 193 LYS B C 1
ATOM 5817 O O . LYS B 1 193 ? 0.285 -7.707 -24.656 1 94.94 193 LYS B O 1
ATOM 5822 N N . ARG B 1 194 ? 0.054 -9.156 -26.344 1 95.69 194 ARG B N 1
ATOM 5823 C CA . ARG B 1 194 ? -1.263 -9.609 -25.906 1 95.69 194 ARG B CA 1
ATOM 5824 C C . ARG B 1 194 ? -1.144 -10.656 -24.797 1 95.69 194 ARG B C 1
ATOM 5826 O O . ARG B 1 194 ? -2.139 -11.008 -24.172 1 95.69 194 ARG B O 1
ATOM 5833 N N . MET B 1 195 ? 0.135 -11.055 -24.516 1 96.88 195 MET B N 1
ATOM 5834 C CA . MET B 1 195 ? 0.32 -12.195 -23.609 1 96.88 195 MET B CA 1
ATOM 5835 C C . MET B 1 195 ? 0.937 -11.75 -22.297 1 96.88 195 MET B C 1
ATOM 5837 O O . MET B 1 195 ? 1.099 -12.562 -21.375 1 96.88 195 MET B O 1
ATOM 5841 N N . VAL B 1 196 ? 1.317 -10.461 -22.172 1 96.56 196 VAL B N 1
ATOM 5842 C CA . VAL B 1 196 ? 1.975 -9.992 -20.953 1 96.56 196 VAL B CA 1
ATOM 5843 C C . VAL B 1 196 ? 1.39 -8.648 -20.547 1 96.56 196 VAL B C 1
ATOM 5845 O O . VAL B 1 196 ? 0.765 -7.957 -21.359 1 96.56 196 VAL B O 1
ATOM 5848 N N . LEU B 1 197 ? 1.536 -8.312 -19.297 1 95.88 197 LEU B N 1
ATOM 5849 C CA . LEU B 1 197 ? 1.182 -6.984 -18.812 1 95.88 197 LEU B CA 1
ATOM 5850 C C . LEU B 1 197 ? 2.326 -6.004 -19.031 1 95.88 197 LEU B C 1
ATOM 5852 O O . LEU B 1 197 ? 3.496 -6.355 -18.859 1 95.88 197 LEU B O 1
ATOM 5856 N N . GLN B 1 198 ? 1.974 -4.82 -19.453 1 92.88 198 GLN B N 1
ATOM 5857 C CA . GLN B 1 198 ? 2.941 -3.754 -19.688 1 92.88 198 GLN B CA 1
ATOM 5858 C C . GLN B 1 198 ? 2.895 -2.717 -18.578 1 92.88 198 GLN B C 1
ATOM 5860 O O . GLN B 1 198 ? 1.907 -2.633 -17.844 1 92.88 198 GLN B O 1
ATOM 5865 N N . PRO B 1 199 ? 3.996 -1.906 -18.391 1 92.06 199 PRO B N 1
ATOM 5866 C CA . PRO B 1 199 ? 3.99 -0.855 -17.375 1 92.06 199 PRO B CA 1
ATOM 5867 C C . PRO B 1 199 ? 2.797 0.089 -17.5 1 92.06 199 PRO B C 1
ATOM 5869 O O . PRO B 1 199 ? 2.217 0.501 -16.5 1 92.06 199 PRO B O 1
ATOM 5872 N N . ASP B 1 200 ? 2.436 0.341 -18.734 1 89.75 200 ASP B N 1
ATOM 5873 C CA . ASP B 1 200 ? 1.348 1.284 -18.969 1 89.75 200 ASP B CA 1
ATOM 5874 C C . ASP B 1 200 ? 0.008 0.701 -18.531 1 89.75 200 ASP B C 1
ATOM 5876 O O . ASP B 1 200 ? -0.947 1.44 -18.281 1 89.75 200 ASP B O 1
ATOM 5880 N N . ASP B 1 201 ? -0.053 -0.617 -18.453 1 90.62 201 ASP B N 1
ATOM 5881 C CA . ASP B 1 201 ? -1.243 -1.275 -17.922 1 90.62 201 ASP B CA 1
ATOM 5882 C C . ASP B 1 201 ? -1.261 -1.229 -16.406 1 90.62 201 ASP B C 1
ATOM 5884 O O . ASP B 1 201 ? -2.174 -0.655 -15.805 1 90.62 201 ASP B O 1
ATOM 5888 N N . ALA B 1 202 ? -0.159 -1.632 -15.883 1 92.25 202 ALA B N 1
ATOM 5889 C CA . ALA B 1 202 ? -0.086 -1.867 -14.445 1 92.25 202 ALA B CA 1
ATOM 5890 C C . ALA B 1 202 ? -0.045 -0.55 -13.672 1 92.25 202 ALA B C 1
ATOM 5892 O O . ALA B 1 202 ? -0.59 -0.45 -12.57 1 92.25 202 ALA B O 1
ATOM 5893 N N . TYR B 1 203 ? 0.595 0.534 -14.32 1 91.75 203 TYR B N 1
ATOM 5894 C CA . TYR B 1 203 ? 0.884 1.734 -13.539 1 91.75 203 TYR B CA 1
ATOM 5895 C C . TYR B 1 203 ? 0.107 2.932 -14.078 1 91.75 203 TYR B C 1
ATOM 5897 O O . TYR B 1 203 ? 0.432 4.078 -13.766 1 91.75 203 TYR B O 1
ATOM 5905 N N . HIS B 1 204 ? -0.95 2.646 -14.906 1 91.62 204 HIS B N 1
ATOM 5906 C CA . HIS B 1 204 ? -1.795 3.734 -15.383 1 91.62 204 HIS B CA 1
ATOM 5907 C C . HIS B 1 204 ? -2.387 4.523 -14.219 1 91.62 204 HIS B C 1
ATOM 5909 O O . HIS B 1 204 ? -2.82 3.939 -13.219 1 91.62 204 HIS B O 1
ATOM 5915 N N . PRO B 1 205 ? -2.436 5.875 -14.32 1 89.25 205 PRO B N 1
ATOM 5916 C CA . PRO B 1 205 ? -2.875 6.711 -13.203 1 89.25 205 PRO B CA 1
ATOM 5917 C C . PRO B 1 205 ? -4.309 6.41 -12.766 1 89.25 205 PRO B C 1
ATOM 5919 O O . PRO B 1 205 ? -4.656 6.602 -11.602 1 89.25 205 PRO B O 1
ATOM 5922 N N . LYS B 1 206 ? -5.094 5.941 -13.641 1 89.19 206 LYS B N 1
ATOM 5923 C CA . LYS B 1 206 ? -6.496 5.688 -13.312 1 89.19 206 LYS B CA 1
ATOM 5924 C C . LYS B 1 206 ? -6.781 4.188 -13.234 1 89.19 206 LYS B C 1
ATOM 5926 O O . LYS B 1 206 ? -7.938 3.766 -13.297 1 89.19 206 LYS B O 1
ATOM 5931 N N . GLN B 1 207 ? -5.695 3.416 -13.195 1 90.19 207 GLN B N 1
ATOM 5932 C CA . GLN B 1 207 ? -5.844 1.968 -13.117 1 90.19 207 GLN B CA 1
ATOM 5933 C C . GLN B 1 207 ? -6.473 1.552 -11.789 1 90.19 207 GLN B C 1
ATOM 5935 O O . GLN B 1 207 ? -6.281 2.221 -10.773 1 90.19 207 GLN B O 1
ATOM 5940 N N . THR B 1 208 ? -7.316 0.503 -11.82 1 90.56 208 THR B N 1
ATOM 5941 C CA . THR B 1 208 ? -7.926 -0.099 -10.641 1 90.56 208 THR B CA 1
ATOM 5942 C C . THR B 1 208 ? -7.492 -1.556 -10.492 1 90.56 208 THR B C 1
ATOM 5944 O O . THR B 1 208 ? -6.922 -2.135 -11.422 1 90.56 208 THR B O 1
ATOM 5947 N N . VAL B 1 209 ? -7.664 -2.148 -9.312 1 91.56 209 VAL B N 1
ATOM 5948 C CA . VAL B 1 209 ? -7.324 -3.551 -9.094 1 91.56 209 VAL B CA 1
ATOM 5949 C C . VAL B 1 209 ? -8.141 -4.43 -10.047 1 91.56 209 VAL B C 1
ATOM 5951 O O . VAL B 1 209 ? -7.594 -5.312 -10.703 1 91.56 209 VAL B O 1
ATOM 5954 N N . ASN B 1 210 ? -9.406 -4.133 -10.164 1 91.06 210 ASN B N 1
ATOM 5955 C CA . ASN B 1 210 ? -10.234 -4.91 -11.078 1 91.06 210 ASN B CA 1
ATOM 5956 C C . ASN B 1 210 ? -9.828 -4.68 -12.531 1 91.06 210 ASN B C 1
ATOM 5958 O O . ASN B 1 210 ? -9.898 -5.598 -13.352 1 91.06 210 ASN B O 1
ATOM 5962 N N . GLY B 1 211 ? -9.422 -3.465 -12.797 1 92.31 211 GLY B N 1
ATOM 5963 C CA . GLY B 1 211 ? -9 -3.145 -14.148 1 92.31 211 GLY B CA 1
ATOM 5964 C C . GLY B 1 211 ? -7.766 -3.912 -14.586 1 92.31 211 GLY B C 1
ATOM 5965 O O . GLY B 1 211 ? -7.719 -4.441 -15.695 1 92.31 211 GLY B O 1
ATOM 5966 N N . ILE B 1 212 ? -6.785 -3.961 -13.758 1 94.5 212 ILE B N 1
ATOM 5967 C CA . ILE B 1 212 ? -5.547 -4.645 -14.125 1 94.5 212 ILE B CA 1
ATOM 5968 C C . ILE B 1 212 ? -5.793 -6.148 -14.203 1 94.5 212 ILE B C 1
ATOM 5970 O O . ILE B 1 212 ? -5.176 -6.844 -15.016 1 94.5 212 ILE B O 1
ATOM 5974 N N . TRP B 1 213 ? -6.68 -6.664 -13.367 1 95.31 213 TRP B N 1
ATOM 5975 C CA . TRP B 1 213 ? -7.039 -8.078 -13.438 1 95.31 213 TRP B CA 1
ATOM 5976 C C . TRP B 1 213 ? -7.711 -8.398 -14.766 1 95.31 213 TRP B C 1
ATOM 5978 O O . TRP B 1 213 ? -7.5 -9.477 -15.328 1 95.31 213 TRP B O 1
ATOM 5988 N N . GLN B 1 214 ? -8.516 -7.492 -15.281 1 93.19 214 GLN B N 1
ATOM 5989 C CA . GLN B 1 214 ? -9.117 -7.707 -16.594 1 93.19 214 GLN B CA 1
ATOM 5990 C C . GLN B 1 214 ? -8.047 -7.855 -17.672 1 93.19 214 GLN B C 1
ATOM 5992 O O . GLN B 1 214 ? -8.133 -8.742 -18.516 1 93.19 214 GLN B O 1
ATOM 5997 N N . HIS B 1 215 ? -7.062 -6.98 -17.594 1 94.19 215 HIS B N 1
ATOM 5998 C CA . HIS B 1 215 ? -5.953 -7.086 -18.531 1 94.19 215 HIS B CA 1
ATOM 5999 C C . HIS B 1 215 ? -5.219 -8.414 -18.375 1 94.19 215 HIS B C 1
ATOM 6001 O O . HIS B 1 215 ? -4.859 -9.055 -19.359 1 94.19 215 HIS B O 1
ATOM 6007 N N . PHE B 1 216 ? -5.008 -8.812 -17.188 1 97.06 216 PHE B N 1
ATOM 6008 C CA . PHE B 1 216 ? -4.285 -10.047 -16.891 1 97.06 216 PHE B CA 1
ATOM 6009 C C . PHE B 1 216 ? -5.035 -11.258 -17.422 1 97.06 216 PHE B C 1
ATOM 6011 O O . PHE B 1 216 ? -4.445 -12.141 -18.047 1 97.06 216 PHE B O 1
ATOM 6018 N N . ILE B 1 217 ? -6.324 -11.297 -17.125 1 95.69 217 ILE B N 1
ATOM 6019 C CA . ILE B 1 217 ? -7.145 -12.422 -17.547 1 95.69 217 ILE B CA 1
ATOM 6020 C C . ILE B 1 217 ? -7.117 -12.539 -19.078 1 95.69 217 ILE B C 1
ATOM 6022 O O . ILE B 1 217 ? -7.023 -13.648 -19.609 1 95.69 217 ILE B O 1
ATOM 6026 N N . ARG B 1 218 ? -7.172 -11.422 -19.766 1 95.38 218 ARG B N 1
ATOM 6027 C CA . ARG B 1 218 ? -7.09 -11.438 -21.219 1 95.38 218 ARG B CA 1
ATOM 6028 C C . ARG B 1 218 ? -5.754 -12 -21.688 1 95.38 218 ARG B C 1
ATOM 6030 O O . ARG B 1 218 ? -5.707 -12.82 -22.594 1 95.38 218 ARG B O 1
ATOM 6037 N N . ALA B 1 219 ? -4.723 -11.586 -21.016 1 96.75 219 ALA B N 1
ATOM 6038 C CA . ALA B 1 219 ? -3.387 -12.047 -21.391 1 96.75 219 ALA B CA 1
ATOM 6039 C C . ALA B 1 219 ? -3.246 -13.555 -21.156 1 96.75 219 ALA B C 1
ATOM 6041 O O . ALA B 1 219 ? -2.719 -14.266 -22.016 1 96.75 219 ALA B O 1
ATOM 6042 N N . VAL B 1 220 ? -3.707 -14.016 -20.047 1 97.12 220 VAL B N 1
ATOM 6043 C CA . VAL B 1 220 ? -3.602 -15.43 -19.703 1 97.12 220 VAL B CA 1
ATOM 6044 C C . VAL B 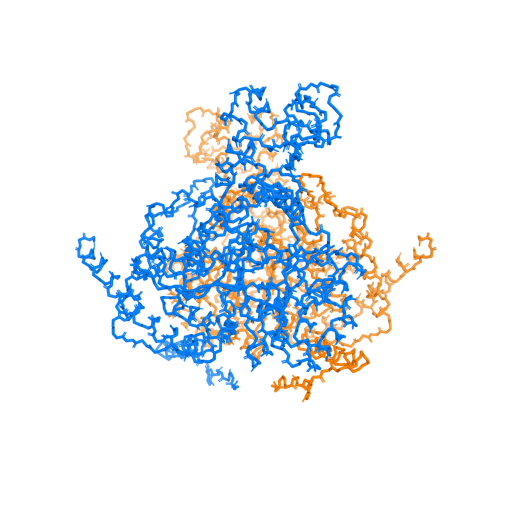1 220 ? -4.426 -16.266 -20.672 1 97.12 220 VAL B C 1
ATOM 6046 O O . VAL B 1 220 ? -4.043 -17.391 -21.016 1 97.12 220 VAL B O 1
ATOM 6049 N N . THR B 1 221 ? -5.543 -15.695 -21.109 1 97 221 THR B N 1
ATOM 6050 C CA . THR B 1 221 ? -6.387 -16.391 -22.062 1 97 221 THR B CA 1
ATOM 6051 C C . THR B 1 221 ? -5.617 -16.672 -23.359 1 97 221 THR B C 1
ATOM 6053 O O . THR B 1 221 ? -5.703 -17.781 -23.906 1 97 221 THR B O 1
ATOM 6056 N N . VAL B 1 222 ? -4.848 -15.758 -23.766 1 97.81 222 VAL B N 1
ATOM 6057 C CA . VAL B 1 222 ? -4.066 -15.922 -24.984 1 97.81 222 VAL B CA 1
ATOM 6058 C C . VAL B 1 222 ? -2.992 -16.984 -24.781 1 97.81 222 VAL B C 1
ATOM 6060 O O . VAL B 1 222 ? -2.889 -17.938 -25.547 1 97.81 222 VAL B O 1
ATOM 6063 N N . ILE B 1 223 ? -2.264 -16.906 -23.688 1 97.31 223 ILE B N 1
ATOM 6064 C CA . ILE B 1 223 ? -1.141 -17.797 -23.453 1 97.31 223 ILE B CA 1
ATOM 6065 C C . ILE B 1 223 ? -1.654 -19.219 -23.25 1 97.31 223 ILE B C 1
ATOM 6067 O O . ILE B 1 223 ? -1.047 -20.188 -23.719 1 97.31 223 ILE B O 1
ATOM 6071 N N . ARG B 1 224 ? -2.723 -19.328 -22.578 1 96.31 224 ARG B N 1
ATOM 6072 C CA . ARG B 1 224 ? -3.303 -20.641 -22.328 1 96.31 224 ARG B CA 1
ATOM 6073 C C . ARG B 1 224 ? -3.703 -21.328 -23.625 1 96.31 224 ARG B C 1
ATOM 6075 O O . ARG B 1 224 ? -3.535 -22.531 -23.781 1 96.31 224 ARG B O 1
ATOM 6082 N N . SER B 1 225 ? -4.266 -20.547 -24.547 1 97.25 225 SER B N 1
ATOM 6083 C CA . SER B 1 225 ? -4.676 -21.109 -25.828 1 97.25 225 SER B CA 1
ATOM 6084 C C . SER B 1 225 ? -3.471 -21.562 -26.641 1 97.25 225 SER B C 1
ATOM 6086 O O . SER B 1 225 ? -3.559 -22.516 -27.406 1 97.25 225 SER B O 1
ATOM 6088 N N . MET B 1 226 ? -2.334 -20.922 -26.422 1 97.38 226 MET B N 1
ATOM 6089 C CA . MET B 1 226 ? -1.11 -21.297 -27.141 1 97.38 226 MET B CA 1
ATOM 6090 C C . MET B 1 226 ? -0.525 -22.594 -26.578 1 97.38 226 MET B C 1
ATOM 6092 O O . MET B 1 226 ? 0.23 -23.281 -27.266 1 97.38 226 MET B O 1
ATOM 6096 N N . LEU B 1 227 ? -0.888 -22.938 -25.391 1 97.81 227 LEU B N 1
ATOM 6097 C CA . LEU B 1 227 ? -0.426 -24.156 -24.75 1 97.81 227 LEU B CA 1
ATOM 6098 C C . LEU B 1 227 ? -1.426 -25.297 -24.938 1 97.81 227 LEU B C 1
ATOM 6100 O O . LEU B 1 227 ? -1.295 -26.359 -24.328 1 97.81 227 LEU B O 1
ATOM 6104 N N . GLY B 1 228 ? -2.336 -25.172 -25.859 1 97.25 228 GLY B N 1
ATOM 6105 C CA . GLY B 1 228 ? -3.496 -26.047 -25.969 1 97.25 228 GLY B CA 1
ATOM 6106 C C . GLY B 1 228 ? -3.238 -27.281 -26.812 1 97.25 228 GLY B C 1
ATOM 6107 O O . GLY B 1 228 ? -4.176 -27.922 -27.297 1 97.25 228 GLY B O 1
ATOM 6108 N N . TYR B 1 229 ? -1.964 -27.625 -27.031 1 97.56 229 TYR B N 1
ATOM 6109 C CA . TYR B 1 229 ? -1.659 -28.844 -27.766 1 97.56 229 TYR B CA 1
ATOM 6110 C C . TYR B 1 229 ? -0.437 -29.547 -27.172 1 97.56 229 TYR B C 1
ATOM 6112 O O . TYR B 1 229 ? 0.349 -28.922 -26.453 1 97.56 229 TYR B O 1
ATOM 6120 N N . GLU B 1 230 ? -0.283 -30.781 -27.484 1 97.94 230 GLU B N 1
ATOM 6121 C CA . GLU B 1 230 ? 0.584 -31.734 -26.797 1 97.94 230 GLU B CA 1
ATOM 6122 C C . GLU B 1 230 ? 2.025 -31.234 -26.75 1 97.94 230 GLU B C 1
ATOM 6124 O O . GLU B 1 230 ? 2.633 -31.172 -25.672 1 97.94 230 GLU B O 1
ATOM 6129 N N . THR B 1 231 ? 2.625 -30.859 -27.875 1 97.75 231 THR B N 1
ATOM 6130 C CA . THR B 1 231 ? 4.023 -30.453 -27.922 1 97.75 231 THR B CA 1
ATOM 6131 C C . THR B 1 231 ? 4.254 -29.188 -27.094 1 97.75 231 THR B C 1
ATOM 6133 O O . THR B 1 231 ? 5.215 -29.125 -26.328 1 97.75 231 THR B O 1
ATOM 6136 N N . ALA B 1 232 ? 3.377 -28.234 -27.281 1 98.31 232 ALA B N 1
ATOM 6137 C CA . ALA B 1 232 ? 3.539 -26.984 -26.516 1 98.31 232 ALA B CA 1
ATOM 6138 C C . ALA B 1 232 ? 3.445 -27.25 -25.016 1 98.31 232 ALA B C 1
ATOM 6140 O O . ALA B 1 232 ? 4.219 -26.688 -24.234 1 98.31 232 ALA B O 1
ATOM 6141 N N . TYR B 1 233 ? 2.494 -28.062 -24.625 1 98.44 233 TYR B N 1
ATOM 6142 C CA . TYR B 1 233 ? 2.279 -28.391 -23.234 1 98.44 233 TYR B CA 1
ATOM 6143 C C . TYR B 1 233 ? 3.494 -29.094 -22.641 1 98.44 233 TYR B C 1
ATOM 6145 O O . TYR B 1 233 ? 3.961 -28.75 -21.547 1 98.44 233 TYR B O 1
ATOM 6153 N N . ARG B 1 234 ? 4.035 -30.062 -23.344 1 98.5 234 ARG B N 1
ATOM 6154 C CA . ARG B 1 234 ? 5.188 -30.844 -22.938 1 98.5 234 ARG B CA 1
ATOM 6155 C C . ARG B 1 234 ? 6.445 -29.984 -22.859 1 98.5 234 ARG B C 1
ATOM 6157 O O . ARG B 1 234 ? 7.16 -30.016 -21.844 1 98.5 234 ARG B O 1
ATOM 6164 N N . GLU B 1 235 ? 6.672 -29.219 -23.891 1 98.5 235 GLU B N 1
ATOM 6165 C CA . GLU B 1 235 ? 7.898 -28.438 -23.969 1 98.5 235 GLU B CA 1
ATOM 6166 C C . GLU B 1 235 ? 7.895 -27.297 -22.953 1 98.5 235 GLU B C 1
ATOM 6168 O O . GLU B 1 235 ? 8.945 -26.922 -22.422 1 98.5 235 GLU B O 1
ATOM 6173 N N . HIS B 1 236 ? 6.723 -26.734 -22.781 1 98.56 236 HIS B N 1
ATOM 6174 C CA . HIS B 1 236 ? 6.598 -25.703 -21.75 1 98.56 236 HIS B CA 1
ATOM 6175 C C . HIS B 1 236 ? 7.047 -26.234 -20.391 1 98.56 236 HIS B C 1
ATOM 6177 O O . HIS B 1 236 ? 7.82 -25.578 -19.688 1 98.56 236 HIS B O 1
ATOM 6183 N N . PHE B 1 237 ? 6.617 -27.406 -20.016 1 98.75 237 PHE B N 1
ATOM 6184 C CA . PHE B 1 237 ? 6.969 -28.016 -18.75 1 98.75 237 PHE B CA 1
ATOM 6185 C C . PHE B 1 237 ? 8.461 -28.328 -18.688 1 98.75 237 PHE B C 1
ATOM 6187 O O . PHE B 1 237 ? 9.117 -28.078 -17.672 1 98.75 237 PHE B O 1
ATOM 6194 N N . ARG B 1 238 ? 8.945 -28.922 -19.734 1 98.75 238 ARG B N 1
ATOM 6195 C CA . ARG B 1 238 ? 10.359 -29.25 -19.812 1 98.75 238 ARG B CA 1
ATOM 6196 C C . ARG B 1 238 ? 11.219 -28.016 -19.562 1 98.75 238 ARG B C 1
ATOM 6198 O O . ARG B 1 238 ? 12.125 -28.031 -18.734 1 98.75 238 ARG B O 1
ATOM 6205 N N . ARG B 1 239 ? 10.938 -26.953 -20.297 1 98.62 239 ARG B N 1
ATOM 6206 C CA . ARG B 1 239 ? 11.711 -25.719 -20.172 1 98.62 239 ARG B CA 1
ATOM 6207 C C . ARG B 1 239 ? 11.578 -25.141 -18.766 1 98.62 239 ARG B C 1
ATOM 6209 O O . ARG B 1 239 ? 12.547 -24.625 -18.203 1 98.62 239 ARG B O 1
ATOM 6216 N N . ALA B 1 240 ? 10.352 -25.219 -18.203 1 98.75 240 ALA B N 1
ATOM 6217 C CA . ALA B 1 240 ? 10.125 -24.688 -16.859 1 98.75 240 ALA B CA 1
ATOM 6218 C C . ALA B 1 240 ? 11 -25.406 -15.836 1 98.75 240 ALA B C 1
ATOM 6220 O O . ALA B 1 240 ? 11.594 -24.766 -14.961 1 98.75 240 ALA B O 1
ATOM 6221 N N . LEU B 1 241 ? 11.102 -26.734 -15.914 1 98.88 241 LEU B N 1
ATOM 6222 C CA . LEU B 1 241 ? 11.906 -27.516 -14.977 1 98.88 241 LEU B CA 1
ATOM 6223 C C . LEU B 1 241 ? 13.359 -27.062 -15.016 1 98.88 241 LEU B C 1
ATOM 6225 O O . LEU B 1 241 ? 13.992 -26.891 -13.977 1 98.88 241 LEU B O 1
ATOM 6229 N N . TRP B 1 242 ? 13.828 -26.875 -16.203 1 98.75 242 TRP B N 1
ATOM 6230 C CA . TRP B 1 242 ? 15.211 -26.438 -16.359 1 98.75 242 TRP B CA 1
ATOM 6231 C C . TRP B 1 242 ? 15.406 -25.031 -15.797 1 98.75 242 TRP B C 1
ATOM 6233 O O . TRP B 1 242 ? 16.406 -24.766 -15.125 1 98.75 242 TRP B O 1
ATOM 6243 N N . LYS B 1 243 ? 14.477 -24.172 -16.062 1 98.5 243 LYS B N 1
ATOM 6244 C CA . LYS B 1 243 ? 14.578 -22.797 -15.586 1 98.5 243 LYS B CA 1
ATOM 6245 C C . LYS B 1 243 ? 14.477 -22.734 -14.07 1 98.5 243 LYS B C 1
ATOM 6247 O O . LYS B 1 243 ? 15.109 -21.891 -13.43 1 98.5 243 LYS B O 1
ATOM 6252 N N . PHE B 1 244 ? 13.641 -23.609 -13.453 1 98.81 244 PHE B N 1
ATOM 6253 C CA . PHE B 1 244 ? 13.617 -23.703 -12 1 98.81 244 PHE B CA 1
ATOM 6254 C C . PHE B 1 244 ? 15.008 -23.984 -11.453 1 98.81 244 PHE B C 1
ATOM 6256 O O . PHE B 1 244 ? 15.516 -23.234 -10.609 1 98.81 244 PHE B O 1
ATOM 6263 N N . ALA B 1 245 ? 15.609 -25.031 -11.977 1 98.69 245 ALA B N 1
ATOM 6264 C CA . ALA B 1 245 ? 16.922 -25.469 -11.484 1 98.69 245 ALA B CA 1
ATOM 6265 C C . ALA B 1 245 ? 17.969 -24.375 -11.695 1 98.69 245 ALA B C 1
ATOM 6267 O O . ALA B 1 245 ? 18.781 -24.109 -10.805 1 98.69 245 ALA B O 1
ATOM 6268 N N . GLN B 1 246 ? 17.938 -23.766 -12.828 1 98.25 246 GLN B N 1
ATOM 6269 C CA . GLN B 1 246 ? 18.906 -22.734 -13.18 1 98.25 246 GLN B CA 1
ATOM 6270 C C . GLN B 1 246 ? 18.75 -21.5 -12.289 1 98.25 246 GLN B C 1
ATOM 6272 O O . GLN B 1 246 ? 19.719 -20.781 -12.047 1 98.25 246 GLN B O 1
ATOM 6277 N N . ASP B 1 247 ? 17.578 -21.312 -11.781 1 98.44 247 ASP B N 1
ATOM 6278 C CA . ASP B 1 247 ? 17.328 -20.141 -10.953 1 98.44 247 ASP B CA 1
ATOM 6279 C C . ASP B 1 247 ? 17.516 -20.453 -9.469 1 98.44 247 ASP B C 1
ATOM 6281 O O . ASP B 1 247 ? 17.094 -19.688 -8.602 1 98.44 247 ASP B O 1
ATOM 6285 N N . GLY B 1 248 ? 18.047 -21.578 -9.133 1 98.38 248 GLY B N 1
ATOM 6286 C CA . GLY B 1 248 ? 18.391 -21.922 -7.77 1 98.38 248 GLY B CA 1
ATOM 6287 C C . GLY B 1 248 ? 17.219 -22.531 -6.996 1 98.38 248 GLY B C 1
ATOM 6288 O O . GLY B 1 248 ? 17.25 -22.562 -5.762 1 98.38 248 GLY B O 1
ATOM 6289 N N . ILE B 1 249 ? 16.141 -22.984 -7.641 1 98.88 249 ILE B N 1
ATOM 6290 C CA . ILE B 1 249 ? 14.984 -23.625 -7.031 1 98.88 249 ILE B CA 1
ATOM 6291 C C . ILE B 1 249 ? 15.195 -25.125 -6.957 1 98.88 249 ILE B C 1
ATOM 6293 O O . ILE B 1 249 ? 15.461 -25.781 -7.973 1 98.88 249 ILE B O 1
ATOM 6297 N N . MET B 1 250 ? 15.016 -25.719 -5.781 1 98.38 250 MET B N 1
ATOM 6298 C CA . MET B 1 250 ? 15.312 -27.141 -5.562 1 98.38 250 MET B CA 1
ATOM 6299 C C . MET B 1 250 ? 14.086 -28 -5.84 1 98.38 250 MET B C 1
ATOM 6301 O O . MET B 1 250 ? 14.203 -29.203 -6.098 1 98.38 250 MET B O 1
ATOM 6305 N N . TYR B 1 251 ? 13 -27.438 -5.75 1 98.81 251 TYR B N 1
ATOM 6306 C CA . TYR B 1 251 ? 11.719 -28.125 -5.82 1 98.81 251 TYR B CA 1
ATOM 6307 C C . TYR B 1 251 ? 10.578 -27.125 -6.043 1 98.81 251 TYR B C 1
ATOM 6309 O O . TYR B 1 251 ? 10.609 -26.016 -5.52 1 98.81 251 TYR B O 1
ATOM 6317 N N . ALA B 1 252 ? 9.594 -27.547 -6.883 1 98.88 252 ALA B N 1
ATOM 6318 C CA . ALA B 1 252 ? 8.484 -26.625 -7.137 1 98.88 252 ALA B CA 1
ATOM 6319 C C . ALA B 1 252 ? 7.145 -27.328 -7.023 1 98.88 252 ALA B C 1
ATOM 6321 O O . ALA B 1 252 ? 7.035 -28.531 -7.328 1 98.88 252 ALA B O 1
ATOM 6322 N N . GLU B 1 253 ? 6.121 -26.672 -6.547 1 98.94 253 GLU B N 1
ATOM 6323 C CA . GLU B 1 253 ? 4.723 -27.094 -6.57 1 98.94 253 GLU B CA 1
ATOM 6324 C C . GLU B 1 253 ? 3.891 -26.188 -7.465 1 98.94 253 GLU B C 1
ATOM 6326 O O . GLU B 1 253 ? 3.693 -25.016 -7.148 1 98.94 253 GLU B O 1
ATOM 6331 N N . ILE B 1 254 ? 3.426 -26.703 -8.57 1 98.94 254 ILE B N 1
ATOM 6332 C CA . ILE B 1 254 ? 2.879 -25.906 -9.656 1 98.94 254 ILE B CA 1
ATOM 6333 C C . ILE B 1 254 ? 1.361 -26.062 -9.703 1 98.94 254 ILE B C 1
ATOM 6335 O O . ILE B 1 254 ? 0.847 -27.188 -9.742 1 98.94 254 ILE B O 1
ATOM 6339 N N . ARG B 1 255 ? 0.646 -24.984 -9.625 1 98.88 255 ARG B N 1
ATOM 6340 C CA . ARG B 1 255 ? -0.793 -25.031 -9.852 1 98.88 255 ARG B CA 1
ATOM 6341 C C . ARG B 1 255 ? -1.102 -25.25 -11.336 1 98.88 255 ARG B C 1
ATOM 6343 O O . ARG B 1 255 ? -0.708 -24.438 -12.18 1 98.88 255 ARG B O 1
ATOM 6350 N N . VAL B 1 256 ? -1.772 -26.297 -11.625 1 98.56 256 VAL B N 1
ATOM 6351 C CA . VAL B 1 256 ? -2.205 -26.641 -12.969 1 98.56 256 VAL B CA 1
ATOM 6352 C C . VAL B 1 256 ? -3.729 -26.578 -13.055 1 98.56 256 VAL B C 1
ATOM 6354 O O . VAL B 1 256 ? -4.422 -27.234 -12.266 1 98.56 256 VAL B O 1
ATOM 6357 N N . ALA B 1 257 ? -4.211 -25.812 -14 1 96.94 257 ALA B N 1
ATOM 6358 C CA . ALA B 1 257 ? -5.652 -25.656 -14.172 1 96.94 257 ALA B CA 1
ATOM 6359 C C . ALA B 1 257 ? -6.262 -26.875 -14.867 1 96.94 257 ALA B C 1
ATOM 6361 O O . ALA B 1 257 ? -6.262 -26.953 -16.094 1 96.94 257 ALA B O 1
ATOM 6362 N N . LEU B 1 258 ? -6.836 -27.75 -14.141 1 97.44 258 LEU B N 1
ATOM 6363 C CA . LEU B 1 258 ? -7.418 -28.984 -14.664 1 97.44 258 LEU B CA 1
ATOM 6364 C C . LEU B 1 258 ? -8.938 -28.969 -14.539 1 97.44 258 LEU B C 1
ATOM 6366 O O . LEU B 1 258 ? -9.539 -29.922 -14.031 1 97.44 258 LEU B O 1
ATOM 6370 N N . ASN B 1 259 ? -9.523 -27.891 -14.938 1 96.81 259 ASN B N 1
ATOM 6371 C CA . ASN B 1 259 ? -10.953 -27.609 -14.789 1 96.81 259 ASN B CA 1
ATOM 6372 C C . ASN B 1 259 ? -11.805 -28.578 -15.594 1 96.81 259 ASN B C 1
ATOM 6374 O O . ASN B 1 259 ? -11.297 -29.25 -16.5 1 96.81 259 ASN B O 1
ATOM 6378 N N . TYR B 1 260 ? -13.102 -28.547 -15.18 1 96.69 260 TYR B N 1
ATOM 6379 C CA . TYR B 1 260 ? -14.102 -29.219 -16.016 1 96.69 260 TYR B CA 1
ATOM 6380 C C . TYR B 1 260 ? -14.062 -28.672 -17.438 1 96.69 260 TYR B C 1
ATOM 6382 O O . TYR B 1 260 ? -14.016 -27.469 -17.656 1 96.69 260 TYR B O 1
ATOM 6390 N N . GLY B 1 261 ? -13.992 -29.531 -18.359 1 94.06 261 GLY B N 1
ATOM 6391 C CA . GLY B 1 261 ? -13.969 -29.141 -19.75 1 94.06 261 GLY B CA 1
ATOM 6392 C C . GLY B 1 261 ? -12.562 -28.906 -20.281 1 94.06 261 GLY B C 1
ATOM 6393 O O . GLY B 1 261 ? -12.375 -28.656 -21.469 1 94.06 261 GLY B O 1
ATOM 6394 N N . PHE B 1 262 ? -11.586 -29 -19.406 1 95.25 262 PHE B N 1
ATOM 6395 C CA . PHE B 1 262 ? -10.203 -28.859 -19.828 1 95.25 262 PHE B CA 1
ATOM 6396 C C . PHE B 1 262 ? -9.812 -29.969 -20.797 1 95.25 262 PHE B C 1
ATOM 6398 O O . PHE B 1 262 ? -10.117 -31.141 -20.562 1 95.25 262 PHE B O 1
ATOM 6405 N N . ALA B 1 263 ? -9.094 -29.562 -21.875 1 96.5 263 ALA B N 1
ATOM 6406 C CA . ALA B 1 263 ? -8.461 -30.5 -22.812 1 96.5 263 ALA B CA 1
ATOM 6407 C C . ALA B 1 263 ? -7.375 -29.797 -23.625 1 96.5 263 ALA B C 1
ATOM 6409 O O . ALA B 1 263 ? -7.508 -28.625 -23.969 1 96.5 263 ALA B O 1
ATOM 6410 N N . ILE B 1 264 ? -6.332 -30.5 -23.875 1 96.88 264 ILE B N 1
ATOM 6411 C CA . ILE B 1 264 ? -5.406 -30.109 -24.922 1 96.88 264 ILE B CA 1
ATOM 6412 C C . ILE B 1 264 ? -5.52 -31.062 -26.109 1 96.88 264 ILE B C 1
ATOM 6414 O O . ILE B 1 264 ? -6.09 -32.156 -25.984 1 96.88 264 ILE B O 1
ATOM 6418 N N . LYS B 1 265 ? -5.016 -30.641 -27.266 1 97.06 265 LYS B N 1
ATOM 6419 C CA . LYS B 1 265 ? -5.125 -31.453 -28.469 1 97.06 265 LYS B CA 1
ATOM 6420 C C . LYS B 1 265 ? -3.82 -32.188 -28.766 1 97.06 265 LYS B C 1
ATOM 6422 O O . LYS B 1 265 ? -2.74 -31.703 -28.422 1 97.06 265 LYS B O 1
ATOM 6427 N N . SER B 1 266 ? -4.008 -33.406 -29.375 1 97.5 266 SER B N 1
ATOM 6428 C CA . SER B 1 266 ? -2.828 -34 -30.016 1 97.5 266 SER B CA 1
ATOM 6429 C C . SER B 1 266 ? -2.285 -33.062 -31.109 1 97.5 266 SER B C 1
ATOM 6431 O O . SER B 1 266 ? -3.02 -32.25 -31.656 1 97.5 266 SER B O 1
ATOM 6433 N N . ASP B 1 267 ? -1.033 -33.188 -31.406 1 96.44 267 ASP B N 1
ATOM 6434 C CA . ASP B 1 267 ? -0.39 -32.312 -32.375 1 96.44 267 ASP B CA 1
ATOM 6435 C C . ASP B 1 267 ? -1.079 -32.375 -33.75 1 96.44 267 ASP B C 1
ATOM 6437 O O . ASP B 1 267 ? -1.102 -31.406 -34.469 1 96.44 267 ASP B O 1
ATOM 6441 N N . ASP B 1 268 ? -1.635 -33.531 -34.031 1 95.31 268 ASP B N 1
ATOM 6442 C CA . ASP B 1 268 ? -2.305 -33.688 -35.344 1 95.31 268 ASP B CA 1
ATOM 6443 C C . ASP B 1 268 ? -3.758 -33.219 -35.25 1 95.31 268 ASP B C 1
ATOM 6445 O O . ASP B 1 268 ? -4.484 -33.281 -36.25 1 95.31 268 ASP B O 1
ATOM 6449 N N . GLY B 1 269 ? -4.199 -32.844 -34.062 1 94.62 269 GLY B N 1
ATOM 6450 C CA . GLY B 1 269 ? -5.508 -32.219 -33.875 1 94.62 269 GLY B CA 1
ATOM 6451 C C . GLY B 1 269 ? -6.637 -33.25 -33.844 1 94.62 269 GLY B C 1
ATOM 6452 O O . GLY B 1 269 ? -7.812 -32.875 -33.906 1 94.62 269 GLY B O 1
ATOM 6453 N N . THR B 1 270 ? -6.332 -34.562 -33.688 1 94.12 270 THR B N 1
ATOM 6454 C CA . THR B 1 270 ? -7.348 -35.594 -33.906 1 94.12 270 THR B CA 1
ATOM 6455 C C . THR B 1 270 ? -7.875 -36.094 -32.562 1 94.12 270 THR B C 1
ATOM 6457 O O . THR B 1 270 ? -8.938 -36.719 -32.469 1 94.12 270 THR B O 1
ATOM 6460 N N . ARG B 1 271 ? -7.121 -35.844 -31.516 1 95.44 271 ARG B N 1
ATOM 6461 C CA . ARG B 1 271 ? -7.5 -36.344 -30.203 1 95.44 271 ARG B CA 1
ATOM 6462 C C . ARG B 1 271 ? -7.461 -35.219 -29.156 1 95.44 271 ARG B C 1
ATOM 6464 O O . ARG B 1 271 ? -6.617 -34.344 -29.234 1 95.44 271 ARG B O 1
ATOM 6471 N N . GLU B 1 272 ? -8.375 -35.375 -28.219 1 96.12 272 GLU B N 1
ATOM 6472 C CA . GLU B 1 272 ? -8.336 -34.531 -27.031 1 96.12 272 GLU B CA 1
ATOM 6473 C C . GLU B 1 272 ? -7.637 -35.219 -25.875 1 96.12 272 GLU B C 1
ATOM 6475 O O . GLU B 1 272 ? -7.879 -36.406 -25.641 1 96.12 272 GLU B O 1
ATOM 6480 N N . LEU B 1 273 ? -6.727 -34.625 -25.297 1 97.62 273 LEU B N 1
ATOM 6481 C CA . LEU B 1 273 ? -6.035 -35.094 -24.094 1 97.62 273 LEU B CA 1
ATOM 6482 C C . LEU B 1 273 ? -6.551 -34.344 -22.859 1 97.62 273 LEU B C 1
ATOM 6484 O O . LEU B 1 273 ? -6.359 -33.125 -22.719 1 97.62 273 LEU B O 1
ATOM 6488 N N . LYS B 1 274 ? -7.148 -35.094 -22 1 98 274 LYS B N 1
ATOM 6489 C CA . LYS B 1 274 ? -7.809 -34.469 -20.844 1 98 274 LYS B CA 1
ATOM 6490 C C . LYS B 1 274 ? -6.918 -34.562 -19.609 1 98 274 LYS B C 1
ATOM 6492 O O . LYS B 1 274 ? -5.691 -34.531 -19.719 1 98 274 LYS B O 1
ATOM 6497 N N . GLN B 1 275 ? -7.48 -34.531 -18.391 1 98.19 275 GLN B N 1
ATOM 6498 C CA . GLN B 1 275 ? -6.723 -34.375 -17.141 1 98.19 275 GLN B CA 1
ATOM 6499 C C . GLN B 1 275 ? -5.711 -35.5 -16.984 1 98.19 275 GLN B C 1
ATOM 6501 O O . GLN B 1 275 ? -4.539 -35.25 -16.703 1 98.19 275 GLN B O 1
ATOM 6506 N N . ARG B 1 276 ? -6.148 -36.75 -17.188 1 98.25 276 ARG B N 1
ATOM 6507 C CA . ARG B 1 276 ? -5.281 -37.906 -17 1 98.25 276 ARG B CA 1
ATOM 6508 C C . ARG B 1 276 ? -4.086 -37.875 -17.953 1 98.25 276 ARG B C 1
ATOM 6510 O O . ARG B 1 276 ? -2.943 -38.031 -17.531 1 98.25 276 ARG B O 1
ATOM 6517 N N . GLU B 1 277 ? -4.363 -37.625 -19.25 1 98.12 277 GLU B N 1
ATOM 6518 C CA . GLU B 1 277 ? -3.303 -37.594 -20.25 1 98.12 277 GLU B CA 1
ATOM 6519 C C . GLU B 1 277 ? -2.35 -36.438 -20.016 1 98.12 277 GLU B C 1
ATOM 6521 O O . GLU B 1 277 ? -1.14 -36.562 -20.219 1 98.12 277 GLU B O 1
ATOM 6526 N N . ALA B 1 278 ? -2.898 -35.281 -19.719 1 98.12 278 ALA B N 1
ATOM 6527 C CA . ALA B 1 278 ? -2.057 -34.125 -19.422 1 98.12 278 ALA B CA 1
ATOM 6528 C C . ALA B 1 278 ? -1.108 -34.438 -18.266 1 98.12 278 ALA B C 1
ATOM 6530 O O . ALA B 1 278 ? 0.077 -34.094 -18.312 1 98.12 278 ALA B O 1
ATOM 6531 N N . LEU B 1 279 ? -1.584 -35.062 -17.172 1 98.69 279 LEU B N 1
ATOM 6532 C CA . LEU B 1 279 ? -0.771 -35.406 -16.016 1 98.69 279 LEU B CA 1
ATOM 6533 C C . LEU B 1 279 ? 0.268 -36.469 -16.375 1 98.69 279 LEU B C 1
ATOM 6535 O O . LEU B 1 279 ? 1.377 -36.469 -15.828 1 98.69 279 LEU B O 1
ATOM 6539 N N . GLN B 1 280 ? -0.121 -37.375 -17.25 1 98.56 280 GLN B N 1
ATOM 6540 C CA . GLN B 1 280 ? 0.836 -38.344 -17.734 1 98.56 280 GLN B CA 1
ATOM 6541 C C . GLN B 1 280 ? 2.004 -37.688 -18.453 1 98.56 280 GLN B C 1
ATOM 6543 O O . GLN B 1 280 ? 3.154 -38.094 -18.297 1 98.56 280 GLN B O 1
ATOM 6548 N N . ILE B 1 281 ? 1.676 -36.688 -19.25 1 98.38 281 ILE B N 1
ATOM 6549 C CA . ILE B 1 281 ? 2.713 -35.938 -19.938 1 98.38 281 ILE B CA 1
ATOM 6550 C C . ILE B 1 281 ? 3.658 -35.312 -18.922 1 98.38 281 ILE B C 1
ATOM 6552 O O . ILE B 1 281 ? 4.879 -35.438 -19.031 1 98.38 281 ILE B O 1
ATOM 6556 N N . LEU B 1 282 ? 3.113 -34.656 -17.906 1 98.69 282 LEU B N 1
ATOM 6557 C CA . LEU B 1 282 ? 3.926 -33.969 -16.891 1 98.69 282 LEU B CA 1
ATOM 6558 C C . LEU B 1 282 ? 4.785 -35 -16.125 1 98.69 282 LEU B C 1
ATOM 6560 O O . LEU B 1 282 ? 5.969 -34.75 -15.883 1 98.69 282 LEU B O 1
ATOM 6564 N N . GLN B 1 283 ? 4.18 -36.094 -15.758 1 98.62 283 GLN B N 1
ATOM 6565 C CA . GLN B 1 283 ? 4.902 -37.156 -15.031 1 98.62 283 GLN B CA 1
ATOM 6566 C C . GLN B 1 283 ? 6.07 -37.688 -15.852 1 98.62 283 GLN B C 1
ATOM 6568 O O . GLN B 1 283 ? 7.16 -37.906 -15.32 1 98.62 283 GLN B O 1
ATOM 6573 N N . GLN B 1 284 ? 5.801 -37.906 -17.109 1 98.56 284 GLN B N 1
ATOM 6574 C CA . GLN B 1 284 ? 6.836 -38.438 -18 1 98.56 284 GLN B CA 1
ATOM 6575 C C . GLN B 1 284 ? 7.984 -37.438 -18.141 1 98.56 284 GLN B C 1
ATOM 6577 O O . GLN B 1 284 ? 9.156 -37.812 -18.047 1 98.56 284 GLN B O 1
ATOM 6582 N N . VAL B 1 285 ? 7.625 -36.188 -18.391 1 98.75 285 VAL B N 1
ATOM 6583 C CA . VAL B 1 285 ? 8.648 -35.156 -18.547 1 98.75 285 VAL B CA 1
ATOM 6584 C C . VAL B 1 285 ? 9.469 -35.031 -17.266 1 98.75 285 VAL B C 1
ATOM 6586 O O . VAL B 1 285 ? 10.695 -34.906 -17.328 1 98.75 285 VAL B O 1
ATOM 6589 N N . LEU B 1 286 ? 8.812 -35.062 -16.125 1 98.5 286 LEU B N 1
ATOM 6590 C CA . LEU B 1 286 ? 9.492 -35 -14.844 1 98.5 286 LEU B CA 1
ATOM 6591 C C . LEU B 1 286 ? 10.484 -36.125 -14.672 1 98.5 286 LEU B C 1
ATOM 6593 O O . LEU B 1 286 ? 11.625 -35.906 -14.258 1 98.5 286 LEU B O 1
ATOM 6597 N N . ARG B 1 287 ? 10.078 -37.312 -14.945 1 98.06 287 ARG B N 1
ATOM 6598 C CA . ARG B 1 287 ? 10.898 -38.531 -14.82 1 98.06 287 ARG B CA 1
ATOM 6599 C C . ARG B 1 287 ? 12.117 -38.469 -15.734 1 98.06 287 ARG B C 1
ATOM 6601 O O . ARG B 1 287 ? 13.211 -38.875 -15.352 1 98.06 287 ARG B O 1
ATOM 6608 N N . GLU B 1 288 ? 11.906 -37.906 -16.875 1 98.56 288 GLU B N 1
ATOM 6609 C CA . GLU B 1 288 ? 12.961 -37.844 -17.875 1 98.56 288 GLU B CA 1
ATOM 6610 C C . GLU B 1 288 ? 13.953 -36.75 -17.594 1 98.56 288 GLU B C 1
ATOM 6612 O O . GLU B 1 288 ? 15.164 -36.906 -17.75 1 98.56 288 GLU B O 1
ATOM 6617 N N . GLU B 1 289 ? 13.484 -35.625 -17.188 1 98.62 289 GLU B N 1
ATOM 6618 C CA . GLU B 1 289 ? 14.305 -34.406 -17.172 1 98.62 289 GLU B CA 1
ATOM 6619 C C . GLU B 1 289 ? 15.016 -34.25 -15.828 1 98.62 289 GLU B C 1
ATOM 6621 O O . GLU B 1 289 ? 16.109 -33.688 -15.766 1 98.62 289 GLU B O 1
ATOM 6626 N N . THR B 1 290 ? 14.438 -34.719 -14.695 1 98.5 290 THR B N 1
ATOM 6627 C CA . THR B 1 290 ? 15.008 -34.5 -13.375 1 98.5 290 THR B CA 1
ATOM 6628 C C . THR B 1 290 ? 16.422 -35.062 -13.289 1 98.5 290 THR B C 1
ATOM 6630 O O . THR B 1 290 ? 17.344 -34.375 -12.867 1 98.5 290 THR B O 1
ATOM 6633 N N . PRO B 1 291 ? 16.672 -36.344 -13.75 1 98.44 291 PRO B N 1
ATOM 6634 C CA . PRO B 1 291 ? 18.047 -36.844 -13.703 1 98.44 291 PRO B CA 1
ATOM 6635 C C . PRO B 1 291 ? 19 -36.062 -14.609 1 98.44 291 PRO B C 1
ATOM 6637 O O . PRO B 1 291 ? 20.172 -35.906 -14.281 1 98.44 291 PRO B O 1
ATOM 6640 N N . LYS B 1 292 ? 18.484 -35.625 -15.75 1 98.69 292 LYS B N 1
ATOM 6641 C CA . LYS B 1 292 ? 19.328 -34.812 -16.656 1 98.69 292 LYS B CA 1
ATOM 6642 C C . LYS B 1 292 ? 19.75 -33.5 -15.992 1 98.69 292 LYS B C 1
ATOM 6644 O O . LYS B 1 292 ? 20.906 -33.094 -16.141 1 98.69 292 LYS B O 1
ATOM 6649 N N . ILE B 1 293 ? 18.844 -32.875 -15.344 1 98.69 293 ILE B N 1
ATOM 6650 C CA . ILE B 1 293 ? 19.125 -31.609 -14.664 1 98.69 293 ILE B CA 1
ATOM 6651 C C . ILE B 1 293 ? 20.156 -31.844 -13.562 1 98.69 293 ILE B C 1
ATOM 6653 O O . ILE B 1 293 ? 21.125 -31.078 -13.445 1 98.69 293 ILE B O 1
ATOM 6657 N N . ARG B 1 294 ? 19.984 -32.906 -12.797 1 98.06 294 ARG B N 1
ATOM 6658 C CA . ARG B 1 294 ? 20.906 -33.219 -11.719 1 98.06 294 ARG B CA 1
ATOM 6659 C C . ARG B 1 294 ? 22.297 -33.531 -12.266 1 98.06 294 ARG B C 1
ATOM 6661 O O . ARG B 1 294 ? 23.312 -33.188 -11.633 1 98.06 294 ARG B O 1
ATOM 6668 N N . ALA B 1 295 ? 22.312 -34.094 -13.352 1 98.25 295 ALA B N 1
ATOM 6669 C CA . ALA B 1 295 ? 23.578 -34.5 -13.977 1 98.25 295 ALA B CA 1
ATOM 6670 C C . ALA B 1 295 ? 24.406 -33.25 -14.352 1 98.25 295 ALA B C 1
ATOM 6672 O O . ALA B 1 295 ? 25.625 -33.344 -14.492 1 98.25 295 ALA B O 1
ATOM 6673 N N . THR B 1 296 ? 23.766 -32.125 -14.547 1 97.69 296 THR B N 1
ATOM 6674 C CA . THR B 1 296 ? 24.484 -30.906 -14.883 1 97.69 296 THR B CA 1
ATOM 6675 C C . THR B 1 296 ? 25.016 -30.234 -13.625 1 97.69 296 THR B C 1
ATOM 6677 O O . THR B 1 296 ? 25.672 -29.203 -13.703 1 97.69 296 THR B O 1
ATOM 6680 N N . GLY B 1 297 ? 24.672 -30.703 -12.477 1 96.38 297 GLY B N 1
ATOM 6681 C CA . GLY B 1 297 ? 25.203 -30.172 -11.242 1 96.38 297 GLY B CA 1
ATOM 6682 C C . GLY B 1 297 ? 24.188 -29.391 -10.43 1 96.38 297 GLY B C 1
ATOM 6683 O O . GLY B 1 297 ? 24.469 -29 -9.297 1 96.38 297 GLY B O 1
ATOM 6684 N N . HIS B 1 298 ? 23.016 -29.266 -11 1 97 298 HIS B N 1
ATOM 6685 C CA . HIS B 1 298 ? 21.984 -28.531 -10.281 1 97 298 HIS B CA 1
ATOM 6686 C C . HIS B 1 298 ? 21.359 -29.391 -9.18 1 97 298 HIS B C 1
ATOM 6688 O O . HIS B 1 298 ? 21.172 -30.594 -9.359 1 97 298 HIS B O 1
ATOM 6694 N N . LEU B 1 299 ? 21.156 -28.766 -8.055 1 97.44 299 LEU B N 1
ATOM 6695 C CA . LEU B 1 299 ? 20.391 -29.391 -6.98 1 97.44 299 LEU B CA 1
ATOM 6696 C C . LEU B 1 299 ? 18.891 -29.297 -7.238 1 97.44 299 LEU B C 1
ATOM 6698 O O . LEU B 1 299 ? 18.297 -28.25 -6.984 1 97.44 299 LEU B O 1
ATOM 6702 N N . PHE B 1 300 ? 18.297 -30.297 -7.734 1 98.56 300 PHE B N 1
ATOM 6703 C CA . PHE B 1 300 ? 16.891 -30.25 -8.148 1 98.56 300 PHE B CA 1
ATOM 6704 C C . PHE B 1 300 ? 16.188 -31.547 -7.809 1 98.56 300 PHE B C 1
ATOM 6706 O O . PHE B 1 300 ? 16.609 -32.625 -8.219 1 98.56 300 PHE B O 1
ATOM 6713 N N . TYR B 1 301 ? 15.141 -31.453 -7.066 1 98.5 301 TYR B N 1
ATOM 6714 C CA . TYR B 1 301 ? 14.438 -32.625 -6.559 1 98.5 301 TYR B CA 1
ATOM 6715 C C . TYR B 1 301 ? 13.164 -32.875 -7.348 1 98.5 301 TYR B C 1
ATOM 6717 O O . TYR B 1 301 ? 12.5 -33.906 -7.152 1 98.5 301 TYR B O 1
ATOM 6725 N N . GLY B 1 302 ? 12.797 -32 -8.266 1 98.25 302 GLY B N 1
ATOM 6726 C CA . GLY B 1 302 ? 11.617 -32.219 -9.086 1 98.25 302 GLY B CA 1
ATOM 6727 C C . GLY B 1 302 ? 10.492 -31.234 -8.797 1 98.25 302 GLY B C 1
ATOM 6728 O O . GLY B 1 302 ? 10.742 -30.109 -8.367 1 98.25 302 GLY B O 1
ATOM 6729 N N . ALA B 1 303 ? 9.273 -31.578 -9.141 1 98.75 303 ALA B N 1
ATOM 6730 C CA . ALA B 1 303 ? 8.094 -30.75 -8.977 1 98.75 303 ALA B CA 1
ATOM 6731 C C . ALA B 1 303 ? 6.848 -31.594 -8.727 1 98.75 303 ALA B C 1
ATOM 6733 O O . ALA B 1 303 ? 6.848 -32.812 -9 1 98.75 303 ALA B O 1
ATOM 6734 N N . LYS B 1 304 ? 5.926 -31.062 -8.117 1 98.81 304 LYS B N 1
ATOM 6735 C CA . LYS B 1 304 ? 4.59 -31.641 -7.977 1 98.81 304 LYS B CA 1
ATOM 6736 C C . LYS B 1 304 ? 3.518 -30.672 -8.461 1 98.81 304 LYS B C 1
ATOM 6738 O O . LYS B 1 304 ? 3.816 -29.516 -8.781 1 98.81 304 LYS B O 1
ATOM 6743 N N . VAL B 1 305 ? 2.311 -31.219 -8.57 1 98.81 305 VAL B N 1
ATOM 6744 C CA . VAL B 1 305 ? 1.189 -30.469 -9.117 1 98.81 305 VAL B CA 1
ATOM 6745 C C . VAL B 1 305 ? 0.162 -30.203 -8.023 1 98.81 305 VAL B C 1
ATOM 6747 O O . VAL B 1 305 ? -0.173 -31.094 -7.238 1 98.81 305 VAL B O 1
ATOM 6750 N N . ILE B 1 306 ? -0.26 -28.984 -7.887 1 98.88 306 ILE B N 1
ATOM 6751 C CA . ILE B 1 306 ? -1.47 -28.625 -7.152 1 98.88 306 ILE B CA 1
ATOM 6752 C C . ILE B 1 306 ? -2.648 -28.531 -8.117 1 98.88 306 ILE B C 1
ATOM 6754 O O . ILE B 1 306 ? -2.615 -27.75 -9.07 1 98.88 306 ILE B O 1
ATOM 6758 N N . TYR B 1 307 ? -3.66 -29.438 -7.918 1 98.81 307 TYR B N 1
ATOM 6759 C CA . TYR B 1 307 ? -4.879 -29.406 -8.719 1 98.81 307 TYR B CA 1
ATOM 6760 C C . TYR B 1 307 ? -5.664 -28.125 -8.453 1 98.81 307 TYR B C 1
ATOM 6762 O O . TYR B 1 307 ? -6.234 -27.953 -7.371 1 98.81 307 TYR B O 1
ATOM 6770 N N . ALA B 1 308 ? -5.699 -27.25 -9.438 1 97.94 308 ALA B N 1
ATOM 6771 C CA . ALA B 1 308 ? -6.312 -25.938 -9.219 1 97.94 308 ALA B CA 1
ATOM 6772 C C . ALA B 1 308 ? -7.562 -25.766 -10.078 1 97.94 308 ALA B C 1
ATOM 6774 O O . ALA B 1 308 ? -7.543 -26.047 -11.281 1 97.94 308 ALA B O 1
ATOM 6775 N N . CYS B 1 309 ? -8.625 -25.344 -9.461 1 96.75 309 CYS B N 1
ATOM 6776 C CA . CYS B 1 309 ? -9.891 -25.094 -10.141 1 96.75 309 CYS B CA 1
ATOM 6777 C C . CYS B 1 309 ? -10.266 -23.609 -10.062 1 96.75 309 CYS B C 1
ATOM 6779 O O . CYS B 1 309 ? -9.945 -22.938 -9.086 1 96.75 309 CYS B O 1
ATOM 6781 N N . MET B 1 310 ? -10.953 -23.188 -11.102 1 96.69 310 MET B N 1
ATOM 6782 C CA . MET B 1 310 ? -11.43 -21.812 -11.094 1 96.69 310 MET B CA 1
ATOM 6783 C C . MET B 1 310 ? -12.539 -21.625 -10.07 1 96.69 310 MET B C 1
ATOM 6785 O O . MET B 1 310 ? -13.562 -22.297 -10.133 1 96.69 310 MET B O 1
ATOM 6789 N N . ARG B 1 311 ? -12.398 -20.656 -9.18 1 97.06 311 ARG B N 1
ATOM 6790 C CA . ARG B 1 311 ? -13.375 -20.406 -8.125 1 97.06 311 ARG B CA 1
ATOM 6791 C C . ARG B 1 311 ? -14.68 -19.875 -8.703 1 97.06 311 ARG B C 1
ATOM 6793 O O . ARG B 1 311 ? -15.711 -19.875 -8.023 1 97.06 311 ARG B O 1
ATOM 6800 N N . SER B 1 312 ? -14.688 -19.469 -9.969 1 95.69 312 SER B N 1
ATOM 6801 C CA . SER B 1 312 ? -15.867 -18.906 -10.617 1 95.69 312 SER B CA 1
ATOM 6802 C C . SER B 1 312 ? -16.656 -20 -11.344 1 95.69 312 SER B C 1
ATOM 6804 O O . SER B 1 312 ? -17.656 -19.703 -12.016 1 95.69 312 SER B O 1
ATOM 6806 N N . SER B 1 313 ? -16.281 -21.203 -11.242 1 96.12 313 SER B N 1
ATOM 6807 C CA . SER B 1 313 ? -16.938 -22.312 -11.93 1 96.12 313 SER B CA 1
ATOM 6808 C C . SER B 1 313 ? -18.375 -22.5 -11.453 1 96.12 313 SER B C 1
ATOM 6810 O O . SER B 1 313 ? -18.719 -22.094 -10.344 1 96.12 313 SER B O 1
ATOM 6812 N N . SER B 1 314 ? -19.219 -23.094 -12.367 1 96.25 314 SER B N 1
ATOM 6813 C CA . SER B 1 314 ? -20.531 -23.516 -11.906 1 96.25 314 SER B CA 1
ATOM 6814 C C . SER B 1 314 ? -20.422 -24.594 -10.828 1 96.25 314 SER B C 1
ATOM 6816 O O . SER B 1 314 ? -19.375 -25.234 -10.695 1 96.25 314 SER B O 1
ATOM 6818 N N . ARG B 1 315 ? -21.422 -24.766 -10.062 1 95.56 315 ARG B N 1
ATOM 6819 C CA . ARG B 1 315 ? -21.391 -25.734 -8.977 1 95.56 315 ARG B CA 1
ATOM 6820 C C . ARG B 1 315 ? -21.141 -27.141 -9.5 1 95.56 315 ARG B C 1
ATOM 6822 O O . ARG B 1 315 ? -20.328 -27.891 -8.953 1 95.56 315 ARG B O 1
ATOM 6829 N N . ASP B 1 316 ? -21.828 -27.469 -10.594 1 97.44 316 ASP B N 1
ATOM 6830 C CA . ASP B 1 316 ? -21.656 -28.797 -11.164 1 97.44 316 ASP B CA 1
ATOM 6831 C C . ASP B 1 316 ? -20.203 -29.016 -11.617 1 97.44 316 ASP B C 1
ATOM 6833 O O . ASP B 1 316 ? -19.641 -30.078 -11.398 1 97.44 316 ASP B O 1
ATOM 6837 N N . ALA B 1 317 ? -19.688 -28.062 -12.258 1 97.94 317 ALA B N 1
ATOM 6838 C CA . ALA B 1 317 ? -18.312 -28.141 -12.727 1 97.94 317 ALA B CA 1
ATOM 6839 C C . ALA B 1 317 ? -17.328 -28.281 -11.555 1 97.94 317 ALA B C 1
ATOM 6841 O O . ALA B 1 317 ? -16.375 -29.047 -11.625 1 97.94 317 ALA B O 1
ATOM 6842 N N . MET B 1 318 ? -17.547 -27.531 -10.492 1 97.88 318 MET B N 1
ATOM 6843 C CA . MET B 1 318 ? -16.656 -27.578 -9.328 1 97.88 318 MET B CA 1
ATOM 6844 C C . MET B 1 318 ? -16.734 -28.922 -8.625 1 97.88 318 MET B C 1
ATOM 6846 O O . MET B 1 318 ? -15.711 -29.484 -8.234 1 97.88 318 MET B O 1
ATOM 6850 N N . LEU B 1 319 ? -17.984 -29.453 -8.461 1 98.19 319 LEU B N 1
ATOM 6851 C CA . LEU B 1 319 ? -18.156 -30.766 -7.852 1 98.19 319 LEU B CA 1
ATOM 6852 C C . LEU B 1 319 ? -17.438 -31.844 -8.664 1 98.19 319 LEU B C 1
ATOM 6854 O O . LEU B 1 319 ? -16.797 -32.719 -8.094 1 98.19 319 LEU B O 1
ATOM 6858 N N . TRP B 1 320 ? -17.562 -31.703 -9.953 1 98.56 320 TRP B N 1
ATOM 6859 C CA . TRP B 1 320 ? -16.828 -32.625 -10.82 1 98.56 320 TRP B CA 1
ATOM 6860 C C . TRP B 1 320 ? -15.328 -32.531 -10.586 1 98.56 320 TRP B C 1
ATOM 6862 O O . TRP B 1 320 ? -14.633 -33.531 -10.5 1 98.56 320 TRP B O 1
ATOM 6872 N N . CYS B 1 321 ? -14.781 -31.328 -10.547 1 98.56 321 CYS B N 1
ATOM 6873 C CA . CYS B 1 321 ? -13.359 -31.109 -10.344 1 98.56 321 CYS B CA 1
ATOM 6874 C C . CYS B 1 321 ? -12.898 -31.719 -9.023 1 98.56 321 CYS B C 1
ATOM 6876 O O . CYS B 1 321 ? -11.828 -32.312 -8.953 1 98.56 321 CYS B O 1
ATOM 6878 N N . MET B 1 322 ? -13.688 -31.531 -7.941 1 98.56 322 MET B N 1
ATOM 6879 C CA . MET B 1 322 ? -13.344 -32.094 -6.633 1 98.56 322 MET B CA 1
ATOM 6880 C C . MET B 1 322 ? -13.242 -33.594 -6.688 1 98.56 322 MET B C 1
ATOM 6882 O O . MET B 1 322 ? -12.289 -34.188 -6.168 1 98.56 322 MET B O 1
ATOM 6886 N N . ASP B 1 323 ? -14.164 -34.219 -7.34 1 98.56 323 ASP B N 1
ATOM 6887 C CA . ASP B 1 323 ? -14.133 -35.656 -7.496 1 98.56 323 ASP B CA 1
ATOM 6888 C C . ASP B 1 323 ? -12.977 -36.094 -8.398 1 98.56 323 ASP B C 1
ATOM 6890 O O . ASP B 1 323 ? -12.305 -37.094 -8.117 1 98.56 323 ASP B O 1
ATOM 6894 N N . ASN B 1 324 ? -12.812 -35.375 -9.469 1 98.75 324 ASN B N 1
ATOM 6895 C CA . ASN B 1 324 ? -11.734 -35.688 -10.398 1 98.75 324 ASN B CA 1
ATOM 6896 C C . ASN B 1 324 ? -10.359 -35.531 -9.742 1 98.75 324 ASN B C 1
ATOM 6898 O O . ASN B 1 324 ? -9.445 -36.312 -10.031 1 98.75 324 ASN B O 1
ATOM 6902 N N . CYS B 1 325 ? -10.18 -34.531 -8.938 1 98.75 325 CYS B N 1
ATOM 6903 C CA . CYS B 1 325 ? -8.922 -34.344 -8.227 1 98.75 325 CYS B CA 1
ATOM 6904 C C . CYS B 1 325 ? -8.594 -35.562 -7.375 1 98.75 325 CYS B C 1
ATOM 6906 O O . CYS B 1 325 ? -7.445 -36.031 -7.352 1 98.75 325 CYS B O 1
ATOM 6908 N N . ILE B 1 326 ? -9.578 -36.062 -6.648 1 98.69 326 ILE B N 1
ATOM 6909 C CA . ILE B 1 326 ? -9.398 -37.25 -5.812 1 98.69 326 ILE B CA 1
ATOM 6910 C C . ILE B 1 326 ? -8.992 -38.438 -6.68 1 98.69 326 ILE B C 1
ATOM 6912 O O . ILE B 1 326 ? -8.062 -39.156 -6.344 1 98.69 326 ILE B O 1
ATOM 6916 N N . GLU B 1 327 ? -9.695 -38.594 -7.805 1 98.62 327 GLU B N 1
ATOM 6917 C CA . GLU B 1 327 ? -9.375 -39.656 -8.734 1 98.62 327 GLU B CA 1
ATOM 6918 C C . GLU B 1 327 ? -7.949 -39.531 -9.258 1 98.62 327 GLU B C 1
ATOM 6920 O O . GLU B 1 327 ? -7.199 -40.5 -9.297 1 98.62 327 GLU B O 1
ATOM 6925 N N . MET B 1 328 ? -7.578 -38.344 -9.711 1 98.69 328 MET B N 1
ATOM 6926 C CA . MET B 1 328 ? -6.242 -38.094 -10.25 1 98.69 328 MET B CA 1
ATOM 6927 C C . MET B 1 328 ? -5.176 -38.312 -9.188 1 98.69 328 MET B C 1
ATOM 6929 O O . MET B 1 328 ? -4.09 -38.812 -9.477 1 98.69 328 MET B O 1
ATOM 6933 N N . LYS B 1 329 ? -5.457 -37.875 -7.93 1 98.69 329 LYS B N 1
ATOM 6934 C CA . LYS B 1 329 ? -4.527 -38.125 -6.832 1 98.69 329 LYS B CA 1
ATOM 6935 C C . LYS B 1 329 ? -4.277 -39.625 -6.645 1 98.69 329 LYS B C 1
ATOM 6937 O O . LYS B 1 329 ? -3.148 -40.031 -6.371 1 98.69 329 LYS B O 1
ATOM 6942 N N . GLN B 1 330 ? -5.27 -40.438 -6.77 1 98.38 330 GLN B N 1
ATOM 6943 C CA . GLN B 1 330 ? -5.125 -41.875 -6.637 1 98.38 330 GLN B CA 1
ATOM 6944 C C . GLN B 1 330 ? -4.305 -42.438 -7.789 1 98.38 330 GLN B C 1
ATOM 6946 O O . GLN B 1 330 ? -3.512 -43.375 -7.59 1 98.38 330 GLN B O 1
ATOM 6951 N N . LEU B 1 331 ? -4.504 -41.938 -8.953 1 98.31 331 LEU B N 1
ATOM 6952 C CA . LEU B 1 331 ? -3.801 -42.406 -10.133 1 98.31 331 LEU B CA 1
ATOM 6953 C C . LEU B 1 331 ? -2.359 -41.906 -10.148 1 98.31 331 LEU B C 1
ATOM 6955 O O . LEU B 1 331 ? -1.47 -42.594 -10.664 1 98.31 331 LEU B O 1
ATOM 6959 N N . PHE B 1 332 ? -2.121 -40.719 -9.648 1 98.25 332 PHE B N 1
ATOM 6960 C CA . PHE B 1 332 ? -0.806 -40.094 -9.633 1 98.25 332 PHE B CA 1
ATOM 6961 C C . PHE B 1 332 ? -0.423 -39.656 -8.219 1 98.25 332 PHE B C 1
ATOM 6963 O O . PHE B 1 332 ? -0.21 -38.469 -7.961 1 98.25 332 PHE B O 1
ATOM 6970 N N . PRO B 1 333 ? -0.246 -40.562 -7.297 1 97.06 333 PRO B N 1
ATOM 6971 C CA . PRO B 1 333 ? -0.094 -40.25 -5.871 1 97.06 333 PRO B CA 1
ATOM 6972 C C . PRO B 1 333 ? 1.163 -39.438 -5.574 1 97.06 333 PRO B C 1
ATOM 6974 O O . PRO B 1 333 ? 1.2 -38.688 -4.59 1 97.06 333 PRO B O 1
ATOM 6977 N N . ASN B 1 334 ? 2.164 -39.531 -6.438 1 96.31 334 ASN B N 1
ATOM 6978 C CA . ASN B 1 334 ? 3.414 -38.812 -6.172 1 96.31 334 ASN B CA 1
ATOM 6979 C C . ASN B 1 334 ? 3.494 -37.5 -6.941 1 96.31 334 ASN B C 1
ATOM 6981 O O . ASN B 1 334 ? 4.43 -36.719 -6.75 1 96.31 334 ASN B O 1
ATOM 6985 N N . LEU B 1 335 ? 2.51 -37.25 -7.809 1 98.31 335 LEU B N 1
ATOM 6986 C CA . LEU B 1 335 ? 2.553 -36.031 -8.641 1 98.31 335 LEU B CA 1
ATOM 6987 C C . LEU B 1 335 ? 1.622 -34.969 -8.094 1 98.31 335 LEU B C 1
ATOM 6989 O O . LEU B 1 335 ? 2.016 -33.812 -7.973 1 98.31 335 LEU B O 1
ATOM 6993 N N . ILE B 1 336 ? 0.389 -35.344 -7.734 1 98.56 336 ILE B N 1
ATOM 6994 C CA . ILE B 1 336 ? -0.572 -34.375 -7.203 1 98.56 336 ILE B CA 1
ATOM 6995 C C . ILE B 1 336 ? -0.356 -34.219 -5.699 1 98.56 336 ILE B C 1
ATOM 6997 O O . ILE B 1 336 ? -0.354 -35.188 -4.953 1 98.56 336 ILE B O 1
ATOM 7001 N N . CYS B 1 337 ? -0.213 -32.938 -5.238 1 98.19 337 CYS B N 1
ATOM 7002 C CA . CYS B 1 337 ? 0.142 -32.781 -3.832 1 98.19 337 CYS B CA 1
ATOM 7003 C C . CYS B 1 337 ? -0.843 -31.875 -3.111 1 98.19 337 CYS B C 1
ATOM 7005 O O . CYS B 1 337 ? -0.718 -31.656 -1.907 1 98.19 337 CYS B O 1
ATOM 7007 N N . GLY B 1 338 ? -1.868 -31.391 -3.805 1 98.56 338 GLY B N 1
ATOM 7008 C CA . GLY B 1 338 ? -2.83 -30.531 -3.127 1 98.56 338 GLY B CA 1
ATOM 7009 C C . GLY B 1 338 ? -3.965 -30.078 -4.027 1 98.56 338 GLY B C 1
ATOM 7010 O O . GLY B 1 338 ? -3.98 -30.391 -5.219 1 98.56 338 GLY B O 1
ATOM 7011 N N . PHE B 1 339 ? -4.969 -29.422 -3.412 1 98.81 339 PHE B N 1
ATOM 7012 C CA . PHE B 1 339 ? -6.141 -28.875 -4.082 1 98.81 339 PHE B CA 1
ATOM 7013 C C . PHE B 1 339 ? -6.273 -27.375 -3.801 1 98.81 339 PHE B C 1
ATOM 7015 O O . PHE B 1 339 ? -6.035 -26.938 -2.678 1 98.81 339 PHE B O 1
ATOM 7022 N N . ASP B 1 340 ? -6.617 -26.641 -4.836 1 98.69 340 ASP B N 1
ATOM 7023 C CA . ASP B 1 340 ? -6.719 -25.203 -4.676 1 98.69 340 ASP B CA 1
ATOM 7024 C C . ASP B 1 340 ? -7.875 -24.641 -5.5 1 98.69 340 ASP B C 1
ATOM 7026 O O . ASP B 1 340 ? -8.305 -25.25 -6.48 1 98.69 340 ASP B O 1
ATOM 7030 N N . LEU B 1 341 ? -8.461 -23.562 -5.031 1 98.06 341 LEU B N 1
ATOM 7031 C CA . LEU B 1 341 ? -9.375 -22.719 -5.789 1 98.06 341 LEU B CA 1
ATOM 7032 C C . LEU B 1 341 ? -8.68 -21.422 -6.223 1 98.06 341 LEU B C 1
ATOM 7034 O O . LEU B 1 341 ? -8.352 -20.578 -5.387 1 98.06 341 LEU B O 1
ATOM 7038 N N . GLN B 1 342 ? -8.5 -21.312 -7.512 1 96.62 342 GLN B N 1
ATOM 7039 C CA . GLN B 1 342 ? -7.715 -20.188 -8.031 1 96.62 342 GLN B CA 1
ATOM 7040 C C . GLN B 1 342 ? -8.609 -19.172 -8.727 1 96.62 342 GLN B C 1
ATOM 7042 O O . GLN B 1 342 ? -9.828 -19.328 -8.781 1 96.62 342 GLN B O 1
ATOM 7047 N N . GLY B 1 343 ? -7.953 -18.078 -9.258 1 95.5 343 GLY B N 1
ATOM 7048 C CA . GLY B 1 343 ? -8.625 -16.953 -9.891 1 95.5 343 GLY B CA 1
ATOM 7049 C C . GLY B 1 343 ? -8.68 -15.711 -9.016 1 95.5 343 GLY B C 1
ATOM 7050 O O . GLY B 1 343 ? -8.305 -15.758 -7.844 1 95.5 343 GLY B O 1
ATOM 7051 N N . GLN B 1 344 ? -9.164 -14.641 -9.625 1 95.56 344 GLN B N 1
ATOM 7052 C CA . GLN B 1 344 ? -9.32 -13.422 -8.844 1 95.56 344 GLN B CA 1
ATOM 7053 C C . GLN B 1 344 ? -10.32 -13.625 -7.707 1 95.56 344 GLN B C 1
ATOM 7055 O O . GLN B 1 344 ? -11.492 -13.93 -7.949 1 95.56 344 GLN B O 1
ATOM 7060 N N . GLU B 1 345 ? -9.906 -13.469 -6.52 1 95.44 345 GLU B N 1
ATOM 7061 C CA . GLU B 1 345 ? -10.766 -13.711 -5.363 1 95.44 345 GLU B CA 1
ATOM 7062 C C . GLU B 1 345 ? -11.922 -12.719 -5.32 1 95.44 345 GLU B C 1
ATOM 7064 O O . GLU B 1 345 ? -13.047 -13.078 -4.977 1 95.44 345 GLU B O 1
ATOM 7069 N N . ASP B 1 346 ? -11.734 -11.477 -5.699 1 90.62 346 ASP B N 1
ATOM 7070 C CA . ASP B 1 346 ? -12.688 -10.391 -5.535 1 90.62 346 ASP B CA 1
ATOM 7071 C C . ASP B 1 346 ? -13.906 -10.586 -6.445 1 90.62 346 ASP B C 1
ATOM 7073 O O . ASP B 1 346 ? -15 -10.133 -6.129 1 90.62 346 ASP B O 1
ATOM 7077 N N . THR B 1 347 ? -13.742 -11.25 -7.582 1 86.06 347 THR B N 1
ATOM 7078 C CA . THR B 1 347 ? -14.836 -11.383 -8.531 1 86.06 347 THR B CA 1
ATOM 7079 C C . THR B 1 347 ? -15.352 -12.82 -8.562 1 86.06 347 THR B C 1
ATOM 7081 O O . THR B 1 347 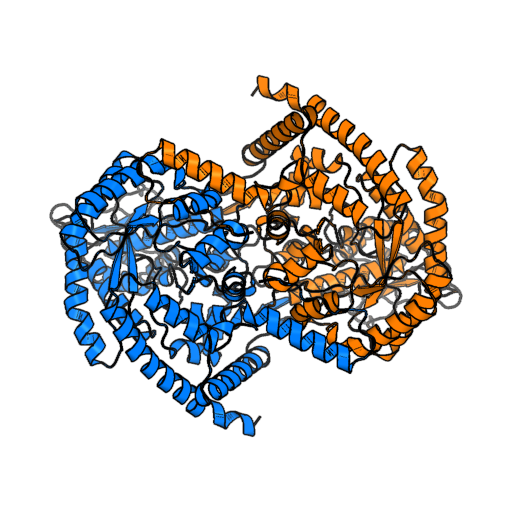? -16.375 -13.102 -9.18 1 86.06 347 THR B O 1
ATOM 7084 N N . GLY B 1 348 ? -14.672 -13.742 -7.922 1 87.38 348 GLY B N 1
ATOM 7085 C CA . GLY B 1 348 ? -15.117 -15.125 -7.867 1 87.38 348 GLY B CA 1
ATOM 7086 C C . GLY B 1 348 ? -15.938 -15.445 -6.629 1 87.38 348 GLY B C 1
ATOM 7087 O O . GLY B 1 348 ? -16.141 -14.57 -5.781 1 87.38 348 GLY B O 1
ATOM 7088 N N . TYR B 1 349 ? -16.328 -16.703 -6.555 1 94.88 349 TYR B N 1
ATOM 7089 C CA . TYR B 1 349 ? -17.047 -17.141 -5.363 1 94.88 349 TYR B CA 1
ATOM 7090 C C . TYR B 1 349 ? -16.109 -17.25 -4.168 1 94.88 349 TYR B C 1
ATOM 7092 O O . TYR B 1 349 ? -15.008 -17.797 -4.289 1 94.88 349 TYR B O 1
ATOM 7100 N N . PRO B 1 350 ? -16.484 -16.672 -3.098 1 97.38 350 PRO B N 1
ATOM 7101 C CA . PRO B 1 350 ? -15.68 -16.875 -1.892 1 97.38 350 PRO B CA 1
ATOM 7102 C C . PRO B 1 350 ? -15.688 -18.312 -1.408 1 97.38 350 PRO B C 1
ATOM 7104 O O . PRO B 1 350 ? -16.5 -19.125 -1.858 1 97.38 350 PRO B O 1
ATOM 7107 N N . LEU B 1 351 ? -14.734 -18.688 -0.563 1 98 351 LEU B N 1
ATOM 7108 C CA . LEU B 1 351 ? -14.656 -20.047 -0.018 1 98 351 LEU B CA 1
ATOM 7109 C C . LEU B 1 351 ? -15.953 -20.406 0.711 1 98 351 LEU B C 1
ATOM 7111 O O . LEU B 1 351 ? -16.375 -21.562 0.7 1 98 351 LEU B O 1
ATOM 7115 N N . SER B 1 352 ? -16.594 -19.375 1.359 1 97.25 352 SER B N 1
ATOM 7116 C CA . SER B 1 352 ? -17.828 -19.625 2.121 1 97.25 352 SER B CA 1
ATOM 7117 C C . SER B 1 352 ? -18.906 -20.234 1.242 1 97.25 352 SER B C 1
ATOM 7119 O O . SER B 1 352 ? -19.719 -21.031 1.714 1 97.25 352 SER B O 1
ATOM 7121 N N . PHE B 1 353 ? -18.891 -19.844 0.001 1 97.12 353 PHE B N 1
ATOM 7122 C CA . PHE B 1 353 ? -19.859 -20.359 -0.961 1 97.12 353 PHE B CA 1
ATOM 7123 C C . PHE B 1 353 ? -19.688 -21.859 -1.146 1 97.12 353 PHE B C 1
ATOM 7125 O O . PHE B 1 353 ? -20.672 -22.594 -1.346 1 97.12 353 PHE B O 1
ATOM 7132 N N . TRP B 1 354 ? -18.516 -22.422 -1.014 1 97.38 354 TRP B N 1
ATOM 7133 C CA . TRP B 1 354 ? -18.172 -23.797 -1.355 1 97.38 354 TRP B CA 1
ATOM 7134 C C . TRP B 1 354 ? -18.047 -24.656 -0.101 1 97.38 354 TRP B C 1
ATOM 7136 O O . TRP B 1 354 ? -17.672 -25.828 -0.178 1 97.38 354 TRP B O 1
ATOM 7146 N N . ILE B 1 355 ? -18.359 -24.141 1.107 1 97.06 355 ILE B N 1
ATOM 7147 C CA . ILE B 1 355 ? -18.031 -24.797 2.369 1 97.06 355 ILE B CA 1
ATOM 7148 C C . ILE B 1 355 ? -18.703 -26.172 2.426 1 97.06 355 ILE B C 1
ATOM 7150 O O . ILE B 1 355 ? -18.047 -27.172 2.74 1 97.06 355 ILE B O 1
ATOM 7154 N N . PRO B 1 356 ? -20.031 -26.297 2.08 1 96.38 356 PRO B N 1
ATOM 7155 C CA . PRO B 1 356 ? -20.609 -27.641 2.137 1 96.38 356 PRO B CA 1
ATOM 7156 C C . PRO B 1 356 ? -19.891 -28.641 1.233 1 96.38 356 PRO B C 1
ATOM 7158 O O . PRO B 1 356 ? -19.641 -29.781 1.636 1 96.38 356 PRO B O 1
ATOM 7161 N N . ASP B 1 357 ? -19.516 -28.203 0.053 1 96.88 357 ASP B N 1
ATOM 7162 C CA . ASP B 1 357 ? -18.859 -29.047 -0.93 1 96.88 357 ASP B CA 1
ATOM 7163 C C . ASP B 1 357 ? -17.438 -29.391 -0.497 1 96.88 357 ASP B C 1
ATOM 7165 O O . ASP B 1 357 ? -16.969 -30.516 -0.68 1 96.88 357 ASP B O 1
ATOM 7169 N N . LEU B 1 358 ? -16.75 -28.453 0.078 1 97.31 358 LEU B N 1
ATOM 7170 C CA . LEU B 1 358 ? -15.375 -28.672 0.541 1 97.31 358 LEU B CA 1
ATOM 7171 C C . LEU B 1 358 ? -15.344 -29.609 1.739 1 97.31 358 LEU B C 1
ATOM 7173 O O . LEU B 1 358 ? -14.414 -30.406 1.885 1 97.31 358 LEU B O 1
ATOM 7177 N N . LEU B 1 359 ? -16.328 -29.484 2.631 1 96.62 359 LEU B N 1
ATOM 7178 C CA . LEU B 1 359 ? -16.422 -30.406 3.754 1 96.62 359 LEU B CA 1
ATOM 7179 C C . LEU B 1 359 ? -16.672 -31.828 3.264 1 96.62 359 LEU B C 1
ATOM 7181 O O . LEU B 1 359 ? -16.078 -32.781 3.783 1 96.62 359 LEU B O 1
ATOM 7185 N N . ASP B 1 360 ? -17.516 -31.938 2.252 1 96.19 360 ASP B N 1
ATOM 7186 C CA . ASP B 1 360 ? -17.766 -33.25 1.658 1 96.19 360 ASP B CA 1
ATOM 7187 C C . ASP B 1 360 ? -16.5 -33.812 1.025 1 96.19 360 ASP B C 1
ATOM 7189 O O . ASP B 1 360 ? -16.219 -35 1.149 1 96.19 360 ASP B O 1
ATOM 7193 N N . MET B 1 361 ? -15.773 -33.031 0.31 1 97.31 361 MET B N 1
ATOM 7194 C CA . MET B 1 361 ? -14.516 -33.469 -0.291 1 97.31 361 MET B CA 1
ATOM 7195 C C . MET B 1 361 ? -13.539 -33.938 0.776 1 97.31 361 MET B C 1
ATOM 7197 O O . MET B 1 361 ? -12.898 -35 0.609 1 97.31 361 MET B O 1
ATOM 7201 N N . ARG B 1 362 ? -13.43 -33.188 1.797 1 95.62 362 ARG B N 1
ATOM 7202 C CA . ARG B 1 362 ? -12.531 -33.562 2.889 1 95.62 362 ARG B CA 1
ATOM 7203 C C . ARG B 1 362 ? -12.922 -34.906 3.486 1 95.62 362 ARG B C 1
ATOM 7205 O O . ARG B 1 362 ? -12.062 -35.719 3.816 1 95.62 362 ARG B O 1
ATOM 7212 N N . ALA B 1 363 ? -14.227 -35.094 3.684 1 94.94 363 ALA B N 1
ATOM 7213 C CA . ALA B 1 363 ? -14.719 -36.375 4.215 1 94.94 363 ALA B CA 1
ATOM 7214 C C . ALA B 1 363 ? -14.328 -37.531 3.309 1 94.94 363 ALA B C 1
ATOM 7216 O O . ALA B 1 363 ? -13.922 -38.594 3.791 1 94.94 363 ALA B O 1
ATOM 7217 N N . LYS B 1 364 ? -14.469 -37.344 2.018 1 96.75 364 LYS B N 1
ATOM 7218 C CA . LYS B 1 364 ? -14.094 -38.375 1.057 1 96.75 364 LYS B CA 1
ATOM 7219 C C . LYS B 1 364 ? -12.602 -38.656 1.116 1 96.75 364 LYS B C 1
ATOM 7221 O O . LYS B 1 364 ? -12.188 -39.812 1.085 1 96.75 364 LYS B O 1
ATOM 7226 N N . ILE B 1 365 ? -11.82 -37.625 1.176 1 97 365 ILE B N 1
ATOM 7227 C CA . ILE B 1 365 ? -10.367 -37.75 1.257 1 97 365 ILE B CA 1
ATOM 7228 C C . ILE B 1 365 ? -9.984 -38.562 2.494 1 97 365 ILE B C 1
ATOM 7230 O O . ILE B 1 365 ? -9.141 -39.438 2.42 1 97 365 ILE B O 1
ATOM 7234 N N . THR B 1 366 ? -10.609 -38.219 3.594 1 95 366 THR B N 1
ATOM 7235 C CA . THR B 1 366 ? -10.344 -38.906 4.852 1 95 366 THR B CA 1
ATOM 7236 C C . THR B 1 366 ? -10.742 -40.375 4.766 1 95 366 THR B C 1
ATOM 7238 O O . THR B 1 366 ? -10 -41.25 5.203 1 95 366 THR B O 1
ATOM 7241 N N . ALA B 1 367 ? -11.883 -40.625 4.227 1 96.38 367 ALA B N 1
ATOM 7242 C CA . ALA B 1 367 ? -12.391 -42 4.098 1 96.38 367 ALA B CA 1
ATOM 7243 C C . ALA B 1 367 ? -11.461 -42.844 3.229 1 96.38 367 ALA B C 1
ATOM 7245 O O . ALA B 1 367 ? -11.289 -44.031 3.48 1 96.38 367 ALA B O 1
ATOM 7246 N N . LEU B 1 368 ? -10.875 -42.25 2.24 1 97.62 368 LEU B N 1
ATOM 7247 C CA . LEU B 1 368 ? -10.008 -42.938 1.301 1 97.62 368 LEU B CA 1
ATOM 7248 C C . LEU B 1 368 ? -8.578 -43 1.818 1 97.62 368 LEU B C 1
ATOM 7250 O O . LEU B 1 368 ? -7.73 -43.688 1.24 1 97.62 368 LEU B O 1
ATOM 7254 N N . ASN B 1 369 ? -8.242 -42.281 2.883 1 96.75 369 ASN B N 1
ATOM 7255 C CA . ASN B 1 369 ? -6.926 -42.219 3.506 1 96.75 369 ASN B CA 1
ATOM 7256 C C . ASN B 1 369 ? -5.863 -41.75 2.516 1 96.75 369 ASN B C 1
ATOM 7258 O O . ASN B 1 369 ? -4.816 -42.375 2.381 1 96.75 369 ASN B O 1
ATOM 7262 N N . ILE B 1 370 ? -6.188 -40.781 1.732 1 96 370 ILE B N 1
ATOM 7263 C CA . ILE B 1 370 ? -5.219 -40.188 0.806 1 96 370 ILE B CA 1
ATOM 7264 C C . ILE B 1 370 ? -4.719 -38.844 1.346 1 96 370 ILE B C 1
ATOM 7266 O O . ILE B 1 370 ? -5.461 -38.125 2.016 1 96 370 ILE B O 1
ATOM 7270 N N . ASP B 1 371 ? -3.439 -38.531 1.102 1 95.88 371 ASP B N 1
ATOM 7271 C CA . ASP B 1 371 ? -2.82 -37.281 1.512 1 95.88 371 ASP B CA 1
ATOM 7272 C C . ASP B 1 371 ? -3.035 -36.188 0.46 1 95.88 371 ASP B C 1
ATOM 7274 O O . ASP B 1 371 ? -2.221 -36.031 -0.452 1 95.88 371 ASP B O 1
ATOM 7278 N N . LEU B 1 372 ? -4.078 -35.5 0.597 1 97.81 372 LEU B N 1
ATOM 7279 C CA . LEU B 1 372 ? -4.457 -34.438 -0.332 1 97.81 372 LEU B CA 1
ATOM 7280 C C . LEU B 1 372 ? -4.887 -33.188 0.419 1 97.81 372 LEU B C 1
ATOM 7282 O O . LEU B 1 372 ? -6.082 -32.906 0.538 1 97.81 372 LEU B O 1
ATOM 7286 N N . PRO B 1 373 ? -3.908 -32.406 0.865 1 97.69 373 PRO B N 1
ATOM 7287 C CA . PRO B 1 373 ? -4.25 -31.203 1.618 1 97.69 373 PRO B CA 1
ATOM 7288 C C . PRO B 1 373 ? -4.867 -30.125 0.74 1 97.69 373 PRO B C 1
ATOM 7290 O O . PRO B 1 373 ? -4.629 -30.094 -0.47 1 97.69 373 PRO B O 1
ATOM 7293 N N . PHE B 1 374 ? -5.684 -29.25 1.417 1 97.88 374 PHE B N 1
ATOM 7294 C CA . PHE B 1 374 ? -6.082 -28 0.792 1 97.88 374 PHE B CA 1
ATOM 7295 C C . PHE B 1 374 ? -4.953 -26.969 0.853 1 97.88 374 PHE B C 1
ATOM 7297 O O . PHE B 1 374 ? -4.238 -26.891 1.856 1 97.88 374 PHE B O 1
ATOM 7304 N N . ILE B 1 375 ? -4.684 -26.312 -0.189 1 98.62 375 ILE B N 1
ATOM 7305 C CA . ILE B 1 375 ? -3.783 -25.172 -0.308 1 98.62 375 ILE B CA 1
ATOM 7306 C C . ILE B 1 375 ? -4.508 -24.016 -1 1 98.62 375 ILE B C 1
ATOM 7308 O O . ILE B 1 375 ? -4.195 -23.688 -2.145 1 98.62 375 ILE B O 1
ATOM 7312 N N . LEU B 1 376 ? -5.379 -23.344 -0.289 1 98.69 376 LEU B N 1
ATOM 7313 C CA . LEU B 1 376 ? -6.406 -22.484 -0.874 1 98.69 376 LEU B CA 1
ATOM 7314 C C . LEU B 1 376 ? -5.914 -21.047 -0.993 1 98.69 376 LEU B C 1
ATOM 7316 O O . LEU B 1 376 ? -5.23 -20.547 -0.098 1 98.69 376 LEU B O 1
ATOM 7320 N N . HIS B 1 377 ? -6.254 -20.438 -2.105 1 98.69 377 HIS B N 1
ATOM 7321 C CA . HIS B 1 377 ? -6.16 -18.984 -2.172 1 98.69 377 HIS B CA 1
ATOM 7322 C C . HIS B 1 377 ? -7.086 -18.312 -1.159 1 98.69 377 HIS B C 1
ATOM 7324 O O . HIS B 1 377 ? -8.258 -18.688 -1.057 1 98.69 377 HIS B O 1
ATOM 7330 N N . ALA B 1 378 ? -6.559 -17.375 -0.444 1 98.62 378 ALA B N 1
ATOM 7331 C CA . ALA B 1 378 ? -7.379 -16.609 0.488 1 98.62 378 ALA B CA 1
ATOM 7332 C C . ALA B 1 378 ? -6.719 -15.273 0.828 1 98.62 378 ALA B C 1
ATOM 7334 O O . ALA B 1 378 ? -5.52 -15.219 1.105 1 98.62 378 ALA B O 1
ATOM 7335 N N . GLY B 1 379 ? -7.48 -14.227 0.706 1 98.12 379 GLY B N 1
ATOM 7336 C CA . GLY B 1 379 ? -7.043 -12.938 1.205 1 98.12 379 GLY B CA 1
ATOM 7337 C C . GLY B 1 379 ? -6.215 -12.156 0.2 1 98.12 379 GLY B C 1
ATOM 7338 O O . GLY B 1 379 ? -5.516 -11.211 0.564 1 98.12 379 GLY B O 1
ATOM 7339 N N . GLU B 1 380 ? -6.18 -12.523 -1.077 1 98 380 GLU B N 1
ATOM 7340 C CA . GLU B 1 380 ? -5.516 -11.711 -2.09 1 98 380 GLU B CA 1
ATOM 7341 C C . GLU B 1 380 ? -6.359 -10.492 -2.453 1 98 380 GLU B C 1
ATOM 7343 O O . GLU B 1 380 ? -6.883 -10.398 -3.566 1 98 380 GLU B O 1
ATOM 7348 N N . THR B 1 381 ? -6.492 -9.562 -1.528 1 96.62 381 THR B N 1
ATOM 7349 C CA . THR B 1 381 ? -7.414 -8.438 -1.672 1 96.62 381 THR B CA 1
ATOM 7350 C C . THR B 1 381 ? -6.977 -7.266 -0.798 1 96.62 381 THR B C 1
ATOM 7352 O O . THR B 1 381 ? -6.199 -7.441 0.144 1 96.62 381 THR B O 1
ATOM 7355 N N . LEU B 1 382 ? -7.434 -6.102 -1.214 1 93.88 382 LEU B N 1
ATOM 7356 C CA . LEU B 1 382 ? -7.25 -4.906 -0.4 1 93.88 382 LEU B CA 1
ATOM 7357 C C . LEU B 1 382 ? -8.406 -4.738 0.583 1 93.88 382 LEU B C 1
ATOM 7359 O O . LEU B 1 382 ? -8.32 -3.932 1.514 1 93.88 382 LEU B O 1
ATOM 7363 N N . ASP B 1 383 ? -9.375 -5.539 0.439 1 91.12 383 ASP B N 1
ATOM 7364 C CA . ASP B 1 383 ? -10.562 -5.406 1.27 1 91.12 383 ASP B CA 1
ATOM 7365 C C . ASP B 1 383 ? -10.281 -5.836 2.707 1 91.12 383 ASP B C 1
ATOM 7367 O O . ASP B 1 383 ? -9.32 -6.562 2.967 1 91.12 383 ASP B O 1
ATOM 7371 N N . HIS B 1 384 ? -11.047 -5.289 3.541 1 93.81 384 HIS B N 1
ATOM 7372 C CA . HIS B 1 384 ? -11.086 -5.684 4.945 1 93.81 384 HIS B CA 1
ATOM 7373 C C . HIS B 1 384 ? -12.523 -5.812 5.445 1 93.81 384 HIS B C 1
ATOM 7375 O O . HIS B 1 384 ? -13.219 -4.812 5.605 1 93.81 384 HIS B O 1
ATOM 7381 N N . GLY B 1 385 ? -12.891 -7.016 5.656 1 93.06 385 GLY B N 1
ATOM 7382 C CA . GLY B 1 385 ? -14.227 -7.25 6.191 1 93.06 385 GLY B CA 1
ATOM 7383 C C . GLY B 1 385 ? -15.211 -7.75 5.152 1 93.06 385 GLY B C 1
ATOM 7384 O O . GLY B 1 385 ? -16.281 -8.25 5.496 1 93.06 385 GLY B O 1
ATOM 7385 N N . GLY B 1 386 ? -14.898 -7.719 3.908 1 92 386 GLY B N 1
ATOM 7386 C CA . GLY B 1 386 ? -15.781 -8.188 2.852 1 92 386 GLY B CA 1
ATOM 7387 C C . GLY B 1 386 ? -15.672 -9.68 2.602 1 92 386 GLY B C 1
ATOM 7388 O O . GLY B 1 386 ? -14.961 -10.383 3.322 1 92 386 GLY B O 1
ATOM 7389 N N . GLU B 1 387 ? -16.328 -10.141 1.606 1 92.38 387 GLU B N 1
ATOM 7390 C CA . GLU B 1 387 ? -16.422 -11.57 1.316 1 92.38 387 GLU B CA 1
ATOM 7391 C C . GLU B 1 387 ? -15.062 -12.148 0.949 1 92.38 387 GLU B C 1
ATOM 7393 O O . GLU B 1 387 ? -14.711 -13.25 1.372 1 92.38 387 GLU B O 1
ATOM 7398 N N . THR B 1 388 ? -14.344 -11.414 0.134 1 94.62 388 THR B N 1
ATOM 7399 C CA . THR B 1 388 ? -13.047 -11.906 -0.325 1 94.62 388 THR B CA 1
ATOM 7400 C C . THR B 1 388 ? -12.062 -11.992 0.836 1 94.62 388 THR B C 1
ATOM 7402 O O . THR B 1 388 ? -11.359 -12.992 0.986 1 94.62 388 THR B O 1
ATOM 7405 N N . ASP B 1 389 ? -12.023 -10.938 1.604 1 96.81 389 ASP B N 1
ATOM 7406 C CA . ASP B 1 389 ? -11.188 -10.93 2.801 1 96.81 389 ASP B CA 1
ATOM 7407 C C . ASP B 1 389 ? -11.586 -12.055 3.756 1 96.81 389 ASP B C 1
ATOM 7409 O O . ASP B 1 389 ? -10.727 -12.625 4.441 1 96.81 389 ASP B O 1
ATOM 7413 N N . SER B 1 390 ? -12.805 -12.445 3.812 1 96.81 390 SER B N 1
ATOM 7414 C CA . SER B 1 390 ? -13.336 -13.445 4.734 1 96.81 390 SER B CA 1
ATOM 7415 C C . SER B 1 390 ? -12.891 -14.852 4.34 1 96.81 390 SER B C 1
ATOM 7417 O O . SER B 1 390 ? -13 -15.789 5.137 1 96.81 390 SER B O 1
ATOM 7419 N N . ASN B 1 391 ? -12.367 -14.977 3.111 1 98.44 391 ASN B N 1
ATOM 7420 C CA . ASN B 1 391 ? -11.781 -16.25 2.721 1 98.44 391 ASN B CA 1
ATOM 7421 C C . ASN B 1 391 ? -10.742 -16.734 3.732 1 98.44 391 ASN B C 1
ATOM 7423 O O . ASN B 1 391 ? -10.539 -17.938 3.896 1 98.44 391 ASN B O 1
ATOM 7427 N N . LEU B 1 392 ? -10.109 -15.797 4.426 1 98.69 392 LEU B N 1
ATOM 7428 C CA . LEU B 1 392 ? -9.062 -16.125 5.391 1 98.69 392 LEU B CA 1
ATOM 7429 C C . LEU B 1 392 ? -9.633 -16.953 6.539 1 98.69 392 LEU B C 1
ATOM 7431 O O . LEU B 1 392 ? -9.008 -17.922 6.988 1 98.69 392 LEU B O 1
ATOM 7435 N N . TYR B 1 393 ? -10.828 -16.641 7.027 1 98.12 393 TYR B N 1
ATOM 7436 C CA . TYR B 1 393 ? -11.484 -17.406 8.078 1 98.12 393 TYR B CA 1
ATOM 7437 C C . TYR B 1 393 ? -11.719 -18.844 7.637 1 98.12 393 TYR B C 1
ATOM 7439 O O . TYR B 1 393 ? -11.414 -19.797 8.375 1 98.12 393 TYR B O 1
ATOM 7447 N N . ASP B 1 394 ? -12.219 -18.953 6.477 1 98 394 ASP B N 1
ATOM 7448 C CA . ASP B 1 394 ? -12.602 -20.266 5.953 1 98 394 ASP B CA 1
ATOM 7449 C C . ASP B 1 394 ? -11.367 -21.125 5.668 1 98 394 ASP B C 1
ATOM 7451 O O . ASP B 1 394 ? -11.359 -22.328 5.934 1 98 394 ASP B O 1
ATOM 7455 N N . ALA B 1 395 ? -10.336 -20.5 5.059 1 98.06 395 ALA B N 1
ATOM 7456 C CA . ALA B 1 395 ? -9.109 -21.25 4.793 1 98.06 395 ALA B CA 1
ATOM 7457 C C . ALA B 1 395 ? -8.539 -21.844 6.074 1 98.06 395 ALA B C 1
ATOM 7459 O O . ALA B 1 395 ? -8.109 -23.016 6.094 1 98.06 395 ALA B O 1
ATOM 7460 N N . ILE B 1 396 ? -8.531 -21.062 7.145 1 97.44 396 ILE B N 1
ATOM 7461 C CA . ILE B 1 396 ? -7.98 -21.516 8.414 1 97.44 396 ILE B CA 1
ATOM 7462 C C . ILE B 1 396 ? -8.867 -22.609 9.008 1 97.44 396 ILE B C 1
ATOM 7464 O O . ILE B 1 396 ? -8.367 -23.641 9.461 1 97.44 396 ILE B O 1
ATOM 7468 N N . LEU B 1 397 ? -10.203 -22.453 8.945 1 96.44 397 LEU B N 1
ATOM 7469 C CA . LEU B 1 397 ? -11.141 -23.406 9.531 1 96.44 397 LEU B CA 1
ATOM 7470 C C . LEU B 1 397 ? -11.133 -24.719 8.758 1 96.44 397 LEU B C 1
ATOM 7472 O O . LEU B 1 397 ? -11.414 -25.781 9.312 1 96.44 397 LEU B O 1
ATOM 7476 N N . LEU B 1 398 ? -10.758 -24.641 7.477 1 95.5 398 LEU B N 1
ATOM 7477 C CA . LEU B 1 398 ? -10.68 -25.844 6.641 1 95.5 398 LEU B CA 1
ATOM 7478 C C . LEU B 1 398 ? -9.328 -26.516 6.797 1 95.5 398 LEU B C 1
ATOM 7480 O O . LEU B 1 398 ? -9.016 -27.469 6.066 1 95.5 398 LEU B O 1
ATOM 7484 N N . ASP B 1 399 ? -8.508 -26.031 7.676 1 93.56 399 ASP B N 1
ATOM 7485 C CA . ASP B 1 399 ? -7.199 -26.609 7.984 1 93.56 399 ASP B CA 1
ATOM 7486 C C . ASP B 1 399 ? -6.309 -26.625 6.742 1 93.56 399 ASP B C 1
ATOM 7488 O O . ASP B 1 399 ? -5.684 -27.641 6.441 1 93.56 399 ASP B O 1
ATOM 7492 N N . THR B 1 400 ? -6.406 -25.594 6.02 1 96.38 400 THR B N 1
ATOM 7493 C CA . THR B 1 400 ? -5.543 -25.484 4.848 1 96.38 400 THR B CA 1
ATOM 7494 C C . THR B 1 400 ? -4.074 -25.594 5.246 1 96.38 400 THR B C 1
ATOM 7496 O O . THR B 1 400 ? -3.664 -25.062 6.281 1 96.38 400 THR B O 1
ATOM 7499 N N . LYS B 1 401 ? -3.279 -26.297 4.465 1 96.62 401 LYS B N 1
ATOM 7500 C CA . LYS B 1 401 ? -1.865 -26.5 4.762 1 96.62 401 LYS B CA 1
ATOM 7501 C C . LYS B 1 401 ? -1.089 -25.188 4.664 1 96.62 401 LYS B C 1
ATOM 7503 O O . LYS B 1 401 ? -0.174 -24.938 5.453 1 96.62 401 LYS B O 1
ATOM 7508 N N . ARG B 1 402 ? -1.288 -24.469 3.637 1 98.62 402 ARG B N 1
ATOM 7509 C CA . ARG B 1 402 ? -0.75 -23.141 3.344 1 98.62 402 ARG B CA 1
ATOM 7510 C C . ARG B 1 402 ? -1.822 -22.234 2.748 1 98.62 402 ARG B C 1
ATOM 7512 O O . ARG B 1 402 ? -2.777 -22.703 2.133 1 98.62 402 ARG B O 1
ATOM 7519 N N . ILE B 1 403 ? -1.694 -20.984 2.963 1 98.81 403 ILE B N 1
ATOM 7520 C CA . ILE B 1 403 ? -2.623 -20.016 2.383 1 98.81 403 ILE B CA 1
ATOM 7521 C C . ILE B 1 403 ? -1.965 -19.312 1.201 1 98.81 403 ILE B C 1
ATOM 7523 O O . ILE B 1 403 ? -0.908 -18.688 1.349 1 98.81 403 ILE B O 1
ATOM 7527 N N . GLY B 1 404 ? -2.562 -19.5 0.037 1 98.75 404 GLY B N 1
ATOM 7528 C CA . GLY B 1 404 ? -2.08 -18.766 -1.126 1 98.75 404 GLY B CA 1
ATOM 7529 C C . GLY B 1 404 ? -2.281 -17.266 -1.018 1 98.75 404 GLY B C 1
ATOM 7530 O O . GLY B 1 404 ? -3.402 -16.797 -0.804 1 98.75 404 GLY B O 1
ATOM 7531 N N . HIS B 1 405 ? -1.158 -16.469 -1.13 1 98.5 405 HIS B N 1
ATOM 7532 C CA . HIS B 1 405 ? -1.083 -15.016 -1.093 1 98.5 405 HIS B CA 1
ATOM 7533 C C . HIS B 1 405 ? -1.277 -14.484 0.325 1 98.5 405 HIS B C 1
ATOM 7535 O O . HIS B 1 405 ? -0.356 -13.914 0.911 1 98.5 405 HIS B O 1
ATOM 7541 N N . GLY B 1 406 ? -2.492 -14.695 0.829 1 98.44 406 GLY B N 1
ATOM 7542 C CA . GLY B 1 406 ? -2.764 -14.227 2.18 1 98.44 406 GLY B CA 1
ATOM 7543 C C . GLY B 1 406 ? -2.479 -12.75 2.367 1 98.44 406 GLY B C 1
ATOM 7544 O O . GLY B 1 406 ? -2.008 -12.336 3.428 1 98.44 406 GLY B O 1
ATOM 7545 N N . PHE B 1 407 ? -2.707 -11.93 1.394 1 98 407 PHE B N 1
ATOM 7546 C CA . PHE B 1 407 ? -2.234 -10.547 1.384 1 98 407 PHE B CA 1
ATOM 7547 C C . PHE B 1 407 ? -2.883 -9.75 2.508 1 98 407 PHE B C 1
ATOM 7549 O O . PHE B 1 407 ? -2.211 -8.977 3.195 1 98 407 PHE B O 1
ATOM 7556 N N . SER B 1 408 ? -4.172 -9.875 2.799 1 97.75 408 SER B N 1
ATOM 7557 C CA . SER B 1 408 ? -4.902 -9.039 3.74 1 97.75 408 SER B CA 1
ATOM 7558 C C . SER B 1 408 ? -4.785 -9.57 5.164 1 97.75 408 SER B C 1
ATOM 7560 O O . SER B 1 408 ? -5.367 -9.008 6.094 1 97.75 408 SER B O 1
ATOM 7562 N N . ILE B 1 409 ? -3.988 -10.617 5.402 1 98.31 409 ILE B N 1
ATOM 7563 C CA . ILE B 1 409 ? -3.943 -11.312 6.688 1 98.31 409 ILE B CA 1
ATOM 7564 C C . ILE B 1 409 ? -3.432 -10.359 7.77 1 98.31 409 ILE B C 1
ATOM 7566 O O . ILE B 1 409 ? -3.75 -10.523 8.945 1 98.31 409 ILE B O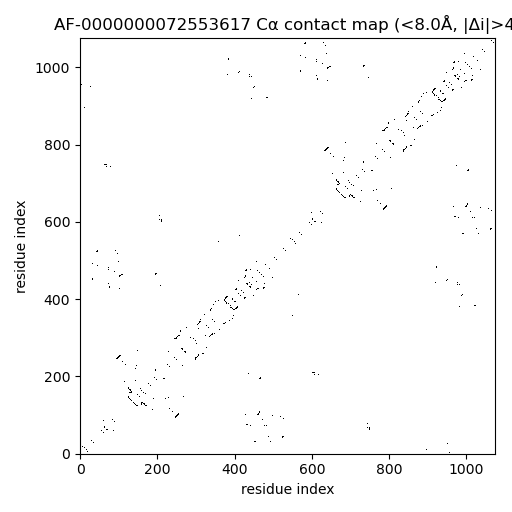 1
ATOM 7570 N N . THR B 1 410 ? -2.654 -9.336 7.395 1 97.12 410 THR B N 1
ATOM 7571 C CA . THR B 1 410 ? -2.049 -8.422 8.359 1 97.12 410 THR B CA 1
ATOM 7572 C C . THR B 1 410 ? -3.111 -7.543 9.016 1 97.12 410 THR B C 1
ATOM 7574 O O . THR B 1 410 ? -2.857 -6.914 10.039 1 97.12 410 THR B O 1
ATOM 7577 N N . LYS B 1 411 ? -4.301 -7.48 8.477 1 97.25 411 LYS B N 1
ATOM 7578 C CA . LYS B 1 411 ? -5.406 -6.719 9.047 1 97.25 411 LYS B CA 1
ATOM 7579 C C . LYS B 1 411 ? -6.16 -7.543 10.094 1 97.25 411 LYS B C 1
ATOM 7581 O O . LYS B 1 411 ? -7.098 -7.047 10.719 1 97.25 411 LYS B O 1
ATOM 7586 N N . HIS B 1 412 ? -5.773 -8.812 10.273 1 97.88 412 HIS B N 1
ATOM 7587 C CA . HIS B 1 412 ? -6.43 -9.758 11.164 1 97.88 412 HIS B CA 1
ATOM 7588 C C . HIS B 1 412 ? -5.461 -10.281 12.219 1 97.88 412 HIS B C 1
ATOM 7590 O O . HIS B 1 412 ? -4.879 -11.359 12.055 1 97.88 412 HIS B O 1
ATOM 7596 N N . PRO B 1 413 ? -5.398 -9.547 13.344 1 97.38 413 PRO B N 1
ATOM 7597 C CA . PRO B 1 413 ? -4.398 -9.922 14.344 1 97.38 413 PRO B CA 1
ATOM 7598 C C . PRO B 1 413 ? -4.594 -11.344 14.867 1 97.38 413 PRO B C 1
ATOM 7600 O O . PRO B 1 413 ? -3.619 -12.086 15.039 1 97.38 413 PRO B O 1
ATOM 7603 N N . LEU B 1 414 ? -5.824 -11.773 15.102 1 97.75 414 LEU B N 1
ATOM 7604 C CA . LEU B 1 414 ? -6.059 -13.117 15.617 1 97.75 414 LEU B CA 1
ATOM 7605 C C . LEU B 1 414 ? -5.738 -14.164 14.562 1 97.75 414 LEU B C 1
ATOM 7607 O O . LEU B 1 414 ? -5.102 -15.18 14.859 1 97.75 414 LEU B O 1
ATOM 7611 N N . LEU B 1 415 ? -6.199 -14 13.32 1 98.38 415 LEU B N 1
ATOM 7612 C CA . LEU B 1 415 ? -5.926 -14.961 12.258 1 98.38 415 LEU B CA 1
ATOM 7613 C C . LEU B 1 415 ? -4.426 -15.102 12.031 1 98.38 415 LEU B C 1
ATOM 7615 O O . LEU B 1 415 ? -3.93 -16.203 11.805 1 98.38 415 LEU B O 1
ATOM 7619 N N . MET B 1 416 ? -3.734 -13.961 12 1 98.06 416 MET B N 1
ATOM 7620 C CA . MET B 1 416 ? -2.285 -14.008 11.828 1 98.06 416 MET B CA 1
ATOM 7621 C C . MET B 1 416 ? -1.629 -14.812 12.945 1 98.06 416 MET B C 1
ATOM 7623 O O . MET B 1 416 ? -0.729 -15.617 12.695 1 98.06 416 MET B O 1
ATOM 7627 N N . GLN B 1 417 ? -2.076 -14.625 14.188 1 97.19 417 GLN B N 1
ATOM 7628 C CA . GLN B 1 417 ? -1.556 -15.367 15.328 1 97.19 417 GLN B CA 1
ATOM 7629 C C . GLN B 1 417 ? -1.845 -16.859 15.195 1 97.19 417 GLN B C 1
ATOM 7631 O O . GLN B 1 417 ? -0.996 -17.688 15.516 1 97.19 417 GLN B O 1
ATOM 7636 N N . ILE B 1 418 ? -3.037 -17.172 14.734 1 97.44 418 ILE B N 1
ATOM 7637 C CA . ILE B 1 418 ? -3.414 -18.562 14.531 1 97.44 418 ILE B CA 1
ATOM 7638 C C . ILE B 1 418 ? -2.498 -19.203 13.492 1 97.44 418 ILE B C 1
ATOM 7640 O O . ILE B 1 418 ? -2.039 -20.328 13.664 1 97.44 418 ILE B O 1
ATOM 7644 N N . CYS B 1 419 ? -2.219 -18.469 12.422 1 97.81 419 CYS B N 1
ATOM 7645 C CA . CYS B 1 419 ? -1.313 -18.984 11.398 1 97.81 419 CYS B CA 1
ATOM 7646 C C . CYS B 1 419 ? 0.065 -19.266 11.984 1 97.81 419 CYS B C 1
ATOM 7648 O O . CYS B 1 419 ? 0.688 -20.281 11.664 1 97.81 419 CYS B O 1
ATOM 7650 N N . LYS B 1 420 ? 0.537 -18.359 12.805 1 96.75 420 LYS B N 1
ATOM 7651 C CA . LYS B 1 420 ? 1.824 -18.547 13.469 1 96.75 420 LYS B CA 1
ATOM 7652 C C . LYS B 1 420 ? 1.809 -19.781 14.359 1 96.75 420 LYS B C 1
ATOM 7654 O O . LYS B 1 420 ? 2.705 -20.625 14.281 1 96.75 420 LYS B O 1
ATOM 7659 N N . GLU B 1 421 ? 0.79 -19.969 15.141 1 96.06 421 GLU B N 1
ATOM 7660 C CA . GLU B 1 421 ? 0.708 -21.031 16.141 1 96.06 421 GLU B CA 1
ATOM 7661 C C . GLU B 1 421 ? 0.484 -22.391 15.484 1 96.06 421 GLU B C 1
ATOM 7663 O O . GLU B 1 421 ? 1.048 -23.391 15.922 1 96.06 421 GLU B O 1
ATOM 7668 N N . ARG B 1 422 ? -0.33 -22.359 14.453 1 95.31 422 ARG B N 1
ATOM 7669 C CA . ARG B 1 422 ? -0.676 -23.625 13.797 1 95.31 422 ARG B CA 1
ATOM 7670 C C . ARG B 1 422 ? 0.275 -23.906 12.641 1 95.31 422 ARG B C 1
ATOM 7672 O O . ARG B 1 422 ? 0.135 -24.922 11.961 1 95.31 422 ARG B O 1
ATOM 7679 N N . GLN B 1 423 ? 1.197 -23.062 12.422 1 95.69 423 GLN B N 1
ATOM 7680 C CA . GLN B 1 423 ? 2.211 -23.234 11.383 1 95.69 423 GLN B CA 1
ATOM 7681 C C . GLN B 1 423 ? 1.576 -23.328 10 1 95.69 423 GLN B C 1
ATOM 7683 O O . GLN B 1 423 ? 1.874 -24.25 9.242 1 95.69 423 GLN B O 1
ATOM 7688 N N . ILE B 1 424 ? 0.638 -22.484 9.75 1 97.81 424 ILE B N 1
ATOM 7689 C CA . ILE B 1 424 ? 0.066 -22.297 8.422 1 97.81 424 ILE B CA 1
ATOM 7690 C C . ILE B 1 424 ? 0.851 -21.234 7.66 1 97.81 424 ILE B C 1
ATOM 7692 O O . ILE B 1 424 ? 0.696 -20.047 7.918 1 97.81 424 ILE B O 1
ATOM 7696 N N . ALA B 1 425 ? 1.665 -21.656 6.711 1 98.69 425 ALA B N 1
ATOM 7697 C CA . ALA B 1 425 ? 2.535 -20.719 6.004 1 98.69 425 ALA B CA 1
ATOM 7698 C C . ALA B 1 425 ? 1.746 -19.891 4.992 1 98.69 425 ALA B C 1
ATOM 7700 O O . ALA B 1 425 ? 0.788 -20.375 4.395 1 98.69 425 ALA B O 1
ATOM 7701 N N . ILE B 1 426 ? 2.135 -18.656 4.855 1 98.88 426 ILE B N 1
ATOM 7702 C CA . ILE B 1 426 ? 1.567 -17.766 3.857 1 98.88 426 ILE B CA 1
ATOM 7703 C C . ILE B 1 426 ? 2.449 -17.75 2.611 1 98.88 426 ILE B C 1
ATOM 7705 O O . ILE B 1 426 ? 3.66 -17.531 2.701 1 98.88 426 ILE B O 1
ATOM 7709 N N . GLU B 1 427 ? 1.867 -18.031 1.443 1 98.94 427 GLU B N 1
ATOM 7710 C CA . GLU B 1 427 ? 2.594 -17.969 0.179 1 98.94 427 GLU B CA 1
ATOM 7711 C C . GLU B 1 427 ? 2.594 -16.547 -0.375 1 98.94 427 GLU B C 1
ATOM 7713 O O . GLU B 1 427 ? 1.712 -16.172 -1.153 1 98.94 427 GLU B O 1
ATOM 7718 N N . THR B 1 428 ? 3.617 -15.781 -0.031 1 98.75 428 THR B N 1
ATOM 7719 C CA . THR B 1 428 ? 3.654 -14.391 -0.457 1 98.75 428 THR B CA 1
ATOM 7720 C C . THR B 1 428 ? 4.203 -14.273 -1.876 1 98.75 428 THR B C 1
ATOM 7722 O O . THR B 1 428 ? 5.082 -15.039 -2.273 1 98.75 428 THR B O 1
ATOM 7725 N N . CYS B 1 429 ? 3.707 -13.352 -2.633 1 98.62 429 CYS B N 1
ATOM 7726 C CA . CYS B 1 429 ? 4.109 -13.109 -4.016 1 98.62 429 CYS B CA 1
ATOM 7727 C C . CYS B 1 429 ? 4.363 -11.625 -4.258 1 98.62 429 CYS B C 1
ATOM 7729 O O . CYS B 1 429 ? 3.525 -10.938 -4.836 1 98.62 429 CYS B O 1
ATOM 7731 N N . PRO B 1 430 ? 5.566 -11.109 -3.963 1 97.88 430 PRO B N 1
ATOM 7732 C CA . PRO B 1 430 ? 5.84 -9.672 -3.939 1 97.88 430 PRO B CA 1
ATOM 7733 C C . PRO B 1 430 ? 5.566 -9 -5.281 1 97.88 430 PRO B C 1
ATOM 7735 O O . PRO B 1 430 ? 4.789 -8.047 -5.352 1 97.88 430 PRO B O 1
ATOM 7738 N N . ILE B 1 431 ? 6.105 -9.516 -6.355 1 97.81 431 ILE B N 1
ATOM 7739 C CA . ILE B 1 431 ? 6 -8.852 -7.652 1 97.81 431 ILE B CA 1
ATOM 7740 C C . ILE B 1 431 ? 4.574 -8.992 -8.188 1 97.81 431 ILE B C 1
ATOM 7742 O O . ILE B 1 431 ? 4 -8.023 -8.695 1 97.81 431 ILE B O 1
ATOM 7746 N N . SER B 1 432 ? 3.977 -10.188 -8.086 1 98.25 432 SER B N 1
ATOM 7747 C CA . SER B 1 432 ? 2.615 -10.414 -8.562 1 98.25 432 SER B CA 1
ATOM 7748 C C . SER B 1 432 ? 1.631 -9.461 -7.883 1 98.25 432 SER B C 1
ATOM 7750 O O . SER B 1 432 ? 0.788 -8.859 -8.547 1 98.25 432 SER B O 1
ATOM 7752 N N . ASN B 1 433 ? 1.758 -9.336 -6.539 1 97.44 433 ASN B N 1
ATOM 7753 C CA . ASN B 1 433 ? 0.861 -8.453 -5.797 1 97.44 433 ASN B CA 1
ATOM 7754 C C . ASN B 1 433 ? 1.034 -7 -6.219 1 97.44 433 ASN B C 1
ATOM 7756 O O . ASN B 1 433 ? 0.066 -6.238 -6.238 1 97.44 433 ASN B O 1
ATOM 7760 N N . GLU B 1 434 ? 2.258 -6.617 -6.531 1 96.5 434 GLU B N 1
ATOM 7761 C CA . GLU B 1 434 ? 2.518 -5.254 -6.984 1 96.5 434 GLU B CA 1
ATOM 7762 C C . GLU B 1 434 ? 1.931 -5.012 -8.375 1 96.5 434 GLU B C 1
ATOM 7764 O O . GLU B 1 434 ? 1.192 -4.047 -8.578 1 96.5 434 GLU B O 1
ATOM 7769 N N . VAL B 1 435 ? 2.213 -5.887 -9.312 1 97 435 VAL B N 1
ATOM 7770 C CA . VAL B 1 435 ? 1.803 -5.711 -10.703 1 97 435 VAL B CA 1
ATOM 7771 C C . VAL B 1 435 ? 0.279 -5.758 -10.805 1 97 435 VAL B C 1
ATOM 7773 O O . VAL B 1 435 ? -0.319 -5.043 -11.609 1 97 435 VAL B O 1
ATOM 7776 N N . LEU B 1 436 ? -0.316 -6.547 -9.922 1 96.56 436 LEU B N 1
ATOM 7777 C CA . LEU B 1 436 ? -1.766 -6.703 -9.977 1 96.56 436 LEU B CA 1
ATOM 7778 C C . LEU B 1 436 ? -2.455 -5.691 -9.062 1 96.56 436 LEU B C 1
ATOM 7780 O O . LEU B 1 436 ? -3.648 -5.82 -8.773 1 96.56 436 LEU B O 1
ATOM 7784 N N . GLY B 1 437 ? -1.736 -4.754 -8.57 1 93.12 437 GLY B N 1
ATOM 7785 C CA . GLY B 1 437 ? -2.324 -3.52 -8.078 1 93.12 437 GLY B CA 1
ATOM 7786 C C . GLY B 1 437 ? -2.576 -3.533 -6.578 1 93.12 437 GLY B C 1
ATOM 7787 O O . GLY B 1 437 ? -3.199 -2.615 -6.039 1 93.12 437 GLY B O 1
ATOM 7788 N N . LEU B 1 438 ? -2.061 -4.496 -5.82 1 94.88 438 LEU B N 1
ATOM 7789 C CA . LEU B 1 438 ? -2.33 -4.543 -4.387 1 94.88 438 LEU B CA 1
ATOM 7790 C C . LEU B 1 438 ? -1.387 -3.613 -3.627 1 94.88 438 LEU B C 1
ATOM 7792 O O . LEU B 1 438 ? -1.711 -3.156 -2.529 1 94.88 438 LEU B O 1
ATOM 7796 N N . VAL B 1 439 ? -0.19 -3.375 -4.125 1 93.5 439 VAL B N 1
ATOM 7797 C CA . VAL B 1 439 ? 0.756 -2.42 -3.557 1 93.5 439 VAL B CA 1
ATOM 7798 C C . VAL B 1 439 ? 1.406 -1.608 -4.676 1 93.5 439 VAL B C 1
ATOM 7800 O O . VAL B 1 439 ? 1.515 -2.08 -5.809 1 93.5 439 VAL B O 1
ATOM 7803 N N . PRO B 1 440 ? 1.85 -0.403 -4.324 1 90.44 440 PRO B N 1
ATOM 7804 C CA . PRO B 1 440 ? 2.535 0.368 -5.363 1 90.44 440 PRO B CA 1
ATOM 7805 C C . PRO B 1 440 ? 3.969 -0.102 -5.594 1 90.44 440 PRO B C 1
ATOM 7807 O O . PRO B 1 440 ? 4.508 0.064 -6.695 1 90.44 440 PRO B O 1
ATOM 7810 N N . THR B 1 441 ? 4.598 -0.56 -4.523 1 92.31 441 THR B N 1
ATOM 7811 C CA . THR B 1 441 ? 5.953 -1.093 -4.527 1 92.31 441 THR B CA 1
ATOM 7812 C C . THR B 1 441 ? 6.105 -2.195 -3.482 1 92.31 441 THR B C 1
ATOM 7814 O O . THR B 1 441 ? 5.227 -2.381 -2.639 1 92.31 441 THR B O 1
ATOM 7817 N N . THR B 1 442 ? 7.207 -2.885 -3.504 1 92.25 442 THR B N 1
ATOM 7818 C CA . THR B 1 442 ? 7.41 -3.979 -2.561 1 92.25 442 THR B CA 1
ATOM 7819 C C . THR B 1 442 ? 7.656 -3.441 -1.152 1 92.25 442 THR B C 1
ATOM 7821 O O . THR B 1 442 ? 7.555 -4.184 -0.173 1 92.25 442 THR B O 1
ATOM 7824 N N . LYS B 1 443 ? 7.934 -2.166 -1.026 1 92.44 443 LYS B N 1
ATOM 7825 C CA . LYS B 1 443 ? 8.125 -1.572 0.293 1 92.44 443 LYS B CA 1
ATOM 7826 C C . LYS B 1 443 ? 6.832 -1.595 1.101 1 92.44 443 LYS B C 1
ATOM 7828 O O . LYS B 1 443 ? 6.859 -1.55 2.332 1 92.44 443 LYS B O 1
ATOM 7833 N N . SER B 1 444 ? 5.75 -1.657 0.399 1 93.38 444 SER B N 1
ATOM 7834 C CA . SER B 1 444 ? 4.438 -1.655 1.04 1 93.38 444 SER B CA 1
ATOM 7835 C C . SER B 1 444 ? 3.869 -3.066 1.14 1 93.38 444 SER B C 1
ATOM 7837 O O . SER B 1 444 ? 2.713 -3.25 1.528 1 93.38 444 SER B O 1
ATOM 7839 N N . HIS B 1 445 ? 4.629 -4.043 0.715 1 96.25 445 HIS B N 1
ATOM 7840 C CA . HIS B 1 445 ? 4.172 -5.426 0.732 1 96.25 445 HIS B CA 1
ATOM 7841 C C . HIS B 1 445 ? 4.027 -5.941 2.16 1 96.25 445 HIS B C 1
ATOM 7843 O O . HIS B 1 445 ? 4.656 -5.418 3.08 1 96.25 445 HIS B O 1
ATOM 7849 N N . HIS B 1 446 ? 3.209 -6.953 2.432 1 97.06 446 HIS B N 1
ATOM 7850 C CA . HIS B 1 446 ? 2.908 -7.434 3.777 1 97.06 446 HIS B CA 1
ATOM 7851 C C . HIS B 1 446 ? 4.016 -8.344 4.297 1 97.06 446 HIS B C 1
ATOM 7853 O O . HIS B 1 446 ? 4.059 -8.656 5.488 1 97.06 446 HIS B O 1
ATOM 7859 N N . LEU B 1 447 ? 5.004 -8.734 3.449 1 97.75 447 LEU B N 1
ATOM 7860 C CA . LEU B 1 447 ? 6.055 -9.68 3.805 1 97.75 447 LEU B CA 1
ATOM 7861 C C . LEU B 1 447 ? 6.824 -9.195 5.031 1 97.75 447 LEU B C 1
ATOM 7863 O O . LEU B 1 447 ? 7.039 -9.961 5.977 1 97.75 447 LEU B O 1
ATOM 7867 N N . PRO B 1 448 ? 7.23 -7.871 5.117 1 96.62 448 PRO B N 1
ATOM 7868 C CA . PRO B 1 448 ? 7.973 -7.43 6.301 1 96.62 448 PRO B CA 1
ATOM 7869 C C . PRO B 1 448 ? 7.172 -7.586 7.594 1 96.62 448 PRO B C 1
ATOM 7871 O O . PRO B 1 448 ? 7.746 -7.883 8.648 1 96.62 448 PRO B O 1
ATOM 7874 N N . VAL B 1 449 ? 5.859 -7.406 7.516 1 97.38 449 VAL B N 1
ATOM 7875 C CA . VAL B 1 449 ? 5.008 -7.551 8.695 1 97.38 449 VAL B CA 1
ATOM 7876 C C . VAL B 1 449 ? 4.988 -9.008 9.141 1 97.38 449 VAL B C 1
ATOM 7878 O O . VAL B 1 449 ? 5.078 -9.305 10.336 1 97.38 449 VAL B O 1
ATOM 7881 N N . LEU B 1 450 ? 4.859 -9.93 8.188 1 98.38 450 LEU B N 1
ATOM 7882 C CA . LEU B 1 450 ? 4.867 -11.352 8.516 1 98.38 450 LEU B CA 1
ATOM 7883 C C . LEU B 1 450 ? 6.184 -11.75 9.164 1 98.38 450 LEU B C 1
ATOM 7885 O O . LEU B 1 450 ? 6.191 -12.453 10.18 1 98.38 450 LEU B O 1
ATOM 7889 N N . LEU B 1 451 ? 7.27 -11.273 8.609 1 97.94 451 LEU B N 1
ATOM 7890 C CA . LEU B 1 451 ? 8.594 -11.609 9.109 1 97.94 451 LEU B CA 1
ATOM 7891 C C . LEU B 1 451 ? 8.82 -11.008 10.492 1 97.94 451 LEU B C 1
ATOM 7893 O O . LEU B 1 451 ? 9.43 -11.648 11.359 1 97.94 451 LEU B O 1
ATOM 7897 N N . ALA B 1 452 ? 8.328 -9.781 10.695 1 97.31 452 ALA B N 1
ATOM 7898 C CA . ALA B 1 452 ? 8.477 -9.102 11.977 1 97.31 452 ALA B CA 1
ATOM 7899 C C . ALA B 1 452 ? 7.68 -9.805 13.07 1 97.31 452 ALA B C 1
ATOM 7901 O O . ALA B 1 452 ? 7.996 -9.695 14.258 1 97.31 452 ALA B O 1
ATOM 7902 N N . ASN B 1 453 ? 6.629 -10.562 12.672 1 97.75 453 ASN B N 1
ATOM 7903 C CA . ASN B 1 453 ? 5.793 -11.297 13.617 1 97.75 453 ASN B CA 1
ATOM 7904 C C . ASN B 1 453 ? 6.156 -12.781 13.648 1 97.75 453 ASN B C 1
ATOM 7906 O O . ASN B 1 453 ? 5.496 -13.57 14.328 1 97.75 453 ASN B O 1
ATOM 7910 N N . CYS B 1 454 ? 7.133 -13.156 12.891 1 97.94 454 CYS B N 1
ATOM 7911 C CA . CYS B 1 454 ? 7.609 -14.531 12.797 1 97.94 454 CYS B CA 1
ATOM 7912 C C . CYS B 1 454 ? 6.5 -15.461 12.344 1 97.94 454 CYS B C 1
ATOM 7914 O O . CYS B 1 454 ? 6.363 -16.578 12.859 1 97.94 454 CYS B O 1
ATOM 7916 N N . VAL B 1 455 ? 5.629 -15.008 11.492 1 98.38 455 VAL B N 1
ATOM 7917 C CA . VAL B 1 455 ? 4.629 -15.844 10.828 1 98.38 455 VAL B CA 1
ATOM 7918 C C . VAL B 1 455 ? 5.266 -16.594 9.664 1 98.38 455 VAL B C 1
ATOM 7920 O O . VAL B 1 455 ? 5.863 -15.977 8.773 1 98.38 455 VAL B O 1
ATOM 7923 N N . PRO B 1 456 ? 5.156 -17.922 9.648 1 98.06 456 PRO B N 1
ATOM 7924 C CA . PRO B 1 456 ? 5.766 -18.656 8.539 1 98.06 456 PRO B CA 1
ATOM 7925 C C . PRO B 1 456 ? 5.258 -18.172 7.176 1 98.06 456 PRO B C 1
ATOM 7927 O O . PRO B 1 456 ? 4.051 -18.031 6.977 1 98.06 456 PRO B O 1
ATOM 7930 N N . CYS B 1 457 ? 6.191 -17.891 6.285 1 98.69 457 CYS B N 1
ATOM 7931 C CA . CYS B 1 457 ? 5.844 -17.422 4.949 1 98.69 457 CYS B CA 1
ATOM 7932 C C . CYS B 1 457 ? 6.941 -17.766 3.947 1 98.69 457 CYS B C 1
ATOM 7934 O O . CYS B 1 457 ? 8.07 -18.062 4.336 1 98.69 457 CYS B O 1
ATOM 7936 N N . THR B 1 458 ? 6.578 -17.828 2.717 1 98.75 458 THR B N 1
ATOM 7937 C CA . THR B 1 458 ? 7.504 -18.094 1.618 1 98.75 458 THR B CA 1
ATOM 7938 C C . THR B 1 458 ? 7.41 -16.984 0.564 1 98.75 458 THR B C 1
ATOM 7940 O O . THR B 1 458 ? 6.441 -16.234 0.531 1 98.75 458 THR B O 1
ATOM 7943 N N . VAL B 1 459 ? 8.453 -16.828 -0.201 1 98.69 459 VAL B N 1
ATOM 7944 C CA . VAL B 1 459 ? 8.461 -15.922 -1.344 1 98.69 459 VAL B CA 1
ATOM 7945 C C . VAL B 1 459 ? 8.273 -16.719 -2.635 1 98.69 459 VAL B C 1
ATOM 7947 O O . VAL B 1 459 ? 8.969 -17.703 -2.867 1 98.69 459 VAL B O 1
ATOM 7950 N N . ASN B 1 460 ? 7.316 -16.312 -3.42 1 98.88 460 ASN B N 1
ATOM 7951 C CA . ASN B 1 460 ? 6.957 -17.016 -4.645 1 98.88 460 ASN B CA 1
ATOM 7952 C C . ASN B 1 460 ? 6.758 -16.062 -5.809 1 98.88 460 ASN B C 1
ATOM 7954 O O . ASN B 1 460 ? 6.625 -14.852 -5.609 1 98.88 460 ASN B O 1
ATOM 7958 N N . SER B 1 461 ? 6.711 -16.625 -7.031 1 98.62 461 SER B N 1
ATOM 7959 C CA . SER B 1 461 ? 6.703 -15.766 -8.211 1 98.62 461 SER B CA 1
ATOM 7960 C C . SER B 1 461 ? 5.316 -15.695 -8.844 1 98.62 461 SER B C 1
ATOM 7962 O O . SER B 1 461 ? 5.039 -14.812 -9.656 1 98.62 461 SER B O 1
ATOM 7964 N N . ASP B 1 462 ? 4.422 -16.578 -8.5 1 98.69 462 ASP B N 1
ATOM 7965 C CA . ASP B 1 462 ? 3.039 -16.609 -8.961 1 98.69 462 ASP B CA 1
ATOM 7966 C C . ASP B 1 462 ? 2.973 -16.766 -10.484 1 98.69 462 ASP B C 1
ATOM 7968 O O . ASP B 1 462 ? 2.934 -17.891 -10.992 1 98.69 462 ASP B O 1
ATOM 7972 N N . ASP B 1 463 ? 3.203 -15.727 -11.305 1 98.5 463 ASP B N 1
ATOM 7973 C CA . ASP B 1 463 ? 3.088 -15.734 -12.758 1 98.5 463 ASP B CA 1
ATOM 7974 C C . ASP B 1 463 ? 4.238 -14.961 -13.406 1 98.5 463 ASP B C 1
ATOM 7976 O O . ASP B 1 463 ? 4.012 -14.008 -14.148 1 98.5 463 ASP B O 1
ATOM 7980 N N . PRO B 1 464 ? 5.465 -15.43 -13.266 1 98.19 464 PRO B N 1
ATOM 7981 C CA . PRO B 1 464 ? 6.625 -14.648 -13.711 1 98.19 464 PRO B CA 1
ATOM 7982 C C . PRO B 1 464 ? 6.645 -14.422 -15.219 1 98.19 464 PRO B C 1
ATOM 7984 O O . PRO B 1 464 ? 7.094 -13.375 -15.688 1 98.19 464 PRO B O 1
ATOM 7987 N N . GLY B 1 465 ? 6.16 -15.305 -16 1 97.62 465 GLY B N 1
ATOM 7988 C CA . GLY B 1 465 ? 6.141 -15.156 -17.453 1 97.62 465 GLY B CA 1
ATOM 7989 C C . GLY B 1 465 ? 5.262 -14.016 -17.922 1 97.62 465 GLY B C 1
ATOM 7990 O O . GLY B 1 465 ? 5.457 -13.484 -19.016 1 97.62 465 GLY B O 1
ATOM 7991 N N . SER B 1 466 ? 4.316 -13.633 -17.109 1 97.25 466 SER B N 1
ATOM 7992 C CA . SER B 1 466 ? 3.348 -12.602 -17.469 1 97.25 466 SER B CA 1
ATOM 7993 C C . SER B 1 466 ? 3.953 -11.203 -17.344 1 97.25 466 SER B C 1
ATOM 7995 O O . SER B 1 466 ? 3.396 -10.234 -17.875 1 97.25 466 SER B O 1
ATOM 7997 N N . TRP B 1 467 ? 5.074 -11.055 -16.688 1 95.25 467 TRP B N 1
ATOM 7998 C CA . TRP B 1 467 ? 5.66 -9.734 -16.516 1 95.25 467 TRP B CA 1
ATOM 7999 C C . TRP B 1 467 ? 7.18 -9.797 -16.578 1 95.25 467 TRP B C 1
ATOM 8001 O O . TRP B 1 467 ? 7.867 -9.023 -15.898 1 95.25 467 TRP B O 1
ATOM 8011 N N . GLN B 1 468 ? 7.719 -10.789 -17.312 1 92 468 GLN B N 1
ATOM 8012 C CA . GLN B 1 468 ? 9.125 -10.906 -17.672 1 92 468 GLN B CA 1
ATOM 8013 C C . GLN B 1 468 ? 10.008 -11.023 -16.438 1 92 468 GLN B C 1
ATOM 8015 O O . GLN B 1 468 ? 11.07 -10.406 -16.359 1 92 468 GLN B O 1
ATOM 8020 N N . ALA B 1 469 ? 9.547 -11.617 -15.445 1 96.31 469 ALA B N 1
ATOM 8021 C CA . ALA B 1 469 ? 10.336 -11.883 -14.242 1 96.31 469 ALA B CA 1
ATOM 8022 C C . ALA B 1 469 ? 11.062 -13.219 -14.352 1 96.31 469 ALA B C 1
ATOM 8024 O O . ALA B 1 469 ? 10.695 -14.07 -15.156 1 96.31 469 ALA B O 1
ATOM 8025 N N . SER B 1 470 ? 12.156 -13.367 -13.672 1 97 470 SER B N 1
ATOM 8026 C CA . SER B 1 470 ? 12.766 -14.68 -13.461 1 97 470 SER B CA 1
ATOM 8027 C C . SER B 1 470 ? 11.828 -15.609 -12.703 1 97 470 SER B C 1
ATOM 8029 O O . SER B 1 470 ? 10.773 -15.18 -12.219 1 97 470 SER B O 1
ATOM 8031 N N . MET B 1 471 ? 12.234 -16.859 -12.672 1 98.31 471 MET B N 1
ATOM 8032 C CA . MET B 1 471 ? 11.391 -17.812 -11.969 1 98.31 471 MET B CA 1
ATOM 8033 C C . MET B 1 471 ? 11.234 -17.438 -10.5 1 98.31 471 MET B C 1
ATOM 8035 O O . MET B 1 471 ? 10.18 -17.656 -9.906 1 98.31 471 MET B O 1
ATOM 8039 N N . LEU B 1 472 ? 12.328 -16.875 -9.898 1 98.69 472 LEU B N 1
ATOM 8040 C CA . LEU B 1 472 ? 12.172 -16.531 -8.492 1 98.69 472 LEU B CA 1
ATOM 8041 C C . LEU B 1 472 ? 13.195 -15.492 -8.055 1 98.69 472 LEU B C 1
ATOM 8043 O O . LEU B 1 472 ? 13.047 -14.867 -7.004 1 98.69 472 LEU B O 1
ATOM 8047 N N . SER B 1 473 ? 14.258 -15.18 -8.797 1 98.38 473 SER B N 1
ATOM 8048 C CA . SER B 1 473 ? 15.344 -14.289 -8.414 1 98.38 473 SER B CA 1
ATOM 8049 C C . SER B 1 473 ? 14.859 -12.859 -8.25 1 98.38 473 SER B C 1
ATOM 8051 O O . SER B 1 473 ? 15.258 -12.164 -7.312 1 98.38 473 SER B O 1
ATOM 8053 N N . HIS B 1 474 ? 14.031 -12.438 -9.156 1 97.81 474 HIS B N 1
ATOM 8054 C CA . HIS B 1 474 ? 13.516 -11.078 -9.055 1 97.81 474 HIS B CA 1
ATOM 8055 C C . HIS B 1 474 ? 12.727 -10.875 -7.766 1 97.81 474 HIS B C 1
ATOM 8057 O O . HIS B 1 474 ? 12.82 -9.82 -7.137 1 97.81 474 HIS B O 1
ATOM 8063 N N . ASP B 1 475 ? 11.953 -11.883 -7.371 1 98.31 475 ASP B N 1
ATOM 8064 C CA . ASP B 1 475 ? 11.156 -11.758 -6.156 1 98.31 475 ASP B CA 1
ATOM 8065 C C . ASP B 1 475 ? 12.047 -11.711 -4.918 1 98.31 475 ASP B C 1
ATOM 8067 O O . ASP B 1 475 ? 11.773 -10.961 -3.979 1 98.31 475 ASP B O 1
ATOM 8071 N N . PHE B 1 476 ? 13.117 -12.547 -4.895 1 98.19 476 PHE B N 1
ATOM 8072 C CA . PHE B 1 476 ? 14.078 -12.477 -3.799 1 98.19 476 PHE B CA 1
ATOM 8073 C C . PHE B 1 476 ? 14.742 -11.109 -3.742 1 98.19 476 PHE B C 1
ATOM 8075 O O . PHE B 1 476 ? 14.891 -10.531 -2.666 1 98.19 476 PHE B O 1
ATOM 8082 N N . TYR B 1 477 ? 15.125 -10.664 -4.906 1 96.69 477 TYR B N 1
ATOM 8083 C CA . TYR B 1 477 ? 15.758 -9.352 -5.004 1 96.69 477 TYR B CA 1
ATOM 8084 C C . TYR B 1 477 ? 14.836 -8.258 -4.469 1 96.69 477 TYR B C 1
ATOM 8086 O O . TYR B 1 477 ? 15.25 -7.43 -3.656 1 96.69 477 TYR B O 1
ATOM 8094 N N . GLN B 1 478 ? 13.539 -8.289 -4.902 1 95.69 478 GLN B N 1
ATOM 8095 C CA . GLN B 1 478 ? 12.57 -7.293 -4.453 1 95.69 478 GLN B CA 1
ATOM 8096 C C . GLN B 1 478 ? 12.328 -7.402 -2.949 1 95.69 478 GLN B C 1
ATOM 8098 O O . GLN B 1 478 ? 12.164 -6.391 -2.268 1 95.69 478 GLN B O 1
ATOM 8103 N N . ALA B 1 479 ? 12.305 -8.617 -2.457 1 96 479 ALA B N 1
ATOM 8104 C CA . ALA B 1 479 ? 12.148 -8.812 -1.018 1 96 479 ALA B CA 1
ATOM 8105 C C . ALA B 1 479 ? 13.305 -8.18 -0.247 1 96 479 ALA B C 1
ATOM 8107 O O . ALA B 1 479 ? 13.094 -7.555 0.797 1 96 479 ALA B O 1
ATOM 8108 N N . MET B 1 480 ? 14.508 -8.359 -0.762 1 95.69 480 MET B N 1
ATOM 8109 C CA . MET B 1 480 ? 15.695 -7.789 -0.138 1 95.69 480 MET B CA 1
ATOM 8110 C C . MET B 1 480 ? 15.641 -6.266 -0.16 1 95.69 480 MET B C 1
ATOM 8112 O O . MET B 1 480 ? 15.922 -5.617 0.85 1 95.69 480 MET B O 1
ATOM 8116 N N . MET B 1 481 ? 15.211 -5.734 -1.232 1 92.56 481 MET B N 1
ATOM 8117 C CA . MET B 1 481 ? 15.258 -4.289 -1.436 1 92.56 481 MET B CA 1
ATOM 8118 C C . MET B 1 481 ? 14.047 -3.611 -0.816 1 92.56 481 MET B C 1
ATOM 8120 O O . MET B 1 481 ? 14.055 -2.402 -0.578 1 92.56 481 MET B O 1
ATOM 8124 N N . GLY B 1 482 ? 13.031 -4.379 -0.53 1 90.75 482 GLY B N 1
ATOM 8125 C CA . GLY B 1 482 ? 11.773 -3.826 -0.049 1 90.75 482 GLY B CA 1
ATOM 8126 C C . GLY B 1 482 ? 11.805 -3.465 1.425 1 90.75 482 GLY B C 1
ATOM 8127 O O . GLY B 1 482 ? 10.922 -2.762 1.916 1 90.75 482 GLY B O 1
ATOM 8128 N N . SER B 1 483 ? 12.82 -3.877 2.135 1 92.25 483 SER B N 1
ATOM 8129 C CA . SER B 1 483 ? 12.938 -3.623 3.568 1 92.25 483 SER B CA 1
ATOM 8130 C C . SER B 1 483 ? 14.398 -3.559 4.004 1 92.25 483 SER B C 1
ATOM 8132 O O . SER B 1 483 ? 15.188 -4.449 3.678 1 92.25 483 SER B O 1
ATOM 8134 N N . GLU B 1 484 ? 14.727 -2.584 4.812 1 91.19 484 GLU B N 1
ATOM 8135 C CA . GLU B 1 484 ? 16.078 -2.506 5.355 1 91.19 484 GLU B CA 1
ATOM 8136 C C . GLU B 1 484 ? 16.312 -3.568 6.426 1 91.19 484 GLU B C 1
ATOM 8138 O O . GLU B 1 484 ? 17.453 -3.924 6.727 1 91.19 484 GLU B O 1
ATOM 8143 N N . ASN B 1 485 ? 15.219 -4.098 6.93 1 92.25 485 ASN B N 1
ATOM 8144 C CA . ASN B 1 485 ? 15.312 -5.137 7.945 1 92.25 485 ASN B CA 1
ATOM 8145 C C . ASN B 1 485 ? 15.461 -6.52 7.32 1 92.25 485 ASN B C 1
ATOM 8147 O O . ASN B 1 485 ? 15.68 -7.508 8.031 1 92.25 485 ASN B O 1
ATOM 8151 N N . MET B 1 486 ? 15.344 -6.574 6.02 1 94.5 486 MET B N 1
ATOM 8152 C CA . MET B 1 486 ? 15.617 -7.836 5.34 1 94.5 486 MET B CA 1
ATOM 8153 C C . MET B 1 486 ? 17.125 -8.055 5.18 1 94.5 486 MET B C 1
ATOM 8155 O O . MET B 1 486 ? 17.812 -7.207 4.613 1 94.5 486 MET B O 1
ATOM 8159 N N . SER B 1 487 ? 17.609 -9.133 5.723 1 95.19 487 SER B N 1
ATOM 8160 C CA . SER B 1 487 ? 19.031 -9.477 5.652 1 95.19 487 SER B CA 1
ATOM 8161 C C . SER B 1 487 ? 19.25 -10.773 4.875 1 95.19 487 SER B C 1
ATOM 8163 O O . SER B 1 487 ? 18.281 -11.398 4.434 1 95.19 487 SER B O 1
ATOM 8165 N N . LEU B 1 488 ? 20.516 -11.062 4.711 1 97.88 488 LEU B N 1
ATOM 8166 C CA . LEU B 1 488 ? 20.859 -12.328 4.07 1 97.88 488 LEU B CA 1
ATOM 8167 C C . LEU B 1 488 ? 20.266 -13.5 4.844 1 97.88 488 LEU B C 1
ATOM 8169 O O . LEU B 1 488 ? 19.844 -14.492 4.25 1 97.88 488 LEU B O 1
ATOM 8173 N N . MET B 1 489 ? 20.219 -13.375 6.176 1 97.75 489 MET B N 1
ATOM 8174 C CA . MET B 1 489 ? 19.625 -14.43 6.996 1 97.75 489 MET B CA 1
ATOM 8175 C C . MET B 1 489 ? 18.125 -14.516 6.77 1 97.75 489 MET B C 1
ATOM 8177 O O . MET B 1 489 ? 17.531 -15.586 6.922 1 97.75 489 MET B O 1
ATOM 8181 N N . GLY B 1 490 ? 17.531 -13.359 6.406 1 97.62 490 GLY B N 1
ATOM 8182 C CA . GLY B 1 490 ? 16.125 -13.414 5.996 1 97.62 490 GLY B CA 1
ATOM 8183 C C . GLY B 1 490 ? 15.898 -14.297 4.781 1 97.62 490 GLY B C 1
ATOM 8184 O O . GLY B 1 490 ? 14.938 -15.07 4.746 1 97.62 490 GLY B O 1
ATOM 8185 N N . TRP B 1 491 ? 16.797 -14.25 3.758 1 98.25 491 TRP B N 1
ATOM 8186 C CA . TRP B 1 491 ? 16.719 -15.133 2.596 1 98.25 491 TRP B CA 1
ATOM 8187 C C . TRP B 1 491 ? 16.812 -16.594 3.016 1 98.25 491 TRP B C 1
ATOM 8189 O O . TRP B 1 491 ? 16.078 -17.438 2.512 1 98.25 491 TRP B O 1
ATOM 8199 N N . ARG B 1 492 ? 17.75 -16.844 3.893 1 98.44 492 ARG B N 1
ATOM 8200 C CA . ARG B 1 492 ? 17.906 -18.219 4.359 1 98.44 492 ARG B CA 1
ATOM 8201 C C . ARG B 1 492 ? 16.641 -18.719 5.035 1 98.44 492 ARG B C 1
ATOM 8203 O O . ARG B 1 492 ? 16.188 -19.844 4.77 1 98.44 492 ARG B O 1
ATOM 8210 N N . THR B 1 493 ? 16.078 -17.859 5.887 1 98.31 493 THR B N 1
ATOM 8211 C CA . THR B 1 493 ? 14.875 -18.234 6.617 1 98.31 493 THR B CA 1
ATOM 8212 C C . THR B 1 493 ? 13.727 -18.531 5.648 1 98.31 493 THR B C 1
ATOM 8214 O O . THR B 1 493 ? 13.016 -19.531 5.801 1 98.31 493 THR B O 1
ATOM 8217 N N . LEU B 1 494 ? 13.586 -17.719 4.668 1 98.62 494 LEU B N 1
ATOM 8218 C CA . LEU B 1 494 ? 12.531 -17.906 3.67 1 98.62 494 LEU B CA 1
ATOM 8219 C C . LEU B 1 494 ? 12.727 -19.219 2.912 1 98.62 494 LEU B C 1
ATOM 8221 O O . LEU B 1 494 ? 11.758 -19.938 2.662 1 98.62 494 LEU B O 1
ATOM 8225 N N . ALA B 1 495 ? 13.93 -19.469 2.539 1 98.69 495 ALA B N 1
ATOM 8226 C CA . ALA B 1 495 ? 14.234 -20.703 1.819 1 98.69 495 ALA B CA 1
ATOM 8227 C C . ALA B 1 495 ? 13.984 -21.938 2.697 1 98.69 495 ALA B C 1
ATOM 8229 O O . ALA B 1 495 ? 13.383 -22.906 2.252 1 98.69 495 ALA B O 1
ATOM 8230 N N . GLU B 1 496 ? 14.453 -21.859 3.895 1 98.62 496 GLU B N 1
ATOM 8231 C CA . GLU B 1 496 ? 14.258 -22.984 4.82 1 98.62 496 GLU B CA 1
ATOM 8232 C C . GLU B 1 496 ? 12.773 -23.219 5.086 1 98.62 496 GLU B C 1
ATOM 8234 O O . GLU B 1 496 ? 12.328 -24.359 5.16 1 98.62 496 GLU B O 1
ATOM 8239 N N . TRP B 1 497 ? 12.016 -22.109 5.262 1 98.75 497 TRP B N 1
ATOM 8240 C CA . TRP B 1 497 ? 10.57 -22.234 5.441 1 98.75 497 TRP B CA 1
ATOM 8241 C C . TRP B 1 497 ? 9.922 -22.859 4.207 1 98.75 497 TRP B C 1
ATOM 8243 O O . TRP B 1 497 ? 8.992 -23.656 4.324 1 98.75 497 TRP B O 1
ATOM 8253 N N . SER B 1 498 ? 10.414 -22.5 2.992 1 98.88 498 SER B N 1
ATOM 8254 C CA . SER B 1 498 ? 9.844 -23.078 1.781 1 98.88 498 SER B CA 1
ATOM 8255 C C . SER B 1 498 ? 10.055 -24.594 1.743 1 98.88 498 SER B C 1
ATOM 8257 O O . SER B 1 498 ? 9.211 -25.328 1.219 1 98.88 498 SER B O 1
ATOM 8259 N N . ILE B 1 499 ? 11.156 -25.094 2.254 1 98.81 499 ILE B N 1
ATOM 8260 C CA . ILE B 1 499 ? 11.422 -26.531 2.33 1 98.81 499 ILE B CA 1
ATOM 8261 C C . ILE B 1 499 ? 10.531 -27.172 3.4 1 98.81 499 ILE B C 1
ATOM 8263 O O . ILE B 1 499 ? 9.859 -28.172 3.143 1 98.81 499 ILE B O 1
ATOM 8267 N N . ALA B 1 500 ? 10.469 -26.516 4.531 1 98.38 500 ALA B N 1
ATOM 8268 C CA . ALA B 1 500 ? 9.766 -27.062 5.688 1 98.38 500 ALA B CA 1
ATOM 8269 C C . ALA B 1 500 ? 8.266 -27.172 5.418 1 98.38 500 ALA B C 1
ATOM 8271 O O . ALA B 1 500 ? 7.609 -28.094 5.898 1 98.38 500 ALA B O 1
ATOM 8272 N N . TYR B 1 501 ? 7.738 -26.297 4.617 1 98.31 501 TYR B N 1
ATOM 8273 C CA . TYR B 1 501 ? 6.293 -26.25 4.457 1 98.31 501 TYR B CA 1
ATOM 8274 C C . TYR B 1 501 ? 5.875 -26.812 3.1 1 98.31 501 TYR B C 1
ATOM 8276 O O . TYR B 1 501 ? 4.719 -26.656 2.689 1 98.31 501 TYR B O 1
ATOM 8284 N N . SER B 1 502 ? 6.816 -27.422 2.365 1 98.69 502 SER B N 1
ATOM 8285 C CA . SER B 1 502 ? 6.488 -28.109 1.125 1 98.69 502 SER B CA 1
ATOM 8286 C C . SER B 1 502 ? 5.633 -29.344 1.391 1 98.69 502 SER B C 1
ATOM 8288 O O . SER B 1 502 ? 5.441 -29.734 2.545 1 98.69 502 SER B O 1
ATOM 8290 N N . CYS B 1 503 ? 5.121 -29.953 0.357 1 98.06 503 CYS B N 1
ATOM 8291 C CA . CYS B 1 503 ? 4.281 -31.141 0.464 1 98.06 503 CYS B CA 1
ATOM 8292 C C . CYS B 1 503 ? 5.129 -32.406 0.533 1 98.06 503 CYS B C 1
ATOM 8294 O O . CYS B 1 503 ? 4.594 -33.5 0.558 1 98.06 503 CYS B O 1
ATOM 8296 N N . ASN B 1 504 ? 6.445 -32.25 0.638 1 97.69 504 ASN B N 1
ATOM 8297 C CA . ASN B 1 504 ? 7.316 -33.438 0.741 1 97.69 504 ASN B CA 1
ATOM 8298 C C . ASN B 1 504 ? 7.219 -34.094 2.117 1 97.69 504 ASN B C 1
ATOM 8300 O O . ASN B 1 504 ? 6.777 -33.438 3.078 1 97.69 504 ASN B O 1
ATOM 8304 N N . ASP B 1 505 ? 7.59 -35.375 2.18 1 96.62 505 ASP B N 1
ATOM 8305 C CA . ASP B 1 505 ? 7.578 -36.062 3.471 1 96.62 505 ASP B CA 1
ATOM 8306 C C . ASP B 1 505 ? 8.805 -35.656 4.301 1 96.62 505 ASP B C 1
ATOM 8308 O O . ASP B 1 505 ? 9.719 -35.031 3.799 1 96.62 505 ASP B O 1
ATOM 8312 N N . GLU B 1 506 ? 8.805 -36 5.512 1 97.31 506 GLU B N 1
ATOM 8313 C CA . GLU B 1 506 ? 9.812 -35.531 6.469 1 97.31 506 GLU B CA 1
ATOM 8314 C C . GLU B 1 506 ? 11.211 -36 6.059 1 97.31 506 GLU B C 1
ATOM 8316 O O . GLU B 1 506 ? 12.172 -35.219 6.125 1 97.31 506 GLU B O 1
ATOM 8321 N N . PRO B 1 507 ? 11.359 -37.25 5.652 1 97.88 507 PRO B N 1
ATOM 8322 C CA . PRO B 1 507 ? 12.695 -37.656 5.223 1 97.88 507 PRO B CA 1
ATOM 8323 C C . PRO B 1 507 ? 13.234 -36.812 4.059 1 97.88 507 PRO B C 1
ATOM 8325 O O . PRO B 1 507 ? 14.398 -36.438 4.062 1 97.88 507 PRO B O 1
ATOM 8328 N N . MET B 1 508 ? 12.391 -36.562 3.107 1 97.5 508 MET B N 1
ATOM 8329 C CA . MET B 1 508 ? 12.805 -35.75 1.966 1 97.5 508 MET B CA 1
ATOM 8330 C C . MET B 1 508 ? 13.125 -34.312 2.398 1 97.5 508 MET B C 1
ATOM 8332 O O . MET B 1 508 ? 14.102 -33.719 1.937 1 97.5 508 MET B O 1
ATOM 8336 N N . LYS B 1 509 ? 12.336 -33.75 3.24 1 98.38 509 LYS B N 1
ATOM 8337 C CA . LYS B 1 509 ? 12.594 -32.406 3.744 1 98.38 509 LYS B CA 1
ATOM 8338 C C . LYS B 1 509 ? 13.938 -32.312 4.461 1 98.38 509 LYS B C 1
ATOM 8340 O O . LYS B 1 509 ? 14.688 -31.359 4.285 1 98.38 509 LYS B O 1
ATOM 8345 N N . ASN B 1 510 ? 14.18 -33.312 5.266 1 98.38 510 ASN B N 1
ATOM 8346 C CA . ASN B 1 510 ? 15.445 -33.344 5.984 1 98.38 510 ASN B CA 1
ATOM 8347 C C . ASN B 1 510 ? 16.625 -33.406 5.027 1 98.38 510 ASN B C 1
ATOM 8349 O O . ASN B 1 510 ? 17.641 -32.75 5.227 1 98.38 510 ASN B O 1
ATOM 8353 N N . GLN B 1 511 ? 16.469 -34.25 4.07 1 98.38 511 GLN B N 1
ATOM 8354 C CA . GLN B 1 511 ? 17.5 -34.344 3.059 1 98.38 511 GLN B CA 1
ATOM 8355 C C . GLN B 1 511 ? 17.688 -33 2.324 1 98.38 511 GLN B C 1
ATOM 8357 O O . GLN B 1 511 ? 18.812 -32.562 2.096 1 98.38 511 GLN B O 1
ATOM 8362 N N . MET B 1 512 ? 16.594 -32.438 1.925 1 98.62 512 MET B N 1
ATOM 8363 C CA . MET B 1 512 ? 16.641 -31.156 1.22 1 98.62 512 MET B CA 1
ATOM 8364 C C . MET B 1 512 ? 17.297 -30.078 2.08 1 98.62 512 MET B C 1
ATOM 8366 O O . MET B 1 512 ? 18.078 -29.266 1.579 1 98.62 512 MET B O 1
ATOM 8370 N N . LEU B 1 513 ? 16.969 -30.047 3.357 1 98.5 513 LEU B N 1
ATOM 8371 C CA . LEU B 1 513 ? 17.547 -29.078 4.266 1 98.5 513 LEU B CA 1
ATOM 8372 C C . LEU B 1 513 ? 19.047 -29.266 4.387 1 98.5 513 LEU B C 1
ATOM 8374 O O . LEU B 1 513 ? 19.797 -28.297 4.461 1 98.5 513 LEU B O 1
ATOM 8378 N N . SER B 1 514 ? 19.453 -30.516 4.465 1 98.44 514 SER B N 1
ATOM 8379 C CA . SER B 1 514 ? 20.891 -30.828 4.527 1 98.44 514 SER B CA 1
ATOM 8380 C C . SER B 1 514 ? 21.609 -30.344 3.271 1 98.44 514 SER B C 1
ATOM 8382 O O . SER B 1 514 ? 22.641 -29.688 3.359 1 98.44 514 SER B O 1
ATOM 8384 N N . ASP B 1 515 ? 21.094 -30.719 2.139 1 98.5 515 ASP B N 1
ATOM 8385 C CA . ASP B 1 515 ? 21.688 -30.297 0.874 1 98.5 515 ASP B CA 1
ATOM 8386 C C . ASP B 1 515 ? 21.672 -28.766 0.749 1 98.5 515 ASP B C 1
ATOM 8388 O O . ASP B 1 515 ? 22.625 -28.172 0.236 1 98.5 515 ASP B O 1
ATOM 8392 N N . TYR B 1 516 ? 20.609 -28.188 1.184 1 98.5 516 TYR B N 1
ATOM 8393 C CA . TYR B 1 516 ? 20.5 -26.734 1.155 1 98.5 516 TYR B CA 1
ATOM 8394 C C . TYR B 1 516 ? 21.594 -26.094 1.989 1 98.5 516 TYR B C 1
ATOM 8396 O O . TYR B 1 516 ? 22.203 -25.094 1.573 1 98.5 516 TYR B O 1
ATOM 8404 N N . SER B 1 517 ? 21.797 -26.578 3.172 1 98.06 517 SER B N 1
ATOM 8405 C CA . SER B 1 517 ? 22.812 -26.016 4.07 1 98.06 517 SER B CA 1
ATOM 8406 C C . SER B 1 517 ? 24.188 -26.016 3.412 1 98.06 517 SER B C 1
ATOM 8408 O O . SER B 1 517 ? 24.953 -25.047 3.566 1 98.06 517 SER B O 1
ATOM 8410 N N . GLU B 1 518 ? 24.453 -27.047 2.734 1 98.12 518 GLU B N 1
ATOM 8411 C CA . GLU B 1 518 ? 25.734 -27.125 2.029 1 98.12 518 GLU B CA 1
ATOM 8412 C C . GLU B 1 518 ? 25.797 -26.109 0.9 1 98.12 518 GLU B C 1
ATOM 8414 O O . GLU B 1 518 ? 26.812 -25.406 0.747 1 98.12 518 GLU B O 1
ATOM 8419 N N . LYS B 1 519 ? 24.75 -26.062 0.12 1 98.25 519 LYS B N 1
ATOM 8420 C CA . LYS B 1 519 ? 24.703 -25.094 -0.972 1 98.25 519 LYS B CA 1
ATOM 8421 C C . LYS B 1 519 ? 24.75 -23.656 -0.441 1 98.25 519 LYS B C 1
ATOM 8423 O O . LYS B 1 519 ? 25.344 -22.781 -1.077 1 98.25 519 LYS B O 1
ATOM 8428 N N . TRP B 1 520 ? 24.109 -23.391 0.658 1 98.5 520 TRP B N 1
ATOM 8429 C CA . TRP B 1 520 ? 24.078 -22.078 1.293 1 98.5 520 TRP B CA 1
ATOM 8430 C C . TRP B 1 520 ? 25.484 -21.672 1.742 1 98.5 520 TRP B C 1
ATOM 8432 O O . TRP B 1 520 ? 25.891 -20.531 1.539 1 98.5 520 TRP B O 1
ATOM 8442 N N . ARG B 1 521 ? 26.156 -22.594 2.369 1 98.5 521 ARG B N 1
ATOM 8443 C CA . ARG B 1 521 ? 27.531 -22.312 2.799 1 98.5 521 ARG B CA 1
ATOM 8444 C C . ARG B 1 521 ? 28.406 -21.922 1.615 1 98.5 521 ARG B C 1
ATOM 8446 O O . ARG B 1 521 ? 29.141 -20.938 1.692 1 98.5 521 ARG B O 1
ATOM 8453 N N . LYS B 1 522 ? 28.312 -22.656 0.53 1 98.44 522 LYS B N 1
ATOM 8454 C CA . LYS B 1 522 ? 29.078 -22.359 -0.673 1 98.44 522 LYS B CA 1
ATOM 8455 C C . LYS B 1 522 ? 28.688 -21 -1.262 1 98.44 522 LYS B C 1
ATOM 8457 O O . LYS B 1 522 ? 29.531 -20.281 -1.793 1 98.44 522 LYS B O 1
ATOM 8462 N N . PHE B 1 523 ? 27.5 -20.734 -1.217 1 98.5 523 PHE B N 1
ATOM 8463 C CA . PHE B 1 523 ? 26.984 -19.453 -1.688 1 98.5 523 PHE B CA 1
ATOM 8464 C C . PHE B 1 523 ? 27.578 -18.297 -0.885 1 98.5 523 PHE B C 1
ATOM 8466 O O . PHE B 1 523 ? 28.031 -17.312 -1.456 1 98.5 523 PHE B O 1
ATOM 8473 N N . CYS B 1 524 ? 27.516 -18.406 0.455 1 98.69 524 CYS B N 1
ATOM 8474 C CA . CYS B 1 524 ? 28.125 -17.391 1.313 1 98.69 524 CYS B CA 1
ATOM 8475 C C . CYS B 1 524 ? 29.609 -17.25 1.03 1 98.69 524 CYS B C 1
ATOM 8477 O O . CYS B 1 524 ? 30.141 -16.125 1.02 1 98.69 524 CYS B O 1
ATOM 8479 N N . GLU B 1 525 ? 30.297 -18.391 0.795 1 98.56 525 GLU B N 1
ATOM 8480 C CA . GLU B 1 525 ? 31.703 -18.344 0.414 1 98.56 525 GLU B CA 1
ATOM 8481 C C . GLU B 1 525 ? 31.891 -17.578 -0.888 1 98.56 525 GLU B C 1
ATOM 8483 O O . GLU B 1 525 ? 32.812 -16.781 -1.009 1 98.56 525 GLU B O 1
ATOM 8488 N N . TRP B 1 526 ? 31.047 -17.859 -1.757 1 98.38 526 TRP B N 1
ATOM 8489 C CA . TRP B 1 526 ? 31.109 -17.188 -3.047 1 98.38 526 TRP B CA 1
ATOM 8490 C C . TRP B 1 526 ? 30.938 -15.68 -2.883 1 98.38 526 TRP B C 1
ATOM 8492 O O . TRP B 1 526 ? 31.641 -14.898 -3.529 1 98.38 526 TRP B O 1
ATOM 8502 N N . ILE B 1 527 ? 29.984 -15.227 -2.059 1 98.5 527 ILE B N 1
ATOM 8503 C CA . ILE B 1 527 ? 29.781 -13.805 -1.808 1 98.5 527 ILE B CA 1
ATOM 8504 C C . ILE B 1 527 ? 31.078 -13.172 -1.294 1 98.5 527 ILE B C 1
ATOM 8506 O O . ILE B 1 527 ? 31.484 -12.117 -1.774 1 98.5 527 ILE B O 1
ATOM 8510 N N . VAL B 1 528 ? 31.688 -13.828 -0.318 1 98 528 VAL B N 1
ATOM 8511 C CA . VAL B 1 528 ? 32.875 -13.297 0.325 1 98 528 VAL B CA 1
ATOM 8512 C C . VAL B 1 528 ? 34.031 -13.25 -0.682 1 98 528 VAL B C 1
ATOM 8514 O O . VAL B 1 528 ? 34.75 -12.25 -0.761 1 98 528 VAL B O 1
ATOM 8517 N N . LEU B 1 529 ? 34.156 -14.258 -1.464 1 97.44 529 LEU B N 1
ATOM 8518 C CA . LEU B 1 529 ? 35.25 -14.336 -2.445 1 97.44 529 LEU B CA 1
ATOM 8519 C C . LEU B 1 529 ? 35.062 -13.297 -3.545 1 97.44 529 LEU B C 1
ATOM 8521 O O . LEU B 1 529 ? 36.031 -12.703 -4.02 1 97.44 529 LEU B O 1
ATOM 8525 N N . THR B 1 530 ? 33.844 -13.117 -3.941 1 97 530 THR B N 1
ATOM 8526 C CA . THR B 1 530 ? 33.531 -12.273 -5.094 1 97 530 THR B CA 1
ATOM 8527 C C . THR B 1 530 ? 33.562 -10.797 -4.707 1 97 530 THR B C 1
ATOM 8529 O O . THR B 1 530 ? 34 -9.961 -5.496 1 97 530 THR B O 1
ATOM 8532 N N . TYR B 1 531 ? 33.125 -10.43 -3.492 1 94.38 531 TYR B N 1
ATOM 8533 C CA . TYR B 1 531 ? 32.844 -9.023 -3.227 1 94.38 531 TYR B CA 1
ATOM 8534 C C . TYR B 1 531 ? 33.688 -8.508 -2.068 1 94.38 531 TYR B C 1
ATOM 8536 O O . TYR B 1 531 ? 33.656 -7.316 -1.755 1 94.38 531 TYR B O 1
ATOM 8544 N N . ASP B 1 532 ? 34.281 -9.25 -1.22 1 85.38 532 ASP B N 1
ATOM 8545 C CA . ASP B 1 532 ? 35.062 -8.773 -0.085 1 85.38 532 ASP B CA 1
ATOM 8546 C C . ASP B 1 532 ? 36.25 -7.926 -0.553 1 85.38 532 ASP B C 1
ATOM 8548 O O . ASP B 1 532 ? 36.656 -6.996 0.141 1 85.38 532 ASP B O 1
ATOM 8552 N N . GLN B 1 533 ? 36.969 -8.18 -1.615 1 66.62 533 GLN B N 1
ATOM 8553 C CA . GLN B 1 533 ? 38.156 -7.449 -1.986 1 66.62 533 GLN B CA 1
ATOM 8554 C C . GLN B 1 533 ? 37.844 -6.035 -2.451 1 66.62 533 GLN B C 1
ATOM 8556 O O . GLN B 1 533 ? 38.719 -5.18 -2.543 1 66.62 533 GLN B O 1
ATOM 8561 N N . ASP B 1 534 ? 36.75 -5.703 -2.844 1 54.56 534 ASP B N 1
ATOM 8562 C CA . ASP B 1 534 ? 36.469 -4.43 -3.49 1 54.56 534 ASP B CA 1
ATOM 8563 C C . ASP B 1 534 ? 36.375 -3.297 -2.469 1 54.56 534 ASP B C 1
ATOM 8565 O O . ASP B 1 534 ? 36.125 -2.148 -2.826 1 54.56 534 ASP B O 1
ATOM 8569 N N . SER B 1 535 ? 36.312 -3.436 -1.228 1 48.19 535 SER B N 1
ATOM 8570 C CA . SER B 1 535 ? 36.188 -2.334 -0.28 1 48.19 535 SER B CA 1
ATOM 8571 C C . SER B 1 535 ? 37.469 -1.497 -0.224 1 48.19 535 SER B C 1
ATOM 8573 O O . SER B 1 535 ? 37.5 -0.444 0.416 1 48.19 535 SER B O 1
ATOM 8575 N N . SER B 1 536 ? 38.656 -2.07 -0.405 1 43.88 536 SER B N 1
ATOM 8576 C CA . SER B 1 536 ? 39.812 -1.185 -0.24 1 43.88 536 SER B CA 1
ATOM 8577 C C . SER B 1 536 ? 39.844 -0.102 -1.314 1 43.88 536 SER B C 1
ATOM 8579 O O . SER B 1 536 ? 40.625 0.844 -1.232 1 43.88 536 SER B O 1
ATOM 8581 N N . GLU B 1 537 ? 39.438 -0.323 -2.457 1 39.06 537 GLU B N 1
ATOM 8582 C CA . GLU B 1 537 ? 39.781 0.726 -3.42 1 39.06 537 GLU B CA 1
ATOM 8583 C C . GLU B 1 537 ? 38.719 1.845 -3.387 1 39.06 537 GLU B C 1
ATOM 8585 O O . GLU B 1 537 ? 38.875 2.852 -4.082 1 39.06 537 GLU B O 1
ATOM 8590 N N . GLU B 1 538 ? 37.469 1.7 -3 1 33.53 538 GLU B N 1
ATOM 8591 C CA . GLU B 1 538 ? 36.688 2.943 -3.113 1 33.53 538 GLU B CA 1
ATOM 8592 C C . GLU B 1 538 ? 36.781 3.76 -1.826 1 33.53 538 GLU B C 1
ATOM 8594 O O . GLU B 1 538 ? 36.656 3.215 -0.729 1 33.53 538 GLU B O 1
#

Secondary structure (DSSP, 8-state):
-------SS---SHHHHHHHHHHHHHHHHHTSGGGG----HHHHHHHHHHHHHHHHHHHHT-EE-TTSBEE-TT--HHHHGGGGGG-HHHHHHHHS---EEEEEEGGGSS-HHHHHHHHHT-TTEEEE-SS---SHHHHHH---EEEE--TTSPPPP--TTSTTPPTT--EEHHHHHHHSTT-HHHHHHHHHHHHS--HHHHT-TTB-HHHHHHHHHHHHHHHHHHT-BHHHHHHHHHHHHHHHHHTT-SEEEEEEE--TT--EE-TTSS-EE-HHHHHHHHHHHHHHHHHHHHHTT----EEEEEEEEETTS-HHHHHHHHHHHHHHHHHSTTTEEEEEEES-TTTS--GGGGHHHHHHHHHHHHHHT----B--EE--SS-SSSTTTTHHHHHHHTT-SEEEE-GGGGG-HHHHHHHHHHT-EEEE-HHHHHHTTS-SSGGGSSHHHHHHTT--EEE--BSGGGGT--SSHHHHHHHHHT-TT--HHHHHHHHHHHHHTSSS-HHHHHHHHHHHHHHHHHHHHHHHHHHSGGGTT-/-------SS---SHHHHHHHHHHHHHHHHHTSGGGG----HHHHHHHHHHHHHHHHHHHHT-EE-TTSBEE-TT--HHHHGGGGGG-HHHHHHHHS---EEEEEEGGGSS-HHHHHHHHHT-TTEEEE-SS---SHHHHHH---EEEE--TTSPPPP--TTSTTPPTT--EEHHHHHHHSTT-HHHHHHHHHHHHS--HHHHT-TTB-HHHHHHHHHHHHHHHHHHT-BHHHHHHHHHHHHHHHHHTT-SEEEEEEE--TT--EE-TTSS-EE-HHHHHHHHHHHHHHHHHHHHHTT----EEEEEEEEETTS-HHHHHHHHHHHHHHHHHSTTTEEEEEEES-TTTS--GGGGHHHHHHHHHHHHHHT----B--EE--SS-SSSTTTTHHHHHHHTT-SEEEE-GGGGG-HHHHHHHHHHT-EEEE-HHHHHHTTS-SSGGGSSHHHHHHTT--EEE--BSGGGGT--SSHHHHHHHHHT-TT--HHHHHHHHHHHHHTSSS-HHHHHHHHHHHHHHHHHHHHHHHHHHGGGGTT-